Protein AF-A0A7S2FFU1-F1 (afdb_monomer_lite)

Sequence (765 aa):
MDPRVETVAADGDPASKIAALEKMHSMKVRALQKSLKTLQDQVQYFKSSSKEHRRSALIQQLRVAVKEQEEVVDVLKQRLVDMGEPNMAVNELIIKKTCAGPKRFRPRTREELQVDCEKHTKENARLLKQVKALKSKLDSAPAAPVPGAGPADDYAAPNSTLRPGPIGLSSAPSPQMPLLSPVGKEDEMLQEIVELKNMVQTFRNKIKASDIQSIEQMREIQELRMSNRQLQASAEERDSFRSQREHDEKRVKSLTEQLDIAIEERTRFETQRDVARDELKVQQRQAEMEHDIMREEFRARVHDLREAMSREDQLQTDLDAAKSIAAAEAQQQHQRNRALKEELRRVNAALGDATAKAHHVEEALAAEKKELEFVKNQGGTLEVKDSQLRSANNQLVDLKSRLNGLESELKREQGLREEAREMVAKLKAKNEHLVESGNKRMEDLRDEKADHVSFQKGQEERMLTLVTEHNAVVNKSREQLDEWKEKCDDLQSELEESQTKVTDLSGKVTDLHEELEDADKEAEEARAEWEERLSVLEESQSAEKIEKLAVEAKEEKEKAETSAAELAKAQNEAELLRVELENLQKGGQKMTVEQMQEAADRLHIERTNADEIKSTMSKTVKALEAKLEANEKALEKSEDERQTLEVEVKRLRSLVEKFSEQAARGWDSAHPKAQAEEQGEPEELEPTTTKASGKPSSKASATTAKKAAEKGKGKEEEKDGGEEKDGGEEDEGDELEPTTTKASTAASGKPSAKAGATTAKKAAE

pLDDT: mean 74.19, std 20.38, range [28.91, 96.75]

Secondary structure (DSSP, 8-state):
-------------HHHHHHHHHHHHHHHHHHHHHHHHHHHHHHHHHHHHHHHHHHHHHHHHHHHHHHHHHHHHHHHHHHHHHTT--HHHHHHHHHHHHT-SS----PPPHHHHHHHHHHHHHHHHHHHHHHHHHHHHHHTS--PPP--------------------------------------TTHHHHHHHHHHHHHHHHHHHHHHHHHHHHHHHHHHHHHHHHHHHHHHHHHHHHHHHHHHHHHHHHHHHHHHHHHHHHHHHHHHHHHHHHHHHHHHHHHHHHHHHHHHHHHHHHHHHHHHHHHHHHHHHHHHHHHHHHHHHHHHHHHHHHHHHHHHHHHHHHHHHHHHHHHHHHHHHHHHHHHHHHHTTS--S------SHHHHHHHHHHHHHHHHHHHHHHHHHHHHHHHHHHHHHHHHHHHHHHHHHHHHHHHHHHHHHHHHHHHHHHHHHHHHHHHHHHHHHHHHHHHHHHHHHHHHHHHHHHHHHHHHHHHHHHHHHHHHHHHHHHHHHHHHHHHHHHHHHHHHHHHHHHHHHHHHHHHHHHHHHHHHHHHHHHHHHHHHHHHHHHHHHHHHHHHHHHS-----HHHHHHHHHHHHHHHHHHHHHHHHHHHHHHHHHHHHHHHHHHHHHHHHHHHHHHHHHHHHHHHHHHHHHHHHHHHHTS-----------------------------------------------------------------------------------------------

Structure (mmCIF, N/CA/C/O backbone):
data_AF-A0A7S2FFU1-F1
#
_entry.id   AF-A0A7S2FFU1-F1
#
loop_
_atom_site.group_PDB
_atom_site.id
_atom_site.type_symbol
_atom_site.label_atom_id
_atom_site.label_alt_id
_atom_site.label_comp_id
_atom_site.label_asym_id
_atom_site.label_entity_id
_atom_site.label_seq_id
_atom_site.pdbx_PDB_ins_code
_atom_site.Cartn_x
_atom_site.Cartn_y
_atom_site.Cartn_z
_atom_site.occupancy
_atom_site.B_iso_or_equiv
_atom_site.auth_seq_id
_atom_site.auth_comp_id
_atom_site.auth_asym_id
_atom_site.auth_atom_id
_atom_site.pdbx_PDB_model_num
ATOM 1 N N . MET A 1 1 ? 16.353 -18.230 -39.162 1.00 40.06 1 MET A N 1
ATOM 2 C CA . MET A 1 1 ? 15.866 -19.570 -39.554 1.00 40.06 1 MET A CA 1
ATOM 3 C C . MET A 1 1 ? 15.581 -19.522 -41.048 1.00 40.06 1 MET A C 1
ATOM 5 O O . MET A 1 1 ? 14.515 -19.068 -41.442 1.00 40.06 1 MET A O 1
ATOM 9 N N . ASP A 1 2 ? 16.586 -19.865 -41.855 1.00 41.25 2 ASP A N 1
ATOM 10 C CA . ASP A 1 2 ? 16.546 -19.859 -43.325 1.00 41.25 2 ASP A CA 1
ATOM 11 C C . ASP A 1 2 ? 15.855 -21.119 -43.872 1.00 41.25 2 ASP A C 1
ATOM 13 O O . ASP A 1 2 ? 16.239 -22.219 -43.468 1.00 41.25 2 ASP A O 1
ATOM 17 N N . PRO A 1 3 ? 14.917 -21.022 -44.835 1.00 61.44 3 PRO A N 1
ATOM 18 C CA . PRO A 1 3 ? 14.436 -22.176 -45.572 1.00 61.44 3 PRO A CA 1
ATOM 19 C C . PRO A 1 3 ? 15.173 -22.267 -46.915 1.00 61.44 3 PRO A C 1
ATOM 21 O O . PRO A 1 3 ? 14.761 -21.680 -47.917 1.00 61.44 3 PRO A O 1
ATOM 24 N N . ARG A 1 4 ? 16.267 -23.036 -46.959 1.00 48.75 4 ARG A N 1
ATOM 25 C CA . ARG A 1 4 ? 16.806 -23.535 -48.232 1.00 48.75 4 ARG A CA 1
ATOM 26 C C . ARG A 1 4 ? 15.890 -24.646 -48.738 1.00 48.75 4 ARG A C 1
ATOM 28 O O . ARG A 1 4 ? 15.826 -25.727 -48.165 1.00 48.75 4 ARG A O 1
ATOM 35 N N . VAL A 1 5 ? 15.154 -24.329 -49.797 1.00 49.16 5 VAL A N 1
ATOM 36 C CA . VAL A 1 5 ? 14.273 -25.240 -50.529 1.00 49.16 5 VAL A CA 1
ATOM 37 C C . VAL A 1 5 ? 15.136 -26.161 -51.389 1.00 49.16 5 VAL A C 1
ATOM 39 O O . VAL A 1 5 ? 15.667 -25.745 -52.416 1.00 49.16 5 VAL A O 1
ATOM 42 N N . GLU A 1 6 ? 15.281 -27.413 -50.960 1.00 46.06 6 GLU A N 1
ATOM 43 C CA . GLU A 1 6 ? 15.749 -28.509 -51.807 1.00 46.06 6 GLU A CA 1
ATOM 44 C C . GLU A 1 6 ? 14.639 -28.888 -52.795 1.00 46.06 6 GLU A C 1
ATOM 46 O O . GLU A 1 6 ? 13.559 -29.350 -52.423 1.00 46.06 6 GLU A O 1
ATOM 51 N N . THR A 1 7 ? 14.893 -28.664 -54.080 1.00 55.59 7 THR A N 1
ATOM 52 C CA . THR A 1 7 ? 14.033 -29.100 -55.179 1.00 55.59 7 THR A CA 1
ATOM 53 C C . THR A 1 7 ? 14.350 -30.554 -55.532 1.00 55.59 7 THR A C 1
ATOM 55 O O . THR A 1 7 ? 15.320 -30.818 -56.242 1.00 55.59 7 THR A O 1
ATOM 58 N N . VAL A 1 8 ? 13.527 -31.494 -55.059 1.00 49.12 8 VAL A N 1
ATOM 59 C CA . VAL A 1 8 ? 13.545 -32.905 -55.485 1.00 49.12 8 VAL A CA 1
ATOM 60 C C . VAL A 1 8 ? 12.441 -33.141 -56.526 1.00 49.12 8 VAL A C 1
ATOM 62 O O . VAL A 1 8 ? 11.273 -32.827 -56.291 1.00 49.12 8 VAL A O 1
ATOM 65 N N . ALA A 1 9 ? 12.836 -33.675 -57.687 1.00 46.91 9 ALA A N 1
ATOM 66 C CA . ALA A 1 9 ? 11.989 -34.141 -58.793 1.00 46.91 9 ALA A CA 1
ATOM 67 C C . ALA A 1 9 ? 10.937 -35.164 -58.296 1.00 46.91 9 ALA A C 1
ATOM 69 O O . ALA A 1 9 ? 11.266 -36.060 -57.530 1.00 46.91 9 ALA A O 1
ATOM 70 N N . ALA A 1 10 ? 9.629 -34.992 -58.511 1.00 56.88 10 ALA A N 1
ATOM 71 C CA . ALA A 1 10 ? 8.863 -35.098 -59.762 1.00 56.88 10 ALA A CA 1
ATOM 72 C C . ALA A 1 10 ? 8.741 -36.535 -60.323 1.00 56.88 10 ALA A C 1
ATOM 74 O O . ALA A 1 10 ? 9.305 -36.821 -61.364 1.00 56.88 10 ALA A O 1
ATOM 75 N N . ASP A 1 11 ? 7.983 -37.392 -59.617 1.00 56.72 11 ASP A N 1
ATOM 76 C CA . ASP A 1 11 ? 7.009 -38.366 -60.175 1.00 56.72 11 ASP A CA 1
ATOM 77 C C . ASP A 1 11 ? 6.085 -38.927 -59.067 1.00 56.72 11 ASP A C 1
ATOM 79 O O . ASP A 1 11 ? 5.870 -40.124 -58.900 1.00 56.72 11 ASP A O 1
ATOM 83 N N . GLY A 1 12 ? 5.540 -38.026 -58.243 1.00 62.78 12 GLY A N 1
ATOM 84 C CA . GLY A 1 12 ? 4.493 -38.364 -57.276 1.00 62.78 12 GLY A CA 1
ATOM 85 C C . GLY A 1 12 ? 3.108 -38.297 -57.920 1.00 62.78 12 GLY A C 1
ATOM 86 O O . GLY A 1 12 ? 2.786 -37.284 -58.553 1.00 62.78 12 GLY A O 1
ATOM 87 N N . ASP A 1 13 ? 2.322 -39.359 -57.723 1.00 75.62 13 ASP A N 1
ATOM 88 C CA . ASP A 1 13 ? 0.889 -39.493 -58.021 1.00 75.62 13 ASP A CA 1
ATOM 89 C C . ASP A 1 13 ? 0.146 -38.143 -57.851 1.00 75.62 13 ASP A C 1
ATOM 91 O O . ASP A 1 13 ? 0.315 -37.491 -56.809 1.00 75.62 13 ASP A O 1
ATOM 95 N N . PRO A 1 14 ? -0.637 -37.658 -58.843 1.00 83.12 14 PRO A N 1
ATOM 96 C CA . PRO A 1 14 ? -1.373 -36.393 -58.746 1.00 83.12 14 PRO A CA 1
ATOM 97 C C . PRO A 1 14 ? -2.198 -36.264 -57.457 1.00 83.12 14 PRO A C 1
ATOM 99 O O . PRO A 1 14 ? -2.303 -35.158 -56.922 1.00 83.12 14 PRO A O 1
ATOM 102 N N . ALA A 1 15 ? -2.695 -37.375 -56.902 1.00 79.75 15 ALA A N 1
ATOM 103 C CA . ALA A 1 15 ? -3.388 -37.383 -55.615 1.00 79.75 15 ALA A CA 1
ATOM 104 C C . ALA A 1 15 ? -2.488 -36.913 -54.453 1.00 79.75 15 ALA A C 1
ATOM 106 O O . ALA A 1 15 ? -2.907 -36.109 -53.618 1.00 79.75 15 ALA A O 1
ATOM 107 N N . SER A 1 16 ? -1.217 -37.326 -54.432 1.00 81.69 16 SER A N 1
ATOM 108 C CA . SER A 1 16 ? -0.256 -36.910 -53.405 1.00 81.69 16 SER A CA 1
ATOM 109 C C . SER A 1 16 ? 0.118 -35.430 -53.522 1.00 81.69 16 SER A C 1
ATOM 111 O O . SER A 1 16 ? 0.385 -34.785 -52.505 1.00 81.69 16 SER A O 1
ATOM 113 N N . LYS A 1 17 ? 0.131 -34.870 -54.739 1.00 85.75 17 LYS A N 1
ATOM 114 C CA . LYS A 1 17 ? 0.377 -33.433 -54.956 1.00 85.75 17 LYS A CA 1
ATOM 115 C C . LYS A 1 17 ? -0.795 -32.586 -54.463 1.00 85.75 17 LYS A C 1
ATOM 117 O O . LYS A 1 17 ? -0.566 -31.564 -53.820 1.00 85.75 17 LYS A O 1
ATOM 122 N N . ILE A 1 18 ? -2.030 -33.025 -54.712 1.00 87.94 18 ILE A N 1
ATOM 123 C CA . ILE A 1 18 ? -3.239 -32.350 -54.215 1.00 87.94 18 ILE A CA 1
ATOM 124 C C . ILE A 1 18 ? -3.272 -32.388 -52.682 1.00 87.94 18 ILE A C 1
ATOM 126 O O . ILE A 1 18 ? -3.398 -31.337 -52.059 1.00 87.94 18 ILE A O 1
ATOM 130 N N . ALA A 1 19 ? -3.016 -33.547 -52.065 1.00 87.38 19 ALA A N 1
ATOM 131 C CA . ALA A 1 19 ? -2.954 -33.669 -50.606 1.00 87.38 19 ALA A CA 1
ATOM 132 C C . ALA A 1 19 ? -1.852 -32.788 -49.977 1.00 87.38 19 ALA A C 1
ATOM 134 O O . ALA A 1 19 ? -2.053 -32.171 -48.928 1.00 87.38 19 ALA A O 1
ATOM 135 N N . ALA A 1 20 ? -0.685 -32.672 -50.625 1.00 87.12 20 ALA A N 1
ATOM 136 C CA . ALA A 1 20 ? 0.383 -31.779 -50.176 1.00 87.12 20 ALA A CA 1
ATOM 137 C C . ALA A 1 20 ? -0.011 -30.293 -50.286 1.00 87.12 20 ALA A C 1
ATOM 139 O O . ALA A 1 20 ? 0.291 -29.509 -49.381 1.00 87.12 20 ALA A O 1
ATOM 140 N N . LEU A 1 21 ? -0.716 -29.905 -51.355 1.00 90.19 21 LEU A N 1
ATOM 141 C CA . LEU A 1 21 ? -1.236 -28.548 -51.534 1.00 90.19 21 LEU A CA 1
ATOM 142 C C . LEU A 1 21 ? -2.330 -28.212 -50.515 1.00 90.19 21 LEU A C 1
ATOM 144 O O . LEU A 1 21 ? -2.286 -27.131 -49.932 1.00 90.19 21 LEU A O 1
ATOM 148 N N . GLU A 1 22 ? -3.252 -29.131 -50.230 1.00 93.56 22 GLU A N 1
ATOM 149 C CA . GLU A 1 22 ? -4.277 -28.959 -49.192 1.00 93.56 22 GLU A CA 1
ATOM 150 C C . GLU A 1 22 ? -3.656 -28.845 -47.797 1.00 93.56 22 GLU A C 1
ATOM 152 O O . GLU A 1 22 ? -4.031 -27.969 -47.011 1.00 93.56 22 GLU A O 1
ATOM 157 N N . LYS A 1 23 ? -2.636 -29.659 -47.496 1.00 92.00 23 LYS A N 1
ATOM 158 C CA . LYS A 1 23 ? -1.883 -29.554 -46.242 1.00 92.00 23 LYS A CA 1
ATOM 159 C C . LYS A 1 23 ? -1.179 -28.201 -46.136 1.00 92.00 23 LYS A C 1
ATOM 161 O O . LYS A 1 23 ? -1.318 -27.531 -45.115 1.00 92.00 23 LYS A O 1
ATOM 166 N N . MET A 1 24 ? -0.498 -27.751 -47.192 1.00 92.62 24 MET A N 1
ATOM 167 C CA . MET A 1 24 ? 0.150 -26.436 -47.216 1.00 92.62 24 MET A CA 1
ATOM 168 C C . MET A 1 24 ? -0.872 -25.299 -47.076 1.00 92.62 24 MET A C 1
ATOM 170 O O . MET A 1 24 ? -0.638 -24.344 -46.335 1.00 92.62 24 MET A O 1
ATOM 174 N N . HIS A 1 25 ? -2.018 -25.404 -47.749 1.00 92.88 25 HIS A N 1
ATOM 175 C CA . HIS A 1 25 ? -3.096 -24.427 -47.660 1.00 92.88 25 HIS A CA 1
ATOM 176 C C . HIS A 1 25 ? -3.681 -24.377 -46.245 1.00 92.88 25 HIS A C 1
ATOM 178 O O . HIS A 1 25 ? -3.767 -23.300 -45.666 1.00 92.88 25 HIS A O 1
ATOM 184 N N . SER A 1 26 ? -3.982 -25.524 -45.630 1.00 92.50 26 SER A N 1
ATOM 185 C CA . SER A 1 26 ? -4.476 -25.576 -44.248 1.00 92.50 26 SER A CA 1
ATOM 186 C C . SER A 1 26 ? -3.465 -25.009 -43.244 1.00 92.50 26 SER A C 1
ATOM 188 O O . SER A 1 26 ? -3.857 -24.299 -42.319 1.00 92.50 26 SER A O 1
ATOM 190 N N . MET A 1 27 ? -2.161 -25.236 -43.449 1.00 90.31 27 MET A N 1
ATOM 191 C CA . MET A 1 27 ? -1.106 -24.621 -42.639 1.00 90.31 27 MET A CA 1
ATOM 192 C C . MET A 1 27 ? -1.073 -23.099 -42.809 1.00 90.31 27 MET A C 1
ATOM 194 O O . MET A 1 27 ? -0.986 -22.386 -41.811 1.00 90.31 27 MET A O 1
ATOM 198 N N . LYS A 1 28 ? -1.197 -22.592 -44.043 1.00 95.19 28 LYS A N 1
ATOM 199 C CA . LYS A 1 28 ? -1.282 -21.148 -44.317 1.00 95.19 28 LYS A CA 1
ATOM 200 C C . LYS A 1 28 ? -2.533 -20.529 -43.699 1.00 95.19 28 LYS A C 1
ATOM 202 O O . LYS A 1 28 ? -2.427 -19.483 -43.072 1.00 95.19 28 LYS A O 1
ATOM 207 N N . VAL A 1 29 ? -3.688 -21.186 -43.804 1.00 96.69 29 VAL A N 1
ATOM 208 C CA . VAL A 1 29 ? -4.944 -20.728 -43.189 1.00 96.69 29 VAL A CA 1
ATOM 209 C C . VAL A 1 29 ? -4.814 -20.677 -41.669 1.00 96.69 29 VAL A C 1
ATOM 211 O O . VAL A 1 29 ? -5.139 -19.651 -41.082 1.00 96.69 29 VAL A O 1
ATOM 214 N N . ARG A 1 30 ? -4.258 -21.712 -41.022 1.00 91.88 30 ARG A N 1
ATOM 215 C CA . ARG A 1 30 ? -4.016 -21.692 -39.567 1.00 91.88 30 ARG A CA 1
ATOM 216 C C . ARG A 1 30 ? -3.020 -20.609 -39.158 1.00 91.88 30 ARG A C 1
ATOM 218 O O . ARG A 1 30 ? -3.234 -19.941 -38.151 1.00 91.88 30 ARG A O 1
ATOM 225 N N . ALA A 1 31 ? -1.947 -20.414 -39.926 1.00 90.00 31 ALA A N 1
ATOM 226 C CA . ALA A 1 31 ? -0.968 -19.361 -39.666 1.00 90.00 31 ALA A CA 1
ATOM 227 C C . ALA A 1 31 ? -1.595 -17.961 -39.792 1.00 90.00 31 ALA A C 1
ATOM 229 O O . ALA A 1 31 ? -1.382 -17.116 -38.924 1.00 90.00 31 ALA A O 1
ATOM 230 N N . LEU A 1 32 ? -2.425 -17.738 -40.817 1.00 94.56 32 LEU A N 1
ATOM 231 C CA . LEU A 1 32 ? -3.173 -16.494 -41.006 1.00 94.56 32 LEU A CA 1
ATOM 232 C C . LEU A 1 32 ? -4.209 -16.276 -39.902 1.00 94.56 32 LEU A C 1
ATOM 234 O O . LEU A 1 32 ? -4.277 -15.181 -39.359 1.00 94.56 32 LEU A O 1
ATOM 238 N N . GLN A 1 33 ? -4.965 -17.304 -39.513 1.00 94.56 33 GLN A N 1
ATOM 239 C CA . GLN A 1 33 ? -5.913 -17.222 -38.397 1.00 94.56 33 GLN A CA 1
ATOM 240 C C . GLN A 1 33 ? -5.207 -16.889 -37.079 1.00 94.56 33 GLN A C 1
ATOM 242 O O . GLN A 1 33 ? -5.686 -16.045 -36.326 1.00 94.56 33 GLN A O 1
ATOM 247 N N . LYS A 1 34 ? -4.038 -17.491 -36.820 1.00 93.19 34 LYS A N 1
ATOM 248 C CA . LYS A 1 34 ? -3.223 -17.172 -35.642 1.00 93.19 34 LYS A CA 1
ATOM 249 C C . LYS A 1 34 ? -2.733 -15.723 -35.681 1.00 93.19 34 LYS A C 1
ATOM 251 O O . LYS A 1 34 ? -2.874 -15.022 -34.688 1.00 93.19 34 LYS A O 1
ATOM 256 N N . SER A 1 35 ? -2.235 -15.256 -36.829 1.00 94.06 35 SER A N 1
ATOM 257 C CA . SER A 1 35 ? -1.805 -13.863 -37.015 1.00 94.06 35 SER A CA 1
ATOM 258 C C . SER A 1 35 ? -2.957 -12.867 -36.853 1.00 94.06 35 SER A C 1
ATOM 260 O O . SER A 1 35 ? -2.780 -11.836 -36.208 1.00 94.06 35 SER A O 1
ATOM 262 N N . LEU A 1 36 ? -4.140 -13.185 -37.383 1.00 93.06 36 LEU A N 1
ATOM 263 C CA . LEU A 1 36 ? -5.334 -12.352 -37.271 1.00 93.06 36 LEU A CA 1
ATOM 264 C C . LEU A 1 36 ? -5.810 -12.258 -35.818 1.00 93.06 36 LEU A C 1
ATOM 266 O O . LEU A 1 36 ? -6.130 -11.164 -35.364 1.00 93.06 36 LEU A O 1
ATOM 270 N N . LYS A 1 37 ? -5.766 -13.368 -35.070 1.00 92.75 37 LYS A N 1
ATOM 271 C CA . LYS A 1 37 ? -6.064 -13.376 -33.634 1.00 92.75 37 LYS A CA 1
ATOM 272 C C . LYS A 1 37 ? -5.059 -12.533 -32.843 1.00 92.75 37 LYS A C 1
ATOM 274 O O . LYS A 1 37 ? -5.469 -11.661 -32.092 1.00 92.75 37 LYS A O 1
ATOM 279 N N . THR A 1 38 ? -3.757 -12.687 -33.099 1.00 89.25 38 THR A N 1
ATOM 280 C CA . THR A 1 38 ? -2.724 -11.853 -32.458 1.00 89.25 38 THR A CA 1
ATOM 281 C C . THR A 1 38 ? -2.917 -10.359 -32.745 1.00 89.25 38 THR A C 1
ATOM 283 O O . THR A 1 38 ? -2.768 -9.537 -31.845 1.00 89.25 38 THR A O 1
ATOM 286 N N . LEU A 1 39 ? -3.286 -9.987 -33.975 1.00 92.81 39 LEU A N 1
ATOM 287 C CA . LEU A 1 39 ? -3.598 -8.598 -34.330 1.00 92.81 39 LEU A CA 1
ATOM 288 C C . LEU A 1 39 ? -4.865 -8.085 -33.627 1.00 92.81 39 LEU A C 1
ATOM 290 O O . LEU A 1 39 ? -4.895 -6.936 -33.190 1.00 92.81 39 LEU A O 1
ATOM 294 N N . GLN A 1 40 ? -5.902 -8.915 -33.492 1.00 93.38 40 GLN A N 1
ATOM 295 C CA . GLN A 1 40 ? -7.111 -8.565 -32.739 1.00 93.38 40 GLN A CA 1
ATOM 296 C C . GLN A 1 40 ? -6.806 -8.336 -31.255 1.00 93.38 40 GLN A C 1
ATOM 298 O O . GLN A 1 40 ? -7.229 -7.314 -30.712 1.00 93.38 40 GLN A O 1
ATOM 303 N N . ASP A 1 41 ? -6.011 -9.214 -30.640 1.00 90.56 41 ASP A N 1
ATOM 304 C CA . ASP A 1 41 ? -5.581 -9.092 -29.244 1.00 90.56 41 ASP A CA 1
ATOM 305 C C . ASP A 1 41 ? -4.774 -7.798 -29.029 1.00 90.56 41 ASP A C 1
ATOM 307 O O . ASP A 1 41 ? -5.026 -7.051 -28.082 1.00 90.56 41 ASP A O 1
ATOM 311 N N . GLN A 1 42 ? -3.867 -7.456 -29.955 1.00 90.50 42 GLN A N 1
ATOM 312 C CA . GLN A 1 42 ? -3.118 -6.192 -29.921 1.00 90.50 42 GLN A CA 1
ATOM 313 C C . GLN A 1 42 ? -4.032 -4.966 -30.045 1.00 90.50 42 GLN A C 1
ATOM 315 O O . GLN A 1 42 ? -3.887 -4.003 -29.293 1.00 90.50 42 GLN A O 1
ATOM 320 N N . VAL A 1 43 ? -5.007 -4.983 -30.960 1.00 89.88 43 VAL A N 1
ATOM 321 C CA . VAL A 1 43 ? -5.978 -3.884 -31.103 1.00 89.88 43 VAL A CA 1
ATOM 322 C C . VAL A 1 43 ? -6.839 -3.739 -29.845 1.00 89.88 43 VAL A C 1
ATOM 324 O O . VAL A 1 43 ? -7.131 -2.616 -29.427 1.00 89.88 43 VAL A O 1
ATOM 327 N N . GLN A 1 44 ? -7.244 -4.846 -29.223 1.00 88.50 44 GLN A N 1
ATOM 328 C CA . GLN A 1 44 ? -8.003 -4.828 -27.974 1.00 88.50 44 GLN A CA 1
ATOM 329 C C . GLN A 1 44 ? -7.164 -4.274 -26.816 1.00 88.50 44 GLN A C 1
ATOM 331 O O . GLN A 1 44 ? -7.654 -3.413 -26.083 1.00 88.50 44 GLN A O 1
ATOM 336 N N . TYR A 1 45 ? -5.895 -4.675 -26.722 1.00 89.62 45 TYR A N 1
ATOM 337 C CA . TYR A 1 45 ? -4.931 -4.144 -25.760 1.00 89.62 45 TYR A CA 1
ATOM 338 C C . TYR A 1 45 ? -4.716 -2.630 -25.919 1.00 89.62 45 TYR A C 1
ATOM 340 O O . TYR A 1 45 ? -4.794 -1.877 -24.949 1.00 89.62 45 TYR A O 1
ATOM 348 N N . PHE A 1 46 ? -4.538 -2.127 -27.146 1.00 82.88 46 PHE A N 1
ATOM 349 C CA . PHE A 1 46 ? -4.410 -0.681 -27.367 1.00 82.88 46 PHE A CA 1
ATOM 350 C C . PHE A 1 46 ? -5.693 0.087 -27.017 1.00 82.88 46 PHE A C 1
ATOM 352 O O . PHE A 1 46 ? -5.624 1.218 -26.527 1.00 82.88 46 PHE A O 1
ATOM 359 N N . LYS A 1 47 ? -6.873 -0.516 -27.218 1.00 85.62 47 LYS A N 1
ATOM 360 C CA . LYS A 1 47 ? -8.156 0.079 -26.810 1.00 85.62 47 LYS A CA 1
ATOM 361 C C . LYS A 1 47 ? -8.315 0.135 -25.290 1.00 85.62 47 LYS A C 1
ATOM 363 O O . LYS A 1 47 ? -8.817 1.146 -24.799 1.00 85.62 47 LYS A O 1
ATOM 368 N N . SER A 1 48 ? -7.923 -0.902 -24.545 1.00 77.56 48 SER A N 1
ATOM 369 C CA . SER A 1 48 ? -7.964 -0.875 -23.075 1.00 77.56 48 SER A CA 1
ATOM 370 C C . SER A 1 48 ? -6.929 0.100 -22.509 1.00 77.56 48 SER A C 1
ATOM 372 O O . SER A 1 48 ? -7.299 0.968 -21.721 1.00 77.56 48 SER A O 1
ATOM 374 N N . SER A 1 49 ? -5.692 0.074 -23.009 1.00 78.88 49 SER A N 1
ATOM 375 C CA . SER A 1 49 ? -4.631 1.010 -22.612 1.00 78.88 49 SER A CA 1
ATOM 376 C C . SER A 1 49 ? -5.010 2.478 -22.882 1.00 78.88 49 SER A C 1
ATOM 378 O O . SER A 1 49 ? -4.867 3.340 -22.013 1.00 78.88 49 SER A O 1
ATOM 380 N N . SER A 1 50 ? -5.633 2.777 -24.030 1.00 78.00 50 SER A N 1
ATOM 381 C CA . SER A 1 50 ? -6.133 4.132 -24.333 1.00 78.00 50 SER A CA 1
ATOM 382 C C . SER A 1 50 ? -7.258 4.582 -23.390 1.00 78.00 50 SER A C 1
ATOM 384 O O . SER A 1 50 ? -7.352 5.766 -23.051 1.00 78.00 50 SER A O 1
ATOM 386 N N . LYS A 1 51 ? -8.123 3.658 -22.943 1.00 85.94 51 LYS A N 1
ATOM 387 C CA . LYS A 1 51 ? -9.159 3.954 -21.937 1.00 85.94 51 LYS A CA 1
ATOM 388 C C . LYS A 1 51 ? -8.534 4.251 -20.575 1.00 85.94 51 LYS A C 1
ATOM 390 O O . LYS A 1 51 ? -8.978 5.187 -19.912 1.00 85.94 51 LYS A O 1
ATOM 395 N N . GLU A 1 52 ? -7.495 3.518 -20.185 1.00 74.50 52 GLU A N 1
ATOM 396 C CA . GLU A 1 52 ? -6.745 3.781 -18.954 1.00 74.50 52 GLU A CA 1
ATOM 397 C C . GLU A 1 52 ? -6.032 5.130 -19.000 1.00 74.50 52 GLU A C 1
ATOM 399 O O . GLU A 1 52 ? -6.147 5.905 -18.057 1.00 74.50 52 GLU A O 1
ATOM 404 N N . HIS A 1 53 ? -5.392 5.478 -20.119 1.00 80.62 53 HIS A N 1
ATOM 405 C CA . HIS A 1 53 ? -4.770 6.794 -20.292 1.00 80.62 53 HIS A CA 1
ATOM 406 C C . HIS A 1 53 ? -5.797 7.927 -20.190 1.00 80.62 53 HIS A C 1
ATOM 408 O O . HIS A 1 53 ? -5.558 8.926 -19.510 1.00 80.62 53 HIS A O 1
ATOM 414 N N . ARG A 1 54 ? -6.986 7.757 -20.785 1.00 82.12 54 ARG A N 1
ATOM 415 C CA . ARG A 1 54 ? -8.082 8.732 -20.670 1.00 82.12 54 ARG A CA 1
ATOM 416 C C . ARG A 1 54 ? -8.619 8.839 -19.240 1.00 82.12 54 ARG A C 1
ATOM 418 O O . ARG A 1 54 ? -8.902 9.946 -18.786 1.00 82.12 54 ARG A O 1
ATOM 425 N N . ARG A 1 55 ? -8.738 7.717 -18.520 1.00 80.81 55 ARG A N 1
ATOM 426 C CA . ARG A 1 55 ? -9.138 7.690 -17.104 1.00 80.81 55 ARG A CA 1
ATOM 427 C C . ARG A 1 55 ? -8.100 8.392 -16.228 1.00 80.81 55 ARG A C 1
ATOM 429 O O . ARG A 1 55 ? -8.477 9.218 -15.404 1.00 80.81 55 ARG A O 1
ATOM 436 N N . SER A 1 56 ? -6.816 8.125 -16.439 1.00 81.50 56 SER A N 1
ATOM 437 C CA . SER A 1 56 ? -5.714 8.767 -15.717 1.00 81.50 56 SER A CA 1
ATOM 438 C C . SER A 1 56 ? -5.656 10.273 -15.977 1.00 81.50 56 SER A C 1
ATOM 440 O O . SER A 1 56 ? -5.531 11.044 -15.027 1.00 81.50 56 SER A O 1
ATOM 442 N N . ALA A 1 57 ? -5.845 10.709 -17.227 1.00 82.19 57 ALA A N 1
ATOM 443 C CA . ALA A 1 57 ? -5.938 12.128 -17.571 1.00 82.19 57 ALA A CA 1
ATOM 444 C C . ALA A 1 57 ? -7.138 12.811 -16.890 1.00 82.19 57 ALA A C 1
ATOM 446 O O . ALA A 1 57 ? -6.993 13.900 -16.338 1.00 82.19 57 ALA A O 1
ATOM 447 N N . LEU A 1 58 ? -8.306 12.157 -16.856 1.00 85.62 58 LEU A N 1
ATOM 448 C CA . LEU A 1 58 ? -9.483 12.674 -16.150 1.00 85.62 58 LEU A CA 1
ATOM 449 C C . LEU A 1 58 ? -9.245 12.766 -14.635 1.00 85.62 58 LEU A C 1
ATOM 451 O O . LEU A 1 58 ? -9.600 13.766 -14.022 1.00 85.62 58 LEU A O 1
ATOM 455 N N . ILE A 1 59 ? -8.610 11.760 -14.027 1.00 83.25 59 ILE A N 1
ATOM 456 C CA . ILE A 1 59 ? -8.255 11.786 -12.599 1.00 83.25 59 ILE A CA 1
ATOM 457 C C . ILE A 1 59 ? -7.292 12.942 -12.306 1.00 83.25 59 ILE A C 1
ATOM 459 O O . ILE A 1 59 ? -7.467 13.637 -11.308 1.00 83.25 59 ILE A O 1
ATOM 463 N N . GLN A 1 60 ? -6.295 13.178 -13.162 1.00 86.00 60 GLN A N 1
ATOM 464 C CA . GLN A 1 60 ? -5.388 14.317 -13.013 1.00 86.00 60 GLN A CA 1
ATOM 465 C C . GLN A 1 60 ? -6.132 15.654 -13.131 1.00 86.00 60 GLN A C 1
ATOM 467 O O . GLN A 1 60 ? -5.941 16.513 -12.275 1.00 86.00 60 GLN A O 1
ATOM 472 N N . GLN A 1 61 ? -7.030 15.807 -14.110 1.00 83.81 61 GLN A N 1
ATOM 473 C CA . GLN A 1 61 ? -7.871 17.003 -14.245 1.00 83.81 61 GLN A CA 1
ATOM 474 C C . GLN A 1 61 ? -8.762 17.230 -13.016 1.00 83.81 61 GLN A C 1
ATOM 476 O O . GLN A 1 61 ? -8.834 18.347 -12.514 1.00 83.81 61 GLN A O 1
ATOM 481 N N . LEU A 1 62 ? -9.389 16.175 -12.484 1.00 88.06 62 LEU A N 1
ATOM 482 C CA . LEU A 1 62 ? -10.204 16.264 -11.269 1.00 88.06 62 LEU A CA 1
ATOM 483 C C . LEU A 1 62 ? -9.366 16.640 -10.041 1.00 88.06 62 LEU A C 1
ATOM 485 O O . LEU A 1 62 ? -9.813 17.441 -9.229 1.00 88.06 62 LEU A O 1
ATOM 489 N N . ARG A 1 63 ? -8.138 16.122 -9.914 1.00 88.00 63 ARG A N 1
ATOM 490 C CA . ARG A 1 63 ? -7.218 16.509 -8.830 1.00 88.00 63 ARG A CA 1
ATOM 491 C C . ARG A 1 63 ? -6.809 17.978 -8.912 1.00 88.00 63 ARG A C 1
ATOM 493 O O . ARG A 1 63 ? -6.703 18.619 -7.874 1.00 88.00 63 ARG A O 1
ATOM 500 N N . VAL A 1 64 ? -6.584 18.502 -10.118 1.00 88.88 64 VAL A N 1
ATOM 501 C CA . VAL A 1 64 ? -6.304 19.933 -10.322 1.00 88.88 64 VAL A CA 1
ATOM 502 C C . VAL A 1 64 ? -7.524 20.770 -9.940 1.00 88.88 64 VAL A C 1
ATOM 504 O O . VAL A 1 64 ? -7.387 21.688 -9.144 1.00 88.88 64 VAL A O 1
ATOM 507 N N . ALA A 1 65 ? -8.723 20.393 -10.394 1.00 84.81 65 ALA A N 1
ATOM 508 C CA . ALA A 1 65 ? -9.954 21.107 -10.055 1.00 84.81 65 ALA A CA 1
ATOM 509 C C . ALA A 1 65 ? -10.256 21.108 -8.543 1.00 84.81 65 ALA A C 1
ATOM 511 O O . ALA A 1 65 ? -10.728 22.111 -8.016 1.00 84.81 65 ALA A O 1
ATOM 512 N N . VAL A 1 66 ? -9.975 20.009 -7.829 1.00 86.38 66 VAL A N 1
ATOM 513 C CA . VAL A 1 66 ? -10.115 19.954 -6.362 1.00 86.38 66 VAL A CA 1
ATOM 514 C C . VAL A 1 66 ? -9.125 20.899 -5.682 1.00 86.38 66 VAL A C 1
ATOM 516 O O . VAL A 1 66 ? -9.538 21.658 -4.815 1.00 86.38 66 VAL A O 1
ATOM 519 N N . LYS A 1 67 ? -7.857 20.926 -6.114 1.00 89.56 67 LYS A N 1
ATOM 520 C CA . LYS A 1 67 ? -6.863 21.873 -5.578 1.00 89.56 67 LYS A CA 1
ATOM 521 C C . LYS A 1 67 ? -7.255 23.329 -5.820 1.00 89.56 67 LYS A C 1
ATOM 523 O O . LYS A 1 67 ? -7.174 24.136 -4.905 1.00 89.56 67 LYS A O 1
ATOM 528 N N . GLU A 1 68 ? -7.730 23.659 -7.019 1.00 86.19 68 GLU A N 1
ATOM 529 C CA . GLU A 1 68 ? -8.232 25.005 -7.328 1.00 86.19 68 GLU A CA 1
ATOM 530 C C . GLU A 1 68 ? -9.431 25.375 -6.435 1.00 86.19 68 GLU A C 1
ATOM 532 O O . GLU A 1 68 ? -9.543 26.509 -5.974 1.00 86.19 68 GLU A O 1
ATOM 537 N N . GLN A 1 69 ? -10.326 24.423 -6.142 1.00 81.38 69 GLN A N 1
ATOM 538 C CA . GLN A 1 69 ? -11.437 24.637 -5.208 1.00 81.38 69 GLN A CA 1
ATOM 539 C C . GLN A 1 69 ? -10.959 24.838 -3.765 1.00 81.38 69 GLN A C 1
ATOM 541 O O . GLN A 1 69 ? -11.496 25.706 -3.078 1.00 81.38 69 GLN A O 1
ATOM 546 N N . GLU A 1 70 ? -9.967 24.072 -3.310 1.00 86.38 70 GLU A N 1
ATOM 547 C CA . GLU A 1 70 ? -9.341 24.232 -1.991 1.00 86.38 70 GLU A CA 1
ATOM 548 C C . GLU A 1 70 ? -8.685 25.613 -1.859 1.00 86.38 70 GLU A C 1
ATOM 550 O O . GLU A 1 70 ? -8.959 26.324 -0.894 1.00 86.38 70 GLU A O 1
ATOM 555 N N . GLU A 1 71 ? -7.936 26.056 -2.872 1.00 89.56 71 GLU A N 1
ATOM 556 C CA . GLU A 1 71 ? -7.342 27.398 -2.911 1.00 89.56 71 GLU A CA 1
ATOM 557 C C . GLU A 1 71 ? -8.407 28.501 -2.858 1.00 89.56 71 GLU A C 1
ATOM 559 O O . GLU A 1 71 ? -8.274 29.466 -2.103 1.00 89.56 71 GLU A O 1
ATOM 564 N N . VAL A 1 72 ? -9.506 28.365 -3.610 1.00 82.75 72 VAL A N 1
ATOM 565 C CA . VAL A 1 72 ? -10.626 29.319 -3.549 1.00 82.75 72 VAL A CA 1
ATOM 566 C C . VAL A 1 72 ? -11.259 29.338 -2.157 1.00 82.75 72 VAL A C 1
ATOM 568 O O . VAL A 1 72 ? -11.582 30.413 -1.646 1.00 82.75 72 VAL A O 1
ATOM 571 N N . VAL A 1 73 ? -11.434 28.175 -1.526 1.00 83.06 73 VAL A N 1
ATOM 572 C CA . VAL A 1 73 ? -11.954 28.070 -0.156 1.00 83.06 73 VAL A CA 1
ATOM 573 C C . VAL A 1 73 ? -11.018 28.759 0.833 1.00 83.06 73 VAL A C 1
ATOM 575 O O . VAL A 1 73 ? -11.502 29.491 1.694 1.00 83.06 73 VAL A O 1
ATOM 578 N N . ASP A 1 74 ? -9.706 28.594 0.700 1.00 86.75 74 ASP A N 1
ATOM 579 C CA . ASP A 1 74 ? -8.728 29.226 1.585 1.00 86.75 74 ASP A CA 1
ATOM 580 C C . ASP A 1 74 ? -8.679 30.747 1.400 1.00 86.75 74 ASP A C 1
ATOM 582 O O . ASP A 1 74 ? -8.688 31.486 2.386 1.00 86.75 74 ASP A O 1
ATOM 586 N N . VAL A 1 75 ? -8.757 31.241 0.160 1.00 89.88 75 VAL A N 1
ATOM 587 C CA . VAL A 1 75 ? -8.892 32.682 -0.118 1.00 89.88 75 VAL A CA 1
ATOM 588 C C . VAL A 1 75 ? -10.189 33.239 0.478 1.00 89.88 75 VAL A C 1
ATOM 590 O O . VAL A 1 75 ? -10.187 34.334 1.044 1.00 89.88 7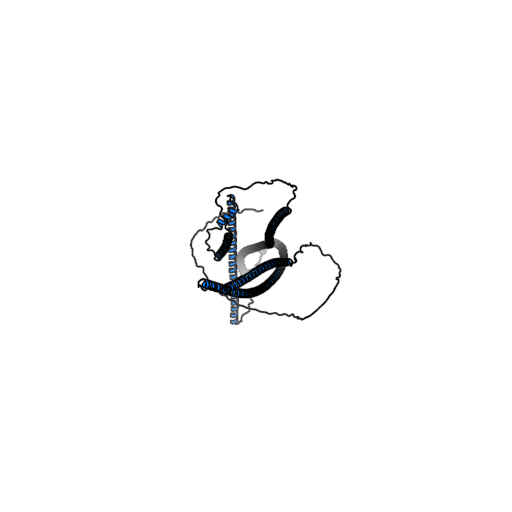5 VAL A O 1
ATOM 593 N N . LEU A 1 76 ? -11.301 32.501 0.393 1.00 80.69 76 LEU A N 1
ATOM 594 C CA . LEU A 1 76 ? -12.575 32.900 1.001 1.00 80.69 76 LEU A CA 1
ATOM 595 C C . LEU A 1 76 ? -12.508 32.904 2.530 1.00 80.69 76 LEU A C 1
ATOM 597 O O . LEU A 1 76 ? -13.019 33.839 3.148 1.00 80.69 76 LEU A O 1
ATOM 601 N N . LYS A 1 77 ? -11.862 31.902 3.138 1.00 82.69 77 LYS A N 1
ATOM 602 C CA . LYS A 1 77 ? -11.624 31.864 4.586 1.00 82.69 77 LYS A CA 1
ATOM 603 C C . LYS A 1 77 ? -10.804 33.067 5.023 1.00 82.69 77 LYS A C 1
ATOM 605 O O . LYS A 1 77 ? -11.236 33.785 5.918 1.00 82.69 77 LYS A O 1
ATOM 610 N N . GLN A 1 78 ? -9.690 33.331 4.342 1.00 85.75 78 GLN A N 1
ATOM 611 C CA . GLN A 1 78 ? -8.831 34.475 4.628 1.00 85.75 78 GLN A CA 1
ATOM 612 C C . GLN A 1 78 ? -9.606 35.793 4.521 1.00 85.75 78 GLN A C 1
ATOM 614 O O . GLN A 1 78 ? -9.571 36.606 5.437 1.00 85.75 78 GLN A O 1
ATOM 619 N N . ARG A 1 79 ? -10.399 35.969 3.456 1.00 82.69 79 ARG A N 1
ATOM 620 C CA . ARG A 1 79 ? -11.235 37.163 3.264 1.00 82.69 79 ARG A CA 1
ATOM 621 C C . ARG A 1 79 ? -12.271 37.342 4.379 1.00 82.69 79 ARG A C 1
ATOM 623 O O . ARG A 1 79 ? -12.548 38.469 4.768 1.00 82.69 79 ARG A O 1
ATOM 630 N N . LEU A 1 80 ? -12.878 36.257 4.861 1.00 79.69 80 LEU A N 1
ATOM 631 C CA . LEU A 1 80 ? -13.872 36.304 5.939 1.00 79.69 80 LEU A CA 1
ATOM 632 C C . LEU A 1 80 ? -13.228 36.627 7.292 1.00 79.69 80 LEU A C 1
ATOM 634 O O . LEU A 1 80 ? -13.781 37.423 8.050 1.00 79.69 80 LEU A O 1
ATOM 638 N N . VAL A 1 81 ? -12.034 36.093 7.549 1.00 84.06 81 VAL A N 1
ATOM 639 C CA . VAL A 1 81 ? -11.215 36.459 8.713 1.00 84.06 81 VAL A CA 1
ATOM 640 C C . VAL A 1 81 ? -10.831 37.938 8.667 1.00 84.06 81 VAL A C 1
ATOM 642 O O . VAL A 1 81 ? -10.998 38.637 9.665 1.00 84.06 81 VAL A O 1
ATOM 645 N N . ASP A 1 82 ? -10.411 38.448 7.505 1.00 86.31 82 ASP A N 1
ATOM 646 C CA . ASP A 1 82 ? -10.084 39.868 7.309 1.00 86.31 82 ASP A CA 1
ATOM 647 C C . ASP A 1 82 ? -11.305 40.788 7.534 1.00 86.31 82 ASP A C 1
ATOM 649 O O . ASP A 1 82 ? -11.151 41.955 7.893 1.00 86.31 82 ASP A O 1
ATOM 653 N N . MET A 1 83 ? -12.529 40.272 7.356 1.00 83.00 83 MET A N 1
ATOM 654 C CA . MET A 1 83 ? -13.786 40.974 7.659 1.00 83.00 83 MET A CA 1
ATOM 655 C C . MET A 1 83 ? -14.231 40.852 9.130 1.00 83.00 83 MET A C 1
ATOM 657 O O . MET A 1 83 ? -15.275 41.396 9.489 1.00 83.00 83 MET A O 1
ATOM 661 N N . GLY A 1 84 ? -13.447 40.192 9.989 1.00 83.69 84 GLY A N 1
ATOM 662 C CA . GLY A 1 84 ? -13.682 40.114 11.434 1.00 83.69 84 GLY A CA 1
ATOM 663 C C . GLY A 1 84 ? -14.520 38.921 11.904 1.00 83.69 84 GLY A C 1
ATOM 664 O O . GLY A 1 84 ? -14.921 38.891 13.067 1.00 83.69 84 GLY A O 1
ATOM 665 N N . GLU A 1 85 ? -14.783 37.934 11.042 1.00 79.56 85 GLU A N 1
ATOM 666 C CA . GLU A 1 85 ? -15.447 36.687 11.441 1.00 79.56 85 GLU A CA 1
ATOM 667 C C . GLU A 1 85 ? -14.432 35.736 12.112 1.00 79.56 85 GLU A C 1
ATOM 669 O O . GLU A 1 85 ? -13.354 35.488 11.562 1.00 79.56 85 GLU A O 1
ATOM 674 N N . PRO A 1 86 ? -14.733 35.160 13.290 1.00 78.12 86 PRO A N 1
ATOM 675 C CA . PRO A 1 86 ? -13.841 34.198 13.927 1.00 78.12 86 PRO A CA 1
ATOM 676 C C . PRO A 1 86 ? -13.742 32.913 13.086 1.00 78.12 86 PRO A C 1
ATOM 678 O O . PRO A 1 86 ? -14.751 32.396 12.611 1.00 78.12 86 PRO A O 1
ATOM 681 N N . ASN A 1 87 ? -12.535 32.349 12.956 1.00 71.88 87 ASN A N 1
ATOM 682 C CA . ASN A 1 87 ? -12.219 31.177 12.113 1.00 71.88 87 ASN A CA 1
ATOM 683 C C . ASN A 1 87 ? -13.210 29.996 12.229 1.00 71.88 87 ASN A C 1
ATOM 685 O O . ASN A 1 87 ? -13.475 29.300 11.248 1.00 71.88 87 ASN A O 1
ATOM 689 N N . MET A 1 88 ? -13.781 29.768 13.416 1.00 69.56 88 MET A N 1
ATOM 690 C CA . MET A 1 88 ? -14.786 28.719 13.629 1.00 69.56 88 MET A CA 1
ATOM 691 C C . MET A 1 88 ? -16.143 29.033 12.978 1.00 69.56 88 MET A C 1
ATOM 693 O O . MET A 1 88 ? -16.746 28.139 12.387 1.00 69.56 88 MET A O 1
ATOM 697 N N . ALA A 1 89 ? -16.593 30.291 13.011 1.00 71.50 89 ALA A N 1
ATOM 698 C CA . ALA A 1 89 ? -17.833 30.721 12.361 1.00 71.50 89 ALA A CA 1
ATOM 699 C C . ALA A 1 89 ? -17.712 30.680 10.830 1.00 71.50 89 ALA A C 1
ATOM 701 O O . ALA A 1 89 ? -18.667 30.333 10.138 1.00 71.50 89 ALA A O 1
ATOM 702 N N . VAL A 1 90 ? -16.514 30.942 10.302 1.00 67.12 90 VAL A N 1
ATOM 703 C CA . VAL A 1 90 ? -16.203 30.877 8.868 1.00 67.12 90 VAL A CA 1
ATOM 704 C C . VAL A 1 90 ? -16.343 29.453 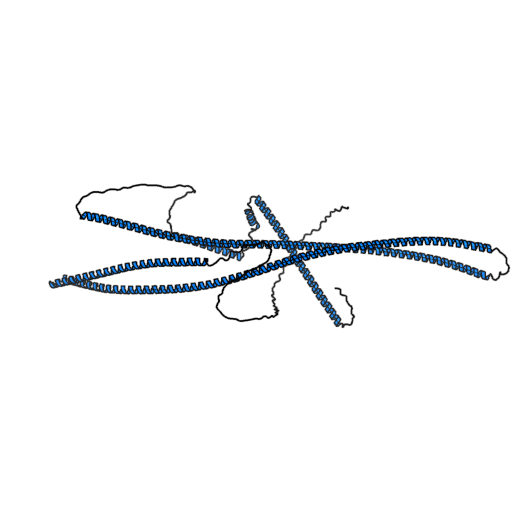8.322 1.00 67.12 90 VAL A C 1
ATOM 706 O O . VAL A 1 90 ? -16.981 29.254 7.288 1.00 67.12 90 VAL A O 1
ATOM 709 N N . ASN A 1 91 ? -15.813 28.449 9.028 1.00 71.88 91 ASN A N 1
ATOM 710 C CA . ASN A 1 91 ? -15.958 27.047 8.628 1.00 71.88 91 ASN A CA 1
ATOM 711 C C . ASN A 1 91 ? -17.425 26.594 8.662 1.00 71.88 91 ASN A C 1
ATOM 713 O O . ASN A 1 91 ? -17.886 25.967 7.708 1.00 71.88 91 ASN A O 1
ATOM 717 N N . GLU A 1 92 ? -18.185 26.958 9.700 1.00 78.25 92 GLU A N 1
ATOM 718 C CA . GLU A 1 92 ? -19.620 26.656 9.755 1.00 78.25 92 GLU A CA 1
ATOM 719 C C . GLU A 1 92 ? -20.414 27.366 8.652 1.00 78.25 92 GLU A C 1
ATOM 721 O O . GLU A 1 92 ? -21.307 26.767 8.050 1.00 78.25 92 GLU A O 1
ATOM 726 N N . LEU A 1 93 ? -20.078 28.620 8.339 1.00 73.31 93 LEU A N 1
ATOM 727 C CA . LEU A 1 93 ? -20.720 29.396 7.280 1.00 73.31 93 LEU A CA 1
ATOM 728 C C . LEU A 1 93 ? -20.442 28.798 5.896 1.00 73.31 93 LEU A C 1
ATOM 730 O O . LEU A 1 93 ? -21.369 28.675 5.092 1.00 73.31 93 LEU A O 1
ATOM 734 N N . ILE A 1 94 ? -19.195 28.393 5.630 1.00 72.81 94 ILE A N 1
ATOM 735 C CA . ILE A 1 94 ? -18.803 27.717 4.389 1.00 72.81 94 ILE A CA 1
ATOM 736 C C . ILE A 1 94 ? -19.551 26.391 4.279 1.00 72.81 94 ILE A C 1
ATOM 738 O O . ILE A 1 94 ? -20.268 26.212 3.302 1.00 72.81 94 ILE A O 1
ATOM 742 N N . ILE A 1 95 ? -19.512 25.525 5.299 1.00 75.25 95 ILE A N 1
ATOM 743 C CA . ILE A 1 95 ? -20.254 24.250 5.314 1.00 75.25 95 ILE A CA 1
ATOM 744 C C . ILE A 1 95 ? -21.754 24.485 5.073 1.00 75.25 95 ILE A C 1
ATOM 746 O O . ILE A 1 95 ? -22.379 23.817 4.247 1.00 75.25 95 ILE A O 1
ATOM 750 N N . LYS A 1 96 ? -22.346 25.486 5.729 1.00 74.69 96 LYS A N 1
ATOM 751 C CA . LYS A 1 96 ? -23.764 25.839 5.581 1.00 74.69 96 LYS A CA 1
ATOM 752 C C . LYS A 1 96 ? -24.111 26.421 4.207 1.00 74.69 96 LYS A C 1
ATOM 754 O O . LYS A 1 96 ? -25.281 26.419 3.846 1.00 74.69 96 LYS A O 1
ATOM 759 N N . LYS A 1 97 ? -23.152 26.934 3.433 1.00 71.12 97 LYS A N 1
ATOM 760 C CA . LYS A 1 97 ? -23.394 27.512 2.097 1.00 71.12 97 LYS A CA 1
ATOM 761 C C . LYS A 1 97 ? -22.982 26.590 0.951 1.00 71.12 97 LYS A C 1
ATOM 763 O O . LYS A 1 97 ? -23.633 26.625 -0.088 1.00 71.12 97 LYS A O 1
ATOM 768 N N . THR A 1 98 ? -21.950 25.769 1.131 1.00 68.38 98 THR A N 1
ATOM 769 C CA . THR A 1 98 ? -21.420 24.860 0.103 1.00 68.38 98 THR A CA 1
ATOM 770 C C . THR A 1 98 ? -22.016 23.458 0.209 1.00 68.38 98 THR A C 1
ATOM 772 O O . THR A 1 98 ? -22.380 22.882 -0.813 1.00 68.38 98 THR A O 1
ATOM 775 N N . CYS A 1 99 ? -22.209 22.927 1.422 1.00 61.72 99 CYS A N 1
ATOM 776 C CA . CYS A 1 99 ? -22.823 21.610 1.629 1.00 61.72 99 CYS A CA 1
ATOM 777 C C . CYS A 1 99 ? -24.354 21.682 1.732 1.00 61.72 99 CYS A C 1
ATOM 779 O O . CYS A 1 99 ? -25.035 20.697 1.447 1.00 61.72 99 CYS A O 1
ATOM 781 N N . ALA A 1 100 ? -24.921 22.842 2.081 1.00 51.69 100 ALA A N 1
ATOM 782 C CA . ALA A 1 100 ? -26.369 23.056 2.084 1.00 51.69 100 ALA A CA 1
ATOM 783 C C . ALA A 1 100 ? -26.844 23.770 0.807 1.00 51.69 100 ALA A C 1
ATOM 785 O O . ALA A 1 100 ? -27.436 24.851 0.847 1.00 51.69 100 ALA A O 1
ATOM 786 N N . GLY A 1 101 ? -26.634 23.136 -0.352 1.00 53.00 101 GLY A N 1
ATOM 787 C CA . GLY A 1 101 ? -27.464 23.436 -1.524 1.00 53.00 101 GLY A CA 1
ATOM 788 C C . GLY A 1 101 ? -28.962 23.299 -1.178 1.00 53.00 101 GLY A C 1
ATOM 789 O O . GLY A 1 101 ? -29.282 22.705 -0.142 1.00 53.00 101 GLY A O 1
ATOM 790 N N . PRO A 1 102 ? -29.897 23.818 -2.007 1.00 52.50 102 PRO A N 1
ATOM 791 C CA . PRO A 1 102 ? -31.336 23.674 -1.769 1.00 52.50 102 PRO A CA 1
ATOM 792 C C . PRO A 1 102 ? -31.606 22.222 -1.417 1.00 52.50 102 PRO A C 1
ATOM 794 O O . PRO A 1 102 ? -31.272 21.366 -2.237 1.00 52.50 102 PRO A O 1
ATOM 797 N N . LYS A 1 103 ? -32.069 21.978 -0.177 1.00 50.34 103 LYS A N 1
ATOM 798 C CA . LYS A 1 103 ? -32.149 20.663 0.472 1.00 50.34 103 LYS A CA 1
ATOM 799 C C . LYS A 1 103 ? -32.669 19.680 -0.562 1.00 50.34 103 LYS A C 1
ATOM 801 O O . LYS A 1 103 ? -33.868 19.675 -0.837 1.00 50.34 103 LYS A O 1
ATOM 806 N N . ARG A 1 1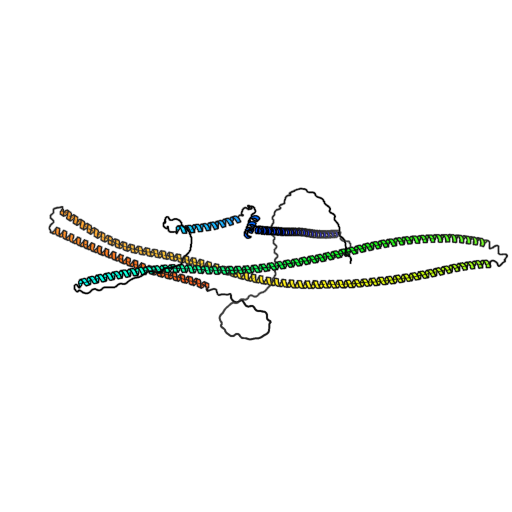04 ? -31.751 18.957 -1.223 1.00 55.38 104 ARG A N 1
ATOM 807 C CA . ARG A 1 104 ? -32.115 18.076 -2.329 1.00 55.38 104 ARG A CA 1
ATOM 808 C C . ARG A 1 104 ? -33.074 17.109 -1.683 1.00 55.38 104 ARG A C 1
ATOM 810 O O . ARG A 1 104 ? -32.692 16.428 -0.734 1.00 55.38 104 ARG A O 1
ATOM 817 N N . PHE A 1 105 ? -34.334 17.172 -2.098 1.00 46.91 105 PHE A N 1
ATOM 818 C CA . PHE A 1 105 ? -35.396 16.349 -1.556 1.00 46.91 105 PHE A CA 1
ATOM 819 C C . PHE A 1 105 ? -35.100 14.933 -2.034 1.00 46.91 105 PHE A C 1
ATOM 821 O O . PHE A 1 105 ? -35.622 14.474 -3.041 1.00 46.91 105 PHE A O 1
ATOM 828 N N . ARG A 1 106 ? -34.139 14.284 -1.381 1.00 60.56 106 ARG A N 1
ATOM 829 C CA . ARG A 1 106 ? -33.926 12.860 -1.486 1.00 60.56 106 ARG A CA 1
ATOM 830 C C . ARG A 1 106 ? -34.962 12.287 -0.529 1.00 60.56 106 ARG A C 1
ATOM 832 O O . ARG A 1 106 ? -34.870 12.577 0.668 1.00 60.56 106 ARG A O 1
ATOM 839 N N . PRO A 1 107 ? -35.991 11.583 -1.027 1.00 68.62 107 PRO A N 1
ATOM 840 C CA . PRO A 1 107 ? -36.848 10.805 -0.153 1.00 68.62 107 PRO A CA 1
ATOM 841 C C . PRO A 1 107 ? -35.924 9.963 0.721 1.00 68.62 107 PRO A C 1
ATOM 843 O O . PRO A 1 107 ? -35.029 9.298 0.192 1.00 68.62 107 PRO A O 1
ATOM 846 N N . ARG A 1 108 ? -36.067 10.093 2.042 1.00 72.38 108 ARG A N 1
ATOM 847 C CA . ARG A 1 108 ? -35.265 9.323 2.993 1.00 72.38 108 ARG A CA 1
ATOM 848 C C . ARG A 1 108 ? -35.375 7.855 2.629 1.00 72.38 108 ARG A C 1
ATOM 850 O O . ARG A 1 108 ? -36.471 7.381 2.313 1.00 72.38 108 ARG A O 1
ATOM 857 N N . THR A 1 109 ? -34.248 7.157 2.629 1.00 77.00 109 THR A N 1
ATOM 858 C CA . THR A 1 109 ? -34.271 5.721 2.362 1.00 77.00 109 THR A CA 1
ATOM 859 C C . THR A 1 109 ? -35.034 5.018 3.482 1.00 77.00 109 THR A C 1
ATOM 861 O O . THR A 1 109 ? -35.207 5.549 4.583 1.00 77.00 109 THR A O 1
ATOM 864 N N . ARG A 1 110 ? -35.529 3.811 3.203 1.00 81.06 110 ARG A N 1
ATOM 865 C CA . ARG A 1 110 ? -36.230 2.994 4.201 1.00 81.06 110 ARG A CA 1
ATOM 866 C C . ARG A 1 110 ? -35.378 2.785 5.460 1.00 81.06 110 ARG A C 1
ATOM 868 O O . ARG A 1 110 ? -35.915 2.825 6.558 1.00 81.06 110 ARG A O 1
ATOM 875 N N . GLU A 1 111 ? -34.069 2.637 5.286 1.00 77.19 111 GLU A N 1
ATOM 876 C CA . GLU A 1 111 ? -33.081 2.498 6.361 1.00 77.19 111 GLU A CA 1
ATOM 877 C C . GLU A 1 111 ? -32.954 3.785 7.187 1.00 77.19 111 GLU A C 1
ATOM 879 O O . GLU A 1 111 ? -33.044 3.740 8.409 1.00 77.19 111 GLU A O 1
ATOM 884 N N . GLU A 1 112 ? -32.833 4.949 6.538 1.00 74.38 112 GLU A N 1
ATOM 885 C CA . GLU A 1 112 ? -32.779 6.246 7.229 1.00 74.38 112 GLU A CA 1
ATOM 886 C C . GLU A 1 112 ? -34.076 6.533 8.009 1.00 74.38 112 GLU A C 1
ATOM 888 O O . GLU A 1 112 ? -34.034 7.059 9.121 1.00 74.38 112 GLU A O 1
ATOM 893 N N . LEU A 1 113 ? -35.236 6.157 7.457 1.00 88.50 113 LEU A N 1
ATOM 894 C CA . LEU A 1 113 ? -36.526 6.245 8.150 1.00 88.50 113 LEU A CA 1
ATOM 895 C C . LEU A 1 113 ? -36.617 5.276 9.330 1.00 88.50 113 LEU A C 1
ATOM 897 O O . LEU A 1 113 ? -37.148 5.647 10.373 1.00 88.50 113 LEU A O 1
ATOM 901 N N . GLN A 1 114 ? -36.094 4.060 9.187 1.00 84.19 114 GLN A N 1
ATOM 902 C CA . GLN A 1 114 ? -36.075 3.072 10.260 1.00 84.19 114 GLN A CA 1
ATOM 903 C C . GLN A 1 114 ? -35.188 3.529 11.425 1.00 84.19 114 GLN A C 1
ATOM 905 O O . GLN A 1 114 ? -35.630 3.485 12.571 1.00 84.19 114 GLN A O 1
ATOM 910 N N . VAL A 1 115 ? -33.998 4.062 11.138 1.00 87.75 115 VAL A N 1
ATOM 911 C CA . VAL A 1 115 ? -33.097 4.632 12.154 1.00 87.75 115 VAL A CA 1
ATOM 912 C C . VAL A 1 115 ? -33.761 5.800 12.888 1.00 87.75 115 VAL A C 1
ATOM 914 O O . VAL A 1 115 ? -33.685 5.886 14.116 1.00 87.75 115 VAL A O 1
ATOM 917 N N . ASP A 1 116 ? -34.466 6.677 12.171 1.00 85.88 116 ASP A N 1
ATOM 918 C CA . ASP A 1 116 ? -35.201 7.783 12.791 1.00 85.88 116 ASP A CA 1
ATOM 919 C C . ASP A 1 116 ? -36.394 7.294 13.630 1.00 85.88 116 ASP A C 1
ATOM 921 O O . ASP A 1 116 ? -36.626 7.807 14.729 1.00 85.88 116 ASP A O 1
ATOM 925 N N . CYS A 1 117 ? -37.121 6.270 13.174 1.00 91.62 117 CYS A N 1
ATOM 926 C CA . CYS A 1 117 ? -38.167 5.623 13.964 1.00 91.62 117 CYS A CA 1
ATOM 927 C C . CYS A 1 117 ? -37.594 5.016 15.250 1.00 91.62 117 CYS A C 1
ATOM 929 O O . CYS A 1 117 ? -38.143 5.247 16.327 1.00 91.62 117 CYS A O 1
ATOM 931 N N . GLU A 1 118 ? -36.474 4.299 15.183 1.00 88.88 118 GLU A N 1
ATOM 932 C CA . GLU A 1 118 ? -35.809 3.724 16.356 1.00 88.88 118 GLU A CA 1
ATOM 933 C C . GLU A 1 118 ? -35.323 4.805 17.325 1.00 88.88 118 GLU A C 1
ATOM 935 O O . GLU A 1 118 ? -35.514 4.686 18.540 1.00 88.88 118 GLU A O 1
ATOM 940 N N . LYS A 1 119 ? -34.750 5.894 16.802 1.00 93.31 119 LYS A N 1
ATOM 941 C CA . LYS A 1 119 ? -34.319 7.047 17.596 1.00 93.31 119 LYS A CA 1
ATOM 942 C C . LYS A 1 119 ? -35.494 7.671 18.347 1.00 93.31 119 LYS A C 1
ATOM 944 O O . LYS A 1 119 ? -35.411 7.837 19.565 1.00 93.31 119 LYS A O 1
ATOM 949 N N . HIS A 1 120 ? -36.602 7.944 17.661 1.00 91.50 120 HIS A N 1
ATOM 950 C CA . HIS A 1 120 ? -37.804 8.487 18.293 1.00 91.50 120 HIS A CA 1
ATOM 951 C C . HIS A 1 120 ? -38.467 7.496 19.252 1.00 91.50 120 HIS A C 1
ATOM 953 O O . HIS A 1 120 ? -39.015 7.904 20.273 1.00 91.50 120 HIS A O 1
ATOM 959 N N . THR A 1 121 ? -38.370 6.192 18.994 1.00 91.75 121 THR A N 1
ATOM 960 C CA . THR A 1 121 ? -38.881 5.159 19.907 1.00 91.75 121 THR A CA 1
ATOM 961 C C . THR A 1 121 ? -38.075 5.131 21.208 1.00 91.75 121 THR A C 1
ATOM 963 O O . THR A 1 121 ? -38.656 5.124 22.295 1.00 91.75 121 THR A O 1
ATOM 966 N N . LYS A 1 122 ? -36.738 5.207 21.125 1.00 90.75 122 LYS A N 1
ATOM 967 C CA . LYS A 1 122 ? -35.843 5.314 22.292 1.00 90.75 122 LYS A CA 1
ATOM 968 C C . LYS A 1 122 ? -36.081 6.609 23.073 1.00 90.75 122 LYS A C 1
ATOM 970 O O . LYS A 1 122 ? -36.116 6.590 24.304 1.00 90.75 122 LYS A O 1
ATOM 975 N N . GLU A 1 123 ? -36.277 7.723 22.374 1.00 91.44 123 GLU A N 1
ATOM 976 C CA . GLU A 1 123 ? -36.552 9.025 22.984 1.00 91.44 123 GLU A CA 1
ATOM 977 C C . GLU A 1 123 ? -37.916 9.049 23.689 1.00 91.44 123 GLU A C 1
ATOM 979 O O . GLU A 1 123 ? -37.994 9.427 24.858 1.00 91.44 123 GLU A O 1
ATOM 984 N N . ASN A 1 124 ? -38.964 8.521 23.053 1.00 90.75 124 ASN A N 1
ATOM 985 C CA . ASN A 1 124 ? -40.280 8.356 23.671 1.00 90.75 124 ASN A CA 1
ATOM 986 C C . ASN A 1 124 ? -40.232 7.419 24.883 1.00 90.75 124 ASN A C 1
ATOM 988 O O . ASN A 1 124 ? -40.845 7.715 25.905 1.00 90.75 124 ASN A O 1
ATOM 992 N N . ALA A 1 125 ? -39.467 6.324 24.825 1.00 91.38 125 ALA A N 1
ATOM 993 C CA . ALA A 1 125 ? -39.273 5.441 25.974 1.00 91.38 125 ALA A CA 1
ATOM 994 C C . ALA A 1 125 ? -38.567 6.159 27.138 1.00 91.38 125 ALA A C 1
ATOM 996 O O . ALA A 1 125 ? -38.940 5.979 28.301 1.00 91.38 125 ALA A O 1
ATOM 997 N N . ARG A 1 126 ? -37.577 7.013 26.844 1.00 91.62 126 ARG A N 1
ATOM 998 C CA . ARG A 1 126 ? -36.887 7.836 27.847 1.00 91.62 126 ARG A CA 1
ATOM 999 C C . ARG A 1 126 ? -37.824 8.874 28.465 1.00 91.62 126 ARG A C 1
ATOM 1001 O O . ARG A 1 126 ? -37.854 8.995 29.689 1.00 91.62 126 ARG A O 1
ATOM 1008 N N . LEU A 1 127 ? -38.613 9.572 27.651 1.00 91.50 127 LEU A N 1
ATOM 1009 C CA . LEU A 1 127 ? -39.606 10.542 28.119 1.00 91.50 127 LEU A CA 1
ATOM 1010 C C . LEU A 1 127 ? -40.703 9.864 28.946 1.00 91.50 127 LEU A C 1
ATOM 1012 O O . LEU A 1 127 ? -41.050 10.358 30.012 1.00 91.50 127 LEU A O 1
ATOM 1016 N N . LEU A 1 128 ? -41.182 8.685 28.543 1.00 92.00 128 LEU A N 1
ATOM 1017 C CA . LEU A 1 128 ? -42.136 7.899 29.330 1.00 92.00 128 LEU A CA 1
ATOM 1018 C C . LEU A 1 128 ? -41.560 7.477 30.686 1.00 92.00 128 LEU A C 1
ATOM 1020 O O . LEU A 1 128 ? -42.269 7.544 31.690 1.00 92.00 128 LEU A O 1
ATOM 1024 N N . LYS A 1 129 ? -40.281 7.083 30.750 1.00 90.19 129 LYS A N 1
ATOM 1025 C CA . LYS A 1 129 ? -39.596 6.810 32.025 1.00 90.19 129 LYS A CA 1
ATOM 1026 C C . LYS A 1 129 ? -39.512 8.064 32.899 1.00 90.19 129 LYS A C 1
ATOM 1028 O O . LYS A 1 129 ? -39.778 7.977 34.094 1.00 90.19 129 LYS A O 1
ATOM 1033 N N . GLN A 1 130 ? -39.208 9.226 32.318 1.00 90.12 130 GLN A N 1
ATOM 1034 C CA . GLN A 1 130 ? -39.180 10.501 33.046 1.00 90.12 130 GLN A CA 1
ATOM 1035 C C . GLN A 1 130 ? -40.566 10.903 33.560 1.00 90.12 130 GLN A C 1
ATOM 1037 O O . GLN A 1 130 ? -40.694 11.275 34.722 1.00 90.12 130 GLN A O 1
ATOM 1042 N N . VAL A 1 131 ? -41.611 10.764 32.743 1.00 90.50 131 VAL A N 1
ATOM 1043 C CA . VAL A 1 131 ? -42.997 11.035 33.148 1.00 90.50 131 VAL A CA 1
ATOM 1044 C C . VAL A 1 131 ? -43.432 10.081 34.257 1.00 90.50 131 VAL A C 1
ATOM 1046 O O . VAL A 1 131 ? -44.023 10.530 35.233 1.00 90.50 131 VAL A O 1
ATOM 1049 N N . LYS A 1 132 ? -43.096 8.787 34.172 1.00 89.81 132 LYS A N 1
ATOM 1050 C CA . LYS A 1 132 ? -43.369 7.825 35.251 1.00 89.81 132 LYS A CA 1
ATOM 1051 C C . LYS A 1 132 ? -42.627 8.177 36.539 1.00 89.81 132 LYS A C 1
ATOM 1053 O O . LYS A 1 132 ? -43.241 8.128 37.594 1.00 89.81 132 LYS A O 1
ATOM 1058 N N . ALA A 1 133 ? -41.358 8.578 36.456 1.00 84.50 133 ALA A N 1
ATOM 1059 C CA . ALA A 1 133 ? -40.571 8.992 37.618 1.00 84.50 133 ALA A CA 1
ATOM 1060 C C . ALA A 1 133 ? -41.085 10.297 38.251 1.00 84.50 133 ALA A C 1
ATOM 1062 O O . ALA A 1 133 ? -41.041 10.463 39.467 1.00 84.50 133 ALA A O 1
ATOM 1063 N N . LEU A 1 134 ? -41.579 11.238 37.442 1.00 86.94 134 LEU A N 1
ATOM 1064 C CA . LEU A 1 134 ? -42.225 12.454 37.937 1.00 86.94 134 LEU A CA 1
ATOM 1065 C C . LEU A 1 134 ? -43.593 12.151 38.549 1.00 86.94 134 LEU A C 1
ATOM 1067 O O . LEU A 1 134 ? -43.921 12.700 39.593 1.00 86.94 134 LEU A O 1
ATOM 1071 N N . LYS A 1 135 ? -44.360 11.240 37.944 1.00 88.25 135 LYS A N 1
ATOM 1072 C CA . LYS A 1 135 ? -45.649 10.797 38.470 1.00 88.25 135 LYS A CA 1
ATOM 1073 C C . LYS A 1 135 ? -45.490 10.045 39.791 1.00 88.25 135 LYS A C 1
ATOM 1075 O O . LYS A 1 135 ? -46.185 10.372 40.738 1.00 88.25 135 LYS A O 1
ATOM 1080 N N . SER A 1 136 ? -44.520 9.137 39.904 1.00 80.69 136 SER A N 1
ATOM 1081 C CA . SER A 1 136 ? -44.237 8.451 41.169 1.00 80.69 136 SER A CA 1
ATOM 1082 C C . SER A 1 136 ? -43.778 9.422 42.257 1.00 80.69 136 SER A C 1
ATOM 1084 O O . SER A 1 136 ? -44.157 9.243 43.404 1.00 80.69 136 SER A O 1
ATOM 1086 N N . LYS A 1 137 ? -43.019 10.472 41.905 1.00 82.31 137 LYS A N 1
ATOM 1087 C CA . LYS A 1 137 ? -42.653 11.556 42.834 1.00 82.31 137 LYS A CA 1
ATOM 1088 C C . LYS A 1 137 ? -43.848 12.414 43.256 1.00 82.31 137 LYS A C 1
ATOM 1090 O O . LYS A 1 137 ? -43.859 12.904 44.379 1.00 82.31 137 LYS A O 1
ATOM 1095 N N . LEU A 1 138 ? -44.817 12.618 42.364 1.00 81.62 138 LEU A N 1
ATOM 1096 C CA . LEU A 1 138 ? -46.042 13.364 42.648 1.00 81.62 138 LEU A CA 1
ATOM 1097 C C . LEU A 1 138 ? -46.994 12.552 43.537 1.00 81.62 138 LEU A C 1
ATOM 1099 O O . LEU A 1 138 ? -47.540 13.096 44.489 1.00 81.62 138 LEU A O 1
ATOM 1103 N N . ASP A 1 139 ? -47.129 11.252 43.269 1.00 76.94 139 ASP A N 1
ATOM 1104 C CA . ASP A 1 139 ? -47.980 10.335 44.034 1.00 76.94 139 ASP A CA 1
ATOM 1105 C C . ASP A 1 139 ? -47.363 9.982 45.408 1.00 76.94 139 ASP A C 1
ATOM 1107 O O . ASP A 1 139 ? -48.089 9.665 46.347 1.00 76.94 139 ASP A O 1
ATOM 1111 N N . SER A 1 140 ? -46.032 10.074 45.563 1.00 68.12 140 SER A N 1
ATOM 1112 C CA . SER A 1 140 ? -45.323 9.854 46.836 1.00 68.12 140 SER A CA 1
ATOM 1113 C C . SER A 1 140 ? -45.117 11.122 47.672 1.00 68.12 140 SER A C 1
ATOM 1115 O O . SER A 1 140 ? -44.501 11.049 48.736 1.00 68.12 140 SER A O 1
ATOM 1117 N N . ALA A 1 141 ? -45.556 12.290 47.197 1.00 50.97 141 ALA A N 1
ATOM 1118 C CA . ALA A 1 141 ? -45.476 13.529 47.960 1.00 50.97 141 ALA A CA 1
ATOM 1119 C C . ALA A 1 141 ? -46.685 13.615 48.914 1.00 50.97 141 ALA A C 1
ATOM 1121 O O . ALA A 1 141 ? -47.815 13.764 48.445 1.00 50.97 141 ALA A O 1
ATOM 1122 N N . PRO A 1 142 ? -46.502 13.530 50.247 1.00 47.84 142 PRO A N 1
ATOM 1123 C CA . PRO A 1 142 ? -47.598 13.741 51.182 1.00 47.84 142 PRO A CA 1
ATOM 1124 C C . PRO A 1 142 ? -48.103 15.181 51.044 1.00 47.84 142 PRO A C 1
ATOM 1126 O O . PRO A 1 142 ? -47.311 16.124 51.013 1.00 47.84 142 PRO A O 1
ATOM 1129 N N . ALA A 1 143 ? -49.424 15.336 50.940 1.00 50.25 143 ALA A N 1
ATOM 1130 C CA . ALA A 1 143 ? -50.102 16.620 50.821 1.00 50.25 143 ALA A CA 1
ATOM 1131 C C . ALA A 1 143 ? -49.711 17.551 51.983 1.00 50.25 143 ALA A C 1
ATOM 1133 O O . ALA A 1 143 ? -50.232 17.442 53.093 1.00 50.25 143 ALA A O 1
ATOM 1134 N N . ALA A 1 144 ? -48.770 18.459 51.725 1.00 43.12 144 ALA A N 1
ATOM 1135 C CA . ALA A 1 144 ? -48.409 19.513 52.657 1.00 43.12 144 ALA A CA 1
ATOM 1136 C C . ALA A 1 144 ? -49.487 20.616 52.635 1.00 43.12 144 ALA A C 1
ATOM 1138 O O . ALA A 1 144 ? -50.001 20.957 51.564 1.00 43.12 144 ALA A O 1
ATOM 1139 N N . PRO A 1 145 ? -49.848 21.174 53.803 1.00 49.47 145 PRO A N 1
ATOM 1140 C CA . PRO A 1 145 ? -50.908 22.160 53.929 1.00 49.47 145 PRO A CA 1
ATOM 1141 C C . PRO A 1 145 ? -50.475 23.503 53.339 1.00 49.47 145 PRO A C 1
ATOM 1143 O O . PRO A 1 145 ? -49.350 23.958 53.525 1.00 49.47 145 PRO A O 1
ATOM 1146 N N . VAL A 1 146 ? -51.416 24.134 52.643 1.00 54.22 146 VAL A N 1
ATOM 1147 C CA . VAL A 1 146 ? -51.326 25.470 52.048 1.00 54.22 146 VAL A CA 1
ATOM 1148 C C . VAL A 1 146 ? -50.915 26.518 53.098 1.00 54.22 146 VAL A C 1
ATOM 1150 O O . VAL A 1 146 ? -51.665 26.712 54.056 1.00 54.22 146 VAL A O 1
ATOM 1153 N N . PRO A 1 147 ? -49.819 27.276 52.902 1.00 44.31 147 PRO A N 1
ATOM 1154 C CA . PRO A 1 147 ? -49.620 28.561 53.551 1.00 44.31 147 PRO A CA 1
ATOM 1155 C C . PRO A 1 147 ? -49.867 29.684 52.539 1.00 44.31 147 PRO A C 1
ATOM 1157 O O . PRO A 1 147 ? -49.314 29.716 51.439 1.00 44.31 147 PRO A O 1
ATOM 1160 N N . GLY A 1 148 ? -50.760 30.591 52.915 1.00 42.22 148 GLY A N 1
ATOM 1161 C CA . GLY A 1 148 ? -51.130 31.742 52.113 1.00 42.22 148 GLY A CA 1
ATOM 1162 C C . GLY A 1 148 ? -50.025 32.790 51.966 1.00 42.22 148 GLY A C 1
ATOM 1163 O O . GLY A 1 148 ? -49.103 32.882 52.767 1.00 42.22 148 GLY A O 1
ATOM 1164 N N . ALA A 1 149 ? -50.218 33.596 50.923 1.00 44.50 149 ALA A N 1
ATOM 1165 C CA . ALA A 1 149 ? -50.009 35.041 50.861 1.00 44.50 149 ALA A CA 1
ATOM 1166 C C . ALA A 1 149 ? -48.766 35.641 51.553 1.00 44.50 149 ALA A C 1
ATOM 1168 O O . ALA A 1 149 ? -48.751 35.871 52.759 1.00 44.50 149 ALA A O 1
ATOM 1169 N N . GLY A 1 150 ? -47.809 36.081 50.734 1.00 37.28 150 GLY A N 1
ATOM 1170 C CA . GLY A 1 150 ? -46.800 37.074 51.110 1.00 37.28 150 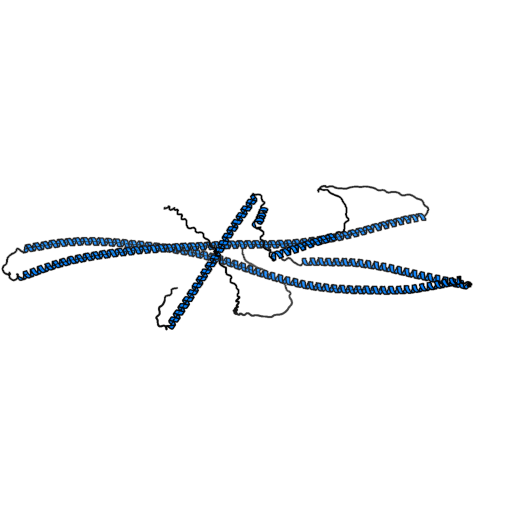GLY A CA 1
ATOM 1171 C C . GLY A 1 150 ? -45.859 37.375 49.937 1.00 37.28 150 GLY A C 1
ATOM 1172 O O . GLY A 1 150 ? -45.250 36.430 49.441 1.00 37.28 150 GLY A O 1
ATOM 1173 N N . PRO A 1 151 ? -45.781 38.622 49.432 1.00 54.09 151 PRO A N 1
ATOM 1174 C CA . PRO A 1 151 ? -45.101 38.954 48.180 1.00 54.09 151 PRO A CA 1
ATOM 1175 C C . PRO A 1 151 ? -43.624 39.336 48.372 1.00 54.09 151 PRO A C 1
ATOM 1177 O O . PRO A 1 151 ? -43.230 39.717 49.466 1.00 54.09 151 PRO A O 1
ATOM 1180 N N . ALA A 1 152 ? -42.891 39.258 47.255 1.00 47.03 152 ALA A N 1
ATOM 1181 C CA . ALA A 1 152 ? -41.783 40.115 46.807 1.00 47.03 152 ALA A CA 1
ATOM 1182 C C . ALA A 1 152 ? -40.707 40.564 47.819 1.00 47.03 152 ALA A C 1
ATOM 1184 O O . ALA A 1 152 ? -40.989 41.295 48.758 1.00 47.03 152 ALA A O 1
ATOM 1185 N N . ASP A 1 153 ? -39.460 40.165 47.554 1.00 36.97 153 ASP A N 1
ATOM 1186 C CA . ASP A 1 153 ? -38.286 41.038 47.333 1.00 36.97 153 ASP A CA 1
ATOM 1187 C C . ASP A 1 153 ? -37.023 40.154 47.464 1.00 36.97 153 ASP A C 1
ATOM 1189 O O . ASP A 1 153 ? -36.882 39.382 48.405 1.00 36.97 153 ASP A O 1
ATOM 1193 N N . ASP A 1 154 ? -36.253 39.931 46.403 1.00 37.56 154 ASP A N 1
ATOM 1194 C CA . ASP A 1 154 ? -35.182 40.778 45.861 1.00 37.56 154 ASP A CA 1
ATOM 1195 C C . ASP A 1 154 ? -33.858 40.710 46.664 1.00 37.56 154 ASP A C 1
ATOM 1197 O O . ASP A 1 154 ? -33.812 40.892 47.875 1.00 37.56 154 ASP A O 1
ATOM 1201 N N . TYR A 1 155 ? -32.776 40.475 45.915 1.00 40.50 155 TYR A N 1
ATOM 1202 C CA . TYR A 1 155 ? -31.349 40.646 46.238 1.00 40.50 155 TYR A CA 1
ATOM 1203 C C . TYR A 1 155 ? -30.582 39.718 47.218 1.00 40.50 155 TYR A C 1
ATOM 1205 O O . TYR A 1 155 ? -30.739 39.715 48.430 1.00 40.50 155 TYR A O 1
ATOM 1213 N N . ALA A 1 156 ? -29.556 39.096 46.616 1.00 37.06 156 ALA A N 1
ATOM 1214 C CA . ALA A 1 156 ? -28.142 39.138 47.016 1.00 37.06 156 ALA A CA 1
ATOM 1215 C C . ALA A 1 156 ? -27.663 38.429 48.304 1.00 37.06 156 ALA A C 1
ATOM 1217 O O . ALA A 1 156 ? -27.822 38.884 49.431 1.00 37.06 156 ALA A O 1
ATOM 1218 N N . ALA A 1 157 ? -26.860 37.385 48.086 1.00 38.69 157 ALA A N 1
ATOM 1219 C CA . ALA A 1 157 ? -25.722 37.040 48.943 1.00 38.69 157 ALA A CA 1
ATOM 1220 C C . ALA A 1 157 ? -24.638 38.152 48.895 1.00 38.69 157 ALA A C 1
ATOM 1222 O O . ALA A 1 157 ? -24.695 38.991 47.993 1.00 38.69 157 ALA A O 1
ATOM 1223 N N . PRO A 1 158 ? -23.533 38.098 49.670 1.00 56.25 158 PRO A N 1
ATOM 1224 C CA . PRO A 1 158 ? -23.267 37.454 50.967 1.00 56.25 158 PRO A CA 1
ATOM 1225 C C . PRO A 1 158 ? -22.596 38.425 51.975 1.00 56.25 158 PRO A C 1
ATOM 1227 O O . PRO A 1 158 ? -21.895 39.346 51.568 1.00 56.25 158 PRO A O 1
ATOM 1230 N N . ASN A 1 159 ? -22.690 38.180 53.290 1.00 37.06 159 ASN A N 1
ATOM 1231 C CA . ASN A 1 159 ? -21.550 38.342 54.214 1.00 37.06 159 ASN A CA 1
ATOM 1232 C C . ASN A 1 159 ? -21.884 37.997 55.672 1.00 37.06 159 ASN A C 1
ATOM 1234 O O . ASN A 1 159 ? -23.015 38.146 56.117 1.00 37.06 159 ASN A O 1
ATOM 1238 N N . SER A 1 160 ? -20.809 37.709 56.411 1.00 33.78 160 SER A N 1
ATOM 1239 C CA . SER A 1 160 ? -20.638 37.906 57.859 1.00 33.78 160 SER A CA 1
ATOM 1240 C C . SER A 1 160 ? -20.645 36.653 58.740 1.00 33.78 160 SER A C 1
ATOM 1242 O O . SER A 1 160 ? -21.659 36.199 59.251 1.00 33.78 160 SER A O 1
ATOM 1244 N N . THR A 1 161 ? -19.435 36.140 58.964 1.00 41.69 161 THR A N 1
ATOM 1245 C CA . THR A 1 161 ? -18.683 36.279 60.226 1.00 41.69 161 THR A CA 1
ATOM 1246 C C . THR A 1 161 ? -19.463 36.609 61.515 1.00 41.69 161 THR A C 1
ATOM 1248 O O . THR A 1 161 ? -20.205 37.587 61.561 1.00 41.69 161 THR A O 1
ATOM 1251 N N . LEU A 1 162 ? -19.052 35.908 62.588 1.00 39.84 162 LEU A N 1
ATOM 1252 C CA . LEU A 1 162 ? -19.149 36.197 64.038 1.00 39.84 162 LEU A CA 1
ATOM 1253 C C . LEU A 1 162 ? -20.276 35.517 64.840 1.00 39.84 162 LEU A C 1
ATOM 1255 O O . LEU A 1 162 ? -21.427 35.888 64.689 1.00 39.84 162 LEU A O 1
ATOM 1259 N N . ARG A 1 163 ? -19.831 34.677 65.808 1.00 44.78 163 ARG A N 1
ATOM 1260 C CA . ARG A 1 163 ? -20.258 34.534 67.234 1.00 44.78 163 ARG A CA 1
ATOM 1261 C C . ARG A 1 163 ? -21.753 34.252 67.527 1.00 44.78 163 ARG A C 1
ATOM 1263 O O . ARG A 1 163 ? -22.601 34.761 66.815 1.00 44.78 163 ARG A O 1
ATOM 1270 N N . PRO A 1 164 ? -22.122 33.539 68.624 1.00 45.19 164 PRO A N 1
ATOM 1271 C CA . PRO A 1 164 ? -21.924 34.046 69.999 1.00 45.19 164 PRO A CA 1
ATOM 1272 C C . PRO A 1 164 ? -21.779 32.981 71.129 1.00 45.19 164 PRO A C 1
ATOM 1274 O O . PRO A 1 164 ? -22.198 31.839 71.014 1.00 45.19 164 PRO A O 1
ATOM 1277 N N . GLY A 1 165 ? -21.238 33.394 72.280 1.00 39.41 165 GLY A N 1
ATOM 1278 C CA . GLY A 1 165 ? -21.848 33.082 73.595 1.00 39.41 165 GLY A CA 1
ATOM 1279 C C . GLY A 1 165 ? -22.470 34.386 74.137 1.00 39.41 165 GLY A C 1
ATOM 1280 O O . GLY A 1 165 ? -22.392 35.375 73.398 1.00 39.41 165 GLY A O 1
ATOM 1281 N N . PRO A 1 166 ? -22.946 34.531 75.397 1.00 59.69 166 PRO A N 1
ATOM 1282 C CA . PRO A 1 166 ? -23.000 33.623 76.561 1.00 59.69 166 PRO A CA 1
ATOM 1283 C C . PRO A 1 166 ? -24.356 33.767 77.341 1.00 59.69 166 PRO A C 1
ATOM 1285 O O . PRO A 1 166 ? -25.363 34.030 76.699 1.00 59.69 166 PRO A O 1
ATOM 1288 N N . ILE A 1 167 ? -24.345 33.694 78.694 1.00 40.12 167 ILE A N 1
ATOM 1289 C CA . ILE A 1 167 ? -25.408 33.907 79.736 1.00 40.12 167 ILE A CA 1
ATOM 1290 C C . ILE A 1 167 ? -25.825 32.562 80.374 1.00 40.12 167 ILE A C 1
ATOM 1292 O O . ILE A 1 167 ? -26.083 31.615 79.650 1.00 40.12 167 ILE A O 1
ATOM 1296 N N . GLY A 1 168 ? -25.928 32.335 81.688 1.00 34.09 168 GLY A N 1
ATOM 1297 C CA . GLY A 1 168 ? -25.828 33.120 82.929 1.00 34.09 168 GLY A CA 1
ATOM 1298 C C . GLY A 1 168 ? -26.279 32.184 84.079 1.00 34.09 168 GLY A C 1
ATOM 1299 O O . GLY A 1 168 ? -27.148 31.352 83.870 1.00 34.09 168 GLY A O 1
ATOM 1300 N N . LEU A 1 169 ? -25.554 32.120 85.202 1.00 34.38 169 LEU A N 1
ATOM 1301 C CA . LEU A 1 169 ? -25.896 32.730 86.505 1.00 34.38 169 LEU A CA 1
ATOM 1302 C C . LEU A 1 169 ? -26.827 31.924 87.442 1.00 34.38 169 LEU A C 1
ATOM 1304 O O . LEU A 1 169 ? -27.932 31.549 87.073 1.00 34.38 169 LEU A O 1
ATOM 1308 N N . SER A 1 170 ? -26.409 31.908 88.723 1.00 33.12 170 SER A N 1
ATOM 1309 C CA . SER A 1 170 ? -27.222 31.804 89.960 1.00 33.12 170 SER A CA 1
ATOM 1310 C C . SER A 1 170 ? -27.693 30.386 90.350 1.00 33.12 170 SER A C 1
ATOM 1312 O O . SER A 1 170 ? -27.926 29.564 89.483 1.00 33.12 170 SER A O 1
ATOM 1314 N N . SER A 1 171 ? -27.888 29.972 91.606 1.00 34.38 171 SER A N 1
ATOM 1315 C CA . SER A 1 171 ? -27.731 30.532 92.958 1.00 34.38 171 SER A CA 1
ATOM 1316 C C . SER A 1 171 ? -28.158 29.421 93.942 1.00 34.38 171 SER A C 1
ATOM 1318 O O . SER A 1 171 ? -29.124 28.715 93.669 1.00 34.38 171 SER A O 1
ATOM 1320 N N . ALA A 1 172 ? -27.487 29.282 95.092 1.00 40.75 172 ALA A N 1
ATOM 1321 C CA . ALA A 1 172 ? -27.962 28.510 96.258 1.00 40.75 172 ALA A CA 1
ATOM 1322 C C . ALA A 1 172 ? -29.299 29.085 96.808 1.00 40.75 172 ALA A C 1
ATOM 1324 O O . ALA A 1 172 ? -29.627 30.217 96.428 1.00 40.75 172 ALA A O 1
ATOM 1325 N N . PRO A 1 173 ? -30.082 28.386 97.674 1.00 41.81 173 PRO A N 1
ATOM 1326 C CA . PRO A 1 173 ? -29.759 28.319 99.118 1.00 41.81 173 PRO A CA 1
ATOM 1327 C C . PRO A 1 173 ? -30.280 27.078 99.920 1.00 41.81 173 PRO A C 1
ATOM 1329 O O . PRO A 1 173 ? -31.366 26.560 99.683 1.00 41.81 173 PRO A O 1
ATOM 1332 N N . SER A 1 174 ? -29.535 26.666 100.957 1.00 44.25 174 SER A N 1
ATOM 1333 C CA . SER A 1 174 ? -30.071 26.142 102.250 1.00 44.25 174 SER A CA 1
ATOM 1334 C C . SER A 1 174 ? -30.559 27.342 103.100 1.00 44.25 174 SER A C 1
ATOM 1336 O O . SER A 1 174 ? -30.076 28.431 102.779 1.00 44.25 174 SER A O 1
ATOM 1338 N N . PRO A 1 175 ? -31.364 27.268 104.200 1.00 54.78 175 PRO A N 1
ATOM 1339 C CA . PRO A 1 175 ? -31.485 26.188 105.210 1.00 54.78 175 PRO A CA 1
ATOM 1340 C C . PRO A 1 175 ? -32.892 26.053 105.882 1.00 54.78 175 PRO A C 1
ATOM 1342 O O . PRO A 1 175 ? -33.806 26.794 105.545 1.00 54.78 175 PRO A O 1
ATOM 1345 N N . GLN A 1 176 ? -33.059 25.155 106.872 1.00 36.19 176 GLN A N 1
ATOM 1346 C CA . GLN A 1 176 ? -33.592 25.435 108.237 1.00 36.19 176 GLN A CA 1
ATOM 1347 C C . GLN A 1 176 ? -34.106 24.169 108.961 1.00 36.19 176 GLN A C 1
ATOM 1349 O O . GLN A 1 176 ? -34.892 23.395 108.430 1.00 36.19 176 GLN A O 1
ATOM 1354 N N . MET A 1 177 ? -33.653 24.011 110.209 1.00 45.56 177 MET A N 1
ATOM 1355 C CA . MET A 1 177 ? -34.142 23.092 111.250 1.00 45.56 177 MET A CA 1
ATOM 1356 C C . MET A 1 177 ? -35.169 23.810 112.143 1.00 45.56 177 MET A C 1
ATOM 1358 O O . MET A 1 177 ? -34.990 25.008 112.383 1.00 45.56 177 MET A O 1
ATOM 1362 N N . PRO A 1 178 ? -36.118 23.086 112.767 1.00 43.81 178 PRO A N 1
ATOM 1363 C CA . PRO A 1 178 ? -36.643 23.481 114.075 1.00 43.81 178 PRO A CA 1
ATOM 1364 C C . PRO A 1 178 ? -36.635 22.362 115.139 1.00 43.81 178 PRO A C 1
ATOM 1366 O O . PRO A 1 178 ? -36.618 21.169 114.854 1.00 43.81 178 PRO A O 1
ATOM 1369 N N . LEU A 1 179 ? -36.620 22.821 116.393 1.00 37.97 179 LEU A N 1
ATOM 1370 C CA . LEU A 1 179 ? -36.566 22.102 117.670 1.00 37.97 179 LEU A CA 1
ATOM 1371 C C . LEU A 1 179 ? -37.950 21.599 118.163 1.00 37.97 179 LEU A C 1
ATOM 1373 O O . LEU A 1 179 ? -38.918 22.345 118.095 1.00 37.97 179 LEU A O 1
ATOM 1377 N N . LEU A 1 180 ? -37.947 20.411 118.795 1.00 37.81 180 LEU A N 1
ATOM 1378 C CA . LEU A 1 180 ? -38.632 19.960 120.038 1.00 37.81 180 LEU A CA 1
ATOM 1379 C C . LEU A 1 180 ? -40.120 20.295 120.332 1.00 37.81 180 LEU A C 1
ATOM 1381 O O . LEU A 1 180 ? -40.437 21.418 120.710 1.00 37.81 180 LEU A O 1
ATOM 1385 N N . SER A 1 181 ? -40.961 19.247 120.456 1.00 39.34 181 SER A N 1
ATOM 1386 C CA . SER A 1 181 ? -41.877 19.029 121.608 1.00 39.34 181 SER A CA 1
ATOM 1387 C C . SER A 1 181 ? -42.405 17.569 121.658 1.00 39.34 181 SER A C 1
ATOM 1389 O O . SER A 1 181 ? -42.516 16.976 120.591 1.00 39.34 181 SER A O 1
ATOM 1391 N N . PRO A 1 182 ? -42.722 16.965 122.831 1.00 56.38 182 PRO A N 1
ATOM 1392 C CA . PRO A 1 182 ? -43.046 15.538 122.941 1.00 56.38 182 PRO A CA 1
ATOM 1393 C C . PRO A 1 182 ? -44.482 15.278 123.430 1.00 56.38 182 PRO A C 1
ATOM 1395 O O . PRO A 1 182 ? -44.701 15.293 124.634 1.00 56.38 182 PRO A O 1
ATOM 1398 N N . VAL A 1 183 ? -45.444 14.977 122.550 1.00 42.22 183 VAL A N 1
ATOM 1399 C CA . VAL A 1 183 ? -46.721 14.304 122.891 1.00 42.22 183 VAL A CA 1
ATOM 1400 C C . VAL A 1 183 ? -47.309 13.699 121.607 1.00 42.22 183 VAL A C 1
ATOM 1402 O O . VAL A 1 183 ? -47.592 14.437 120.675 1.00 42.22 183 VAL A O 1
ATOM 1405 N N . GLY A 1 184 ? -47.553 12.381 121.590 1.00 45.81 184 GLY A N 1
ATOM 1406 C CA . GLY A 1 184 ? -48.399 11.722 120.581 1.00 45.81 184 GLY A CA 1
ATOM 1407 C C . GLY A 1 184 ? -47.668 10.763 119.638 1.00 45.81 184 GLY A C 1
ATOM 1408 O O . GLY A 1 184 ? -47.565 11.024 118.447 1.00 45.81 184 GLY A O 1
ATOM 1409 N N . LYS A 1 185 ? -47.223 9.603 120.147 1.00 52.22 185 LYS A N 1
ATOM 1410 C CA . LYS A 1 185 ? -46.554 8.538 119.363 1.00 52.22 185 LYS A CA 1
ATOM 1411 C C . LYS A 1 185 ? -47.378 7.988 118.182 1.00 52.22 185 LYS A C 1
ATOM 1413 O O . LYS A 1 185 ? -46.855 7.200 117.406 1.00 52.22 185 LYS A O 1
ATOM 1418 N N . GLU A 1 186 ? -48.645 8.369 118.047 1.00 54.75 186 GLU A N 1
ATOM 1419 C CA . GLU A 1 186 ? -49.521 7.956 116.944 1.00 54.75 186 GLU A CA 1
ATOM 1420 C C . GLU A 1 186 ? -49.525 8.968 115.782 1.00 54.75 186 GLU A C 1
ATOM 1422 O O . GLU A 1 186 ? -49.540 8.546 114.628 1.00 54.75 186 GLU A O 1
ATOM 1427 N N . ASP A 1 187 ? -49.390 10.273 116.049 1.00 55.34 187 ASP A N 1
ATOM 1428 C CA . ASP A 1 187 ? -49.352 11.312 115.005 1.00 55.34 187 ASP A CA 1
ATOM 1429 C C . ASP A 1 187 ? -47.963 11.440 114.352 1.00 55.34 187 ASP A C 1
ATOM 1431 O O . ASP A 1 187 ? -47.874 11.653 113.144 1.00 55.34 187 ASP A O 1
ATOM 1435 N N . GLU A 1 188 ? -46.873 11.214 115.099 1.00 61.91 188 GLU A N 1
ATOM 1436 C CA . GLU A 1 188 ? -45.515 11.121 114.526 1.00 61.91 188 GLU A CA 1
ATOM 1437 C C . GLU A 1 188 ? -45.381 9.922 113.581 1.00 61.91 188 GLU A C 1
ATOM 1439 O O . GLU A 1 188 ? -44.810 10.057 112.501 1.00 61.91 188 GLU A O 1
ATOM 1444 N N . MET A 1 189 ? -45.979 8.776 113.930 1.00 67.69 189 MET A N 1
ATOM 1445 C CA . MET A 1 189 ? -46.035 7.627 113.023 1.00 67.69 189 MET A CA 1
ATOM 1446 C C . MET A 1 189 ? -46.848 7.947 111.766 1.00 67.69 189 MET A C 1
ATOM 1448 O O . MET A 1 189 ? -46.450 7.556 110.673 1.00 67.69 189 MET A O 1
ATOM 1452 N N . LEU A 1 190 ? -47.970 8.668 111.877 1.00 75.94 190 LEU A N 1
ATOM 1453 C CA . LEU A 1 190 ? -48.755 9.070 110.706 1.00 75.94 190 LEU A CA 1
ATOM 1454 C C . LEU A 1 190 ? -47.997 10.061 109.816 1.00 75.94 190 LEU A C 1
ATOM 1456 O O . LEU A 1 190 ? -48.052 9.939 108.590 1.00 75.94 190 LEU A O 1
ATOM 1460 N N . GLN A 1 191 ? -47.259 11.002 110.402 1.00 81.00 191 GLN A N 1
ATOM 1461 C CA . GLN A 1 191 ? -46.445 11.954 109.653 1.00 81.00 191 GLN A CA 1
ATOM 1462 C C . GLN A 1 191 ? -45.245 11.273 108.979 1.00 81.00 191 GLN A C 1
ATOM 1464 O O . GLN A 1 191 ? -45.010 11.502 107.792 1.00 81.00 191 GLN A O 1
ATOM 1469 N N . GLU A 1 192 ? -44.577 10.342 109.663 1.00 83.44 192 GLU A N 1
ATOM 1470 C CA . GLU A 1 192 ? -43.520 9.501 109.091 1.00 83.44 192 GLU A CA 1
ATOM 1471 C C . GLU A 1 192 ? -44.060 8.605 107.960 1.00 83.44 192 GLU A C 1
ATOM 1473 O O . GLU A 1 192 ? -43.435 8.484 106.907 1.00 83.44 192 GLU A O 1
ATOM 1478 N N . ILE A 1 193 ? -45.270 8.048 108.102 1.00 80.69 193 ILE A N 1
ATOM 1479 C CA . ILE A 1 193 ? -45.946 7.292 107.034 1.00 80.69 193 ILE A CA 1
ATOM 1480 C C . ILE A 1 193 ? -46.241 8.187 105.821 1.00 80.69 193 ILE A C 1
ATOM 1482 O O . ILE A 1 193 ? -46.069 7.749 104.680 1.00 80.69 193 ILE A O 1
ATOM 1486 N N . VAL A 1 194 ? -46.677 9.434 106.026 1.00 86.62 194 VAL A N 1
ATOM 1487 C CA . VAL A 1 194 ? -46.920 10.392 104.932 1.00 86.62 194 VAL A CA 1
ATOM 1488 C C . VAL A 1 194 ? -45.611 10.777 104.237 1.00 86.62 194 VAL A C 1
ATOM 1490 O O . VAL A 1 194 ? -45.564 10.806 103.005 1.00 86.62 194 VAL A O 1
ATOM 1493 N N . GLU A 1 195 ? -44.538 11.014 104.988 1.00 87.94 195 GLU A N 1
ATOM 1494 C CA . GLU A 1 195 ? -43.209 11.311 104.446 1.00 87.94 195 GLU A CA 1
ATOM 1495 C C . GLU A 1 195 ? -42.630 10.124 103.668 1.00 87.94 195 GLU A C 1
ATOM 1497 O O . GLU A 1 195 ? -42.195 10.297 102.527 1.00 87.94 195 GLU A O 1
ATOM 1502 N N . LEU A 1 196 ? -42.717 8.906 104.209 1.00 89.94 196 LEU A N 1
ATOM 1503 C CA . LEU A 1 196 ? -42.327 7.673 103.520 1.00 89.94 196 LEU A CA 1
ATOM 1504 C C . LEU A 1 196 ? -43.156 7.453 102.255 1.00 89.94 196 LEU A C 1
ATOM 1506 O O . LEU A 1 196 ? -42.604 7.111 101.210 1.00 89.94 196 LEU A O 1
ATOM 1510 N N . LYS A 1 197 ? -44.469 7.701 102.294 1.00 90.00 197 LYS A N 1
ATOM 1511 C CA . LYS A 1 197 ? -45.333 7.610 101.111 1.00 90.00 197 LYS A CA 1
ATOM 1512 C C . LYS A 1 197 ? -44.927 8.625 100.044 1.00 90.00 197 LYS A C 1
ATOM 1514 O O . LYS A 1 197 ? -44.832 8.261 98.874 1.00 90.00 197 LYS A O 1
ATOM 1519 N N . ASN A 1 198 ? -44.635 9.866 100.431 1.00 91.19 198 ASN A N 1
ATOM 1520 C CA . ASN A 1 198 ? -44.137 10.900 99.522 1.00 91.19 198 ASN A CA 1
ATOM 1521 C C . ASN A 1 198 ? -42.756 10.542 98.952 1.00 91.19 198 ASN A C 1
ATOM 1523 O O . ASN A 1 198 ? -42.491 10.792 97.772 1.00 91.19 198 ASN A O 1
ATOM 1527 N N . MET A 1 199 ? -41.901 9.904 99.751 1.00 92.00 199 MET A N 1
ATOM 1528 C CA . MET A 1 199 ? -40.587 9.418 99.335 1.00 92.00 199 MET A CA 1
ATOM 1529 C C . MET A 1 199 ? -40.704 8.262 98.331 1.00 92.00 199 MET A C 1
ATOM 1531 O O . MET A 1 199 ? -40.077 8.280 97.275 1.00 92.00 199 MET A O 1
ATOM 1535 N N . VAL A 1 200 ? -41.590 7.298 98.586 1.00 91.88 200 VAL A N 1
ATOM 1536 C CA . VAL A 1 200 ? -41.918 6.219 97.641 1.00 91.88 200 VAL A CA 1
ATOM 1537 C C . VAL A 1 200 ? -42.524 6.789 96.358 1.00 91.88 200 VAL A C 1
ATOM 1539 O O . VAL A 1 200 ? -42.176 6.343 95.266 1.00 91.88 200 VAL A O 1
ATOM 1542 N N . GLN A 1 201 ? -43.384 7.806 96.452 1.00 92.88 201 GLN A N 1
ATOM 1543 C CA . GLN A 1 201 ? -43.963 8.484 95.290 1.00 92.88 201 GLN A CA 1
ATOM 1544 C C . GLN A 1 201 ? -42.879 9.178 94.449 1.00 92.88 201 GLN A C 1
ATOM 1546 O O . GLN A 1 201 ? -42.872 9.053 93.224 1.00 92.88 201 GLN A O 1
ATOM 1551 N N . THR A 1 202 ? -41.933 9.872 95.087 1.00 92.56 202 THR A N 1
ATOM 1552 C CA . THR A 1 202 ? -40.810 10.519 94.391 1.00 92.56 202 THR A CA 1
ATOM 1553 C C . THR A 1 202 ? -39.857 9.502 93.781 1.00 92.56 202 THR A C 1
ATOM 1555 O O . THR A 1 202 ? -39.442 9.699 92.640 1.00 92.56 202 THR A O 1
ATOM 1558 N N . PHE A 1 203 ? -39.553 8.393 94.460 1.00 93.69 203 PHE A N 1
ATOM 1559 C CA . PHE A 1 203 ? -38.777 7.303 93.865 1.00 93.69 203 PHE A CA 1
ATOM 1560 C C . PHE A 1 203 ? -39.503 6.661 92.686 1.00 93.69 203 PHE A C 1
ATOM 1562 O O . PHE A 1 203 ? -38.891 6.463 91.644 1.00 93.69 203 PHE A O 1
ATOM 1569 N N . ARG A 1 204 ? -40.815 6.429 92.785 1.00 92.81 204 ARG A N 1
ATOM 1570 C CA . ARG A 1 204 ? -41.622 5.908 91.675 1.00 92.81 204 ARG A CA 1
ATOM 1571 C C . ARG A 1 204 ? -41.612 6.860 90.475 1.00 92.81 204 ARG A C 1
ATOM 1573 O O . ARG A 1 204 ? -41.493 6.403 89.345 1.00 92.81 204 ARG A O 1
ATOM 1580 N N . ASN A 1 205 ? -41.684 8.170 90.704 1.00 92.38 205 ASN A N 1
ATOM 1581 C CA . ASN A 1 205 ? -41.576 9.168 89.637 1.00 92.38 205 ASN A CA 1
ATOM 1582 C C . ASN A 1 205 ? -40.164 9.223 89.033 1.00 92.38 205 ASN A C 1
ATOM 1584 O O . ASN A 1 205 ? -40.039 9.346 87.819 1.00 92.38 205 ASN A O 1
ATOM 1588 N N . LYS A 1 206 ? -39.109 9.092 89.849 1.00 93.50 206 LYS A N 1
ATOM 1589 C CA . LYS A 1 206 ? -37.720 9.009 89.369 1.00 93.50 206 LYS A CA 1
ATOM 1590 C C . LYS A 1 206 ? -37.471 7.748 88.543 1.00 93.50 206 LYS A C 1
ATOM 1592 O O . LYS A 1 206 ? -36.827 7.849 87.510 1.00 93.50 206 LYS A O 1
ATOM 1597 N N . ILE A 1 207 ? -38.011 6.602 88.962 1.00 92.81 207 ILE A N 1
ATOM 1598 C CA . ILE A 1 207 ? -37.950 5.348 88.197 1.00 92.81 207 ILE A CA 1
ATOM 1599 C C . ILE A 1 207 ? -38.655 5.540 86.854 1.00 92.81 207 ILE A C 1
ATOM 1601 O O . ILE A 1 207 ? -38.028 5.348 85.826 1.00 92.81 207 ILE A O 1
ATOM 1605 N N . LYS A 1 208 ? -39.887 6.068 86.839 1.00 93.75 208 LYS A N 1
ATOM 1606 C CA . LYS A 1 208 ? -40.601 6.360 85.584 1.00 93.75 208 LYS A CA 1
ATOM 1607 C C . LYS A 1 208 ? -39.839 7.316 84.661 1.00 93.75 208 LYS A C 1
ATOM 1609 O O . LYS A 1 208 ? -39.804 7.096 83.459 1.00 93.75 208 LYS A O 1
ATOM 1614 N N . ALA A 1 209 ? -39.241 8.378 85.204 1.00 92.50 209 ALA A N 1
ATOM 1615 C CA . ALA A 1 209 ? -38.428 9.306 84.418 1.00 92.50 209 ALA A CA 1
ATOM 1616 C C . ALA A 1 209 ? -37.165 8.625 83.859 1.00 92.50 209 ALA A C 1
ATOM 1618 O O . ALA A 1 209 ? -36.815 8.848 82.704 1.00 92.50 209 ALA A O 1
ATOM 1619 N N . SER A 1 210 ? -36.524 7.763 84.654 1.00 95.00 210 SER A N 1
ATOM 1620 C CA . SER A 1 210 ? -35.385 6.946 84.226 1.00 95.00 210 SER A CA 1
ATOM 1621 C C . SER A 1 210 ? -35.775 5.940 83.140 1.00 95.00 210 SER A C 1
ATOM 1623 O O . SER A 1 210 ? -35.021 5.763 82.188 1.00 95.00 210 SER A O 1
ATOM 1625 N N . ASP A 1 211 ? -36.944 5.307 83.245 1.00 94.25 211 ASP A N 1
ATOM 1626 C CA . ASP A 1 211 ? -37.449 4.356 82.249 1.00 94.25 211 ASP A CA 1
ATOM 1627 C C . ASP A 1 211 ? -37.741 5.063 80.920 1.00 94.25 211 ASP A C 1
ATOM 1629 O O . ASP A 1 211 ? -37.333 4.584 79.864 1.00 94.25 211 ASP A O 1
ATOM 1633 N N . ILE A 1 212 ? -38.369 6.246 80.961 1.00 94.19 212 ILE A N 1
ATOM 1634 C CA . ILE A 1 212 ? -38.588 7.083 79.770 1.00 94.19 212 ILE A CA 1
ATOM 1635 C C . ILE A 1 212 ? -37.249 7.450 79.123 1.00 94.19 212 ILE A C 1
ATOM 1637 O O . ILE A 1 212 ? -37.090 7.279 77.916 1.00 94.19 212 ILE A O 1
ATOM 1641 N N . GLN A 1 213 ? -36.266 7.882 79.920 1.00 95.50 213 GLN A N 1
ATOM 1642 C CA . GLN A 1 213 ? -34.934 8.214 79.416 1.00 95.50 213 GLN A CA 1
ATOM 1643 C C . GLN A 1 213 ? -34.232 6.991 78.801 1.00 95.50 213 GLN A C 1
ATOM 1645 O O . GLN A 1 213 ? -33.580 7.113 77.767 1.00 95.50 213 GLN A O 1
ATOM 1650 N N . SER A 1 214 ? -34.387 5.805 79.395 1.00 92.00 214 SER A N 1
ATOM 1651 C CA . SER A 1 214 ? -33.829 4.561 78.856 1.00 92.00 214 SER A CA 1
ATOM 1652 C C . SER A 1 214 ? -34.482 4.166 77.526 1.00 92.00 214 SER A C 1
ATOM 1654 O O . SER A 1 214 ? -33.780 3.783 76.589 1.00 92.00 214 SER A O 1
ATOM 1656 N N . ILE A 1 215 ? -35.804 4.321 77.399 1.00 94.19 215 ILE A N 1
ATOM 1657 C CA . ILE A 1 215 ? -36.534 4.097 76.141 1.00 94.19 215 ILE A CA 1
ATOM 1658 C C . ILE A 1 215 ? -36.055 5.068 75.055 1.00 94.19 215 ILE A C 1
ATOM 1660 O O . ILE A 1 215 ? -35.838 4.660 73.914 1.00 94.19 215 ILE A O 1
ATOM 1664 N N . GLU A 1 216 ? -35.855 6.338 75.400 1.00 94.75 216 GLU A N 1
ATOM 1665 C CA . GLU A 1 216 ? -35.397 7.367 74.463 1.00 94.75 216 GLU A CA 1
ATOM 1666 C C . GLU A 1 216 ? -33.957 7.100 73.991 1.00 94.75 216 GLU A C 1
ATOM 1668 O O . GLU A 1 216 ? -33.690 7.128 72.791 1.00 94.75 216 GLU A O 1
ATOM 1673 N N . GLN A 1 217 ? -33.067 6.681 74.898 1.00 94.56 217 GLN A N 1
ATOM 1674 C CA . GLN A 1 217 ? -31.721 6.208 74.550 1.00 94.56 217 GLN A CA 1
ATOM 1675 C C . GLN A 1 217 ? -31.750 4.959 73.661 1.00 94.56 217 GLN A C 1
ATOM 1677 O O . GLN A 1 217 ? -30.978 4.858 72.708 1.00 94.56 217 GLN A O 1
ATOM 1682 N N . MET A 1 218 ? -32.641 3.997 73.927 1.00 93.12 218 MET A N 1
ATOM 1683 C CA . MET A 1 218 ? -32.799 2.830 73.053 1.00 93.12 218 MET A CA 1
ATOM 1684 C C . MET A 1 218 ? -33.265 3.229 71.651 1.00 93.12 218 MET A C 1
ATOM 1686 O O . MET A 1 218 ? -32.772 2.668 70.670 1.00 93.12 218 MET A O 1
ATOM 1690 N N . ARG A 1 219 ? -34.174 4.204 71.545 1.00 95.88 219 ARG A N 1
ATOM 1691 C CA . ARG A 1 219 ? -34.649 4.736 70.263 1.00 95.88 219 ARG A CA 1
ATOM 1692 C C . ARG A 1 219 ? -33.528 5.435 69.496 1.00 95.88 219 ARG A C 1
ATOM 1694 O O . ARG A 1 219 ? -33.324 5.131 68.325 1.00 95.88 219 ARG A O 1
ATOM 1701 N N . GLU A 1 220 ? -32.746 6.277 70.167 1.00 96.44 220 GLU A N 1
ATOM 1702 C CA . GLU A 1 220 ? -31.578 6.941 69.579 1.00 96.44 220 GLU A CA 1
ATOM 1703 C C . GLU A 1 220 ? -30.534 5.920 69.092 1.00 96.44 220 GLU A C 1
ATOM 1705 O O . GLU A 1 220 ? -30.040 6.009 67.969 1.00 96.44 220 GLU A O 1
ATOM 1710 N N . ILE A 1 221 ? -30.254 4.873 69.879 1.00 94.00 221 ILE A N 1
ATOM 1711 C CA . ILE A 1 221 ? -29.362 3.778 69.465 1.00 94.00 221 ILE A CA 1
ATOM 1712 C C . ILE A 1 221 ? -29.908 3.054 68.225 1.00 94.00 221 ILE A C 1
ATOM 1714 O O . ILE A 1 221 ? -29.130 2.665 67.350 1.00 94.00 221 ILE A O 1
ATOM 1718 N N . GLN A 1 222 ? -31.223 2.845 68.125 1.00 95.44 222 GLN A N 1
ATOM 1719 C CA . GLN A 1 222 ? -31.839 2.235 66.943 1.00 95.44 222 GLN A CA 1
ATOM 1720 C C . GLN A 1 222 ? -31.720 3.135 65.706 1.00 95.44 222 GLN A C 1
ATOM 1722 O O . GLN A 1 222 ? -31.345 2.640 64.641 1.00 95.44 222 GLN A O 1
ATOM 1727 N N . GLU A 1 223 ? -31.960 4.439 65.840 1.00 95.62 223 GLU A N 1
ATOM 1728 C CA . GLU A 1 223 ? -31.798 5.413 64.753 1.00 95.62 223 GLU A CA 1
ATOM 1729 C C . GLU A 1 223 ? -30.342 5.502 64.281 1.00 95.62 223 GLU A C 1
ATOM 1731 O O . GLU A 1 223 ? -30.075 5.407 63.081 1.00 95.62 223 GLU A O 1
ATOM 1736 N N . LEU A 1 224 ? -29.382 5.565 65.208 1.00 94.75 224 LEU A N 1
ATOM 1737 C CA . LEU A 1 224 ? -27.955 5.547 64.884 1.00 94.75 224 LEU A CA 1
ATOM 1738 C C . LEU A 1 224 ? -27.540 4.245 64.191 1.00 94.75 224 LEU A C 1
ATOM 1740 O O . LEU A 1 224 ? -26.760 4.285 63.242 1.00 94.75 224 LEU A O 1
ATOM 1744 N N . ARG A 1 225 ? -28.081 3.089 64.597 1.00 94.81 225 ARG A N 1
ATOM 1745 C CA . ARG A 1 225 ? -27.832 1.808 63.911 1.00 94.81 225 ARG A CA 1
ATOM 1746 C C . ARG A 1 225 ? -28.382 1.801 62.485 1.00 94.81 225 ARG A C 1
ATOM 1748 O O . ARG A 1 225 ? -27.705 1.299 61.591 1.00 94.81 225 ARG A O 1
ATOM 1755 N N . MET A 1 226 ? -29.574 2.353 62.259 1.00 93.94 226 MET A N 1
ATOM 1756 C CA . MET A 1 226 ? -30.154 2.464 60.914 1.00 93.94 226 MET A CA 1
ATOM 1757 C C . MET A 1 226 ? -29.360 3.432 60.031 1.00 93.94 226 MET A C 1
ATOM 1759 O O . MET A 1 226 ? -29.062 3.100 58.886 1.00 93.94 226 MET A O 1
ATOM 1763 N N . SER A 1 227 ? -28.949 4.577 60.577 1.00 95.94 227 SER A N 1
ATOM 1764 C CA . SER A 1 227 ? -28.083 5.542 59.891 1.00 95.94 227 SER A CA 1
ATOM 1765 C C . SER A 1 227 ? -26.723 4.931 59.529 1.00 95.94 227 SER A C 1
ATOM 1767 O O . SER A 1 227 ? -26.262 5.052 58.397 1.00 95.94 227 SER A O 1
ATOM 1769 N N . ASN A 1 228 ? -26.109 4.173 60.443 1.00 92.44 228 ASN A N 1
ATOM 1770 C CA . ASN A 1 228 ? -24.823 3.524 60.188 1.00 92.44 228 ASN A CA 1
ATOM 1771 C C . ASN A 1 228 ? -24.926 2.447 59.090 1.00 92.44 228 ASN A C 1
ATOM 1773 O O . ASN A 1 228 ? -24.054 2.373 58.231 1.00 92.44 228 ASN A O 1
ATOM 1777 N N . ARG A 1 229 ? -26.032 1.688 59.035 1.00 93.94 229 ARG A N 1
ATOM 1778 C CA . ARG A 1 229 ? -26.305 0.763 57.916 1.00 93.94 229 ARG A CA 1
ATOM 1779 C C . ARG A 1 229 ? -26.427 1.488 56.577 1.00 93.94 229 ARG A C 1
ATOM 1781 O O . ARG A 1 229 ? -25.886 1.022 55.583 1.00 93.94 229 ARG A O 1
ATOM 1788 N N . GLN A 1 230 ? -27.107 2.635 56.538 1.00 94.25 230 GLN A N 1
ATOM 1789 C CA . GLN A 1 230 ? -27.205 3.439 55.313 1.00 94.25 230 GLN A CA 1
ATOM 1790 C C . GLN A 1 230 ? -25.837 3.980 54.876 1.00 94.25 230 GLN A C 1
ATOM 1792 O O . GLN A 1 230 ? -25.523 3.980 53.687 1.00 94.25 230 GLN A O 1
ATOM 1797 N N . LEU A 1 231 ? -25.004 4.408 55.828 1.00 93.25 231 LEU A N 1
ATOM 1798 C CA . LEU A 1 231 ? -23.639 4.851 55.546 1.00 93.25 231 LEU A CA 1
ATOM 1799 C C . LEU A 1 231 ? -22.746 3.709 55.049 1.00 93.25 231 LEU A C 1
ATOM 1801 O O . LEU A 1 231 ? -21.942 3.946 54.150 1.00 93.25 231 LEU A O 1
ATOM 1805 N N . GLN A 1 232 ? -22.905 2.497 55.588 1.00 94.75 232 GLN A N 1
ATOM 1806 C CA . GLN A 1 232 ? -22.214 1.294 55.113 1.00 94.75 232 GLN A CA 1
ATOM 1807 C C . GLN A 1 232 ? -22.620 0.946 53.678 1.00 94.75 232 GLN A C 1
ATOM 1809 O O . GLN A 1 232 ? -21.746 0.878 52.820 1.00 94.75 232 GLN A O 1
ATOM 1814 N N . ALA A 1 233 ? -23.921 0.886 53.377 1.00 93.69 233 ALA A N 1
ATOM 1815 C CA . ALA A 1 233 ? -24.405 0.643 52.015 1.00 93.69 233 ALA A CA 1
ATOM 1816 C C . ALA A 1 233 ? -23.894 1.703 51.015 1.00 93.69 233 ALA A C 1
ATOM 1818 O O . ALA A 1 233 ? -23.457 1.384 49.914 1.00 93.69 233 ALA A O 1
ATOM 1819 N N . SER A 1 234 ? -23.870 2.980 51.414 1.00 91.88 234 SER A N 1
ATOM 1820 C CA . SER A 1 234 ? -23.299 4.057 50.591 1.00 91.88 234 SER A CA 1
ATOM 1821 C C . SER A 1 234 ? -21.773 3.963 50.432 1.00 91.88 234 SER A C 1
ATOM 1823 O O . SER A 1 234 ? -21.222 4.485 49.458 1.00 91.88 234 SER A O 1
ATOM 1825 N N . ALA A 1 235 ? -21.059 3.379 51.398 1.00 93.19 235 ALA A N 1
ATOM 1826 C CA . ALA A 1 235 ? -19.622 3.140 51.292 1.00 93.19 235 ALA A CA 1
ATOM 1827 C C . ALA A 1 235 ? -19.332 1.992 50.314 1.00 93.19 235 ALA A C 1
ATOM 1829 O O . ALA A 1 235 ? -18.513 2.170 49.418 1.00 93.19 235 ALA A O 1
ATOM 1830 N N . GLU A 1 236 ? -20.076 0.891 50.409 1.00 94.81 236 GLU A N 1
ATOM 1831 C CA . GLU A 1 236 ? -19.996 -0.245 49.481 1.00 94.81 236 GLU A CA 1
ATOM 1832 C C . GLU A 1 236 ? -20.323 0.171 48.041 1.00 94.81 236 GLU A C 1
ATOM 1834 O O . GLU A 1 236 ? -19.597 -0.174 47.109 1.00 94.81 236 GLU A O 1
ATOM 1839 N N . GLU A 1 237 ? -21.355 0.999 47.846 1.00 94.69 237 GLU A N 1
ATOM 1840 C CA . GLU A 1 237 ? -21.691 1.537 46.526 1.00 94.69 237 GLU A CA 1
ATOM 1841 C C . GLU A 1 237 ? -20.534 2.381 45.957 1.00 94.69 237 GLU A C 1
ATOM 1843 O O . GLU A 1 237 ? -20.166 2.244 44.788 1.00 94.69 237 GLU A O 1
ATOM 1848 N N . ARG A 1 238 ? -19.885 3.208 46.788 1.00 91.69 238 ARG A N 1
ATOM 1849 C CA . ARG A 1 238 ? -18.707 3.992 46.379 1.00 91.69 238 ARG A CA 1
ATOM 1850 C C . ARG A 1 238 ? -17.508 3.121 46.016 1.00 91.69 238 ARG A C 1
ATOM 1852 O O . ARG A 1 238 ? -16.809 3.459 45.058 1.00 91.69 238 ARG A O 1
ATOM 1859 N N . ASP A 1 239 ? -17.280 2.033 46.740 1.00 93.44 239 ASP A N 1
ATOM 1860 C CA . ASP A 1 239 ? -16.205 1.089 46.436 1.00 93.44 239 ASP A CA 1
ATOM 1861 C C . ASP A 1 239 ? -16.491 0.345 45.125 1.00 93.44 239 ASP A C 1
ATOM 1863 O O . ASP A 1 239 ? -15.606 0.264 44.273 1.00 93.44 239 ASP A O 1
ATOM 1867 N N . SER A 1 240 ? -17.745 -0.052 44.873 1.00 93.56 240 SER A N 1
ATOM 1868 C CA . SER A 1 240 ? -18.148 -0.651 43.592 1.00 93.56 240 SER A CA 1
ATOM 1869 C C . SER A 1 240 ? -17.902 0.289 42.401 1.00 93.56 240 SER A C 1
ATOM 1871 O O . SER A 1 240 ? -17.325 -0.115 41.389 1.00 93.56 240 SER A O 1
ATOM 1873 N N . PHE A 1 241 ? -18.226 1.583 42.541 1.00 94.44 241 PHE A N 1
ATOM 1874 C CA . PHE A 1 241 ? -17.941 2.589 41.515 1.00 94.44 241 PHE A CA 1
ATOM 1875 C C . PHE A 1 241 ? -16.442 2.840 41.334 1.00 94.44 241 PHE A C 1
ATOM 1877 O O . PHE A 1 241 ? -16.007 3.158 40.224 1.00 94.44 241 PHE A O 1
ATOM 1884 N N . ARG A 1 242 ? -15.638 2.721 42.398 1.00 94.06 242 ARG A N 1
ATOM 1885 C CA . ARG A 1 242 ? -14.178 2.827 42.300 1.00 94.06 242 ARG A CA 1
ATOM 1886 C C . ARG A 1 242 ? -13.608 1.645 41.517 1.00 94.06 242 ARG A C 1
ATOM 1888 O O . ARG A 1 242 ? -12.868 1.884 40.568 1.00 94.06 242 ARG A O 1
ATOM 1895 N N . SER A 1 243 ? -14.017 0.416 41.830 1.00 92.75 243 SER A N 1
ATOM 1896 C CA . SER A 1 243 ? -13.615 -0.783 41.084 1.00 92.75 243 SER A CA 1
ATOM 1897 C C . SER A 1 243 ? -14.039 -0.717 39.615 1.00 92.75 243 SER A C 1
ATOM 1899 O O . SER A 1 243 ? -13.248 -1.041 38.729 1.00 92.75 243 SER A O 1
ATOM 1901 N N . GLN A 1 244 ? -15.248 -0.220 39.328 1.00 93.88 244 GLN A N 1
ATOM 1902 C CA . GLN A 1 244 ? -15.706 -0.022 37.953 1.00 93.88 244 GLN A CA 1
ATOM 1903 C C . GLN A 1 244 ? -14.859 1.020 37.206 1.00 93.88 244 GLN A C 1
ATOM 1905 O O . GLN A 1 244 ? -14.451 0.776 36.073 1.00 93.88 244 GLN A O 1
ATOM 1910 N N . ARG A 1 245 ? -14.528 2.153 37.843 1.00 93.25 245 ARG A N 1
ATOM 1911 C CA . ARG A 1 245 ? -13.626 3.154 37.249 1.00 93.25 245 ARG A CA 1
ATOM 1912 C C . ARG A 1 245 ? -12.235 2.598 36.981 1.00 93.25 245 ARG A C 1
ATOM 1914 O O . ARG A 1 245 ? -11.674 2.907 35.939 1.00 93.25 245 ARG A O 1
ATOM 1921 N N . GLU A 1 246 ? -11.686 1.793 37.885 1.00 95.44 246 GLU A N 1
ATOM 1922 C CA . GLU A 1 246 ? -10.383 1.154 37.680 1.00 95.44 246 GLU A CA 1
ATOM 1923 C C . GLU A 1 246 ? -10.410 0.170 36.503 1.00 95.44 246 GLU A C 1
ATOM 1925 O O . GLU A 1 246 ? -9.463 0.123 35.716 1.00 95.44 246 GLU A O 1
ATOM 1930 N N . HIS A 1 247 ? -11.495 -0.592 36.344 1.00 93.81 247 HIS A N 1
ATOM 1931 C CA . HIS A 1 247 ? -11.688 -1.465 35.187 1.00 93.81 247 HIS A CA 1
ATOM 1932 C C . HIS A 1 247 ? -11.792 -0.663 33.880 1.00 93.81 247 HIS A C 1
ATOM 1934 O O . HIS A 1 247 ? -11.105 -0.972 32.903 1.00 93.81 247 HIS A O 1
ATOM 1940 N N . ASP A 1 248 ? -12.597 0.400 33.865 1.00 91.06 248 ASP A N 1
ATOM 1941 C CA . ASP A 1 248 ? -12.737 1.273 32.698 1.00 91.06 248 ASP A CA 1
ATOM 1942 C C . ASP A 1 248 ? -11.418 1.985 32.361 1.00 91.06 248 ASP A C 1
ATOM 1944 O O . ASP A 1 248 ? -11.060 2.093 31.190 1.00 91.06 248 ASP A O 1
ATOM 1948 N N . GLU A 1 249 ? -10.640 2.403 33.363 1.00 95.38 249 GLU A N 1
ATOM 1949 C CA . GLU A 1 249 ? -9.313 2.992 33.170 1.00 95.38 249 GLU A CA 1
ATOM 1950 C C . GLU A 1 249 ? -8.330 1.985 32.555 1.00 95.38 249 GLU A C 1
ATOM 1952 O O . GLU A 1 249 ? -7.606 2.330 31.619 1.00 95.38 249 GLU A O 1
ATOM 1957 N N . LYS A 1 250 ? -8.328 0.727 33.017 1.00 95.94 250 LYS A N 1
ATOM 1958 C CA . LYS A 1 250 ? -7.527 -0.352 32.408 1.00 95.94 250 LYS A CA 1
ATOM 1959 C C . LYS A 1 250 ? -7.934 -0.605 30.957 1.00 95.94 250 LYS A C 1
ATOM 1961 O O . LYS A 1 250 ? -7.068 -0.728 30.094 1.00 95.94 250 LYS A O 1
ATOM 1966 N N . ARG A 1 251 ? -9.238 -0.617 30.666 1.00 95.19 251 ARG A N 1
ATOM 1967 C CA . ARG A 1 251 ? -9.759 -0.766 29.301 1.00 95.19 251 ARG A CA 1
ATOM 1968 C C . ARG A 1 251 ? -9.352 0.406 28.406 1.00 95.19 251 ARG A C 1
ATOM 1970 O O . ARG A 1 251 ? -8.957 0.181 27.268 1.00 95.19 251 ARG A O 1
ATOM 1977 N N . VAL A 1 252 ? -9.425 1.643 28.899 1.00 94.38 252 VAL A N 1
ATOM 1978 C CA . VAL A 1 252 ? -8.980 2.828 28.148 1.00 94.38 252 VAL A CA 1
ATOM 1979 C C . VAL A 1 252 ? -7.477 2.766 27.876 1.00 94.38 252 VAL A C 1
ATOM 1981 O O . VAL A 1 252 ? -7.070 3.035 26.749 1.00 94.38 252 VAL A O 1
ATOM 1984 N N . LYS A 1 253 ? -6.657 2.355 28.855 1.00 95.56 253 LYS A N 1
ATOM 1985 C CA . LYS A 1 253 ? -5.209 2.153 28.665 1.00 95.56 253 LYS A CA 1
ATOM 1986 C C . LYS A 1 253 ? -4.911 1.110 27.586 1.00 95.56 253 LYS A C 1
ATOM 1988 O O . LYS A 1 253 ? -4.178 1.420 26.657 1.00 95.56 253 LYS A O 1
ATOM 1993 N N . SER A 1 254 ? -5.558 -0.055 27.643 1.00 94.19 254 SER A N 1
ATOM 1994 C CA . SER A 1 254 ? -5.415 -1.101 26.619 1.00 94.19 254 SER A CA 1
ATOM 1995 C C . SER A 1 254 ? -5.842 -0.624 25.223 1.00 94.19 254 SER A C 1
ATOM 1997 O O . SER A 1 254 ? -5.138 -0.873 24.250 1.00 94.19 254 SER A O 1
ATOM 1999 N N . LEU A 1 255 ? -6.949 0.119 25.108 1.00 93.88 255 LEU A N 1
ATOM 2000 C CA . LEU A 1 255 ? -7.379 0.695 23.827 1.00 93.88 255 LEU A CA 1
ATOM 2001 C C . LEU A 1 255 ? -6.425 1.777 23.308 1.00 93.88 255 LEU A C 1
ATOM 2003 O O . LEU A 1 255 ? -6.301 1.944 22.098 1.00 93.88 255 LEU A O 1
ATOM 2007 N N . THR A 1 256 ? -5.773 2.519 24.204 1.00 93.50 256 THR A N 1
ATOM 2008 C CA . THR A 1 256 ? -4.782 3.539 23.831 1.00 93.50 256 THR A CA 1
ATOM 2009 C C . THR A 1 256 ? -3.523 2.869 23.289 1.00 93.50 256 THR A C 1
ATOM 2011 O O . THR A 1 256 ? -3.063 3.237 22.219 1.00 93.50 256 THR A O 1
ATOM 2014 N N . GLU A 1 257 ? -3.045 1.815 23.950 1.00 94.19 257 GLU A N 1
ATOM 2015 C CA . GLU A 1 257 ? -1.901 1.019 23.495 1.00 94.19 257 GLU A CA 1
ATOM 2016 C C . GLU A 1 257 ? -2.171 0.344 22.139 1.00 94.19 257 GLU A C 1
ATOM 2018 O O . GLU A 1 257 ? -1.344 0.410 21.234 1.00 94.19 257 GLU A O 1
ATOM 2023 N N . GLN A 1 258 ? -3.375 -0.205 21.933 1.00 90.88 258 GLN A N 1
ATOM 2024 C CA . GLN A 1 258 ? -3.791 -0.723 20.621 1.00 90.88 258 GLN A CA 1
ATOM 2025 C C . GLN A 1 258 ? -3.834 0.367 19.539 1.00 90.88 258 GLN A C 1
ATOM 2027 O O . GLN A 1 258 ? -3.493 0.106 18.385 1.00 90.88 258 GLN A O 1
ATOM 2032 N N . LEU A 1 259 ? -4.262 1.586 19.888 1.00 92.25 259 LEU A N 1
ATOM 2033 C CA . LEU A 1 259 ? -4.278 2.711 18.955 1.00 92.25 259 LEU A CA 1
ATOM 2034 C C . LEU A 1 259 ? -2.857 3.157 18.588 1.00 92.25 259 LEU A C 1
ATOM 2036 O O . LEU A 1 259 ? -2.614 3.446 17.418 1.00 92.25 259 LEU A O 1
ATOM 2040 N N . ASP A 1 260 ? -1.935 3.180 19.550 1.00 92.50 260 ASP A N 1
ATOM 2041 C CA . ASP A 1 260 ? -0.531 3.527 19.318 1.00 92.50 260 ASP A CA 1
ATOM 2042 C C . ASP A 1 260 ? 0.143 2.499 18.394 1.00 92.50 260 ASP A C 1
ATOM 2044 O O . ASP A 1 260 ? 0.739 2.891 17.389 1.00 92.50 260 ASP A O 1
ATOM 2048 N N . ILE A 1 261 ? -0.072 1.196 18.624 1.00 92.56 261 ILE A N 1
ATOM 2049 C CA . ILE A 1 261 ? 0.395 0.121 17.725 1.00 92.56 261 ILE A CA 1
ATOM 2050 C C . ILE A 1 261 ? -0.163 0.315 16.307 1.00 92.56 261 ILE A C 1
ATOM 2052 O O . ILE A 1 261 ? 0.581 0.282 15.326 1.00 92.56 261 ILE A O 1
ATOM 2056 N N . ALA A 1 262 ? -1.464 0.593 16.172 1.00 90.25 262 ALA A N 1
ATOM 2057 C CA . ALA A 1 262 ? -2.083 0.819 14.865 1.00 90.25 262 ALA A CA 1
ATOM 2058 C C . ALA A 1 262 ? -1.542 2.079 14.155 1.00 90.25 262 ALA A C 1
ATOM 2060 O O . ALA A 1 262 ? -1.451 2.114 12.922 1.00 90.25 262 ALA A O 1
ATOM 2061 N N . ILE A 1 263 ? -1.177 3.126 14.905 1.00 92.38 263 ILE A N 1
ATOM 2062 C CA . ILE A 1 263 ? -0.520 4.322 14.363 1.00 92.38 263 ILE A CA 1
ATOM 2063 C C . ILE A 1 263 ? 0.883 3.966 13.861 1.00 92.38 263 ILE A C 1
ATOM 2065 O O . ILE A 1 263 ? 1.226 4.335 12.735 1.00 92.38 263 ILE A O 1
ATOM 2069 N N . GLU A 1 264 ? 1.671 3.226 14.638 1.00 94.75 264 GLU A N 1
ATOM 2070 C CA . GLU A 1 264 ? 3.011 2.783 14.243 1.00 94.75 264 GLU A CA 1
ATOM 2071 C C . GLU A 1 264 ? 2.969 1.910 12.981 1.00 94.75 264 GLU A C 1
ATOM 2073 O O . GLU A 1 264 ? 3.665 2.204 12.004 1.00 94.75 264 GLU A O 1
ATOM 2078 N N . GLU A 1 265 ? 2.084 0.913 12.925 1.00 93.56 265 GLU A N 1
ATOM 2079 C CA . GLU A 1 265 ? 1.882 0.081 11.733 1.00 93.56 265 GLU A CA 1
ATOM 2080 C C . GLU A 1 265 ? 1.494 0.917 10.513 1.00 93.56 265 GLU A C 1
ATOM 2082 O O . GLU A 1 265 ? 2.063 0.759 9.428 1.00 93.56 265 GLU A O 1
ATOM 2087 N N . ARG A 1 266 ? 0.574 1.874 10.681 1.00 92.31 266 ARG A N 1
ATOM 2088 C CA . ARG A 1 266 ? 0.195 2.786 9.601 1.00 92.31 266 ARG A CA 1
ATOM 2089 C C . ARG A 1 266 ? 1.388 3.607 9.108 1.00 92.31 266 ARG A C 1
ATOM 2091 O O . ARG A 1 266 ? 1.556 3.737 7.894 1.00 92.31 266 ARG A O 1
ATOM 2098 N N . THR A 1 267 ? 2.227 4.141 9.999 1.00 91.06 267 THR A N 1
ATOM 2099 C CA . THR A 1 267 ? 3.438 4.881 9.592 1.00 91.06 267 THR A CA 1
ATOM 2100 C C . THR A 1 267 ? 4.448 3.981 8.874 1.00 91.06 267 THR A C 1
ATOM 2102 O O . THR A 1 267 ? 5.059 4.392 7.882 1.00 91.06 267 THR A O 1
ATOM 2105 N N . ARG A 1 268 ? 4.565 2.713 9.284 1.00 93.00 268 ARG A N 1
ATOM 2106 C CA . ARG A 1 268 ? 5.391 1.707 8.608 1.00 93.00 268 ARG A CA 1
ATOM 2107 C C . ARG A 1 268 ? 4.879 1.399 7.197 1.00 93.00 268 ARG A C 1
ATOM 2109 O O . ARG A 1 268 ? 5.667 1.363 6.256 1.00 93.00 268 ARG A O 1
ATOM 2116 N N . PHE A 1 269 ? 3.569 1.254 7.006 1.00 90.31 269 PHE A N 1
ATOM 2117 C CA . PHE A 1 269 ? 2.996 1.070 5.668 1.00 90.31 269 PHE A CA 1
ATOM 2118 C C . PHE A 1 269 ? 3.108 2.325 4.794 1.00 90.31 269 PHE A C 1
ATOM 2120 O O . PHE A 1 269 ? 3.349 2.220 3.590 1.00 90.31 269 PHE A O 1
ATOM 2127 N N . GLU A 1 270 ? 2.962 3.521 5.369 1.00 90.31 270 GLU A N 1
ATOM 2128 C CA . GLU A 1 270 ? 3.142 4.777 4.634 1.00 90.31 270 GLU A CA 1
ATOM 2129 C C . GLU A 1 270 ? 4.589 4.932 4.135 1.00 90.31 270 GLU A C 1
ATOM 2131 O O . GLU A 1 270 ? 4.783 5.223 2.952 1.00 90.31 270 GLU A O 1
ATOM 2136 N N . THR A 1 271 ? 5.588 4.633 4.973 1.00 91.69 271 THR A N 1
ATOM 2137 C CA . THR A 1 271 ? 7.008 4.644 4.574 1.00 91.69 271 THR A CA 1
ATOM 2138 C C . THR A 1 271 ? 7.328 3.581 3.520 1.00 91.69 271 THR A C 1
ATOM 2140 O O . THR A 1 271 ? 7.961 3.906 2.517 1.00 91.69 271 THR A O 1
ATOM 2143 N N . GLN A 1 272 ? 6.827 2.347 3.658 1.00 90.06 272 GLN A N 1
ATOM 2144 C CA . GLN A 1 272 ? 6.979 1.305 2.630 1.00 90.06 272 GLN A CA 1
ATOM 2145 C C . GLN A 1 272 ? 6.369 1.717 1.285 1.00 90.06 272 GLN A C 1
ATOM 2147 O O . GLN A 1 272 ? 6.973 1.520 0.230 1.00 90.06 272 GLN A O 1
ATOM 2152 N N . ARG A 1 273 ? 5.180 2.329 1.303 1.00 89.81 273 ARG A N 1
ATOM 2153 C CA . ARG A 1 273 ? 4.519 2.824 0.090 1.00 89.81 273 ARG A CA 1
ATOM 2154 C C . ARG A 1 273 ? 5.320 3.939 -0.581 1.00 89.81 273 ARG A C 1
ATOM 2156 O O . ARG A 1 273 ? 5.325 4.026 -1.809 1.00 89.81 273 ARG A O 1
ATOM 2163 N N . ASP A 1 274 ? 5.955 4.806 0.199 1.00 88.38 274 ASP A N 1
ATOM 2164 C CA . ASP A 1 274 ? 6.772 5.894 -0.332 1.00 88.38 274 ASP A CA 1
ATOM 2165 C C . ASP A 1 274 ? 8.087 5.369 -0.929 1.00 88.38 274 ASP A C 1
ATOM 2167 O O . ASP A 1 274 ? 8.421 5.763 -2.048 1.00 88.38 274 ASP A O 1
ATOM 2171 N N . VAL A 1 275 ? 8.736 4.390 -0.285 1.00 93.12 275 VAL A N 1
ATOM 2172 C CA . VAL A 1 275 ? 9.891 3.662 -0.848 1.00 93.12 275 VAL A CA 1
ATOM 2173 C C . VAL A 1 275 ? 9.519 2.993 -2.174 1.00 93.12 275 VAL A C 1
ATOM 2175 O O . VAL A 1 275 ? 10.158 3.262 -3.188 1.00 93.12 275 VAL A O 1
ATOM 2178 N N . ALA A 1 276 ? 8.423 2.228 -2.223 1.00 89.31 276 ALA A N 1
ATOM 2179 C CA . ALA A 1 276 ? 7.963 1.579 -3.455 1.00 89.31 276 ALA A CA 1
ATOM 2180 C C . ALA A 1 276 ? 7.620 2.590 -4.569 1.00 89.31 276 ALA A C 1
ATOM 2182 O O . ALA A 1 276 ? 7.843 2.341 -5.757 1.00 89.31 276 ALA A O 1
ATOM 2183 N N . ARG A 1 277 ? 7.085 3.767 -4.209 1.00 91.50 277 ARG A N 1
ATOM 2184 C CA . ARG A 1 277 ? 6.817 4.843 -5.175 1.00 91.50 277 ARG A CA 1
ATOM 2185 C C . ARG A 1 277 ? 8.113 5.423 -5.737 1.00 91.50 277 ARG A C 1
ATOM 2187 O O . ARG A 1 277 ? 8.157 5.734 -6.928 1.00 91.50 277 ARG A O 1
ATOM 2194 N N . ASP A 1 278 ? 9.130 5.615 -4.908 1.00 91.62 278 ASP A N 1
ATOM 2195 C CA . ASP A 1 278 ? 10.413 6.157 -5.348 1.00 91.62 278 ASP A CA 1
ATOM 2196 C C . ASP A 1 278 ? 11.216 5.136 -6.164 1.00 91.62 278 ASP A C 1
ATOM 2198 O O . ASP A 1 278 ? 11.772 5.509 -7.198 1.00 91.62 278 ASP A O 1
ATOM 2202 N N . GLU A 1 279 ? 11.159 3.849 -5.817 1.00 92.62 279 GLU A N 1
ATOM 2203 C CA . GLU A 1 279 ? 11.681 2.753 -6.645 1.00 92.62 279 GLU A CA 1
ATOM 2204 C C . GLU A 1 279 ? 11.029 2.731 -8.034 1.00 92.62 279 GLU A C 1
ATOM 2206 O O . GLU A 1 279 ? 11.729 2.693 -9.048 1.00 92.62 279 GLU A O 1
ATOM 2211 N N . LEU A 1 280 ? 9.698 2.862 -8.112 1.00 90.81 280 LEU A N 1
ATOM 2212 C CA . LEU A 1 280 ? 8.991 2.929 -9.394 1.00 90.81 280 LEU A CA 1
ATOM 2213 C C . LEU A 1 280 ? 9.417 4.152 -10.226 1.00 90.81 280 LEU A C 1
ATOM 2215 O O . LEU A 1 280 ? 9.561 4.047 -11.443 1.00 90.81 280 LEU A O 1
ATOM 2219 N N . LYS A 1 281 ? 9.652 5.313 -9.596 1.00 93.38 281 LYS A N 1
ATOM 2220 C CA . LYS A 1 281 ? 10.176 6.501 -10.299 1.00 93.38 281 LYS A CA 1
ATOM 2221 C C . LYS A 1 281 ? 11.596 6.276 -10.817 1.00 93.38 281 LYS A C 1
ATOM 2223 O O . LYS A 1 281 ? 11.920 6.764 -11.898 1.00 93.38 281 LYS A O 1
ATOM 2228 N N . VAL A 1 282 ? 12.449 5.583 -10.061 1.00 93.19 282 VAL A N 1
ATOM 2229 C CA . VAL A 1 282 ? 13.809 5.237 -10.503 1.00 93.19 282 VAL A CA 1
ATOM 2230 C C . VAL A 1 282 ? 13.746 4.297 -11.705 1.00 93.19 282 VAL A C 1
ATOM 2232 O O . VAL A 1 282 ? 14.391 4.583 -12.710 1.00 93.19 282 VAL A O 1
ATOM 2235 N N . GLN A 1 283 ? 12.904 3.262 -11.657 1.00 89.75 283 GLN A N 1
ATOM 2236 C CA . GLN A 1 283 ? 12.685 2.355 -12.790 1.00 89.75 283 GLN A CA 1
ATOM 2237 C C . GLN A 1 283 ? 12.139 3.089 -14.024 1.00 89.75 283 GLN A C 1
ATOM 2239 O O . GLN A 1 283 ? 12.603 2.854 -15.136 1.00 89.75 283 GLN A O 1
ATOM 2244 N N . GLN A 1 284 ? 11.203 4.029 -13.847 1.00 91.19 284 GLN A N 1
ATOM 2245 C CA . GLN A 1 284 ? 10.698 4.860 -14.947 1.00 91.19 284 GLN A CA 1
ATOM 2246 C C . GLN A 1 284 ? 11.802 5.714 -15.578 1.00 91.19 284 GLN A C 1
ATOM 2248 O O . GLN A 1 284 ? 11.926 5.730 -16.799 1.00 91.19 284 GLN A O 1
ATOM 2253 N N . ARG A 1 285 ? 12.647 6.368 -14.770 1.00 92.00 285 ARG A N 1
ATOM 2254 C CA . ARG A 1 285 ? 13.793 7.143 -15.278 1.00 92.00 285 ARG A CA 1
ATOM 2255 C C . ARG A 1 285 ? 14.822 6.266 -15.988 1.00 92.00 285 ARG A C 1
ATOM 2257 O O . ARG A 1 285 ? 15.387 6.697 -16.986 1.00 92.00 285 ARG A O 1
ATOM 2264 N N . GLN A 1 286 ? 15.068 5.055 -15.489 1.00 89.50 286 GLN A N 1
ATOM 2265 C CA . GLN A 1 286 ? 15.951 4.088 -16.147 1.00 89.50 286 GLN A CA 1
ATOM 2266 C C . GLN A 1 286 ? 15.393 3.680 -17.515 1.00 89.50 286 GLN A C 1
ATOM 2268 O O . GLN A 1 286 ? 16.111 3.771 -18.505 1.00 89.50 286 GLN A O 1
ATOM 2273 N N . ALA A 1 287 ? 14.104 3.342 -17.600 1.00 88.38 287 ALA A N 1
ATOM 2274 C CA . ALA A 1 287 ? 13.452 3.011 -18.866 1.00 88.38 287 ALA A CA 1
ATOM 2275 C C . ALA A 1 287 ? 13.432 4.197 -19.852 1.00 88.38 287 ALA A C 1
ATOM 2277 O O . ALA A 1 287 ? 13.623 4.012 -21.054 1.00 88.38 287 ALA A O 1
ATOM 2278 N N . GLU A 1 288 ? 13.229 5.426 -19.364 1.00 91.31 288 GLU A N 1
ATOM 2279 C CA . GLU A 1 288 ? 13.329 6.646 -20.178 1.00 91.31 288 GLU A CA 1
ATOM 2280 C C . GLU A 1 288 ? 14.748 6.850 -20.722 1.00 91.31 288 GLU A C 1
ATOM 2282 O O . GLU A 1 288 ? 14.908 7.109 -21.914 1.00 91.31 288 GLU A O 1
ATOM 2287 N N . MET A 1 289 ? 15.770 6.664 -19.881 1.00 93.31 289 MET A N 1
ATOM 2288 C CA . MET A 1 289 ? 17.177 6.753 -20.274 1.00 93.31 289 MET A CA 1
ATOM 2289 C C . MET A 1 289 ? 17.553 5.676 -21.301 1.00 93.31 289 MET A C 1
ATOM 2291 O O . MET A 1 289 ? 18.191 5.988 -22.301 1.00 93.31 289 MET A O 1
ATOM 2295 N N . GLU A 1 290 ? 17.121 4.426 -21.116 1.00 92.25 290 GLU A N 1
ATOM 2296 C CA . GLU A 1 290 ? 17.318 3.350 -22.098 1.00 92.25 290 GLU A CA 1
ATOM 2297 C C . GLU A 1 290 ? 16.634 3.669 -23.432 1.00 92.25 290 GLU A C 1
ATOM 2299 O O . GLU A 1 290 ? 17.202 3.451 -24.503 1.00 92.25 290 GLU A O 1
ATOM 2304 N N . HIS A 1 291 ? 15.424 4.229 -23.386 1.00 90.44 291 HIS A N 1
ATOM 2305 C CA . HIS A 1 291 ? 14.718 4.661 -24.584 1.00 90.44 291 HIS A CA 1
ATOM 2306 C C . HIS A 1 291 ? 15.413 5.845 -25.273 1.00 90.44 291 HIS A C 1
ATOM 2308 O O . HIS A 1 291 ? 15.432 5.908 -26.502 1.00 90.44 291 HIS A O 1
ATOM 2314 N N . ASP A 1 292 ? 16.014 6.770 -24.524 1.00 91.38 292 ASP A N 1
ATOM 2315 C CA . ASP A 1 292 ? 16.844 7.843 -25.079 1.00 91.38 292 ASP A CA 1
ATOM 2316 C C . ASP A 1 292 ? 18.112 7.313 -25.741 1.00 91.38 292 ASP A C 1
ATOM 2318 O O . ASP A 1 292 ? 18.377 7.679 -26.888 1.00 91.38 292 ASP A O 1
ATOM 2322 N N . ILE A 1 293 ? 18.814 6.376 -25.100 1.00 92.75 293 ILE A N 1
ATOM 2323 C CA . ILE A 1 293 ? 19.974 5.693 -25.684 1.00 92.75 293 ILE A CA 1
ATOM 2324 C C . ILE A 1 293 ? 19.566 4.984 -26.982 1.00 92.75 293 ILE A C 1
ATOM 2326 O O . ILE A 1 293 ? 20.172 5.212 -28.027 1.00 92.75 293 ILE A O 1
ATOM 2330 N N . MET A 1 294 ? 18.476 4.208 -26.975 1.00 92.50 294 MET A N 1
ATOM 2331 C CA . MET A 1 294 ? 17.966 3.550 -28.186 1.00 92.50 294 MET A CA 1
ATOM 2332 C C . MET A 1 294 ? 17.572 4.551 -29.283 1.00 92.50 294 MET A C 1
ATOM 2334 O O . MET A 1 294 ? 17.797 4.298 -30.470 1.00 92.50 294 MET A O 1
ATOM 2338 N N . ARG A 1 295 ? 16.993 5.705 -28.919 1.00 92.56 295 ARG A N 1
ATOM 2339 C CA . ARG A 1 295 ? 16.672 6.780 -29.872 1.00 92.56 295 ARG A CA 1
ATOM 2340 C C . ARG A 1 295 ? 17.931 7.396 -30.474 1.00 92.56 295 ARG A C 1
ATOM 2342 O O . ARG A 1 295 ? 17.934 7.681 -31.673 1.00 92.56 295 ARG A O 1
ATOM 2349 N N . GLU A 1 296 ? 18.969 7.621 -29.680 1.00 93.62 296 GLU A N 1
ATOM 2350 C CA . GLU A 1 296 ? 20.252 8.146 -30.150 1.00 93.62 296 GLU A CA 1
ATOM 2351 C C . GLU A 1 296 ? 20.981 7.146 -31.046 1.00 93.62 296 GLU A C 1
ATOM 2353 O O . GLU A 1 296 ? 21.398 7.519 -32.142 1.00 93.62 296 GLU A O 1
ATOM 2358 N N . GLU A 1 297 ? 21.025 5.866 -30.672 1.00 92.06 297 GLU A N 1
ATOM 2359 C CA . GLU A 1 297 ? 21.567 4.803 -31.523 1.00 92.06 297 GLU A CA 1
ATOM 2360 C C . GLU A 1 297 ? 20.818 4.699 -32.854 1.00 92.06 297 GLU A C 1
ATOM 2362 O O . GLU A 1 297 ? 21.430 4.572 -33.916 1.00 92.06 297 GLU A O 1
ATOM 2367 N N . PHE A 1 298 ? 19.485 4.783 -32.831 1.00 93.75 298 PHE A N 1
ATOM 2368 C CA . PHE A 1 298 ? 18.689 4.785 -34.054 1.00 93.75 298 PHE A CA 1
ATOM 2369 C C . PHE A 1 298 ? 18.999 6.008 -34.925 1.00 93.75 298 PHE A C 1
ATOM 2371 O O . PHE A 1 298 ? 19.157 5.874 -36.140 1.00 93.75 298 PHE A O 1
ATOM 2378 N N . ARG A 1 299 ? 19.137 7.199 -34.325 1.00 93.94 299 ARG A N 1
ATOM 2379 C CA . ARG A 1 299 ? 19.547 8.416 -35.047 1.00 93.94 299 ARG A CA 1
ATOM 2380 C C . ARG A 1 299 ? 20.939 8.268 -35.658 1.00 93.94 299 ARG A C 1
ATOM 2382 O O . ARG A 1 299 ? 21.102 8.646 -36.816 1.00 93.94 299 ARG A O 1
ATOM 2389 N N . ALA A 1 300 ? 21.896 7.697 -34.928 1.00 93.25 300 ALA A N 1
ATOM 2390 C CA . ALA A 1 300 ? 23.240 7.420 -35.429 1.00 93.25 300 ALA A CA 1
ATOM 2391 C C . ALA A 1 300 ? 23.195 6.458 -36.628 1.00 93.25 300 ALA A C 1
ATOM 2393 O O . ALA A 1 300 ? 23.712 6.783 -37.691 1.00 93.25 300 ALA A O 1
ATOM 2394 N N . ARG A 1 301 ? 22.445 5.351 -36.536 1.00 93.50 301 ARG A N 1
ATOM 2395 C CA . ARG A 1 301 ? 22.268 4.412 -37.663 1.00 93.50 301 ARG A CA 1
ATOM 2396 C C . ARG A 1 301 ? 21.621 5.065 -38.886 1.00 93.50 301 ARG A C 1
ATOM 2398 O O . ARG A 1 301 ? 22.013 4.782 -40.014 1.00 93.50 301 ARG A O 1
ATOM 2405 N N . VAL A 1 302 ? 20.629 5.937 -38.690 1.00 93.19 302 VAL A N 1
ATOM 2406 C CA . VAL A 1 302 ? 20.008 6.697 -39.791 1.00 93.19 302 VAL A CA 1
ATOM 2407 C C . VAL A 1 302 ? 21.002 7.680 -40.416 1.00 93.19 302 VAL A C 1
ATOM 2409 O O . VAL A 1 302 ? 20.983 7.868 -41.633 1.00 93.19 302 VAL A O 1
ATOM 2412 N N . HIS A 1 303 ? 21.867 8.298 -39.611 1.00 94.75 303 HIS A N 1
ATOM 2413 C CA . HIS A 1 303 ? 22.934 9.165 -40.099 1.00 94.75 303 HIS A CA 1
ATOM 2414 C C . HIS A 1 303 ? 23.948 8.383 -40.943 1.00 94.75 303 HIS A C 1
ATOM 2416 O O . HIS A 1 303 ? 24.191 8.762 -42.087 1.00 94.75 303 HIS A O 1
ATOM 2422 N N . ASP A 1 304 ? 24.435 7.245 -40.446 1.00 93.31 304 ASP A N 1
ATOM 2423 C CA . ASP A 1 304 ? 25.368 6.371 -41.166 1.00 93.31 304 ASP A CA 1
ATOM 2424 C C . ASP A 1 304 ? 24.771 5.858 -42.483 1.00 93.31 304 ASP A C 1
ATOM 2426 O O . ASP A 1 304 ? 25.438 5.856 -43.518 1.00 93.31 304 ASP A O 1
ATOM 2430 N N . LEU A 1 305 ? 23.486 5.481 -42.481 1.00 93.38 305 LEU A N 1
ATOM 2431 C CA . LEU A 1 305 ? 22.765 5.100 -43.699 1.00 93.38 305 LEU A CA 1
ATOM 2432 C C . LEU A 1 305 ? 22.666 6.260 -44.694 1.00 93.38 305 LEU A C 1
ATOM 2434 O O . LEU A 1 305 ? 22.835 6.054 -45.894 1.00 93.38 305 LEU A O 1
ATOM 2438 N N . ARG A 1 306 ? 22.412 7.486 -44.221 1.00 95.19 306 ARG A N 1
ATOM 2439 C CA . ARG A 1 306 ? 22.377 8.675 -45.082 1.00 95.19 306 ARG A CA 1
ATOM 2440 C C . ARG A 1 306 ? 23.753 8.978 -45.674 1.00 95.19 306 ARG A C 1
ATOM 2442 O O . ARG A 1 306 ? 23.827 9.304 -46.857 1.00 95.19 306 ARG A O 1
ATOM 2449 N N . GLU A 1 307 ? 24.825 8.848 -44.898 1.00 94.88 307 GLU A N 1
ATOM 2450 C CA . GLU A 1 307 ? 26.187 8.977 -45.420 1.00 94.88 307 GLU A CA 1
ATOM 2451 C C . GLU A 1 307 ? 26.511 7.893 -46.450 1.00 94.88 307 GLU A C 1
ATOM 2453 O O . GLU A 1 307 ? 27.084 8.200 -47.494 1.00 94.88 307 GLU A O 1
ATOM 2458 N N . ALA A 1 308 ? 26.131 6.640 -46.188 1.00 92.06 308 ALA A N 1
ATOM 2459 C CA . ALA A 1 308 ? 26.335 5.536 -47.118 1.00 92.06 308 ALA A CA 1
ATOM 2460 C C . ALA A 1 308 ? 25.605 5.777 -48.448 1.00 92.06 308 ALA A C 1
ATOM 2462 O O . ALA A 1 308 ? 26.228 5.650 -49.499 1.00 92.06 308 ALA A O 1
ATOM 2463 N N . MET A 1 309 ? 24.342 6.220 -48.405 1.00 92.12 309 MET A N 1
ATOM 2464 C CA . MET A 1 309 ? 23.592 6.611 -49.607 1.00 92.12 309 MET A CA 1
ATOM 2465 C C . MET A 1 309 ? 24.259 7.780 -50.341 1.00 92.12 309 MET A C 1
ATOM 2467 O O . MET A 1 309 ? 24.414 7.730 -51.554 1.00 92.12 309 MET A O 1
ATOM 2471 N N . SER A 1 310 ? 24.735 8.806 -49.625 1.00 95.62 310 SER A N 1
ATOM 2472 C CA . SER A 1 310 ? 25.451 9.922 -50.258 1.00 95.62 310 SER A CA 1
ATOM 2473 C C . SER A 1 310 ? 26.759 9.482 -50.927 1.00 95.62 310 SER A C 1
ATOM 2475 O O . SER A 1 310 ? 27.138 10.050 -51.951 1.00 95.62 310 SER A O 1
ATOM 2477 N N . ARG A 1 311 ? 27.468 8.497 -50.360 1.00 94.94 311 ARG A N 1
ATOM 2478 C CA . ARG A 1 311 ? 28.668 7.910 -50.978 1.00 94.94 311 ARG A CA 1
ATOM 2479 C C . ARG A 1 311 ? 28.309 7.075 -52.204 1.00 94.94 311 ARG A C 1
ATOM 2481 O O . ARG A 1 311 ? 29.041 7.128 -53.185 1.00 94.94 311 ARG A O 1
ATOM 2488 N N . GLU A 1 312 ? 27.206 6.332 -52.163 1.00 92.75 312 GLU A N 1
ATOM 2489 C CA . GLU A 1 312 ? 26.694 5.581 -53.313 1.00 92.75 312 GLU A CA 1
ATOM 2490 C C . GLU A 1 312 ? 26.313 6.519 -54.466 1.00 92.75 312 GLU A C 1
ATOM 2492 O O . GLU A 1 312 ? 26.763 6.302 -55.590 1.00 92.75 312 GLU A O 1
ATOM 2497 N N . ASP A 1 313 ? 25.602 7.614 -54.181 1.00 94.00 313 ASP A N 1
ATOM 2498 C CA . ASP A 1 313 ? 25.287 8.655 -55.167 1.00 94.00 313 ASP A CA 1
ATOM 2499 C C . ASP A 1 313 ? 26.566 9.257 -55.771 1.00 94.00 313 ASP A C 1
ATOM 2501 O O . ASP A 1 313 ? 26.672 9.399 -56.991 1.00 94.00 313 ASP A O 1
ATOM 2505 N N . GLN A 1 314 ? 27.576 9.555 -54.944 1.00 94.69 314 GLN A N 1
ATOM 2506 C CA . GLN A 1 314 ? 28.860 10.064 -55.433 1.00 94.69 314 GLN A CA 1
ATOM 2507 C C . GLN A 1 314 ? 29.559 9.047 -56.347 1.00 94.69 314 GLN A C 1
ATOM 2509 O O . GLN A 1 314 ? 29.969 9.399 -57.453 1.00 94.69 314 GLN A O 1
ATOM 2514 N N . LEU A 1 315 ? 29.639 7.778 -55.940 1.00 94.00 315 LEU A N 1
ATOM 2515 C CA . LEU A 1 315 ? 30.219 6.713 -56.763 1.00 94.00 315 LEU A CA 1
ATOM 2516 C C . LEU A 1 315 ? 29.453 6.514 -58.075 1.00 94.00 315 LEU A C 1
ATOM 2518 O O . LEU A 1 315 ? 30.069 6.245 -59.106 1.00 94.00 315 LEU A O 1
ATOM 2522 N N . GLN A 1 316 ? 28.130 6.681 -58.065 1.00 93.19 316 GLN A N 1
ATOM 2523 C CA . GLN A 1 316 ? 27.310 6.626 -59.269 1.00 93.19 316 GLN A CA 1
ATOM 2524 C C . GLN A 1 316 ? 27.631 7.795 -60.213 1.00 93.19 316 GLN A C 1
ATOM 2526 O O . GLN A 1 316 ? 27.807 7.578 -61.414 1.00 93.19 316 GLN A O 1
ATOM 2531 N N . THR A 1 317 ? 27.791 9.015 -59.683 1.00 94.19 317 THR A N 1
ATOM 2532 C CA . THR A 1 317 ? 28.225 10.169 -60.491 1.00 94.19 317 THR A CA 1
ATOM 2533 C C . THR A 1 317 ? 29.631 9.986 -61.061 1.00 94.19 317 THR A C 1
ATOM 2535 O O . THR A 1 317 ? 29.850 10.281 -62.238 1.00 94.19 317 THR A O 1
ATOM 2538 N N . ASP A 1 318 ? 30.563 9.433 -60.281 1.00 92.62 318 ASP A N 1
ATOM 2539 C CA . ASP A 1 318 ? 31.930 9.148 -60.722 1.00 92.62 318 ASP A CA 1
ATOM 2540 C C . ASP A 1 318 ? 31.946 8.059 -61.807 1.00 92.62 318 ASP A C 1
ATOM 2542 O O . ASP A 1 318 ? 32.671 8.170 -62.798 1.00 92.62 318 ASP A O 1
ATOM 2546 N N . LEU A 1 319 ? 31.107 7.025 -61.668 1.00 92.75 319 LEU A N 1
ATOM 2547 C CA . LEU A 1 319 ? 30.942 5.969 -62.666 1.00 92.75 319 LEU A CA 1
ATOM 2548 C C . LEU A 1 319 ? 30.384 6.521 -63.983 1.00 92.75 319 LEU A C 1
ATOM 2550 O O . LEU A 1 319 ? 30.865 6.158 -65.059 1.00 92.75 319 LEU A O 1
ATOM 2554 N N . ASP A 1 320 ? 29.380 7.392 -63.924 1.00 93.00 320 ASP A N 1
ATOM 2555 C CA . ASP A 1 320 ? 28.795 7.996 -65.119 1.00 93.00 320 ASP A CA 1
ATOM 2556 C C . ASP A 1 320 ? 29.754 9.006 -65.776 1.00 93.00 320 ASP A C 1
ATOM 2558 O O . ASP A 1 320 ? 29.865 9.039 -67.007 1.00 93.00 320 ASP A O 1
ATOM 2562 N N . ALA A 1 321 ? 30.548 9.736 -64.985 1.00 93.69 321 ALA A N 1
ATOM 2563 C CA . ALA A 1 321 ? 31.656 10.546 -65.488 1.00 93.69 321 ALA A CA 1
ATOM 2564 C C . ALA A 1 321 ? 32.723 9.679 -66.181 1.00 93.69 321 ALA A C 1
ATOM 2566 O O . ALA A 1 321 ? 33.136 9.991 -67.300 1.00 93.69 321 ALA A O 1
ATOM 2567 N N . ALA A 1 322 ? 33.117 8.552 -65.580 1.00 92.69 322 ALA A N 1
ATOM 2568 C CA . ALA A 1 322 ? 34.075 7.617 -66.166 1.00 92.69 322 ALA A CA 1
ATOM 2569 C C . ALA A 1 322 ? 33.559 7.002 -67.479 1.00 92.69 322 ALA A C 1
ATOM 2571 O O . ALA A 1 322 ? 34.307 6.922 -68.454 1.00 92.69 322 ALA A O 1
ATOM 2572 N N . LYS A 1 323 ? 32.271 6.631 -67.555 1.00 92.94 323 LYS A N 1
ATOM 2573 C CA . LYS A 1 323 ? 31.637 6.173 -68.806 1.00 92.94 323 LYS A CA 1
ATOM 2574 C C . LYS A 1 323 ? 31.644 7.259 -69.881 1.00 92.94 323 LYS A C 1
ATOM 2576 O O . LYS A 1 323 ? 31.902 6.950 -71.042 1.00 92.94 323 LYS A O 1
ATOM 2581 N N . SER A 1 324 ? 31.375 8.512 -69.511 1.00 94.44 324 SER A N 1
ATOM 2582 C CA . SER A 1 324 ? 31.418 9.654 -70.432 1.00 94.44 324 SER A CA 1
ATOM 2583 C C . SER A 1 324 ? 32.830 9.883 -70.985 1.00 94.44 324 SER A C 1
ATOM 2585 O O . SER A 1 324 ? 33.003 10.018 -72.197 1.00 94.44 324 SER A O 1
ATOM 2587 N N . ILE A 1 325 ? 33.853 9.825 -70.121 1.00 92.56 325 ILE A N 1
ATOM 2588 C CA . ILE A 1 325 ? 35.266 9.911 -70.521 1.00 92.56 325 ILE A CA 1
ATOM 2589 C C . ILE A 1 325 ? 35.623 8.759 -71.466 1.00 92.56 325 ILE A C 1
ATOM 2591 O O . ILE A 1 325 ? 36.129 9.007 -72.558 1.00 92.56 325 ILE A O 1
ATOM 2595 N N . ALA A 1 326 ? 35.290 7.515 -71.110 1.00 91.00 326 ALA A N 1
ATOM 2596 C CA . ALA A 1 326 ? 35.559 6.350 -71.952 1.00 91.00 326 ALA A CA 1
ATOM 2597 C C . ALA A 1 326 ? 34.848 6.436 -73.317 1.00 91.00 326 ALA A C 1
ATOM 2599 O O . ALA A 1 326 ? 35.422 6.080 -74.346 1.00 91.00 326 ALA A O 1
ATOM 2600 N N . ALA A 1 327 ? 33.613 6.950 -73.358 1.00 92.12 327 ALA A N 1
ATOM 2601 C CA . ALA A 1 327 ? 32.890 7.187 -74.606 1.00 92.12 327 ALA A CA 1
ATOM 2602 C C . ALA A 1 327 ? 33.567 8.268 -75.468 1.00 92.12 327 ALA A C 1
ATOM 2604 O O . ALA A 1 327 ? 33.688 8.093 -76.684 1.00 92.12 327 ALA A O 1
ATOM 2605 N N . ALA A 1 328 ? 34.046 9.355 -74.856 1.00 91.81 328 ALA A N 1
ATOM 2606 C CA . ALA A 1 328 ? 34.790 10.408 -75.545 1.00 91.81 328 ALA A CA 1
ATOM 2607 C C . ALA A 1 328 ? 36.138 9.899 -76.087 1.00 91.81 328 ALA A C 1
ATOM 2609 O O . ALA A 1 328 ? 36.484 10.178 -77.236 1.00 91.81 328 ALA A O 1
ATOM 2610 N N . GLU A 1 329 ? 36.870 9.097 -75.311 1.00 92.56 329 GLU A N 1
ATOM 2611 C CA . GLU A 1 329 ? 38.116 8.453 -75.743 1.00 92.56 329 GLU A CA 1
ATOM 2612 C C . GLU A 1 329 ? 37.876 7.473 -76.895 1.00 92.56 329 GLU A C 1
ATOM 2614 O O . GLU A 1 329 ? 38.600 7.509 -77.892 1.00 92.56 329 GLU A O 1
ATOM 2619 N N . ALA A 1 330 ? 36.820 6.656 -76.827 1.00 90.31 330 ALA A N 1
ATOM 2620 C CA . ALA A 1 330 ? 36.435 5.760 -77.915 1.00 90.31 330 ALA A CA 1
ATOM 2621 C C . ALA A 1 330 ? 36.083 6.539 -79.195 1.00 90.31 330 ALA A C 1
ATOM 2623 O O . ALA A 1 330 ? 36.518 6.170 -80.289 1.00 90.31 330 ALA A O 1
ATOM 2624 N N . GLN A 1 331 ? 35.354 7.656 -79.083 1.00 92.25 331 GLN A N 1
ATOM 2625 C CA . GLN A 1 331 ? 35.087 8.549 -80.216 1.00 92.25 331 GLN A CA 1
ATOM 2626 C C . GLN A 1 331 ? 36.375 9.161 -80.779 1.00 92.25 331 GLN A C 1
ATOM 2628 O O . GLN A 1 331 ? 36.569 9.160 -81.998 1.00 92.25 331 GLN A O 1
ATOM 2633 N N . GLN A 1 332 ? 37.281 9.633 -79.920 1.00 92.38 332 GLN A N 1
ATOM 2634 C CA . GLN A 1 332 ? 38.576 10.170 -80.334 1.00 92.38 332 GLN A CA 1
ATOM 2635 C C . GLN A 1 332 ? 39.417 9.099 -81.043 1.00 92.38 332 GLN A C 1
ATOM 2637 O O . GLN A 1 332 ? 40.022 9.365 -82.083 1.00 92.38 332 GLN A O 1
ATOM 2642 N N . GLN A 1 333 ? 39.424 7.867 -80.534 1.00 90.56 333 GLN A N 1
ATOM 2643 C CA . GLN A 1 333 ? 40.115 6.741 -81.150 1.00 90.56 333 GLN A CA 1
ATOM 2644 C C . GLN A 1 333 ? 39.486 6.367 -82.497 1.00 90.56 333 GLN A C 1
ATOM 2646 O O . GLN A 1 333 ? 40.211 6.121 -83.461 1.00 90.56 333 GLN A O 1
ATOM 2651 N N . HIS A 1 334 ? 38.156 6.387 -82.619 1.00 89.00 334 HIS A N 1
ATOM 2652 C CA . HIS A 1 334 ? 37.472 6.211 -83.900 1.00 89.00 334 HIS A CA 1
ATOM 2653 C C . HIS A 1 334 ? 37.845 7.302 -84.912 1.00 89.00 334 HIS A C 1
ATOM 2655 O O . HIS A 1 334 ? 38.091 6.979 -86.076 1.00 89.00 334 HIS A O 1
ATOM 2661 N N . GLN A 1 335 ? 37.943 8.565 -84.488 1.00 90.62 335 GLN A N 1
ATOM 2662 C CA . GLN A 1 335 ? 38.406 9.665 -85.340 1.00 90.62 335 GLN A CA 1
ATOM 2663 C C . GLN A 1 335 ? 39.866 9.473 -85.771 1.00 90.62 335 GLN A C 1
ATOM 2665 O O . GLN A 1 335 ? 40.158 9.585 -86.961 1.00 90.62 335 GLN A O 1
ATOM 2670 N N . ARG A 1 336 ? 40.766 9.097 -84.850 1.00 89.31 336 ARG A N 1
ATOM 2671 C CA . ARG A 1 336 ? 42.168 8.762 -85.169 1.00 89.31 336 ARG A CA 1
ATOM 2672 C C . ARG A 1 336 ? 42.261 7.602 -86.156 1.00 89.31 336 ARG A C 1
ATOM 2674 O O . ARG A 1 336 ? 42.956 7.708 -87.157 1.00 89.31 336 ARG A O 1
ATOM 2681 N N . ASN A 1 337 ? 41.509 6.526 -85.935 1.00 88.62 337 ASN A N 1
ATOM 2682 C CA . ASN A 1 337 ? 41.463 5.377 -86.840 1.00 88.62 337 ASN A CA 1
ATOM 2683 C C . ASN A 1 337 ? 40.903 5.748 -88.220 1.00 88.62 337 ASN A C 1
ATOM 2685 O O . ASN A 1 337 ? 41.345 5.204 -89.230 1.00 88.62 337 ASN A O 1
ATOM 2689 N N . ARG A 1 338 ? 39.933 6.666 -88.288 1.00 89.44 338 ARG A N 1
ATOM 2690 C CA . ARG A 1 338 ? 39.413 7.189 -89.556 1.00 89.44 338 ARG A CA 1
ATOM 2691 C C . ARG A 1 338 ? 40.465 8.022 -90.288 1.00 89.44 338 ARG A C 1
ATOM 2693 O O . ARG A 1 338 ? 40.674 7.774 -91.471 1.00 89.44 338 ARG A O 1
ATOM 2700 N N . ALA A 1 339 ? 41.152 8.924 -89.587 1.00 87.44 339 ALA A N 1
ATOM 2701 C CA . ALA A 1 339 ? 42.250 9.715 -90.140 1.00 87.44 339 ALA A CA 1
ATOM 2702 C C . ALA A 1 339 ? 43.383 8.814 -90.656 1.00 87.44 339 ALA A C 1
ATOM 2704 O O . ALA A 1 339 ? 43.787 8.945 -91.806 1.00 87.44 339 ALA A O 1
ATOM 2705 N N . LEU A 1 340 ? 43.801 7.818 -89.866 1.00 87.06 340 LEU A N 1
ATOM 2706 C CA . LEU A 1 340 ? 44.794 6.826 -90.282 1.00 87.06 340 LEU A CA 1
ATOM 2707 C C . LEU A 1 340 ? 44.332 6.034 -91.509 1.00 87.06 340 LEU A C 1
ATOM 2709 O O . LEU A 1 340 ? 45.116 5.835 -92.424 1.00 87.06 340 LEU A O 1
ATOM 2713 N N . LYS A 1 341 ? 43.062 5.611 -91.590 1.00 87.56 341 LYS A N 1
ATOM 2714 C CA . LYS A 1 341 ? 42.522 4.945 -92.793 1.00 87.56 341 LYS A CA 1
ATOM 2715 C C . LYS A 1 341 ? 42.530 5.855 -94.021 1.00 87.56 341 LYS A C 1
ATOM 2717 O O . LYS A 1 341 ? 42.750 5.368 -95.128 1.00 87.56 341 LYS A O 1
ATOM 2722 N N . GLU A 1 342 ? 42.254 7.144 -93.855 1.00 87.81 342 GLU A N 1
ATOM 2723 C CA . GLU A 1 342 ? 42.323 8.129 -94.938 1.00 87.81 342 GLU A CA 1
ATOM 2724 C C . GLU A 1 342 ? 43.768 8.374 -95.384 1.00 87.81 342 GLU A C 1
ATOM 2726 O O . GLU A 1 342 ? 44.027 8.398 -96.586 1.00 87.81 342 GLU A O 1
ATOM 2731 N N . GLU A 1 343 ? 44.721 8.460 -94.455 1.00 85.88 343 GLU A N 1
ATOM 2732 C CA . GLU A 1 343 ? 46.152 8.489 -94.774 1.00 85.88 343 GLU A CA 1
ATOM 2733 C C . GLU A 1 343 ? 46.594 7.217 -95.493 1.00 85.88 343 GLU A C 1
ATOM 2735 O O . GLU A 1 343 ? 47.243 7.303 -96.528 1.00 85.88 343 GLU A O 1
ATOM 2740 N N . LEU A 1 344 ? 46.166 6.042 -95.030 1.00 84.31 344 LEU A N 1
ATOM 2741 C CA . LEU A 1 344 ? 46.469 4.761 -95.669 1.00 84.31 344 LEU A CA 1
ATOM 2742 C C . LEU A 1 344 ? 45.870 4.690 -97.081 1.00 84.31 344 LEU A C 1
ATOM 2744 O O . LEU A 1 344 ? 46.515 4.191 -97.997 1.00 84.31 344 LEU A O 1
ATOM 2748 N N . ARG A 1 345 ? 44.674 5.258 -97.302 1.00 84.75 345 ARG A N 1
ATOM 2749 C CA . ARG A 1 345 ? 44.107 5.438 -98.650 1.00 84.75 345 ARG A CA 1
ATOM 2750 C C . ARG A 1 345 ? 44.933 6.392 -99.506 1.00 84.75 345 ARG A C 1
ATOM 2752 O O . ARG A 1 345 ? 45.138 6.083 -100.673 1.00 84.75 345 ARG A O 1
ATOM 2759 N N . ARG A 1 346 ? 45.410 7.518 -98.964 1.00 84.75 346 ARG A N 1
ATOM 2760 C CA . ARG A 1 346 ? 46.285 8.457 -99.692 1.00 84.75 346 ARG A CA 1
ATOM 2761 C C . ARG A 1 346 ? 47.618 7.812 -100.055 1.00 84.75 346 ARG A C 1
ATOM 2763 O O . ARG A 1 346 ? 48.052 7.945 -101.191 1.00 84.75 346 ARG A O 1
ATOM 2770 N N . VAL A 1 347 ? 48.232 7.088 -99.121 1.00 83.62 347 VAL A N 1
ATOM 2771 C CA . VAL A 1 347 ? 49.478 6.350 -99.347 1.00 83.62 347 VAL A CA 1
ATOM 2772 C C . VAL A 1 347 ? 49.259 5.242 -100.371 1.00 83.62 347 VAL A C 1
ATOM 2774 O O . VAL A 1 347 ? 50.049 5.134 -101.296 1.00 83.62 347 VAL A O 1
ATOM 2777 N N . ASN A 1 348 ? 48.170 4.473 -100.285 1.00 80.56 348 ASN A N 1
ATOM 2778 C CA . ASN A 1 348 ? 47.852 3.446 -101.281 1.00 80.56 348 ASN A CA 1
ATOM 2779 C C . ASN A 1 348 ? 47.521 4.034 -102.657 1.00 80.56 348 ASN A C 1
ATOM 2781 O O . ASN A 1 348 ? 47.882 3.431 -103.659 1.00 80.56 348 ASN A O 1
ATOM 2785 N N . ALA A 1 349 ? 46.868 5.197 -102.731 1.00 79.50 349 ALA A N 1
ATOM 2786 C CA . ALA A 1 349 ? 46.647 5.906 -103.990 1.00 79.50 349 ALA A CA 1
ATOM 2787 C C . ALA A 1 349 ? 47.975 6.399 -104.581 1.00 79.50 349 ALA A C 1
ATOM 2789 O O . ALA A 1 349 ? 48.247 6.143 -105.744 1.00 79.50 349 ALA A O 1
ATOM 2790 N N . ALA A 1 350 ? 48.847 7.000 -103.766 1.00 78.00 350 ALA A N 1
ATOM 2791 C CA . ALA A 1 350 ? 50.186 7.405 -104.187 1.00 78.00 350 ALA A CA 1
ATOM 2792 C C . ALA A 1 350 ? 51.059 6.204 -104.591 1.00 78.00 350 ALA A C 1
ATOM 2794 O O . ALA A 1 350 ? 51.843 6.307 -105.530 1.00 78.00 350 ALA A O 1
ATOM 2795 N N . LEU A 1 351 ? 50.910 5.059 -103.918 1.00 75.25 351 LEU A N 1
ATOM 2796 C CA . LEU A 1 351 ? 51.549 3.797 -104.286 1.00 75.25 351 LEU A CA 1
ATOM 2797 C C . LEU A 1 351 ? 50.968 3.256 -105.598 1.00 75.25 351 LEU A C 1
ATOM 2799 O O . LEU A 1 351 ? 51.723 2.771 -106.430 1.00 75.25 351 LEU A O 1
ATOM 2803 N N . GLY A 1 352 ? 49.657 3.374 -105.815 1.00 75.06 352 GLY A N 1
ATOM 2804 C CA . GLY A 1 352 ? 48.980 3.080 -107.080 1.00 75.06 352 GLY A CA 1
ATOM 2805 C C . GLY A 1 352 ? 49.499 3.949 -108.227 1.00 75.06 352 GLY A C 1
ATOM 2806 O O . GLY A 1 352 ? 49.876 3.437 -109.273 1.00 75.06 352 GLY A O 1
ATOM 2807 N N . ASP A 1 353 ? 49.633 5.253 -108.003 1.00 75.12 353 ASP A N 1
ATOM 2808 C CA . ASP A 1 353 ? 50.203 6.187 -108.975 1.00 75.12 353 ASP A CA 1
ATOM 2809 C C . ASP A 1 353 ? 51.692 5.907 -109.220 1.00 75.12 353 ASP A C 1
ATOM 2811 O O . ASP A 1 353 ? 52.170 6.001 -110.350 1.00 75.12 353 ASP A O 1
ATOM 2815 N N . ALA A 1 354 ? 52.447 5.547 -108.178 1.00 72.06 354 ALA A N 1
ATOM 2816 C CA . ALA A 1 354 ? 53.854 5.176 -108.291 1.00 72.06 354 ALA A CA 1
ATOM 2817 C C . ALA A 1 354 ? 54.039 3.837 -109.014 1.00 72.06 354 ALA A C 1
ATOM 2819 O O . ALA A 1 354 ? 54.962 3.711 -109.811 1.00 72.06 354 ALA A O 1
ATOM 2820 N N . THR A 1 355 ? 53.157 2.861 -108.789 1.00 71.44 355 THR A N 1
ATOM 2821 C CA . THR A 1 355 ? 53.162 1.570 -109.492 1.00 71.44 355 THR A CA 1
ATOM 2822 C C . THR A 1 355 ? 52.680 1.710 -110.931 1.00 71.44 355 THR A C 1
ATOM 2824 O O . THR A 1 355 ? 53.272 1.094 -111.804 1.00 71.44 355 THR A O 1
ATOM 2827 N N . ALA A 1 356 ? 51.714 2.584 -111.224 1.00 71.06 356 ALA A N 1
ATOM 2828 C CA . ALA A 1 356 ? 51.337 2.941 -112.593 1.00 71.06 356 ALA A CA 1
ATOM 2829 C C . ALA A 1 356 ? 52.482 3.657 -113.330 1.00 71.06 356 ALA A C 1
ATOM 2831 O O . ALA A 1 356 ? 52.783 3.338 -114.479 1.00 71.06 356 ALA A O 1
ATOM 2832 N N . LYS A 1 357 ? 53.191 4.574 -112.655 1.00 71.00 357 LYS A N 1
ATOM 2833 C CA . LYS A 1 357 ? 54.419 5.189 -113.186 1.00 71.00 357 LYS A CA 1
ATOM 2834 C C . LYS A 1 357 ? 55.538 4.164 -113.374 1.00 71.00 357 LYS A C 1
ATOM 2836 O O . LYS A 1 357 ? 56.233 4.231 -114.379 1.00 71.00 357 LYS A O 1
ATOM 2841 N N . ALA A 1 358 ? 55.696 3.210 -112.458 1.00 63.62 358 ALA A N 1
ATOM 2842 C CA . ALA A 1 358 ? 56.655 2.118 -112.595 1.00 63.62 358 ALA A CA 1
ATOM 2843 C C . ALA A 1 358 ? 56.293 1.198 -113.770 1.00 63.62 358 ALA A C 1
ATOM 2845 O O . ALA A 1 358 ? 57.179 0.851 -114.536 1.00 63.62 358 ALA A O 1
ATOM 2846 N N . HIS A 1 359 ? 55.008 0.902 -113.986 1.00 62.12 359 HIS A N 1
ATOM 2847 C CA . HIS A 1 359 ? 54.534 0.146 -115.146 1.00 62.12 359 HIS A CA 1
ATOM 2848 C C . HIS A 1 359 ? 54.763 0.895 -116.462 1.00 62.12 359 HIS A C 1
ATOM 2850 O O . HIS A 1 359 ? 55.180 0.277 -117.433 1.00 62.12 359 HIS A O 1
ATOM 2856 N N . HIS A 1 360 ? 54.584 2.219 -116.496 1.00 62.69 360 HIS A N 1
ATOM 2857 C CA . HIS A 1 360 ? 54.960 3.031 -117.659 1.00 62.69 360 HIS A CA 1
ATOM 2858 C C . HIS A 1 360 ? 56.474 3.069 -117.895 1.00 62.69 360 HIS A C 1
ATOM 2860 O O . HIS A 1 360 ? 56.910 3.093 -119.042 1.00 62.69 360 HIS A O 1
ATOM 2866 N N . VAL A 1 361 ? 57.287 3.044 -116.835 1.00 64.62 361 VAL A N 1
ATOM 2867 C CA . VAL A 1 361 ? 58.748 2.928 -116.947 1.00 64.62 361 VAL A CA 1
ATOM 2868 C C . VAL A 1 361 ? 59.157 1.520 -117.396 1.00 64.62 361 VAL A C 1
ATOM 2870 O O . VAL A 1 361 ? 60.071 1.394 -118.202 1.00 64.62 361 VAL A O 1
ATOM 2873 N N . GLU A 1 362 ? 58.472 0.467 -116.951 1.00 58.53 362 GLU A N 1
ATOM 2874 C CA . GLU A 1 362 ? 58.696 -0.912 -117.397 1.00 58.53 362 GLU A CA 1
ATOM 2875 C C . GLU A 1 362 ? 58.218 -1.149 -118.838 1.00 58.53 362 GLU A C 1
ATOM 2877 O O . GLU A 1 362 ? 58.905 -1.839 -119.586 1.00 58.53 362 GLU A O 1
ATOM 2882 N N . GLU A 1 363 ? 57.116 -0.532 -119.275 1.00 58.38 363 GLU A N 1
ATOM 2883 C CA . GLU A 1 363 ? 56.686 -0.512 -120.681 1.00 58.38 363 GLU A CA 1
ATOM 2884 C C . GLU A 1 363 ? 57.645 0.302 -121.558 1.00 58.38 363 GLU A C 1
ATOM 2886 O O . GLU A 1 363 ? 57.978 -0.137 -122.658 1.00 58.38 363 GLU A O 1
ATOM 2891 N N . ALA A 1 364 ? 58.161 1.435 -121.066 1.00 57.84 364 ALA A N 1
ATOM 2892 C CA . ALA A 1 364 ? 59.200 2.204 -121.753 1.00 57.84 364 ALA A CA 1
ATOM 2893 C C . ALA A 1 364 ? 60.524 1.419 -121.852 1.00 57.84 364 ALA A C 1
ATOM 2895 O O . ALA A 1 364 ? 61.158 1.417 -122.904 1.00 57.84 364 ALA A O 1
ATOM 2896 N N . LEU A 1 365 ? 60.900 0.665 -120.812 1.00 55.16 365 LEU A N 1
ATOM 2897 C CA . LEU A 1 365 ? 62.061 -0.238 -120.815 1.00 55.16 365 LEU A CA 1
ATOM 2898 C C . LEU A 1 365 ? 61.842 -1.498 -121.670 1.00 55.16 365 LEU A C 1
ATOM 2900 O O . LEU A 1 365 ? 62.807 -2.054 -122.197 1.00 55.16 365 LEU A O 1
ATOM 2904 N N . ALA A 1 366 ? 60.600 -1.960 -121.831 1.00 55.81 366 ALA A N 1
ATOM 2905 C CA . ALA A 1 366 ? 60.238 -3.052 -122.735 1.00 55.81 366 ALA A CA 1
ATOM 2906 C C . ALA A 1 366 ? 60.179 -2.601 -124.208 1.00 55.81 366 ALA A C 1
ATOM 2908 O O . ALA A 1 366 ? 60.465 -3.407 -125.097 1.00 55.81 366 ALA A O 1
ATOM 2909 N N . ALA A 1 367 ? 59.878 -1.323 -124.465 1.00 55.00 367 ALA A N 1
ATOM 2910 C CA . ALA A 1 367 ? 60.008 -0.689 -125.776 1.00 55.00 367 ALA A CA 1
ATOM 2911 C C . ALA A 1 367 ? 61.486 -0.438 -126.139 1.00 55.00 367 ALA A C 1
ATOM 2913 O O . ALA A 1 367 ? 61.913 -0.842 -127.219 1.00 55.00 367 ALA A O 1
ATOM 2914 N N . GLU A 1 368 ? 62.306 0.075 -125.210 1.00 52.47 368 GLU A N 1
ATOM 2915 C CA . GLU A 1 368 ? 63.754 0.251 -125.427 1.00 52.47 368 GLU A CA 1
ATOM 2916 C C . GLU A 1 368 ? 64.499 -1.085 -125.594 1.00 52.47 368 GLU A C 1
ATOM 2918 O O . GLU A 1 368 ? 65.391 -1.189 -126.433 1.00 52.47 368 GLU A O 1
ATOM 2923 N N . LYS A 1 369 ? 64.112 -2.158 -124.885 1.00 52.22 369 LYS A N 1
ATOM 2924 C CA . LYS A 1 369 ? 64.706 -3.501 -125.067 1.00 52.22 369 LYS A CA 1
ATOM 2925 C C . LYS A 1 369 ? 64.400 -4.149 -126.425 1.00 52.22 369 LYS A C 1
ATOM 2927 O O . LYS A 1 369 ? 65.091 -5.100 -126.783 1.00 52.22 369 LYS A O 1
ATOM 2932 N N . LYS A 1 370 ? 63.416 -3.650 -127.186 1.00 51.56 370 LYS A N 1
ATOM 2933 C CA . LYS A 1 370 ? 63.109 -4.099 -128.560 1.00 51.56 370 LYS A CA 1
ATOM 2934 C C . LYS A 1 370 ? 63.799 -3.270 -129.654 1.00 51.56 370 LYS A C 1
ATOM 2936 O O . LYS A 1 370 ? 63.884 -3.747 -130.780 1.00 51.56 370 LYS A O 1
ATOM 2941 N N . GLU A 1 371 ? 64.355 -2.102 -129.330 1.00 47.22 371 GLU A N 1
ATOM 2942 C CA . GLU A 1 371 ? 65.220 -1.307 -130.225 1.00 47.22 371 GLU A CA 1
ATOM 2943 C C . GLU A 1 371 ? 66.729 -1.555 -129.995 1.00 47.22 371 GLU A C 1
ATOM 2945 O O . GLU A 1 371 ? 67.553 -1.262 -130.863 1.00 47.22 371 GLU A O 1
ATOM 2950 N N . LEU A 1 372 ? 67.112 -2.185 -128.876 1.00 44.44 372 LEU A N 1
ATOM 2951 C CA . LEU A 1 372 ? 68.511 -2.418 -128.473 1.00 44.44 372 LEU A CA 1
ATOM 2952 C C . LEU A 1 372 ? 69.157 -3.725 -128.990 1.00 44.44 372 LEU A C 1
ATOM 2954 O O . LEU A 1 372 ? 70.276 -4.047 -128.588 1.00 44.44 372 LEU A O 1
ATOM 2958 N N . GLU A 1 373 ? 68.505 -4.463 -129.900 1.00 44.84 373 GLU A N 1
ATOM 2959 C CA . GLU A 1 373 ? 69.104 -5.615 -130.611 1.00 44.84 373 GLU A CA 1
ATOM 2960 C C . GLU A 1 373 ? 69.643 -5.275 -132.019 1.00 44.84 373 GLU A C 1
ATOM 2962 O O . GLU A 1 373 ? 70.295 -6.112 -132.640 1.00 44.84 373 GLU A O 1
ATOM 2967 N N . PHE A 1 374 ? 69.464 -4.038 -132.508 1.00 41.84 374 PHE A N 1
ATOM 2968 C CA . PHE A 1 374 ? 69.885 -3.630 -133.862 1.00 41.84 374 PHE A CA 1
ATOM 2969 C C . PHE A 1 374 ? 71.020 -2.584 -133.912 1.00 41.84 374 PHE A C 1
ATOM 2971 O O . PHE A 1 374 ? 71.639 -2.404 -134.957 1.00 41.84 374 PHE A O 1
ATOM 2978 N N . VAL A 1 375 ? 71.396 -1.948 -132.796 1.00 46.06 375 VAL A N 1
ATOM 2979 C CA . VAL A 1 375 ? 72.474 -0.926 -132.765 1.00 46.06 375 VAL A CA 1
ATOM 2980 C C . VAL A 1 375 ? 73.665 -1.401 -131.928 1.00 46.06 375 VAL A C 1
ATOM 2982 O O . VAL A 1 375 ? 74.211 -0.706 -131.078 1.00 46.06 375 VAL A O 1
ATOM 2985 N N . LYS A 1 376 ? 74.086 -2.644 -132.181 1.00 41.69 376 LYS A N 1
ATOM 2986 C CA . LYS A 1 376 ? 75.330 -3.227 -131.663 1.00 41.69 376 LYS A CA 1
ATOM 2987 C C . LYS A 1 376 ? 76.390 -3.239 -132.764 1.00 41.69 376 LYS A C 1
ATOM 2989 O O . LYS A 1 376 ? 76.918 -4.285 -133.110 1.00 41.69 376 LYS A O 1
ATOM 2994 N N . ASN A 1 377 ? 76.654 -2.073 -133.352 1.00 35.66 377 ASN A N 1
ATOM 2995 C CA . ASN A 1 377 ? 77.817 -1.826 -134.198 1.00 35.66 377 ASN A CA 1
ATOM 2996 C C . ASN A 1 377 ? 78.152 -0.330 -134.180 1.00 35.66 377 ASN A C 1
ATOM 2998 O O . ASN A 1 377 ? 77.349 0.488 -134.611 1.00 35.66 377 ASN A O 1
ATOM 3002 N N . GLN A 1 378 ? 79.385 -0.046 -133.755 1.00 35.00 378 GLN A N 1
ATOM 3003 C CA . GLN A 1 378 ? 80.075 1.246 -133.623 1.00 35.00 378 GLN A CA 1
ATOM 3004 C C . GLN A 1 378 ? 80.064 1.858 -132.218 1.00 35.00 378 GLN A C 1
ATOM 3006 O O . GLN A 1 378 ? 79.042 1.994 -131.558 1.00 35.00 378 GLN A O 1
ATOM 3011 N N . GLY A 1 379 ? 81.283 2.131 -131.750 1.00 28.91 379 GLY A N 1
ATOM 3012 C CA . GLY A 1 379 ? 81.613 2.513 -130.388 1.00 28.91 379 GLY A CA 1
ATOM 3013 C C . GLY A 1 379 ? 82.177 3.924 -130.258 1.00 28.91 379 GLY A C 1
ATOM 3014 O O . GLY A 1 379 ? 82.277 4.673 -131.225 1.00 28.91 379 GLY A O 1
ATOM 3015 N N . GLY A 1 380 ? 82.597 4.209 -129.025 1.00 31.97 380 GLY A N 1
ATOM 3016 C CA . GLY A 1 380 ? 83.120 5.491 -128.549 1.00 31.97 380 GLY A CA 1
ATOM 3017 C C . GLY A 1 380 ? 82.022 6.288 -127.836 1.00 31.97 380 GLY A C 1
ATOM 3018 O O . GLY A 1 380 ? 80.898 6.328 -128.302 1.00 31.97 380 GLY A O 1
ATOM 3019 N N . THR A 1 381 ? 82.214 6.916 -126.682 1.00 34.94 381 THR A N 1
ATOM 3020 C CA . THR A 1 381 ? 83.430 7.209 -125.926 1.00 34.94 381 THR A CA 1
ATOM 3021 C C . THR A 1 381 ? 83.021 7.705 -124.533 1.00 34.94 381 THR A C 1
ATOM 3023 O O . THR A 1 381 ? 81.909 8.171 -124.303 1.00 34.94 381 THR A O 1
ATOM 3026 N N . LEU A 1 382 ? 83.960 7.552 -123.607 1.00 47.28 382 LEU A N 1
ATOM 3027 C CA . LEU A 1 382 ? 84.052 8.072 -122.243 1.00 47.28 382 LEU A CA 1
ATOM 3028 C C . LEU A 1 382 ? 83.518 9.509 -122.017 1.00 47.28 382 LEU A C 1
ATOM 3030 O O . LEU A 1 382 ? 84.305 10.442 -121.945 1.00 47.28 382 LEU A O 1
ATOM 3034 N N . GLU A 1 383 ? 82.207 9.670 -121.800 1.00 48.59 383 GLU A N 1
ATOM 3035 C CA . GLU A 1 383 ? 81.634 10.908 -121.214 1.00 48.59 383 GLU A CA 1
ATOM 3036 C C . GLU A 1 383 ? 80.326 10.689 -120.409 1.00 48.59 383 GLU A C 1
ATOM 3038 O O . GLU A 1 383 ? 79.704 11.629 -119.924 1.00 48.59 383 GLU A O 1
ATOM 3043 N N . VAL A 1 384 ? 79.917 9.428 -120.191 1.00 52.34 384 VAL A N 1
ATOM 3044 C CA . VAL A 1 384 ? 78.686 9.056 -119.445 1.00 52.34 384 VAL A CA 1
ATOM 3045 C C . VAL A 1 384 ? 78.963 8.668 -117.979 1.00 52.34 384 VAL A C 1
ATOM 3047 O O . VAL A 1 384 ? 78.058 8.668 -117.143 1.00 52.34 384 VAL A O 1
ATOM 3050 N N . LYS A 1 385 ? 80.226 8.401 -117.615 1.00 51.12 385 LYS A N 1
ATOM 3051 C CA . LYS A 1 385 ? 80.590 7.979 -116.248 1.00 51.12 385 LYS A CA 1
ATOM 3052 C C . LYS A 1 385 ? 80.665 9.128 -115.229 1.00 51.12 385 LYS A C 1
ATOM 3054 O O . LYS A 1 385 ? 80.420 8.881 -114.052 1.00 51.12 385 LYS A O 1
ATOM 3059 N N . ASP A 1 386 ? 80.864 10.376 -115.662 1.00 51.69 386 ASP A N 1
ATOM 3060 C CA . ASP A 1 386 ? 80.850 11.544 -114.761 1.00 51.69 386 ASP A CA 1
ATOM 3061 C C . ASP A 1 386 ? 79.431 12.016 -114.401 1.00 51.69 386 ASP A C 1
ATOM 3063 O O . ASP A 1 386 ? 79.192 12.497 -113.292 1.00 51.69 386 ASP A O 1
ATOM 3067 N N . SER A 1 387 ? 78.450 11.802 -115.279 1.00 54.22 387 SER A N 1
ATOM 3068 C CA . SER A 1 387 ? 77.031 12.074 -114.996 1.00 54.22 387 SER A CA 1
ATOM 3069 C C . SER A 1 387 ? 76.417 11.015 -114.069 1.00 54.22 387 SER A C 1
ATOM 3071 O O . SER A 1 387 ? 75.623 11.345 -113.187 1.00 54.22 387 SER A O 1
ATOM 3073 N N . GLN A 1 388 ? 76.851 9.755 -114.191 1.00 55.69 388 GLN A N 1
ATOM 3074 C CA . GLN A 1 388 ? 76.480 8.682 -113.259 1.00 55.69 388 GLN A CA 1
ATOM 3075 C C . GLN A 1 388 ? 77.138 8.853 -111.879 1.00 55.69 388 GLN A C 1
ATOM 3077 O O . GLN A 1 388 ? 76.481 8.609 -110.868 1.00 55.69 388 GLN A O 1
ATOM 3082 N N . LEU A 1 389 ? 78.374 9.365 -111.807 1.00 56.75 389 LEU A N 1
ATOM 3083 C CA . LEU A 1 389 ? 79.013 9.720 -110.533 1.00 56.75 389 LEU A CA 1
ATOM 3084 C C . LEU A 1 389 ? 78.330 10.909 -109.839 1.00 56.75 389 LEU A C 1
ATOM 3086 O O . LEU A 1 389 ? 78.151 10.861 -108.626 1.00 56.75 389 LEU A O 1
ATOM 3090 N N . ARG A 1 390 ? 77.867 11.939 -110.565 1.00 61.62 390 ARG A N 1
ATOM 3091 C CA . ARG A 1 390 ? 77.100 13.053 -109.959 1.00 61.62 390 ARG A CA 1
ATOM 3092 C C . ARG A 1 390 ? 75.716 12.624 -109.463 1.00 61.62 390 ARG A C 1
ATOM 3094 O O . ARG A 1 390 ? 75.296 13.064 -108.397 1.00 61.62 390 ARG A O 1
ATOM 3101 N N . SER A 1 391 ? 75.028 11.738 -110.184 1.00 66.62 391 SER A N 1
ATOM 3102 C CA . SER A 1 391 ? 73.740 11.175 -109.751 1.00 66.62 391 SER A CA 1
ATOM 3103 C C . SER A 1 391 ? 73.887 10.291 -108.506 1.00 66.62 391 SER A C 1
ATOM 3105 O O . SER A 1 391 ? 73.155 10.482 -107.534 1.00 66.62 391 SER A O 1
ATOM 3107 N N . ALA A 1 392 ? 74.889 9.406 -108.487 1.00 67.25 392 ALA A N 1
ATOM 3108 C CA . ALA A 1 392 ? 75.196 8.584 -107.321 1.00 67.25 392 ALA A CA 1
ATOM 3109 C C . ALA A 1 392 ? 75.611 9.440 -106.114 1.00 67.25 392 ALA A C 1
ATOM 3111 O O . ALA A 1 392 ? 75.198 9.156 -104.993 1.00 67.25 392 ALA A O 1
ATOM 3112 N N . ASN A 1 393 ? 76.365 10.525 -106.329 1.00 65.25 393 ASN A N 1
ATOM 3113 C CA . ASN A 1 393 ? 76.768 11.427 -105.251 1.00 65.25 393 ASN A CA 1
ATOM 3114 C C . ASN A 1 393 ? 75.577 12.228 -104.685 1.00 65.25 393 ASN A C 1
ATOM 3116 O O . ASN A 1 393 ? 75.489 12.399 -103.473 1.00 65.25 393 ASN A O 1
ATOM 3120 N N . ASN A 1 394 ? 74.614 12.638 -105.519 1.00 72.00 394 ASN A N 1
ATOM 3121 C CA . ASN A 1 394 ? 73.378 13.284 -105.054 1.00 72.00 394 ASN A CA 1
ATOM 3122 C C . ASN A 1 394 ? 72.476 12.320 -104.265 1.00 72.00 394 ASN A C 1
ATOM 3124 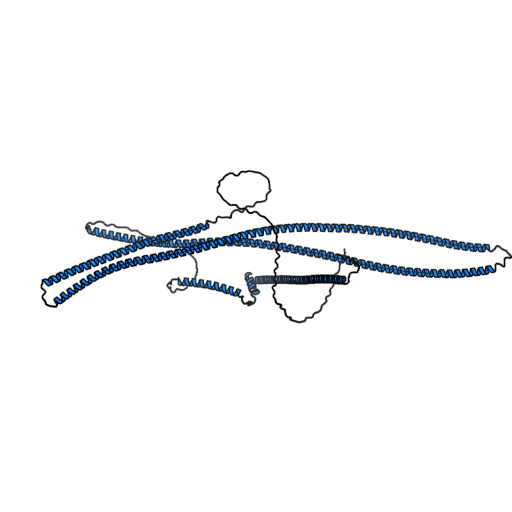O O . ASN A 1 394 ? 71.940 12.697 -103.227 1.00 72.00 394 ASN A O 1
ATOM 3128 N N . GLN A 1 395 ? 72.373 11.055 -104.684 1.00 75.81 395 GLN A N 1
ATOM 3129 C CA . GLN A 1 395 ? 71.676 10.023 -103.904 1.00 75.81 395 GLN A CA 1
ATOM 3130 C C . GLN A 1 395 ? 72.371 9.749 -102.562 1.00 75.81 395 GLN A C 1
ATOM 3132 O O . GLN A 1 395 ? 71.710 9.516 -101.555 1.00 75.81 395 GLN A O 1
ATOM 3137 N N . LEU A 1 396 ? 73.704 9.825 -102.517 1.00 72.81 396 LEU A N 1
ATOM 3138 C CA . LEU A 1 396 ? 74.481 9.677 -101.285 1.00 72.81 396 LEU A CA 1
ATOM 3139 C C . LEU A 1 396 ? 74.266 10.862 -100.328 1.00 72.81 396 LEU A C 1
ATOM 3141 O O . LEU A 1 396 ? 74.224 10.671 -99.113 1.00 72.81 396 LEU A O 1
ATOM 3145 N N . VAL A 1 397 ? 74.085 12.074 -100.858 1.00 78.06 397 VAL A N 1
ATOM 3146 C CA . VAL A 1 397 ? 73.722 13.266 -100.074 1.00 78.06 397 VAL A CA 1
ATOM 3147 C C . VAL A 1 397 ? 72.303 13.150 -99.507 1.00 78.06 397 VAL A C 1
ATOM 3149 O O . VAL A 1 397 ? 72.117 13.416 -98.320 1.00 78.06 397 VAL A O 1
ATOM 3152 N N . ASP A 1 398 ? 71.332 12.668 -100.285 1.00 75.81 398 ASP A N 1
ATOM 3153 C CA . ASP A 1 398 ? 69.960 12.428 -99.806 1.00 75.81 398 ASP A CA 1
ATOM 3154 C C . ASP A 1 398 ? 69.872 11.287 -98.785 1.00 75.81 398 ASP A C 1
ATOM 3156 O O . ASP A 1 398 ? 69.115 11.349 -97.816 1.00 75.81 398 ASP A O 1
ATOM 3160 N N . LEU A 1 399 ? 70.676 10.236 -98.948 1.00 77.56 399 LEU A N 1
ATOM 3161 C CA . LEU A 1 399 ? 70.754 9.172 -97.950 1.00 77.56 399 LEU A CA 1
ATOM 3162 C C . LEU A 1 399 ? 71.423 9.661 -96.663 1.00 77.56 399 LEU A C 1
ATOM 3164 O O . LEU A 1 399 ? 70.973 9.291 -95.583 1.00 77.56 399 LEU A O 1
ATOM 3168 N N . LYS A 1 400 ? 72.431 10.537 -96.749 1.00 78.94 400 LYS A N 1
ATOM 3169 C CA . LYS A 1 400 ? 73.028 11.183 -95.570 1.00 78.94 400 LYS A CA 1
ATOM 3170 C C . LYS A 1 400 ? 72.060 12.141 -94.878 1.00 78.94 400 LYS A C 1
ATOM 3172 O O . LYS A 1 400 ? 72.025 12.164 -93.653 1.00 78.94 400 LYS A O 1
ATOM 3177 N N . SER A 1 401 ? 71.257 12.903 -95.621 1.00 76.12 401 SER A N 1
ATOM 3178 C CA . SER A 1 401 ? 70.250 13.788 -95.025 1.00 76.12 401 SER A CA 1
ATOM 3179 C C . SER A 1 401 ? 69.139 12.988 -94.336 1.00 76.12 401 SER A C 1
ATOM 3181 O O . SER A 1 401 ? 68.769 13.317 -93.209 1.00 76.12 401 SER A O 1
ATOM 3183 N N . ARG A 1 402 ? 68.683 11.875 -94.933 1.00 81.88 402 ARG A N 1
ATOM 3184 C CA . ARG A 1 402 ? 67.745 10.934 -94.292 1.00 81.88 402 ARG A CA 1
ATOM 3185 C C . ARG A 1 402 ? 68.355 10.231 -93.084 1.00 81.88 402 ARG A C 1
ATOM 3187 O O . ARG A 1 402 ? 67.660 10.081 -92.088 1.00 81.88 402 ARG A O 1
ATOM 3194 N N . LEU A 1 403 ? 69.629 9.839 -93.141 1.00 79.25 403 LEU A N 1
ATOM 3195 C CA . LEU A 1 403 ? 70.333 9.248 -92.000 1.00 79.25 403 LEU A CA 1
ATOM 3196 C C . LEU A 1 403 ? 70.398 10.240 -90.833 1.00 79.25 403 LEU A C 1
ATOM 3198 O O . LEU A 1 403 ? 70.014 9.892 -89.725 1.00 79.25 403 LEU A O 1
ATOM 3202 N N . ASN A 1 404 ? 70.775 11.493 -91.096 1.00 80.00 404 ASN A N 1
ATOM 3203 C CA . ASN A 1 404 ? 70.802 12.547 -90.079 1.00 80.00 404 ASN A CA 1
ATOM 3204 C C . ASN A 1 404 ? 69.395 12.851 -89.526 1.00 80.00 404 ASN A C 1
ATOM 3206 O O . ASN A 1 404 ? 69.241 13.096 -88.330 1.00 80.00 404 ASN A O 1
ATOM 3210 N N . GLY A 1 405 ? 68.362 12.802 -90.377 1.00 83.81 405 GLY A N 1
ATOM 3211 C CA . GLY A 1 405 ? 66.956 12.897 -89.974 1.00 83.81 405 GLY A CA 1
ATOM 3212 C C . GLY A 1 405 ? 66.554 11.773 -89.017 1.00 83.81 405 GLY A C 1
ATOM 3213 O O . GLY A 1 405 ? 66.098 12.050 -87.909 1.00 83.81 405 GLY A O 1
ATOM 3214 N N . LEU A 1 406 ? 66.824 10.520 -89.388 1.00 81.88 406 LEU A N 1
ATOM 3215 C CA . LEU A 1 406 ? 66.559 9.343 -88.556 1.00 81.88 406 LEU A CA 1
ATOM 3216 C C . LEU A 1 406 ? 67.379 9.345 -87.260 1.00 81.88 406 LEU A C 1
ATOM 3218 O O . LEU A 1 406 ? 66.869 8.951 -86.219 1.00 81.88 406 LEU A O 1
ATOM 3222 N N . GLU A 1 407 ? 68.623 9.828 -87.279 1.00 82.44 407 GLU A N 1
ATOM 3223 C CA . GLU A 1 407 ? 69.427 10.008 -86.065 1.00 82.44 407 GLU A CA 1
ATOM 3224 C C . GLU A 1 407 ? 68.825 11.069 -85.135 1.00 82.44 407 GLU A C 1
ATOM 3226 O O . GLU A 1 407 ? 68.818 10.891 -83.914 1.00 82.44 407 GLU A O 1
ATOM 3231 N N . SER A 1 408 ? 68.292 12.166 -85.682 1.00 81.62 408 SER A N 1
ATOM 3232 C CA . SER A 1 408 ? 67.597 13.180 -84.882 1.00 81.62 408 SER A CA 1
ATOM 3233 C C . SER A 1 408 ? 66.264 12.675 -84.317 1.00 81.62 408 SER A C 1
ATOM 3235 O O . SER A 1 408 ? 65.956 12.939 -83.153 1.00 81.62 408 SER A O 1
ATOM 3237 N N . GLU A 1 409 ? 65.514 11.881 -85.087 1.00 85.25 409 GLU A N 1
ATOM 3238 C CA . GLU A 1 409 ? 64.284 11.223 -84.636 1.00 85.25 409 GLU A CA 1
ATOM 3239 C C . GLU A 1 409 ? 64.577 10.179 -83.559 1.00 85.25 409 GLU A C 1
ATOM 3241 O O . GLU A 1 409 ? 63.899 10.154 -82.535 1.00 85.25 409 GLU A O 1
ATOM 3246 N N . LEU A 1 410 ? 65.640 9.388 -83.721 1.00 85.81 410 LEU A N 1
ATOM 3247 C CA . LEU A 1 410 ? 66.081 8.415 -82.727 1.00 85.81 410 LEU A CA 1
ATOM 3248 C C . LEU A 1 410 ? 66.490 9.098 -81.417 1.00 85.81 410 LEU A C 1
ATOM 3250 O O . LEU A 1 410 ? 66.107 8.632 -80.345 1.00 85.81 410 LEU A O 1
ATOM 3254 N N . LYS A 1 411 ? 67.215 10.224 -81.480 1.00 87.69 411 LYS A N 1
ATOM 3255 C CA . LYS A 1 411 ? 67.540 11.033 -80.290 1.00 87.69 411 LYS A CA 1
ATOM 3256 C C . LYS A 1 411 ? 66.285 11.584 -79.617 1.00 87.69 411 LYS A C 1
ATOM 3258 O O . LYS A 1 411 ? 66.187 11.555 -78.392 1.00 87.69 411 LYS A O 1
ATOM 3263 N N . ARG A 1 412 ? 65.305 12.052 -80.395 1.00 86.81 412 ARG A N 1
ATOM 3264 C CA . ARG A 1 412 ? 64.022 12.527 -79.862 1.00 86.81 412 ARG A CA 1
ATOM 3265 C C . ARG A 1 412 ? 63.223 11.390 -79.215 1.00 86.81 412 ARG A C 1
ATOM 3267 O O . ARG A 1 412 ? 62.681 11.582 -78.132 1.00 86.81 412 ARG A O 1
ATOM 3274 N N . GLU A 1 413 ? 63.182 10.206 -79.827 1.00 85.62 413 GLU A N 1
ATOM 3275 C CA . GLU A 1 413 ? 62.554 9.020 -79.235 1.00 85.62 413 GLU A CA 1
ATOM 3276 C C . GLU A 1 413 ? 63.256 8.569 -77.953 1.00 85.62 413 GLU A C 1
ATOM 3278 O O . GLU A 1 413 ? 62.589 8.168 -77.002 1.00 85.62 413 GLU A O 1
ATOM 3283 N N . GLN A 1 414 ? 64.588 8.622 -77.907 1.00 86.12 414 GLN A N 1
ATOM 3284 C CA . GLN A 1 414 ? 65.345 8.321 -76.693 1.00 86.12 414 GLN A CA 1
ATOM 3285 C C . GLN A 1 414 ? 64.989 9.300 -75.566 1.00 86.12 414 GLN A C 1
ATOM 3287 O O . GLN A 1 414 ? 64.692 8.839 -74.466 1.00 86.12 414 GLN A O 1
ATOM 3292 N N . GLY A 1 415 ? 64.889 10.602 -75.860 1.00 87.19 415 GLY A N 1
ATOM 3293 C CA . GLY A 1 415 ? 64.421 11.607 -74.899 1.00 87.19 415 GLY A CA 1
ATOM 3294 C C . GLY A 1 415 ? 63.000 11.335 -74.391 1.00 87.19 415 GLY A C 1
ATOM 3295 O O . GLY A 1 415 ? 62.776 11.286 -73.186 1.00 87.19 415 GLY A O 1
ATOM 3296 N N . LEU A 1 416 ? 62.052 11.034 -75.285 1.00 87.81 416 LEU A N 1
ATOM 3297 C CA . LEU A 1 416 ? 60.679 10.679 -74.891 1.00 87.81 416 LEU A CA 1
ATOM 3298 C C . LEU A 1 416 ? 60.617 9.384 -74.064 1.00 87.81 416 LEU A C 1
ATOM 3300 O O . LEU A 1 416 ? 59.796 9.266 -73.154 1.00 87.81 416 LEU A O 1
ATOM 3304 N N . ARG A 1 417 ? 61.480 8.398 -74.349 1.00 86.69 417 ARG A N 1
ATOM 3305 C CA . ARG A 1 417 ? 61.590 7.173 -73.539 1.00 86.69 417 ARG A CA 1
ATOM 3306 C C . ARG A 1 417 ? 62.150 7.464 -72.149 1.00 86.69 417 ARG A C 1
ATOM 3308 O O . ARG A 1 417 ? 61.716 6.823 -71.194 1.00 86.69 417 ARG A O 1
ATOM 3315 N N . GLU A 1 418 ? 63.096 8.387 -72.019 1.00 88.88 418 GLU A N 1
ATOM 3316 C CA . GLU A 1 418 ? 63.628 8.818 -70.723 1.00 88.88 418 GLU A CA 1
ATOM 3317 C C . GLU A 1 418 ? 62.582 9.590 -69.913 1.00 88.88 418 GLU A C 1
ATOM 3319 O O . GLU A 1 418 ? 62.344 9.236 -68.759 1.00 88.88 418 GLU A O 1
ATOM 3324 N N . GLU A 1 419 ? 61.857 10.523 -70.532 1.00 88.06 419 GLU A N 1
ATOM 3325 C CA . GLU A 1 419 ? 60.726 11.225 -69.907 1.00 88.06 419 GLU A CA 1
ATOM 3326 C C . GLU A 1 419 ? 59.619 10.251 -69.467 1.00 88.06 419 GLU A C 1
ATOM 3328 O O . GLU A 1 419 ? 59.082 10.358 -68.362 1.00 88.06 419 GLU A O 1
ATOM 3333 N N . ALA A 1 420 ? 59.302 9.246 -70.292 1.00 87.94 420 ALA A N 1
ATOM 3334 C CA . ALA A 1 420 ? 58.342 8.204 -69.936 1.00 87.94 420 ALA A CA 1
ATOM 3335 C C . ALA A 1 420 ? 58.829 7.355 -68.750 1.00 87.94 420 ALA A C 1
ATOM 3337 O O . ALA A 1 420 ? 58.041 7.052 -67.854 1.00 87.94 420 ALA A O 1
ATOM 3338 N N . ARG A 1 421 ? 60.121 6.998 -68.698 1.00 90.12 421 ARG A N 1
ATOM 3339 C CA . ARG A 1 421 ? 60.709 6.297 -67.542 1.00 90.12 421 ARG A CA 1
ATOM 3340 C C . ARG A 1 421 ? 60.646 7.151 -66.279 1.00 90.12 421 ARG A C 1
ATOM 3342 O O . ARG A 1 421 ? 60.308 6.623 -65.223 1.00 90.12 421 ARG A O 1
ATOM 3349 N N . GLU A 1 422 ? 60.924 8.448 -66.381 1.00 91.69 422 GLU A N 1
ATOM 3350 C CA . GLU A 1 422 ? 60.836 9.373 -65.251 1.00 91.69 422 GLU A CA 1
ATOM 3351 C C . GLU A 1 422 ? 59.390 9.511 -64.750 1.00 91.69 422 GLU A C 1
ATOM 3353 O O . GLU A 1 422 ? 59.141 9.441 -63.545 1.00 91.69 422 GLU A O 1
ATOM 3358 N N . MET A 1 423 ? 58.412 9.631 -65.654 1.00 90.31 423 MET A N 1
ATOM 3359 C CA . MET A 1 423 ? 56.993 9.646 -65.285 1.00 90.31 423 MET A CA 1
ATOM 3360 C C . MET A 1 423 ? 56.552 8.339 -64.625 1.00 90.31 423 MET A C 1
ATOM 3362 O O . MET A 1 423 ? 55.870 8.379 -63.602 1.00 90.31 423 MET A O 1
ATOM 3366 N N . VAL A 1 424 ? 56.970 7.185 -65.151 1.00 90.62 424 VAL A N 1
ATOM 3367 C CA . VAL A 1 424 ? 56.684 5.879 -64.535 1.00 90.62 424 VAL A CA 1
ATOM 3368 C C . VAL A 1 424 ? 57.308 5.786 -63.141 1.00 90.62 424 VAL A C 1
ATOM 3370 O O . VAL A 1 424 ? 56.643 5.323 -62.216 1.00 90.62 424 VAL A O 1
ATOM 3373 N N . ALA A 1 425 ? 58.536 6.275 -62.948 1.00 90.56 425 ALA A N 1
ATOM 3374 C CA . ALA A 1 425 ? 59.177 6.314 -61.635 1.00 90.56 425 ALA A CA 1
ATOM 3375 C C . ALA A 1 425 ? 58.417 7.219 -60.645 1.00 90.56 425 ALA A C 1
ATOM 3377 O O . ALA A 1 425 ? 58.156 6.804 -59.516 1.00 90.56 425 ALA A O 1
ATOM 3378 N N . LYS A 1 426 ? 57.983 8.414 -61.075 1.00 92.69 426 LYS A N 1
ATOM 3379 C CA . LYS A 1 426 ? 57.159 9.327 -60.257 1.00 92.69 426 LYS A CA 1
ATOM 3380 C C . LYS A 1 426 ? 55.806 8.716 -59.893 1.00 92.69 426 LYS A C 1
ATOM 3382 O O . LYS A 1 426 ? 55.373 8.831 -58.748 1.00 92.69 426 LYS A O 1
ATOM 3387 N N . LEU A 1 427 ? 55.142 8.052 -60.841 1.00 90.50 427 LEU A N 1
ATOM 3388 C CA . LEU A 1 427 ? 53.876 7.359 -60.590 1.00 90.50 427 LEU A CA 1
ATOM 3389 C C . LEU A 1 427 ? 54.056 6.191 -59.622 1.00 90.50 427 LEU A C 1
ATOM 3391 O O . LEU A 1 427 ? 53.226 6.016 -58.733 1.00 90.50 427 LEU A O 1
ATOM 3395 N N . LYS A 1 428 ? 55.149 5.432 -59.749 1.00 91.19 428 LYS A N 1
ATOM 3396 C CA . LYS A 1 428 ? 55.468 4.335 -58.834 1.00 91.19 428 LYS A CA 1
ATOM 3397 C C . LYS A 1 428 ? 55.686 4.842 -57.406 1.00 91.19 428 LYS A C 1
ATOM 3399 O O . LYS A 1 428 ? 55.023 4.347 -56.503 1.00 91.19 428 LYS A O 1
ATOM 3404 N N . ALA A 1 429 ? 56.497 5.885 -57.226 1.00 90.88 429 ALA A N 1
ATOM 3405 C CA . ALA A 1 429 ? 56.723 6.504 -55.918 1.00 90.88 429 ALA A CA 1
ATOM 3406 C C . ALA A 1 429 ? 55.429 7.081 -55.311 1.00 90.88 429 ALA A C 1
ATOM 3408 O O . ALA A 1 429 ? 55.162 6.919 -54.123 1.00 90.88 429 ALA A O 1
ATOM 3409 N N . LYS A 1 430 ? 54.578 7.715 -56.131 1.00 92.38 430 LYS A N 1
ATOM 3410 C CA . LYS A 1 430 ? 53.270 8.212 -55.677 1.00 92.38 430 LYS A CA 1
ATOM 3411 C C . LYS A 1 430 ? 52.346 7.070 -55.242 1.00 92.38 430 LYS A C 1
ATOM 3413 O O . LYS A 1 430 ? 51.626 7.224 -54.261 1.00 92.38 430 LYS A O 1
ATOM 3418 N N . ASN A 1 431 ? 52.355 5.948 -55.960 1.00 89.56 431 ASN A N 1
ATOM 3419 C CA . ASN A 1 431 ? 51.549 4.782 -55.610 1.00 89.56 431 ASN A CA 1
ATOM 3420 C C . ASN A 1 431 ? 52.046 4.126 -54.312 1.00 89.56 431 ASN A C 1
ATOM 3422 O O . ASN A 1 431 ? 51.237 3.817 -53.447 1.00 89.56 431 ASN A O 1
ATOM 3426 N N . GLU A 1 432 ? 53.363 3.995 -54.135 1.00 93.25 432 GLU A N 1
ATOM 3427 C CA . GLU A 1 432 ? 53.975 3.504 -52.891 1.00 93.25 432 GLU A CA 1
ATOM 3428 C C . GLU A 1 432 ? 53.579 4.381 -51.691 1.00 93.25 432 GLU A C 1
ATOM 3430 O O . GLU A 1 432 ? 53.069 3.860 -50.703 1.00 93.25 432 GLU A O 1
ATOM 3435 N N . HIS A 1 433 ? 53.663 5.709 -51.818 1.00 92.06 433 HIS A N 1
ATOM 3436 C CA . HIS A 1 433 ? 53.219 6.634 -50.768 1.00 92.06 433 HIS A CA 1
ATOM 3437 C C . HIS A 1 433 ? 51.714 6.524 -50.461 1.00 92.06 433 HIS A C 1
ATOM 3439 O O . HIS A 1 433 ? 51.304 6.600 -49.304 1.00 92.06 433 HIS A O 1
ATOM 3445 N N . LEU A 1 434 ? 50.857 6.366 -51.479 1.00 91.56 434 LEU A N 1
ATOM 3446 C CA . LEU A 1 434 ? 49.415 6.181 -51.267 1.00 91.56 434 LEU A CA 1
ATOM 3447 C C . LEU A 1 434 ? 49.110 4.860 -50.552 1.00 91.56 434 LEU A C 1
ATOM 3449 O O . LEU A 1 434 ? 48.240 4.833 -49.684 1.00 91.56 434 LEU A O 1
ATOM 3453 N N . VAL A 1 435 ? 49.836 3.789 -50.880 1.00 92.44 435 VAL A N 1
ATOM 3454 C CA . VAL A 1 435 ? 49.717 2.492 -50.203 1.00 92.44 435 VAL A CA 1
ATOM 3455 C C . VAL A 1 435 ? 50.198 2.589 -48.755 1.00 92.44 435 VAL A C 1
ATOM 3457 O O . VAL A 1 435 ? 49.491 2.133 -47.862 1.00 92.44 435 VAL A O 1
ATOM 3460 N N . GLU A 1 436 ? 51.341 3.225 -48.493 1.00 92.00 436 GLU A N 1
ATOM 3461 C CA . GLU A 1 436 ? 51.840 3.449 -47.129 1.00 92.00 436 GLU A CA 1
ATOM 3462 C C . GLU A 1 436 ? 50.872 4.301 -46.299 1.00 92.00 436 GLU A C 1
ATOM 3464 O O . GLU A 1 436 ? 50.518 3.926 -45.182 1.00 92.00 436 GLU A O 1
ATOM 3469 N N . SER A 1 437 ? 50.373 5.406 -46.859 1.00 91.44 437 SER A N 1
ATOM 3470 C CA . SER A 1 437 ? 49.388 6.258 -46.188 1.00 91.44 437 SER A CA 1
ATOM 3471 C C . SER A 1 437 ? 48.062 5.529 -45.943 1.00 91.44 437 SER A C 1
ATOM 3473 O O . SER A 1 437 ? 47.450 5.723 -44.892 1.00 91.44 437 SER A O 1
ATOM 3475 N N . GLY A 1 438 ? 47.621 4.688 -46.883 1.00 92.00 438 GLY A N 1
ATOM 3476 C CA . GLY A 1 438 ? 46.427 3.858 -46.734 1.00 92.00 438 GLY A CA 1
ATOM 3477 C C . GLY A 1 438 ? 46.590 2.794 -45.650 1.00 92.00 438 GLY A C 1
ATOM 3478 O O . GLY A 1 438 ? 45.707 2.643 -44.809 1.00 92.00 438 GLY A O 1
ATOM 3479 N N . ASN A 1 439 ? 47.734 2.107 -45.621 1.00 91.88 439 ASN A N 1
ATOM 3480 C CA . ASN A 1 439 ? 48.050 1.111 -44.599 1.00 91.88 439 ASN A CA 1
ATOM 3481 C C . ASN A 1 439 ? 48.118 1.736 -43.205 1.00 91.88 439 ASN A C 1
ATOM 3483 O O . ASN A 1 439 ? 47.507 1.199 -42.287 1.00 91.88 439 ASN A O 1
ATOM 3487 N N . LYS A 1 440 ? 48.766 2.899 -43.068 1.00 93.19 440 LYS A N 1
ATOM 3488 C CA . LYS A 1 440 ? 48.825 3.625 -41.796 1.00 93.19 440 LYS A CA 1
ATOM 3489 C C . LYS A 1 440 ? 47.432 4.004 -41.290 1.00 93.19 440 LYS A C 1
ATOM 3491 O O . LYS A 1 440 ? 47.100 3.723 -40.151 1.00 93.19 440 LYS A O 1
ATOM 3496 N N . ARG A 1 441 ? 46.566 4.535 -42.161 1.00 93.50 441 ARG A N 1
ATOM 3497 C CA . ARG A 1 441 ? 45.177 4.848 -41.788 1.00 93.50 441 ARG A CA 1
ATOM 3498 C C . ARG A 1 441 ? 44.384 3.604 -41.372 1.00 93.50 441 ARG A C 1
ATOM 3500 O O . ARG A 1 441 ? 43.538 3.683 -40.490 1.00 93.50 441 ARG A O 1
ATOM 3507 N N . MET A 1 442 ? 44.619 2.465 -42.021 1.00 91.44 442 MET A N 1
ATOM 3508 C CA . MET A 1 442 ? 43.983 1.197 -41.648 1.00 91.44 442 MET A CA 1
ATOM 3509 C C . MET A 1 442 ? 44.490 0.657 -40.307 1.00 91.44 442 MET A C 1
ATOM 3511 O O . MET A 1 442 ? 43.734 -0.022 -39.617 1.00 91.44 442 MET A O 1
ATOM 3515 N N . GLU A 1 443 ? 45.746 0.929 -39.955 1.00 93.81 443 GLU A N 1
ATOM 3516 C CA . GLU A 1 443 ? 46.331 0.615 -38.650 1.00 93.81 443 GLU A CA 1
ATOM 3517 C C . GLU A 1 443 ? 45.734 1.514 -37.560 1.00 93.81 443 GLU A C 1
ATOM 3519 O O . GLU A 1 443 ? 45.148 0.987 -36.619 1.00 93.81 443 GLU A O 1
ATOM 3524 N N . ASP A 1 444 ? 45.699 2.833 -37.777 1.00 91.81 444 ASP A N 1
ATOM 3525 C CA . ASP A 1 444 ? 45.065 3.794 -36.862 1.00 91.81 444 ASP A CA 1
ATOM 3526 C C . ASP A 1 444 ? 43.585 3.429 -36.591 1.00 91.81 444 ASP A C 1
ATOM 3528 O O . ASP A 1 444 ? 43.134 3.414 -35.448 1.00 91.81 444 ASP A O 1
ATOM 3532 N N . LEU A 1 445 ? 42.825 3.048 -37.630 1.00 91.50 445 LEU A N 1
ATOM 3533 C CA . LEU A 1 445 ? 41.429 2.601 -37.489 1.00 91.50 445 LEU A CA 1
ATOM 3534 C C . LEU A 1 445 ? 41.286 1.261 -36.748 1.00 91.50 445 LEU A C 1
ATOM 3536 O O . LEU A 1 445 ? 40.238 0.991 -36.157 1.00 91.50 445 LEU A O 1
ATOM 3540 N N . ARG A 1 446 ? 42.290 0.377 -36.813 1.00 92.50 446 ARG A N 1
ATOM 3541 C CA . ARG A 1 446 ? 42.285 -0.872 -36.036 1.00 92.50 446 ARG A CA 1
ATOM 3542 C C . ARG A 1 446 ? 42.529 -0.594 -34.564 1.00 92.50 446 ARG A C 1
ATOM 3544 O O . ARG A 1 446 ? 41.842 -1.209 -33.750 1.00 92.50 446 ARG A O 1
ATOM 3551 N N . ASP A 1 447 ? 43.443 0.315 -34.255 1.00 92.44 447 ASP A N 1
ATOM 3552 C CA . ASP A 1 447 ? 43.745 0.718 -32.885 1.00 92.44 447 ASP A CA 1
ATOM 3553 C C . ASP A 1 447 ? 42.545 1.446 -32.263 1.00 92.44 447 ASP A C 1
ATOM 3555 O O . ASP A 1 447 ? 42.065 1.038 -31.209 1.00 92.44 447 ASP A O 1
ATOM 3559 N N . GLU A 1 448 ? 41.935 2.397 -32.980 1.00 91.56 448 GLU A N 1
ATOM 3560 C CA . GLU A 1 448 ? 40.707 3.080 -32.539 1.00 91.56 448 GLU A CA 1
ATOM 3561 C C . GLU A 1 448 ? 39.555 2.086 -32.297 1.00 91.56 448 GLU A C 1
ATOM 3563 O O . GLU A 1 448 ? 38.833 2.157 -31.298 1.00 91.56 448 GLU A O 1
ATOM 3568 N N . LYS A 1 449 ? 39.403 1.085 -33.175 1.00 90.94 449 LYS A N 1
ATOM 3569 C CA . LYS A 1 449 ? 38.420 0.012 -32.977 1.00 90.94 449 LYS A CA 1
ATOM 3570 C C . LYS A 1 449 ? 38.750 -0.857 -31.760 1.00 90.94 449 LYS A C 1
ATOM 3572 O O . LYS A 1 449 ? 37.826 -1.280 -31.063 1.00 90.94 449 LYS A O 1
ATOM 3577 N N . ALA A 1 450 ? 40.022 -1.164 -31.514 1.00 91.31 450 ALA A N 1
ATOM 3578 C CA . ALA A 1 450 ? 40.443 -1.938 -30.350 1.00 91.31 450 ALA A CA 1
ATOM 3579 C C . ALA A 1 450 ? 40.139 -1.182 -29.047 1.00 91.31 450 ALA A C 1
ATOM 3581 O O . ALA A 1 450 ? 39.584 -1.777 -28.118 1.00 91.31 450 ALA A O 1
ATOM 3582 N N . ASP A 1 451 ? 40.386 0.127 -29.022 1.00 91.62 451 ASP A N 1
ATOM 3583 C CA . ASP A 1 451 ? 40.072 0.998 -27.892 1.00 91.62 451 ASP A CA 1
ATOM 3584 C C . ASP A 1 451 ? 38.562 1.056 -27.633 1.00 91.62 451 ASP A C 1
ATOM 3586 O O . ASP A 1 451 ? 38.127 0.819 -26.503 1.00 91.62 451 ASP A O 1
ATOM 3590 N N . HIS A 1 452 ? 37.739 1.244 -28.672 1.00 89.56 452 HIS A N 1
ATOM 3591 C CA . HIS A 1 452 ? 36.278 1.205 -28.540 1.00 89.56 452 HIS A CA 1
ATOM 3592 C C . HIS A 1 452 ? 35.761 -0.133 -27.997 1.00 89.56 452 HIS A C 1
ATOM 3594 O O . HIS A 1 452 ? 34.893 -0.146 -27.122 1.00 89.56 452 HIS A O 1
ATOM 3600 N N . VAL A 1 453 ? 36.303 -1.258 -28.472 1.00 91.81 453 VAL A N 1
ATOM 3601 C CA . VAL A 1 453 ? 35.935 -2.591 -27.968 1.00 91.81 453 VAL A CA 1
ATOM 3602 C C . VAL A 1 453 ? 36.360 -2.765 -26.508 1.00 91.81 453 VAL A C 1
ATOM 3604 O O . VAL A 1 453 ? 35.605 -3.333 -25.720 1.00 91.81 453 VAL A O 1
ATOM 3607 N N . SER A 1 454 ? 37.540 -2.273 -26.121 1.00 90.94 454 SER A N 1
ATOM 3608 C CA . SER A 1 454 ? 38.000 -2.331 -24.727 1.00 90.94 454 SER A CA 1
ATOM 3609 C C . SER A 1 454 ? 37.118 -1.489 -23.797 1.00 90.94 454 SER A C 1
ATOM 3611 O O . SER A 1 454 ? 36.758 -1.936 -22.708 1.00 90.94 454 SER A O 1
ATOM 3613 N N . PHE A 1 455 ? 36.683 -0.315 -24.261 1.00 91.38 455 PHE A N 1
ATOM 3614 C CA . PHE A 1 455 ? 35.775 0.564 -23.536 1.00 91.38 455 PHE A CA 1
ATOM 3615 C C . PHE A 1 455 ? 34.386 -0.062 -23.366 1.00 91.38 455 PHE A C 1
ATOM 3617 O O . PHE A 1 455 ? 33.857 -0.065 -22.255 1.00 91.38 455 PHE A O 1
ATOM 3624 N N . GLN A 1 456 ? 33.821 -0.640 -24.433 1.00 88.31 456 GLN A N 1
ATOM 3625 C CA . GLN A 1 456 ? 32.537 -1.347 -24.372 1.00 88.31 456 GLN A CA 1
ATOM 3626 C C . GLN A 1 456 ? 32.591 -2.531 -23.407 1.00 88.31 456 GLN A C 1
ATOM 3628 O O . GLN A 1 456 ? 31.728 -2.635 -22.540 1.00 88.31 456 GLN A O 1
ATOM 3633 N N . LYS A 1 457 ? 33.643 -3.358 -23.464 1.00 89.81 457 LYS A N 1
ATOM 3634 C CA . LYS A 1 457 ? 33.843 -4.442 -22.489 1.00 89.81 457 LYS A CA 1
ATOM 3635 C C . LYS A 1 457 ? 33.919 -3.925 -21.054 1.00 89.81 457 LYS A C 1
ATOM 3637 O O . LYS A 1 457 ? 33.306 -4.501 -20.164 1.00 89.81 457 LYS A O 1
ATOM 3642 N N . GLY A 1 458 ? 34.609 -2.807 -20.829 1.00 91.00 458 GLY A N 1
ATOM 3643 C CA . GLY A 1 458 ? 34.656 -2.169 -19.514 1.00 91.00 458 GLY A CA 1
ATOM 3644 C C . GLY A 1 458 ? 33.289 -1.666 -19.033 1.00 91.00 458 GLY A C 1
ATOM 3645 O O . GLY A 1 458 ? 33.007 -1.711 -17.837 1.00 91.00 458 GLY A O 1
ATOM 3646 N N . GLN A 1 459 ? 32.419 -1.201 -19.935 1.00 89.56 459 GLN A N 1
ATOM 3647 C CA . GLN A 1 459 ? 31.034 -0.859 -19.592 1.00 89.56 459 GLN A CA 1
ATOM 3648 C C . GLN A 1 459 ? 30.196 -2.106 -19.289 1.00 89.56 459 GLN A C 1
ATOM 3650 O O . GLN A 1 459 ? 29.476 -2.111 -18.293 1.00 89.56 459 GLN A O 1
ATOM 3655 N N . GLU A 1 460 ? 30.323 -3.162 -20.094 1.00 87.62 460 GLU A N 1
ATOM 3656 C CA . GLU A 1 460 ? 29.650 -4.446 -19.871 1.00 87.62 460 GLU A CA 1
ATOM 3657 C C . GLU A 1 460 ? 30.031 -5.052 -18.512 1.00 87.62 460 GLU A C 1
ATOM 3659 O O . GLU A 1 460 ? 29.150 -5.456 -17.759 1.00 87.62 460 GLU A O 1
ATOM 3664 N N . GLU A 1 461 ? 31.314 -5.040 -18.140 1.00 94.25 461 GLU A N 1
ATOM 3665 C CA . GLU A 1 461 ? 31.792 -5.525 -16.835 1.00 94.25 461 GLU A CA 1
ATOM 3666 C C . GLU A 1 461 ? 31.248 -4.700 -15.657 1.00 94.25 461 GLU A C 1
ATOM 3668 O O . GLU A 1 461 ? 30.880 -5.261 -14.618 1.00 94.25 461 GLU A O 1
ATOM 3673 N N . ARG A 1 462 ? 31.134 -3.372 -15.806 1.00 92.62 462 ARG A N 1
ATOM 3674 C CA . ARG A 1 462 ? 30.512 -2.511 -14.781 1.00 92.62 462 ARG A CA 1
ATOM 3675 C C . ARG A 1 462 ? 29.019 -2.781 -14.649 1.00 92.62 462 ARG A C 1
ATOM 3677 O O . ARG A 1 462 ? 28.526 -2.896 -13.531 1.00 92.62 462 ARG A O 1
ATOM 3684 N N . MET A 1 463 ? 28.310 -2.905 -15.770 1.00 91.62 463 MET A N 1
ATOM 3685 C CA . MET A 1 463 ? 26.885 -3.243 -15.777 1.00 91.62 463 MET A CA 1
ATOM 3686 C C . MET A 1 463 ? 26.648 -4.628 -15.174 1.00 91.62 463 MET A C 1
ATOM 3688 O O . MET A 1 463 ? 25.727 -4.794 -14.381 1.00 91.62 463 MET A O 1
ATOM 3692 N N . LEU A 1 464 ? 27.507 -5.604 -15.477 1.00 93.44 464 LEU A N 1
ATOM 3693 C CA . LEU A 1 464 ? 27.430 -6.940 -14.897 1.00 93.44 464 LEU A CA 1
ATOM 3694 C C . LEU A 1 464 ? 27.647 -6.904 -13.380 1.00 93.44 464 LEU A C 1
ATOM 3696 O O . LEU A 1 464 ? 26.855 -7.492 -12.649 1.00 93.44 464 LEU A O 1
ATOM 3700 N N . THR A 1 465 ? 28.651 -6.160 -12.902 1.00 92.50 465 THR A N 1
ATOM 3701 C CA . THR A 1 465 ? 28.883 -5.950 -11.461 1.00 92.50 465 THR A CA 1
ATOM 3702 C C . THR A 1 465 ? 27.655 -5.320 -10.789 1.00 92.50 465 THR A C 1
ATOM 3704 O O . THR A 1 465 ? 27.152 -5.856 -9.802 1.00 92.50 465 THR A O 1
ATOM 3707 N N . LEU A 1 466 ? 27.082 -4.263 -11.376 1.00 89.81 466 LEU A N 1
ATOM 3708 C CA . LEU A 1 466 ? 25.860 -3.624 -10.867 1.00 89.81 466 LEU A CA 1
ATOM 3709 C C . LEU A 1 466 ? 24.660 -4.579 -10.833 1.00 89.81 466 LEU A C 1
ATOM 3711 O O . LEU A 1 466 ? 23.872 -4.542 -9.890 1.00 89.81 466 LEU A O 1
ATOM 3715 N N . VAL A 1 467 ? 24.501 -5.442 -11.840 1.00 90.69 467 VAL A N 1
ATOM 3716 C CA . VAL A 1 467 ? 23.444 -6.466 -11.855 1.00 90.69 467 VAL A CA 1
ATOM 3717 C C . VAL A 1 467 ? 23.677 -7.499 -10.752 1.00 90.69 467 VAL A C 1
ATOM 3719 O O . VAL A 1 467 ? 22.724 -7.897 -10.082 1.00 90.69 467 VAL A O 1
ATOM 3722 N N . THR A 1 468 ? 24.922 -7.920 -10.511 1.00 91.69 468 THR A N 1
ATOM 3723 C CA . THR A 1 468 ? 25.230 -8.851 -9.414 1.00 91.69 468 THR A CA 1
ATOM 3724 C C . THR A 1 468 ? 24.966 -8.243 -8.037 1.00 91.69 468 THR A C 1
ATOM 3726 O O . THR A 1 468 ? 24.391 -8.918 -7.185 1.00 91.69 468 THR A O 1
ATOM 3729 N N . GLU A 1 469 ? 25.294 -6.965 -7.835 1.00 91.00 469 GLU A N 1
ATOM 3730 C CA . GLU A 1 469 ? 25.004 -6.235 -6.597 1.00 91.00 469 GLU A CA 1
ATOM 3731 C C . GLU A 1 469 ? 23.495 -6.073 -6.377 1.00 91.00 469 GLU A C 1
ATOM 3733 O O . GLU A 1 469 ? 22.995 -6.392 -5.298 1.00 91.00 469 GLU A O 1
ATOM 3738 N N . HIS A 1 470 ? 22.740 -5.671 -7.407 1.00 89.56 470 HIS A N 1
ATOM 3739 C CA . HIS A 1 470 ? 21.278 -5.596 -7.319 1.00 89.56 470 HIS A CA 1
ATOM 3740 C C . HIS A 1 470 ? 20.652 -6.958 -7.009 1.00 89.56 470 HIS A C 1
ATOM 3742 O O . HIS A 1 470 ? 19.768 -7.039 -6.159 1.00 89.56 470 HIS A O 1
ATOM 3748 N N . ASN A 1 471 ? 21.125 -8.039 -7.635 1.00 89.31 471 ASN A N 1
ATOM 3749 C CA . ASN A 1 471 ? 20.642 -9.387 -7.332 1.00 89.31 471 ASN A CA 1
ATOM 3750 C C . ASN A 1 471 ? 20.935 -9.794 -5.880 1.00 89.31 471 ASN A C 1
ATOM 3752 O O . ASN A 1 471 ? 20.092 -10.428 -5.249 1.00 89.31 471 ASN A O 1
ATOM 3756 N N . ALA A 1 472 ? 22.087 -9.408 -5.323 1.00 90.69 472 ALA A N 1
ATOM 3757 C CA . ALA A 1 472 ? 22.394 -9.651 -3.915 1.00 90.69 472 ALA A CA 1
ATOM 3758 C C . ALA A 1 472 ? 21.428 -8.901 -2.979 1.00 90.69 472 ALA A C 1
ATOM 3760 O O . ALA A 1 472 ? 20.941 -9.482 -2.009 1.00 90.69 472 ALA A O 1
ATOM 3761 N N . VAL A 1 473 ? 21.091 -7.645 -3.297 1.00 90.31 473 VAL A N 1
ATOM 3762 C CA . VAL A 1 473 ? 20.092 -6.865 -2.545 1.00 90.31 473 VAL A CA 1
ATOM 3763 C C . VAL A 1 473 ? 18.704 -7.501 -2.644 1.00 90.31 473 VAL A C 1
ATOM 3765 O O . VAL A 1 473 ? 18.050 -7.684 -1.623 1.00 90.31 473 VAL A O 1
ATOM 3768 N N . VAL A 1 474 ? 18.271 -7.903 -3.844 1.00 87.81 474 VAL A N 1
ATOM 3769 C CA . VAL A 1 474 ? 16.976 -8.575 -4.056 1.00 87.81 474 VAL A CA 1
ATOM 3770 C C . VAL A 1 474 ? 16.888 -9.880 -3.264 1.00 87.81 474 VAL A C 1
ATOM 3772 O O . VAL A 1 474 ? 15.862 -10.141 -2.638 1.00 87.81 474 VAL A O 1
ATOM 3775 N N . ASN A 1 475 ? 17.956 -10.680 -3.246 1.00 89.81 475 ASN A N 1
ATOM 3776 C CA . ASN A 1 475 ? 17.996 -11.915 -2.463 1.00 89.81 475 ASN A CA 1
ATOM 3777 C C . ASN A 1 475 ? 17.889 -11.635 -0.961 1.00 89.81 475 ASN A C 1
ATOM 3779 O O . ASN A 1 475 ? 17.086 -12.276 -0.290 1.00 89.81 475 ASN A O 1
ATOM 3783 N N . LYS A 1 476 ? 18.598 -10.622 -0.450 1.00 92.44 476 LYS A N 1
ATOM 3784 C CA . LYS A 1 476 ? 18.491 -10.210 0.956 1.00 92.44 476 LYS A CA 1
ATOM 3785 C C . LYS A 1 476 ? 17.078 -9.738 1.319 1.00 92.44 476 LYS A C 1
ATOM 3787 O O . LYS A 1 476 ? 16.553 -10.113 2.362 1.00 92.44 476 LYS A O 1
ATOM 3792 N N . SER A 1 477 ? 16.433 -8.955 0.455 1.00 87.56 477 SER A N 1
ATOM 3793 C CA . SER A 1 477 ? 15.037 -8.541 0.660 1.00 87.56 477 SER A CA 1
ATOM 3794 C C . SER A 1 477 ? 14.070 -9.729 0.631 1.00 87.56 477 SER A C 1
ATOM 3796 O O . SER A 1 477 ? 13.071 -9.730 1.346 1.00 87.56 477 SER A O 1
ATOM 3798 N N . ARG A 1 478 ? 14.358 -10.759 -0.176 1.00 88.62 478 ARG A N 1
ATOM 3799 C CA . ARG A 1 478 ? 13.568 -11.996 -0.225 1.00 88.62 478 ARG A CA 1
ATOM 3800 C C . ARG A 1 478 ? 13.712 -12.819 1.055 1.00 88.62 478 ARG A C 1
ATOM 3802 O O . ARG A 1 478 ? 12.699 -13.264 1.575 1.00 88.62 478 ARG A O 1
ATOM 3809 N N . GLU A 1 479 ? 14.927 -12.948 1.585 1.00 92.81 479 GLU A N 1
ATOM 3810 C CA . GLU A 1 479 ? 15.184 -13.587 2.884 1.00 92.81 479 GLU A CA 1
ATOM 3811 C C . GLU A 1 479 ? 14.430 -12.874 4.014 1.00 92.81 479 GLU A C 1
ATOM 3813 O O . GLU A 1 479 ? 13.755 -13.521 4.807 1.00 92.81 479 GLU A O 1
ATOM 3818 N N . GLN A 1 480 ? 14.453 -11.536 4.034 1.00 89.94 480 GLN A N 1
ATOM 3819 C CA . GLN A 1 480 ? 13.671 -10.756 4.998 1.00 89.94 480 GLN A CA 1
ATOM 3820 C C . GLN A 1 480 ? 12.165 -11.000 4.850 1.00 89.94 480 GLN A C 1
ATOM 3822 O O . GLN A 1 480 ? 11.469 -11.138 5.850 1.00 89.94 480 GLN A O 1
ATOM 3827 N N . LEU A 1 481 ? 11.641 -11.049 3.621 1.00 87.00 481 LEU A N 1
ATOM 3828 C CA . LEU A 1 481 ? 10.227 -11.356 3.388 1.00 87.00 481 LEU A CA 1
ATOM 3829 C C . LEU A 1 481 ? 9.845 -12.749 3.890 1.00 87.00 481 LEU A C 1
ATOM 3831 O O . LEU A 1 481 ? 8.739 -12.907 4.398 1.00 87.00 481 LEU A O 1
ATOM 3835 N N . ASP A 1 482 ? 10.721 -13.738 3.741 1.00 91.12 482 ASP A N 1
ATOM 3836 C CA . ASP A 1 482 ? 10.457 -15.090 4.225 1.00 91.12 482 ASP A CA 1
ATOM 3837 C C . ASP A 1 482 ? 10.519 -15.157 5.767 1.00 91.12 482 ASP A C 1
ATOM 3839 O O . ASP A 1 482 ? 9.637 -15.764 6.365 1.00 91.12 482 ASP A O 1
ATOM 3843 N N . GLU A 1 483 ? 11.425 -14.416 6.420 1.00 94.62 483 GLU A N 1
ATOM 3844 C CA . GLU A 1 483 ? 11.436 -14.255 7.889 1.00 94.62 483 GLU A CA 1
ATOM 3845 C C . GLU A 1 483 ? 10.153 -13.578 8.413 1.00 94.62 483 GLU A C 1
ATOM 3847 O O . GLU A 1 483 ? 9.589 -13.977 9.432 1.00 94.62 483 GLU A O 1
ATOM 3852 N N . TRP A 1 484 ? 9.655 -12.546 7.721 1.00 91.25 484 TRP A N 1
ATOM 3853 C CA . TRP A 1 484 ? 8.393 -11.895 8.096 1.00 91.25 484 TRP A CA 1
ATOM 3854 C C . TRP A 1 484 ? 7.182 -12.808 7.901 1.00 91.25 484 TRP A C 1
ATOM 3856 O O . TRP A 1 484 ? 6.250 -12.724 8.696 1.00 91.25 484 TRP A O 1
ATOM 3866 N N . LYS A 1 485 ? 7.185 -13.673 6.880 1.00 91.06 485 LYS A N 1
ATOM 3867 C CA . LYS A 1 485 ? 6.126 -14.678 6.704 1.00 91.06 485 LYS A CA 1
ATOM 3868 C C . LYS A 1 485 ? 6.136 -15.702 7.830 1.00 91.06 485 LYS A C 1
ATOM 3870 O O . LYS A 1 485 ? 5.077 -15.956 8.378 1.00 91.06 485 LYS A O 1
ATOM 3875 N N . GLU A 1 486 ? 7.308 -16.212 8.209 1.00 94.19 486 GLU A N 1
ATOM 3876 C CA . GLU A 1 486 ? 7.440 -17.154 9.329 1.00 94.19 486 GLU A CA 1
ATOM 3877 C C . GLU A 1 486 ? 6.885 -16.545 10.628 1.00 94.19 486 GLU A C 1
ATOM 3879 O O . GLU A 1 486 ? 6.046 -17.152 11.283 1.00 94.19 486 GLU A O 1
ATOM 3884 N N . LYS A 1 487 ? 7.206 -15.274 10.920 1.00 92.69 487 LYS A N 1
ATOM 3885 C CA . LYS A 1 487 ? 6.612 -14.547 12.060 1.00 92.69 487 LYS A CA 1
ATOM 3886 C C . LYS A 1 487 ? 5.093 -14.383 11.956 1.00 92.69 487 LYS A C 1
ATOM 3888 O O . LYS A 1 487 ? 4.409 -14.412 12.975 1.00 92.69 487 LYS A O 1
ATOM 3893 N N . CYS A 1 488 ? 4.551 -14.156 10.758 1.00 86.81 488 CYS A N 1
ATOM 3894 C CA . CYS A 1 488 ? 3.101 -14.095 10.564 1.00 86.81 488 CYS A CA 1
ATOM 3895 C C . CYS A 1 488 ? 2.436 -15.457 10.803 1.00 86.81 488 CYS A C 1
ATOM 3897 O O . CYS A 1 488 ? 1.371 -15.489 11.416 1.00 86.81 488 CYS A O 1
ATOM 3899 N N . ASP A 1 489 ? 3.061 -16.549 10.363 1.00 92.19 489 ASP A N 1
ATOM 3900 C CA . ASP A 1 489 ? 2.563 -17.913 10.562 1.00 92.19 489 ASP A CA 1
ATOM 3901 C C . ASP A 1 489 ? 2.602 -18.313 12.053 1.00 92.19 489 ASP A C 1
ATOM 3903 O O . ASP A 1 489 ? 1.646 -18.906 12.562 1.00 92.19 489 ASP A O 1
ATOM 3907 N N . ASP A 1 490 ? 3.651 -17.915 12.782 1.00 93.44 490 ASP A N 1
ATOM 3908 C CA . ASP A 1 490 ? 3.756 -18.096 14.237 1.00 93.44 490 ASP A CA 1
ATOM 3909 C C . ASP A 1 490 ? 2.649 -17.329 14.979 1.00 93.44 490 ASP A C 1
ATOM 3911 O O . ASP A 1 490 ? 1.907 -17.909 15.772 1.00 93.44 490 ASP A O 1
ATOM 3915 N N . LEU A 1 491 ? 2.468 -16.038 14.671 1.00 92.06 491 LEU A N 1
ATOM 3916 C CA . LEU A 1 491 ? 1.408 -15.216 15.270 1.00 92.06 491 LEU A CA 1
ATOM 3917 C C . LEU A 1 491 ? 0.005 -15.735 14.929 1.00 92.06 491 LEU A C 1
ATOM 3919 O O . LEU A 1 491 ? -0.906 -15.656 15.755 1.00 92.06 491 LEU A O 1
ATOM 3923 N N . GLN A 1 492 ? -0.190 -16.271 13.723 1.00 92.44 492 GLN A N 1
ATOM 3924 C CA . GLN A 1 492 ? -1.450 -16.902 13.345 1.00 92.44 492 GLN A CA 1
ATOM 3925 C C . GLN A 1 492 ? -1.693 -18.179 14.161 1.00 92.44 492 GLN A C 1
ATOM 3927 O O . GLN A 1 492 ? -2.806 -18.386 14.644 1.00 92.44 492 GLN A O 1
ATOM 3932 N N . SER A 1 493 ? -0.656 -18.986 14.388 1.00 94.75 493 SER A N 1
ATOM 3933 C CA . SER A 1 493 ? -0.735 -20.178 15.239 1.00 94.75 493 SER A CA 1
ATOM 3934 C C . SER A 1 493 ? -1.061 -19.819 16.697 1.00 94.75 493 SER A C 1
ATOM 3936 O O . SER A 1 493 ? -1.925 -20.448 17.309 1.00 94.75 493 SER A O 1
ATOM 3938 N N . GLU A 1 494 ? -0.451 -18.763 17.249 1.00 95.25 494 GLU A N 1
ATOM 3939 C CA . GLU A 1 494 ? -0.769 -18.246 18.592 1.00 95.25 494 GLU A CA 1
ATOM 3940 C C . GLU A 1 494 ? -2.208 -17.711 18.696 1.00 95.25 494 GLU A C 1
ATOM 3942 O O . GLU A 1 494 ? -2.882 -17.879 19.723 1.00 95.25 494 GLU A O 1
ATOM 3947 N N . LEU A 1 495 ? -2.706 -17.074 17.631 1.00 92.50 495 LEU A N 1
ATOM 3948 C CA . LEU A 1 495 ? -4.087 -16.608 17.549 1.00 92.50 495 LEU A CA 1
ATOM 3949 C C . LEU A 1 495 ? -5.068 -17.787 17.534 1.00 92.50 495 LEU A C 1
ATOM 3951 O O . LEU A 1 495 ? -6.063 -17.748 18.258 1.00 92.50 495 LEU A O 1
ATOM 3955 N N . GLU A 1 496 ? -4.790 -18.833 16.757 1.00 94.50 496 GLU A N 1
ATOM 3956 C CA . GLU A 1 496 ? -5.594 -20.061 16.715 1.00 94.50 496 GLU A CA 1
ATOM 3957 C C . GLU A 1 496 ? -5.585 -20.785 18.077 1.00 94.50 496 GLU A C 1
ATOM 3959 O O . GLU A 1 496 ? -6.639 -21.190 18.580 1.00 94.50 496 GLU A O 1
ATOM 3964 N N . GLU A 1 497 ? -4.436 -20.861 18.757 1.00 96.75 497 GLU A N 1
ATOM 3965 C CA . GLU A 1 497 ? -4.351 -21.398 20.123 1.00 96.75 497 GLU A CA 1
ATOM 3966 C C . GLU A 1 497 ? -5.162 -20.551 21.122 1.00 96.75 497 GLU A C 1
ATOM 3968 O O . GLU A 1 497 ? -5.864 -21.067 21.994 1.00 96.75 497 GLU A O 1
ATOM 3973 N N . SER A 1 498 ? -5.121 -19.227 20.994 1.00 92.88 498 SER A N 1
ATOM 3974 C CA . SER A 1 498 ? -5.912 -18.333 21.844 1.00 92.88 498 SER A CA 1
ATOM 3975 C C . SER A 1 498 ? -7.415 -18.462 21.570 1.00 92.88 498 SER A C 1
ATOM 3977 O O . SER A 1 498 ? -8.213 -18.458 22.509 1.00 92.88 498 SER A O 1
ATOM 3979 N N . GLN A 1 499 ? -7.818 -18.633 20.308 1.00 92.81 499 GLN A N 1
ATOM 3980 C CA . GLN A 1 499 ? -9.211 -18.873 19.926 1.00 92.81 499 GLN A CA 1
ATOM 3981 C C . GLN A 1 499 ? -9.732 -20.195 20.491 1.00 92.81 499 GLN A C 1
ATOM 3983 O O . GLN A 1 499 ? -10.816 -20.209 21.072 1.00 92.81 499 GLN A O 1
ATOM 3988 N N . THR A 1 500 ? -8.952 -21.276 20.400 1.00 94.00 500 THR A N 1
ATOM 3989 C CA . THR A 1 500 ? -9.321 -22.573 20.996 1.00 94.00 500 THR A CA 1
ATOM 3990 C C . THR A 1 500 ? -9.451 -22.496 22.522 1.00 94.00 500 THR A C 1
ATOM 3992 O O . THR A 1 500 ? -10.417 -23.004 23.091 1.00 94.00 500 THR A O 1
ATOM 3995 N N . LYS A 1 501 ? -8.568 -21.757 23.209 1.00 95.25 501 LYS A N 1
ATOM 3996 C CA . LYS A 1 501 ? -8.720 -21.483 24.652 1.00 95.25 501 LYS A CA 1
ATOM 3997 C C . LYS A 1 501 ? -10.010 -20.724 24.969 1.00 95.25 501 LYS A C 1
ATOM 3999 O O . LYS A 1 501 ? -10.674 -21.037 25.955 1.00 95.25 501 LYS A O 1
ATOM 4004 N N . VAL A 1 502 ? -10.379 -19.731 24.156 1.00 92.38 502 VAL A N 1
ATOM 4005 C CA . VAL A 1 502 ? -11.635 -18.982 24.332 1.00 92.38 502 VAL A CA 1
ATOM 4006 C C . VAL A 1 502 ? -12.848 -19.881 24.106 1.00 92.38 502 VAL A C 1
ATOM 4008 O O . VAL A 1 502 ? -13.795 -19.802 24.887 1.00 92.38 502 VAL A O 1
ATOM 4011 N N . THR A 1 503 ? -12.832 -20.759 23.099 1.00 93.31 503 THR A N 1
ATOM 4012 C CA . THR A 1 503 ? -13.933 -21.709 22.875 1.00 93.31 503 THR A CA 1
ATOM 4013 C C . THR A 1 503 ? -14.067 -22.703 24.023 1.00 93.31 503 THR A C 1
ATOM 4015 O O . THR A 1 503 ? -15.182 -22.937 24.481 1.00 93.31 503 THR A O 1
ATOM 4018 N N . ASP A 1 504 ? -12.954 -23.209 24.558 1.00 93.94 504 ASP A N 1
ATOM 4019 C CA . ASP A 1 504 ? -12.958 -24.120 25.707 1.00 93.94 504 ASP A CA 1
ATOM 4020 C C . ASP A 1 504 ? -13.490 -23.439 26.975 1.00 93.94 504 ASP A C 1
ATOM 4022 O O . ASP A 1 504 ? -14.281 -24.018 27.720 1.00 93.94 504 ASP A O 1
ATOM 4026 N N . LEU A 1 505 ? -13.075 -22.194 27.236 1.00 93.69 505 LEU A N 1
ATOM 4027 C CA . LEU A 1 505 ? -13.594 -21.409 28.358 1.00 93.69 505 LEU A CA 1
ATOM 4028 C C . LEU A 1 505 ? -15.075 -21.078 28.176 1.00 93.69 505 LEU A C 1
ATOM 4030 O O . LEU A 1 505 ? -15.828 -21.153 29.142 1.00 93.69 505 LEU A O 1
ATOM 4034 N N . SER A 1 506 ? -15.505 -20.756 26.955 1.00 90.56 506 SER A N 1
ATOM 4035 C CA . SER A 1 506 ? -16.918 -20.545 26.645 1.00 90.56 506 SER A CA 1
ATOM 4036 C C . SER A 1 506 ? -17.740 -21.811 26.891 1.00 90.56 506 SER A C 1
ATOM 4038 O O . SER A 1 506 ? -18.827 -21.700 27.446 1.00 90.56 506 SER A O 1
ATOM 4040 N N . GLY A 1 507 ? -17.216 -22.991 26.536 1.00 93.94 507 GLY A N 1
ATOM 4041 C CA . GLY A 1 507 ? -17.837 -24.283 26.844 1.00 93.94 507 GLY A CA 1
ATOM 4042 C C . GLY A 1 507 ? -17.961 -24.525 28.351 1.00 93.94 507 GLY A C 1
ATOM 4043 O O . GLY A 1 507 ? -19.028 -24.852 28.851 1.00 93.94 507 GLY A O 1
ATOM 4044 N N . LYS A 1 508 ? -16.907 -24.240 29.124 1.00 94.75 508 LYS A N 1
ATOM 4045 C CA . LYS A 1 508 ? -16.980 -24.335 30.594 1.00 94.75 508 LYS A CA 1
ATOM 4046 C C . LYS A 1 508 ? -18.000 -23.375 31.204 1.00 94.75 508 LYS A C 1
ATOM 4048 O O . LYS A 1 508 ? -18.627 -23.707 32.201 1.00 94.75 508 LYS A O 1
ATOM 4053 N N . VAL A 1 509 ? -18.148 -22.173 30.643 1.00 91.06 509 VAL A N 1
ATOM 4054 C CA . VAL A 1 509 ? -19.162 -21.212 31.100 1.00 91.06 509 VAL A CA 1
ATOM 4055 C C . VAL A 1 509 ? -20.570 -21.717 30.793 1.00 91.06 509 VAL A C 1
ATOM 4057 O O . VAL A 1 509 ? -21.446 -21.535 31.632 1.00 91.06 509 VAL A O 1
ATOM 4060 N N . THR A 1 510 ? -20.797 -22.358 29.640 1.00 93.88 510 THR A N 1
ATOM 4061 C CA . THR A 1 510 ? -22.098 -22.971 29.339 1.00 93.88 510 THR A CA 1
ATOM 4062 C C . THR A 1 510 ? -22.398 -24.139 30.272 1.00 93.88 510 THR A C 1
ATOM 4064 O O . THR A 1 510 ? -23.483 -24.158 30.840 1.00 93.88 510 THR A O 1
ATOM 4067 N N . ASP A 1 511 ? -21.426 -25.019 30.529 1.00 94.25 511 ASP A N 1
ATOM 4068 C CA . ASP A 1 511 ? -21.595 -26.153 31.449 1.00 94.25 511 ASP A CA 1
ATOM 4069 C C . ASP A 1 511 ? -21.935 -25.668 32.872 1.00 94.25 511 ASP A C 1
ATOM 4071 O O . ASP A 1 511 ? -22.886 -26.137 33.490 1.00 94.25 511 ASP A O 1
ATOM 4075 N N . LEU A 1 512 ? -21.218 -24.655 33.378 1.00 93.94 512 LEU A N 1
ATOM 4076 C CA . LEU A 1 512 ? -21.510 -24.045 34.683 1.00 93.94 512 LEU A CA 1
ATOM 4077 C C . LEU A 1 512 ? -22.874 -23.344 34.723 1.00 93.94 512 LEU A C 1
ATOM 4079 O O . LEU A 1 512 ? -23.473 -23.231 35.791 1.00 93.94 512 LEU A O 1
ATOM 4083 N N . HIS A 1 513 ? -23.352 -22.824 33.591 1.00 92.12 513 HIS A N 1
ATOM 4084 C CA . HIS A 1 513 ? -24.675 -22.212 33.514 1.00 92.12 513 HIS A CA 1
ATOM 4085 C C . HIS A 1 513 ? -25.780 -23.269 33.582 1.00 92.12 513 HIS A C 1
ATOM 4087 O O . HIS A 1 513 ? -26.762 -23.052 34.285 1.00 92.12 513 HIS A O 1
ATOM 4093 N N . GLU A 1 514 ? -25.594 -24.412 32.917 1.00 93.88 514 GLU A N 1
ATOM 4094 C CA . GLU A 1 514 ? -26.494 -25.565 33.024 1.00 93.88 514 GLU A CA 1
ATOM 4095 C C . GLU A 1 514 ? -26.514 -26.117 34.459 1.00 93.88 514 GLU A C 1
ATOM 4097 O O . GLU A 1 514 ? -27.591 -26.297 35.023 1.00 93.88 514 GLU A O 1
ATOM 4102 N N . GLU A 1 515 ? -25.349 -26.268 35.106 1.00 94.62 515 GLU A N 1
ATOM 4103 C CA . GLU A 1 515 ? -25.267 -26.672 36.520 1.00 94.62 515 GLU A CA 1
ATOM 4104 C C . GLU A 1 515 ? -25.991 -25.687 37.458 1.00 94.62 515 GLU A C 1
ATOM 4106 O O . GLU A 1 515 ? -26.642 -26.104 38.417 1.00 94.62 515 GLU A O 1
ATOM 4111 N N . LEU A 1 516 ? -25.895 -24.377 37.194 1.00 91.06 516 LEU A N 1
ATOM 4112 C CA . LEU A 1 516 ? -26.605 -23.356 37.967 1.00 91.06 516 LEU A CA 1
ATOM 4113 C C . LEU A 1 516 ? -28.124 -23.449 37.758 1.00 91.06 516 LEU A C 1
ATOM 4115 O O . LEU A 1 516 ? -28.875 -23.332 38.723 1.00 91.06 516 LEU A O 1
ATOM 4119 N N . GLU A 1 517 ? -28.575 -23.661 36.520 1.00 94.62 517 GLU A N 1
ATOM 4120 C CA . GLU A 1 517 ? -29.998 -23.795 36.197 1.00 94.62 517 GLU A CA 1
ATOM 4121 C C . GLU A 1 517 ? -30.610 -25.040 36.856 1.00 94.62 517 GLU A C 1
ATOM 4123 O O . GLU A 1 517 ? -31.728 -24.984 37.372 1.00 94.62 517 GLU A O 1
ATOM 4128 N N . ASP A 1 518 ? -29.874 -26.150 36.888 1.00 92.56 518 ASP A N 1
ATOM 4129 C CA . ASP A 1 518 ? -30.297 -27.368 37.578 1.00 92.56 518 ASP A CA 1
ATOM 4130 C C . ASP A 1 518 ? -30.323 -27.177 39.103 1.00 92.56 518 ASP A C 1
ATOM 4132 O O . ASP A 1 518 ? -31.291 -27.574 39.754 1.00 92.56 518 ASP A O 1
ATOM 4136 N N . ALA A 1 519 ? -29.334 -26.485 39.678 1.00 91.31 519 ALA A N 1
ATOM 4137 C CA . ALA A 1 519 ? -29.340 -26.138 41.100 1.00 91.31 519 ALA A CA 1
ATOM 4138 C C . ALA A 1 519 ? -30.499 -25.192 41.476 1.00 91.31 519 ALA A C 1
ATOM 4140 O O . ALA A 1 519 ? -31.090 -25.335 42.550 1.00 91.31 519 ALA A O 1
ATOM 4141 N N . ASP A 1 520 ? -30.851 -24.241 40.605 1.00 89.12 520 ASP A N 1
ATOM 4142 C CA . ASP A 1 520 ? -32.010 -23.365 40.797 1.00 89.12 520 ASP A CA 1
ATOM 4143 C C . ASP A 1 520 ? -33.324 -24.161 40.736 1.00 89.12 520 ASP A C 1
ATOM 4145 O O . ASP A 1 520 ? -34.198 -23.944 41.580 1.00 89.12 520 ASP A O 1
ATOM 4149 N N . LYS A 1 521 ? -33.450 -25.136 39.821 1.00 92.12 521 LYS A N 1
ATOM 4150 C CA . LYS A 1 521 ? -34.601 -26.060 39.782 1.00 92.12 521 LYS A CA 1
ATOM 4151 C C . LYS A 1 521 ? -34.707 -26.887 41.062 1.00 92.12 521 LYS A C 1
ATOM 4153 O O . LYS A 1 521 ? -35.782 -26.931 41.655 1.00 92.12 521 LYS A O 1
ATOM 4158 N N . GLU A 1 522 ? -33.609 -27.477 41.538 1.00 92.38 522 GLU A N 1
ATOM 4159 C CA . GLU A 1 522 ? -33.591 -28.212 42.813 1.00 92.38 522 GLU A CA 1
ATOM 4160 C C . GLU A 1 522 ? -33.982 -27.307 43.996 1.00 92.38 522 GLU A C 1
ATOM 4162 O O . GLU A 1 522 ? -34.709 -27.722 44.904 1.00 92.38 522 GLU A O 1
ATOM 4167 N N . ALA A 1 523 ? -33.540 -26.046 43.995 1.00 87.88 523 ALA A N 1
ATOM 4168 C CA . ALA A 1 523 ? -33.910 -25.079 45.021 1.00 87.88 523 ALA A CA 1
ATOM 4169 C C . ALA A 1 523 ? -35.397 -24.687 44.954 1.00 87.88 523 ALA A C 1
ATOM 4171 O O . ALA A 1 523 ? -36.019 -24.494 46.004 1.00 87.88 523 ALA A O 1
ATOM 4172 N N . GLU A 1 524 ? -35.977 -24.560 43.758 1.00 90.94 524 GLU A N 1
ATOM 4173 C CA . GLU A 1 524 ? -37.413 -24.332 43.569 1.00 90.94 524 GLU A CA 1
ATOM 4174 C C . GLU A 1 524 ? -38.247 -25.535 44.026 1.00 90.94 524 GLU A C 1
ATOM 4176 O O . GLU A 1 524 ? -39.216 -25.344 44.764 1.00 90.94 524 GLU A O 1
ATOM 4181 N N . GLU A 1 525 ? -37.841 -26.760 43.686 1.00 92.12 525 GLU A N 1
ATOM 4182 C CA . GLU A 1 525 ? -38.482 -27.993 44.162 1.00 92.12 525 GLU A CA 1
ATOM 4183 C C . GLU A 1 525 ? -38.432 -28.090 45.691 1.00 92.12 525 GLU A C 1
ATOM 4185 O O . GLU A 1 525 ? -39.458 -28.300 46.339 1.00 92.12 525 GLU A O 1
ATOM 4190 N N . ALA A 1 526 ? -37.269 -27.830 46.296 1.00 89.88 526 ALA A N 1
ATOM 4191 C CA . ALA A 1 526 ? -37.134 -27.809 47.747 1.00 89.88 526 ALA A CA 1
ATOM 4192 C C . ALA A 1 526 ? -38.035 -26.741 48.388 1.00 89.88 526 ALA A C 1
ATOM 4194 O O . ALA A 1 526 ? -38.668 -27.002 49.411 1.00 89.88 526 ALA A O 1
ATOM 4195 N N . ARG A 1 527 ? -38.125 -25.535 47.809 1.00 89.56 527 ARG A N 1
ATOM 4196 C CA . ARG A 1 527 ? -39.040 -24.487 48.298 1.00 89.56 527 ARG A CA 1
ATOM 4197 C C . ARG A 1 527 ? -40.496 -24.929 48.212 1.00 89.56 527 ARG A C 1
ATOM 4199 O O . ARG A 1 527 ? -41.220 -24.718 49.182 1.00 89.56 527 ARG A O 1
ATOM 4206 N N . ALA A 1 528 ? -40.899 -25.567 47.116 1.00 90.00 528 ALA A N 1
ATOM 4207 C CA . ALA A 1 528 ? -42.244 -26.106 46.958 1.00 90.00 528 ALA A CA 1
ATOM 4208 C C . ALA A 1 528 ? -42.553 -27.182 48.016 1.00 90.00 528 ALA A C 1
ATOM 4210 O O . ALA A 1 528 ? -43.599 -27.118 48.659 1.00 90.00 528 ALA A O 1
ATOM 4211 N N . GLU A 1 529 ? -41.621 -28.106 48.285 1.00 91.25 529 GLU A N 1
ATOM 4212 C CA . GLU A 1 529 ? -41.772 -29.096 49.363 1.00 91.25 529 GLU A CA 1
ATOM 4213 C C . GLU A 1 529 ? -41.888 -28.441 50.749 1.00 91.25 529 GLU A C 1
ATOM 4215 O O . GLU A 1 529 ? -42.663 -28.885 51.601 1.00 91.25 529 GLU A O 1
ATOM 4220 N N . TRP A 1 530 ? -41.104 -27.391 51.012 1.00 89.06 530 TRP A N 1
ATOM 4221 C CA . TRP A 1 530 ? -41.178 -26.647 52.270 1.00 89.06 530 TRP A CA 1
ATOM 4222 C C . TRP A 1 530 ? -42.509 -25.914 52.423 1.00 89.06 530 TRP A C 1
ATOM 4224 O O . TRP A 1 530 ? -43.076 -25.958 53.514 1.00 89.06 530 TRP A O 1
ATOM 4234 N N . GLU A 1 531 ? -43.017 -25.276 51.367 1.00 88.06 531 GLU A N 1
ATOM 4235 C CA . GLU A 1 531 ? -44.335 -24.632 51.360 1.00 88.06 531 GLU A CA 1
ATOM 4236 C C . GLU A 1 531 ? -45.461 -25.650 51.579 1.00 88.06 531 GLU A C 1
ATOM 4238 O O . GLU A 1 531 ? -46.340 -25.412 52.408 1.00 88.06 531 GLU A O 1
ATOM 4243 N N . GLU A 1 532 ? -45.399 -26.817 50.930 1.00 90.25 532 GLU A N 1
ATOM 4244 C CA . GLU A 1 532 ? -46.356 -27.906 51.149 1.00 90.25 532 GLU A CA 1
ATOM 4245 C C . GLU A 1 532 ? -46.325 -28.387 52.608 1.00 90.25 532 GLU A C 1
ATOM 4247 O O . GLU A 1 532 ? -47.366 -28.481 53.263 1.00 90.25 532 GLU A O 1
ATOM 4252 N N . ARG A 1 533 ? -45.131 -28.619 53.173 1.00 88.44 533 ARG A N 1
ATOM 4253 C CA . ARG A 1 533 ? -44.983 -28.991 54.591 1.00 88.44 533 ARG A CA 1
ATOM 4254 C C . ARG A 1 533 ? -45.507 -27.915 55.533 1.00 88.44 533 ARG A C 1
ATOM 4256 O O . ARG A 1 533 ? -46.097 -28.262 56.557 1.00 88.44 533 ARG A O 1
ATOM 4263 N N . LEU A 1 534 ? -45.292 -26.637 55.216 1.00 83.69 534 LEU A N 1
ATOM 4264 C CA . LEU A 1 534 ? -45.813 -25.521 56.004 1.00 83.69 534 LEU A CA 1
ATOM 4265 C C . LEU A 1 534 ? -47.344 -25.511 55.977 1.00 83.69 534 LEU A C 1
ATOM 4267 O O . LEU A 1 534 ? -47.955 -25.418 57.037 1.00 83.69 534 LEU A O 1
ATOM 4271 N N . SER A 1 535 ? -47.946 -25.700 54.799 1.00 84.12 535 SER A N 1
ATOM 4272 C CA . SER A 1 535 ? -49.399 -25.803 54.629 1.00 84.12 535 SER A CA 1
ATOM 4273 C C . SER A 1 535 ? -49.980 -26.953 55.454 1.00 84.12 535 SER A C 1
ATOM 4275 O O . SER A 1 535 ? -50.950 -26.762 56.181 1.00 84.12 535 SER A O 1
ATOM 4277 N N . VAL A 1 536 ? -49.356 -28.137 55.421 1.00 84.19 536 VAL A N 1
ATOM 4278 C CA . VAL A 1 536 ? -49.784 -29.296 56.229 1.00 84.19 536 VAL A CA 1
ATOM 4279 C C . VAL A 1 536 ? -49.656 -29.015 57.732 1.00 84.19 536 VAL A C 1
ATOM 4281 O O . VAL A 1 536 ? -50.521 -29.399 58.525 1.00 84.19 536 VAL A O 1
ATOM 4284 N N . LEU A 1 537 ? -48.592 -28.330 58.158 1.00 78.12 537 LEU A N 1
ATOM 4285 C CA . LEU A 1 537 ? -48.411 -27.919 59.552 1.00 78.12 537 LEU A CA 1
ATOM 4286 C C . LEU A 1 537 ? -49.474 -26.906 59.991 1.00 78.12 537 LEU A C 1
ATOM 4288 O O . LEU A 1 537 ? -50.056 -27.080 61.059 1.00 78.12 537 LEU A O 1
ATOM 4292 N N . GLU A 1 538 ? -49.771 -25.897 59.176 1.00 78.19 538 GLU A N 1
ATOM 4293 C CA . GLU A 1 538 ? -50.826 -24.917 59.452 1.00 78.19 538 GLU A CA 1
ATOM 4294 C C . GLU A 1 538 ? -52.214 -25.568 59.490 1.00 78.19 538 GLU A C 1
ATOM 4296 O O . GLU A 1 538 ? -53.000 -25.291 60.402 1.00 78.19 538 GLU A O 1
ATOM 4301 N N . GLU A 1 539 ? -52.513 -26.490 58.573 1.00 77.62 539 GLU A N 1
ATOM 4302 C CA . GLU A 1 539 ? -53.759 -27.263 58.584 1.00 77.62 539 GLU A CA 1
ATOM 4303 C C . GLU A 1 539 ? -53.866 -28.162 59.822 1.00 77.62 539 GLU A C 1
ATOM 4305 O O . GLU A 1 539 ? -54.900 -28.168 60.486 1.00 77.62 539 GLU A O 1
ATOM 4310 N N . SER A 1 540 ? -52.800 -28.873 60.201 1.00 74.94 540 SER A N 1
ATOM 4311 C CA . SER A 1 540 ? -52.816 -29.734 61.395 1.00 74.94 540 SER A CA 1
ATOM 4312 C C . SER A 1 540 ? -52.935 -28.932 62.696 1.00 74.94 540 SER A C 1
ATOM 4314 O O . SER A 1 540 ? -53.723 -29.295 63.570 1.00 74.94 540 SER A O 1
ATOM 4316 N N . GLN A 1 541 ? -52.229 -27.802 62.820 1.00 75.44 541 GLN A N 1
ATOM 4317 C CA . GLN A 1 541 ? -52.316 -26.937 63.996 1.00 75.44 541 GLN A CA 1
ATOM 4318 C C . GLN A 1 541 ? -53.664 -26.224 64.083 1.00 75.44 541 GLN A C 1
ATOM 4320 O O . GLN A 1 541 ? -54.215 -26.096 65.177 1.00 75.44 541 GLN A O 1
ATOM 4325 N N . SER A 1 542 ? -54.215 -25.761 62.959 1.00 72.19 542 SER A N 1
ATOM 4326 C CA . SER A 1 542 ? -55.547 -25.155 62.945 1.00 72.19 542 SER A CA 1
ATOM 4327 C C . SER A 1 542 ? -56.625 -26.192 63.254 1.00 72.19 542 SER A C 1
ATOM 4329 O O . SER A 1 542 ? -57.481 -25.917 64.093 1.00 72.19 542 SER A O 1
ATOM 4331 N N . ALA A 1 543 ? -56.542 -27.401 62.693 1.00 68.19 543 ALA A N 1
ATOM 4332 C CA . ALA A 1 543 ? -57.464 -28.492 62.991 1.00 68.19 543 ALA A CA 1
ATOM 4333 C C . ALA A 1 543 ? -57.419 -28.902 64.471 1.00 68.19 543 ALA A C 1
ATOM 4335 O O . ALA A 1 543 ? -58.462 -28.933 65.121 1.00 68.19 543 ALA A O 1
ATOM 4336 N N . GLU A 1 544 ? -56.232 -29.131 65.043 1.00 72.94 544 GLU A N 1
ATOM 4337 C CA . GLU A 1 544 ? -56.093 -29.552 66.444 1.00 72.94 544 GLU A CA 1
ATOM 4338 C C . GLU A 1 544 ? -56.568 -28.461 67.421 1.00 72.94 544 GLU A C 1
ATOM 4340 O O . GLU A 1 544 ? -57.202 -28.741 68.444 1.00 72.94 544 GLU A O 1
ATOM 4345 N N . LYS A 1 545 ? -56.300 -27.188 67.102 1.00 74.00 545 LYS A N 1
ATOM 4346 C CA . LYS A 1 545 ? -56.715 -26.049 67.931 1.00 74.00 545 LYS A CA 1
ATOM 4347 C C . LYS A 1 545 ? -58.221 -25.801 67.832 1.00 74.00 545 LYS A C 1
ATOM 4349 O O . LYS A 1 545 ? -58.846 -25.512 68.850 1.00 74.00 545 LYS A O 1
ATOM 4354 N N . ILE A 1 546 ? -58.815 -25.966 66.648 1.00 66.50 546 ILE A N 1
ATOM 4355 C CA . ILE A 1 546 ? -60.270 -25.902 66.454 1.00 66.50 546 ILE A CA 1
ATOM 4356 C C . ILE A 1 546 ? -60.958 -27.066 67.175 1.00 66.50 546 ILE A C 1
ATOM 4358 O O . ILE A 1 546 ? -61.965 -26.839 67.839 1.00 66.50 546 ILE A O 1
ATOM 4362 N N . GLU A 1 547 ? -60.415 -28.284 67.112 1.00 71.75 547 GLU A N 1
ATOM 4363 C CA . GLU A 1 547 ? -60.989 -29.452 67.788 1.00 71.75 547 GLU A CA 1
ATOM 4364 C C . GLU A 1 547 ? -60.949 -29.304 69.316 1.00 71.75 547 GLU A C 1
ATOM 4366 O O . GLU A 1 547 ? -61.975 -29.484 69.975 1.00 71.75 547 GLU A O 1
ATOM 4371 N N . LYS A 1 548 ? -59.816 -28.870 69.890 1.00 73.62 548 LYS A N 1
ATOM 4372 C CA . LYS A 1 548 ? -59.713 -28.585 71.334 1.00 73.62 548 LYS A CA 1
ATOM 4373 C C . LYS A 1 548 ? -60.690 -27.501 71.787 1.00 73.62 548 LYS A C 1
ATOM 4375 O O . LYS A 1 548 ? -61.407 -27.705 72.765 1.00 73.62 548 LYS A O 1
ATOM 4380 N N . LEU A 1 549 ? -60.763 -26.384 71.060 1.00 69.81 549 LEU A N 1
ATOM 4381 C CA . LEU A 1 549 ? -61.685 -25.294 71.391 1.00 69.81 549 LEU A CA 1
ATOM 4382 C C . LEU A 1 549 ? -63.153 -25.709 71.224 1.00 69.81 549 LEU A C 1
ATOM 4384 O O . LEU A 1 549 ? -63.997 -25.293 72.014 1.00 69.81 549 LEU A O 1
ATOM 4388 N N . ALA A 1 550 ? -63.472 -26.549 70.237 1.00 67.50 550 ALA A N 1
ATOM 4389 C CA . ALA A 1 550 ? -64.824 -27.061 70.038 1.00 67.50 550 ALA A CA 1
ATOM 4390 C C . ALA A 1 550 ? -65.255 -28.018 71.161 1.00 67.50 550 ALA A C 1
ATOM 4392 O O . ALA A 1 550 ? -66.407 -27.958 71.595 1.00 67.50 550 ALA A O 1
ATOM 4393 N N . VAL A 1 551 ? -64.350 -28.870 71.656 1.00 74.19 551 VAL A N 1
ATOM 4394 C CA . VAL A 1 551 ? -64.623 -29.766 72.791 1.00 74.19 551 VAL A CA 1
ATOM 4395 C C . VAL A 1 551 ? -64.810 -28.967 74.082 1.00 74.19 551 VAL A C 1
ATOM 4397 O O . VAL A 1 551 ? -65.829 -29.149 74.749 1.00 74.19 551 VAL A O 1
ATOM 4400 N N . GLU A 1 552 ? -63.912 -28.027 74.398 1.00 73.38 552 GLU A N 1
ATOM 4401 C CA . GLU A 1 552 ? -64.058 -27.174 75.588 1.00 73.38 552 GLU A CA 1
ATOM 4402 C C . GLU A 1 552 ? -65.338 -26.331 75.539 1.00 73.38 552 GLU A C 1
ATOM 4404 O O . GLU A 1 552 ? -66.089 -26.294 76.514 1.00 73.38 552 GLU A O 1
ATOM 4409 N N . ALA A 1 553 ? -65.649 -25.718 74.391 1.00 67.81 553 ALA A N 1
ATOM 4410 C CA . ALA A 1 553 ? -66.872 -24.936 74.234 1.00 67.81 553 ALA A CA 1
ATOM 4411 C C . ALA A 1 553 ? -68.135 -25.796 74.385 1.00 67.81 553 ALA A C 1
ATOM 4413 O O . ALA A 1 553 ? -69.138 -25.330 74.927 1.00 67.81 553 ALA A O 1
ATOM 4414 N N . LYS A 1 554 ? -68.107 -27.055 73.930 1.00 72.19 554 LYS A N 1
ATOM 4415 C CA . LYS A 1 554 ? -69.240 -27.976 74.068 1.00 72.19 554 LYS A CA 1
ATOM 4416 C C . LYS A 1 554 ? -69.437 -28.420 75.518 1.00 72.19 554 LYS A C 1
ATOM 4418 O O . LYS A 1 554 ? -70.569 -28.407 75.991 1.00 72.19 554 LYS A O 1
ATOM 4423 N N . GLU A 1 555 ? -68.362 -28.736 76.237 1.00 75.75 555 GLU A N 1
ATOM 4424 C CA . GLU A 1 555 ? -68.435 -29.090 77.660 1.00 75.75 555 GLU A CA 1
ATOM 4425 C C . GLU A 1 555 ? -68.881 -27.914 78.538 1.00 75.75 555 GLU A C 1
ATOM 4427 O O . GLU A 1 555 ? -69.668 -28.095 79.471 1.00 75.75 555 GLU A O 1
ATOM 4432 N N . GLU A 1 556 ? -68.393 -26.701 78.265 1.00 73.06 556 GLU A N 1
ATOM 4433 C CA . GLU A 1 556 ? -68.816 -25.507 79.003 1.00 73.06 556 GLU A CA 1
ATOM 4434 C C . GLU A 1 556 ? -70.262 -25.124 78.671 1.00 73.06 556 GLU A C 1
ATOM 4436 O O . GLU A 1 556 ? -71.012 -24.748 79.574 1.00 73.06 556 GLU A O 1
ATOM 4441 N N . LYS A 1 557 ? -70.697 -25.313 77.419 1.00 73.19 557 LYS A N 1
ATOM 4442 C CA . LYS A 1 557 ? -72.096 -25.132 77.024 1.00 73.19 557 LYS A CA 1
ATOM 4443 C C . LYS A 1 557 ? -73.023 -26.145 77.696 1.00 73.19 557 LYS A C 1
ATOM 4445 O O . LYS A 1 557 ? -74.050 -25.728 78.218 1.00 73.19 557 LYS A O 1
ATOM 4450 N N . GLU A 1 558 ? -72.676 -27.432 77.744 1.00 74.25 558 GLU A N 1
ATOM 4451 C CA . GLU A 1 558 ? -73.493 -28.437 78.444 1.00 74.25 558 GLU A CA 1
ATOM 4452 C C . GLU A 1 558 ? -73.605 -28.124 79.943 1.00 74.25 558 GLU A C 1
ATOM 4454 O O . GLU A 1 558 ? -74.704 -28.152 80.490 1.00 74.25 558 GLU A O 1
ATOM 4459 N N . LYS A 1 559 ? -72.508 -27.719 80.602 1.00 72.62 559 LYS A N 1
ATOM 4460 C CA . LYS A 1 559 ? -72.534 -27.292 82.017 1.00 72.62 559 LYS A CA 1
ATOM 4461 C C . LYS A 1 559 ? -73.375 -26.029 82.237 1.00 72.62 559 LYS A C 1
ATOM 4463 O O . LYS A 1 559 ? -74.060 -25.900 83.258 1.00 72.62 559 LYS A O 1
ATOM 4468 N N . ALA A 1 560 ? -73.327 -25.083 81.301 1.00 67.38 560 ALA A N 1
ATOM 4469 C CA . ALA A 1 560 ? -74.147 -23.876 81.343 1.00 67.38 560 ALA A CA 1
ATOM 4470 C C . ALA A 1 560 ? -75.633 -24.189 81.104 1.00 67.38 560 ALA A C 1
ATOM 4472 O O . ALA A 1 560 ? -76.486 -23.648 81.798 1.00 67.38 560 ALA A O 1
ATOM 4473 N N . GLU A 1 561 ? -75.959 -25.094 80.180 1.00 71.31 561 GLU A N 1
ATOM 4474 C CA . GLU A 1 561 ? -77.335 -25.519 79.909 1.00 71.31 561 GLU A CA 1
ATOM 4475 C C . GLU A 1 561 ? -77.929 -26.309 81.080 1.00 71.31 561 GLU A C 1
ATOM 4477 O O . GLU A 1 561 ? -79.074 -26.054 81.453 1.00 71.31 561 GLU A O 1
ATOM 4482 N N . THR A 1 562 ? -77.165 -27.197 81.730 1.00 74.12 562 THR A N 1
ATOM 4483 C CA . THR A 1 562 ? -77.643 -27.912 82.926 1.00 74.12 562 THR A CA 1
ATOM 4484 C C . THR A 1 562 ? -77.881 -26.963 84.097 1.00 74.12 562 THR A C 1
ATOM 4486 O O . THR A 1 562 ? -78.927 -27.033 84.737 1.00 74.12 562 THR A O 1
ATOM 4489 N N . SER A 1 563 ? -76.961 -26.025 84.346 1.00 70.19 563 SER A N 1
ATOM 4490 C CA . SER A 1 563 ? -77.120 -25.043 85.430 1.00 70.19 563 SER A CA 1
ATOM 4491 C C . SER A 1 563 ? -78.234 -24.028 85.148 1.00 70.19 563 SER A C 1
ATOM 4493 O O . SER A 1 563 ? -78.983 -23.673 86.056 1.00 70.19 563 SER A O 1
ATOM 4495 N N . ALA A 1 564 ? -78.416 -23.607 83.893 1.00 67.56 564 ALA A N 1
ATOM 4496 C CA . ALA A 1 564 ? -79.535 -22.758 83.491 1.00 67.56 564 ALA A CA 1
ATOM 4497 C C . ALA A 1 564 ? -80.883 -23.487 83.602 1.00 67.56 564 ALA A C 1
ATOM 4499 O O . ALA A 1 564 ? -81.860 -22.889 84.052 1.00 67.56 564 ALA A O 1
ATOM 4500 N N . ALA A 1 565 ? -80.947 -24.774 83.243 1.00 71.31 565 ALA A N 1
ATOM 4501 C CA . ALA A 1 565 ? -82.153 -25.586 83.391 1.00 71.31 565 ALA A CA 1
ATOM 4502 C C . ALA A 1 565 ? -82.535 -25.790 84.867 1.00 71.31 565 ALA A C 1
ATOM 4504 O O . ALA A 1 565 ? -83.711 -25.679 85.217 1.0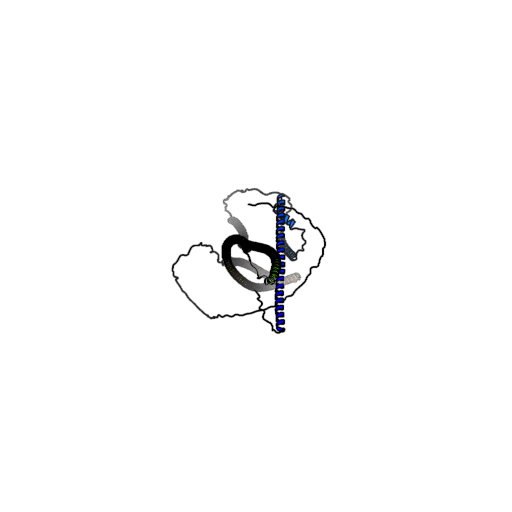0 71.31 565 ALA A O 1
ATOM 4505 N N . GLU A 1 566 ? -81.558 -26.031 85.744 1.00 70.62 566 GLU A N 1
ATOM 4506 C CA . GLU A 1 566 ? -81.779 -26.123 87.192 1.00 70.62 566 GLU A CA 1
ATOM 4507 C C . GLU A 1 566 ? -82.262 -24.793 87.783 1.00 70.62 566 GLU A C 1
ATOM 4509 O O . GLU A 1 566 ? -83.204 -24.772 88.578 1.00 70.62 566 GLU A O 1
ATOM 4514 N N . LEU A 1 567 ? -81.687 -23.672 87.341 1.00 67.44 567 LEU A N 1
ATOM 4515 C CA . LEU A 1 567 ? -82.084 -22.341 87.795 1.00 67.44 567 LEU A CA 1
ATOM 4516 C C . LEU A 1 567 ? -83.491 -21.968 87.306 1.00 67.44 567 LEU A C 1
ATOM 4518 O O . LEU A 1 567 ? -84.290 -21.453 88.087 1.00 67.44 567 LEU A O 1
ATOM 4522 N N . ALA A 1 568 ? -83.832 -22.289 86.055 1.00 69.56 568 ALA A N 1
ATOM 4523 C CA . ALA A 1 568 ? -85.178 -22.099 85.516 1.00 69.56 568 ALA A CA 1
ATOM 4524 C C . ALA A 1 568 ? -86.216 -22.965 86.248 1.00 69.56 568 ALA A C 1
ATOM 4526 O O . ALA A 1 568 ? -87.323 -22.503 86.526 1.00 69.56 568 ALA A O 1
ATOM 4527 N N . LYS A 1 569 ? -85.862 -24.204 86.615 1.00 72.81 569 LYS A N 1
ATOM 4528 C CA . LYS A 1 569 ? -86.728 -25.073 87.419 1.00 72.81 569 LYS A CA 1
ATOM 4529 C C . LYS A 1 569 ? -86.975 -24.485 88.812 1.00 72.81 569 LYS A C 1
ATOM 4531 O O . LYS A 1 569 ? -88.129 -24.385 89.217 1.00 72.81 569 LYS A O 1
ATOM 4536 N N . ALA A 1 570 ? -85.924 -24.021 89.489 1.00 65.88 570 ALA A N 1
ATOM 4537 C CA . ALA A 1 570 ? -86.035 -23.382 90.801 1.00 65.88 570 ALA A CA 1
ATOM 4538 C C . ALA A 1 570 ? -86.848 -22.073 90.754 1.00 65.88 570 ALA A C 1
ATOM 4540 O O . ALA A 1 570 ? -87.630 -21.792 91.658 1.00 65.88 570 ALA A O 1
ATOM 4541 N N . GLN A 1 571 ? -86.704 -21.276 89.689 1.00 66.50 571 GLN A N 1
ATOM 4542 C CA . GLN A 1 571 ? -87.496 -20.057 89.496 1.00 66.50 571 GLN A CA 1
ATOM 4543 C C . GLN A 1 571 ? -88.980 -20.354 89.258 1.00 66.50 571 GLN A C 1
ATOM 4545 O O . GLN A 1 571 ? -89.827 -19.696 89.860 1.00 66.50 571 GLN A O 1
ATOM 4550 N N . ASN A 1 572 ? -89.298 -21.358 88.437 1.00 73.44 572 ASN A N 1
ATOM 4551 C CA . ASN A 1 572 ? -90.681 -21.766 88.187 1.00 73.44 572 ASN A CA 1
ATOM 4552 C C . ASN A 1 572 ? -91.350 -22.345 89.445 1.00 73.44 572 ASN A C 1
ATOM 4554 O O . ASN A 1 572 ? -92.519 -22.060 89.695 1.00 73.44 572 ASN A O 1
ATOM 4558 N N . GLU A 1 573 ? -90.625 -23.125 90.255 1.00 69.62 573 GLU A N 1
ATOM 4559 C CA . GLU A 1 573 ? -91.126 -23.636 91.543 1.00 69.62 573 GLU A CA 1
ATOM 4560 C C . GLU A 1 573 ? -91.388 -22.489 92.539 1.00 69.62 573 GLU A C 1
ATOM 4562 O O . GLU A 1 573 ? -92.465 -22.427 93.137 1.00 69.62 573 GLU A O 1
ATOM 4567 N N . ALA A 1 574 ? -90.483 -21.507 92.622 1.00 63.91 574 ALA A N 1
ATOM 4568 C CA . ALA A 1 574 ? -90.672 -20.321 93.458 1.00 63.91 574 ALA A CA 1
ATOM 4569 C C . ALA A 1 574 ? -91.846 -19.433 92.991 1.00 63.91 574 ALA A C 1
ATOM 4571 O O . ALA A 1 574 ? -92.582 -18.889 93.819 1.00 63.91 574 ALA A O 1
ATOM 4572 N N . GLU A 1 575 ? -92.055 -19.271 91.677 1.00 69.62 575 GLU A N 1
ATOM 4573 C CA . GLU A 1 575 ? -93.224 -18.557 91.140 1.00 69.62 575 GLU A CA 1
ATOM 4574 C C . GLU A 1 575 ? -94.531 -19.307 91.409 1.00 69.62 575 GLU A C 1
ATOM 4576 O O . GLU A 1 575 ? -95.514 -18.675 91.800 1.00 69.62 575 GLU A O 1
ATOM 4581 N N . LEU A 1 576 ? -94.544 -20.637 91.277 1.00 70.50 576 LEU A N 1
ATOM 4582 C CA . LEU A 1 576 ? -95.714 -21.459 91.588 1.00 70.50 576 LEU A CA 1
ATOM 4583 C C . LEU A 1 576 ? -96.130 -21.295 93.056 1.00 70.50 576 LEU A C 1
ATOM 4585 O O . LEU A 1 576 ? -97.298 -21.024 93.333 1.00 70.50 576 LEU A O 1
ATOM 4589 N N . LEU A 1 577 ? -95.176 -21.358 93.988 1.00 66.25 577 LEU A N 1
ATOM 4590 C CA . LEU A 1 577 ? -95.441 -21.153 95.415 1.00 66.25 577 LEU A CA 1
ATOM 4591 C C . LEU A 1 577 ? -95.886 -19.725 95.734 1.00 66.25 577 LEU A C 1
ATOM 4593 O O . LEU A 1 577 ? -96.737 -19.511 96.599 1.00 66.25 577 LEU A O 1
ATOM 4597 N N . ARG A 1 578 ? -95.359 -18.729 95.015 1.00 66.94 578 ARG A N 1
ATOM 4598 C CA . ARG A 1 578 ? -95.799 -17.339 95.156 1.00 66.94 578 ARG A CA 1
ATOM 4599 C C . ARG A 1 578 ? -97.245 -17.156 94.685 1.00 66.94 578 ARG A C 1
ATOM 4601 O O . ARG A 1 578 ? -98.005 -16.456 95.352 1.00 66.94 578 ARG A O 1
ATOM 4608 N N . VAL A 1 579 ? -97.634 -17.806 93.587 1.00 67.50 579 VAL A N 1
ATOM 4609 C CA . VAL A 1 579 ? -99.012 -17.811 93.069 1.00 67.50 579 VAL A CA 1
ATOM 4610 C C . VAL A 1 579 ? -99.955 -18.592 93.991 1.00 67.50 579 VAL A C 1
ATOM 4612 O O . VAL A 1 579 ? -101.075 -18.141 94.226 1.00 67.50 579 VAL A O 1
ATOM 4615 N N . GLU A 1 580 ? -99.525 -19.716 94.573 1.00 64.00 580 GLU A N 1
ATOM 4616 C CA . GLU A 1 580 ? -100.302 -20.445 95.587 1.00 64.00 580 GLU A CA 1
ATOM 4617 C C . GLU A 1 580 ? -100.525 -19.600 96.848 1.00 64.00 580 GLU A C 1
ATOM 4619 O O . GLU A 1 580 ? -101.658 -19.499 97.322 1.00 64.00 580 GLU A O 1
ATOM 4624 N N . LEU A 1 581 ? -99.491 -18.911 97.341 1.00 58.88 581 LEU A N 1
ATOM 4625 C CA . LEU A 1 581 ? -99.615 -17.976 98.462 1.00 58.88 581 LEU A CA 1
ATOM 4626 C C . LEU A 1 581 ? -100.549 -16.803 98.138 1.00 58.88 581 LEU A C 1
ATOM 4628 O O . LEU A 1 581 ? -101.369 -16.432 98.977 1.00 58.88 581 LEU A O 1
ATOM 4632 N N . GLU A 1 582 ? -100.480 -16.241 96.928 1.00 62.78 582 GLU A N 1
ATOM 4633 C CA . GLU A 1 582 ? -101.350 -15.135 96.513 1.00 62.78 582 GLU A CA 1
ATOM 4634 C C . GLU A 1 582 ? -102.817 -15.574 96.334 1.00 62.78 582 GLU A C 1
ATOM 4636 O O . GLU A 1 582 ? -103.740 -14.852 96.730 1.00 62.78 582 GLU A O 1
ATOM 4641 N N . ASN A 1 583 ? -103.055 -16.779 95.808 1.00 57.81 583 ASN A N 1
ATOM 4642 C CA . ASN A 1 583 ? -104.394 -17.362 95.688 1.00 57.81 583 ASN A CA 1
ATOM 4643 C C . ASN A 1 583 ? -104.998 -17.704 97.062 1.00 57.81 583 ASN A C 1
ATOM 4645 O O . ASN A 1 583 ? -106.187 -17.462 97.286 1.00 57.81 583 ASN A O 1
ATOM 4649 N N . LEU A 1 584 ? -104.183 -18.172 98.011 1.00 53.44 584 LEU A N 1
ATOM 4650 C CA . LEU A 1 584 ? -104.593 -18.404 99.402 1.00 53.44 584 LEU A CA 1
ATOM 4651 C C . LEU A 1 584 ? -104.864 -17.097 100.165 1.00 53.44 584 LEU A C 1
ATOM 4653 O O . LEU A 1 584 ? -105.710 -17.068 101.055 1.00 53.44 584 LEU A O 1
ATOM 4657 N N . GLN A 1 585 ? -104.219 -15.988 99.792 1.00 52.47 585 GLN A N 1
ATOM 4658 C CA . GLN A 1 585 ? -104.493 -14.669 100.371 1.00 52.47 585 GLN A CA 1
ATOM 4659 C C . GLN A 1 585 ? -105.820 -14.059 99.881 1.00 52.47 585 GLN A C 1
ATOM 4661 O O . GLN A 1 585 ? -106.422 -13.244 100.582 1.00 52.47 585 GLN A O 1
ATOM 4666 N N . LYS A 1 586 ? -106.289 -14.451 98.687 1.00 51.22 586 LYS A N 1
ATOM 4667 C CA . LYS A 1 586 ? -107.529 -13.945 98.066 1.00 51.22 586 LYS A CA 1
ATOM 4668 C C . LYS A 1 586 ? -108.759 -14.829 98.329 1.00 51.22 586 LYS A C 1
ATOM 4670 O O . LYS A 1 586 ? -109.879 -14.324 98.263 1.00 51.22 586 LYS A O 1
ATOM 4675 N N . GLY A 1 587 ? -108.590 -16.105 98.684 1.00 48.38 587 GLY A N 1
ATOM 4676 C CA . GLY A 1 587 ? -109.676 -16.997 99.108 1.00 48.38 587 GLY A CA 1
ATOM 4677 C C . GLY A 1 587 ? -109.686 -17.189 100.624 1.00 48.38 587 GLY A C 1
ATOM 4678 O O . GLY A 1 587 ? -108.832 -17.886 101.146 1.00 48.38 587 GLY A O 1
ATOM 4679 N N . GLY A 1 588 ? -110.646 -16.596 101.343 1.00 47.53 588 GLY A N 1
ATOM 4680 C CA . GLY A 1 588 ? -110.745 -16.598 102.814 1.00 47.53 588 GLY A CA 1
ATOM 4681 C C . GLY A 1 588 ? -110.980 -17.960 103.496 1.00 47.53 588 GLY A C 1
ATOM 4682 O O . GLY A 1 588 ? -111.948 -18.115 104.240 1.00 47.53 588 GLY A O 1
ATOM 4683 N N . GLN A 1 589 ? -110.091 -18.932 103.294 1.00 45.22 589 GLN A N 1
ATOM 4684 C CA . GLN A 1 589 ? -109.920 -20.108 104.142 1.00 45.22 589 GLN A CA 1
ATOM 4685 C C . GLN A 1 589 ? -108.839 -19.808 105.188 1.00 45.22 589 GLN A C 1
ATOM 4687 O O . GLN A 1 589 ? -107.714 -19.439 104.866 1.00 45.22 589 GLN A O 1
ATOM 4692 N N . LYS A 1 590 ? -109.188 -19.948 106.471 1.00 50.19 590 LYS A N 1
ATOM 4693 C CA . LYS A 1 590 ? -108.241 -19.811 107.584 1.00 50.19 590 LYS A CA 1
ATOM 4694 C C . LYS A 1 590 ? -107.249 -20.978 107.537 1.00 50.19 590 LYS A C 1
ATOM 4696 O O . LYS A 1 590 ? -107.590 -22.064 107.999 1.00 50.19 590 LYS A O 1
ATOM 4701 N N . MET A 1 591 ? -106.051 -20.755 106.993 1.00 46.75 591 MET A N 1
ATOM 4702 C CA . MET A 1 591 ? -104.922 -21.667 107.193 1.00 46.75 591 MET A CA 1
ATOM 4703 C C . MET A 1 591 ? -104.632 -21.788 108.688 1.00 46.75 591 MET A C 1
ATOM 4705 O O . MET A 1 591 ? -104.629 -20.793 109.422 1.00 46.75 591 MET A O 1
ATOM 4709 N N . THR A 1 592 ? -104.409 -23.014 109.147 1.00 56.62 592 THR A N 1
ATOM 4710 C CA . THR A 1 592 ? -103.941 -23.259 110.509 1.00 56.62 592 THR A CA 1
ATOM 4711 C C . THR A 1 592 ? -102.515 -22.725 110.652 1.00 56.62 592 THR A C 1
ATOM 4713 O O . THR A 1 592 ? -101.770 -22.626 109.678 1.00 56.62 592 THR A O 1
ATOM 4716 N N . VAL A 1 593 ? -102.124 -22.347 111.871 1.00 61.28 593 VAL A N 1
ATOM 4717 C CA . VAL A 1 593 ? -100.782 -21.800 112.149 1.00 61.28 593 VAL A CA 1
ATOM 4718 C C . VAL A 1 593 ? -99.673 -22.753 111.672 1.00 61.28 593 VAL A C 1
ATOM 4720 O O . VAL A 1 593 ? -98.652 -22.283 111.185 1.00 61.28 593 VAL A O 1
ATOM 4723 N N . GLU A 1 594 ? -99.909 -24.069 111.703 1.00 63.69 594 GLU A N 1
ATOM 4724 C CA . GLU A 1 594 ? -98.995 -25.077 111.144 1.00 63.69 594 GLU A CA 1
ATOM 4725 C C . GLU A 1 594 ? -98.772 -24.928 109.636 1.00 63.69 594 GLU A C 1
ATOM 4727 O O . GLU A 1 594 ? -97.632 -24.989 109.197 1.00 63.69 594 GLU A O 1
ATOM 4732 N N . GLN A 1 595 ? -99.811 -24.663 108.839 1.00 63.75 595 GLN A N 1
ATOM 4733 C CA . GLN A 1 595 ? -99.664 -24.525 107.383 1.00 63.75 595 GLN A CA 1
ATOM 4734 C C . GLN A 1 595 ? -98.927 -23.236 106.993 1.00 63.75 595 GLN A C 1
ATOM 4736 O O . GLN A 1 595 ? -98.154 -23.230 106.037 1.00 63.75 595 GLN A O 1
ATOM 4741 N N . MET A 1 596 ? -99.111 -22.150 107.757 1.00 61.62 596 MET A N 1
ATOM 4742 C CA . MET A 1 596 ? -98.313 -20.930 107.572 1.00 61.62 596 MET A CA 1
ATOM 4743 C C . MET A 1 596 ? -96.852 -21.133 107.974 1.00 61.62 596 MET A C 1
ATOM 4745 O O . MET A 1 596 ? -95.967 -20.611 107.299 1.00 61.62 596 MET A O 1
ATOM 4749 N N . GLN A 1 597 ? -96.599 -21.893 109.042 1.00 69.44 597 GLN A N 1
ATOM 4750 C CA . GLN A 1 597 ? -95.240 -22.215 109.464 1.00 69.44 597 GLN A CA 1
ATOM 4751 C C . GLN A 1 597 ? -94.543 -23.106 108.427 1.00 69.44 597 GLN A C 1
ATOM 4753 O O . GLN A 1 597 ? -93.423 -22.808 108.032 1.00 69.44 597 GLN A O 1
ATOM 4758 N N . GLU A 1 598 ? -95.229 -24.118 107.892 1.00 70.38 598 GLU A N 1
ATOM 4759 C CA . GLU A 1 598 ? -94.672 -25.015 106.876 1.00 70.38 598 GLU A CA 1
ATOM 4760 C C . GLU A 1 598 ? -94.384 -24.285 105.549 1.00 70.38 598 GLU A C 1
ATOM 4762 O O . GLU A 1 598 ? -93.359 -24.529 104.913 1.00 70.38 598 GLU A O 1
ATOM 4767 N N . ALA A 1 599 ? -95.235 -23.333 105.145 1.00 65.94 599 ALA A N 1
ATOM 4768 C CA . ALA A 1 599 ? -94.982 -22.485 103.978 1.00 65.94 599 ALA A CA 1
ATOM 4769 C C . ALA A 1 599 ? -93.811 -21.508 104.200 1.00 65.94 599 ALA A C 1
ATOM 4771 O O . ALA A 1 599 ? -93.016 -21.278 103.287 1.00 65.94 599 ALA A O 1
ATOM 4772 N N . ALA A 1 600 ? -93.678 -20.951 105.409 1.00 68.62 600 ALA A N 1
ATOM 4773 C CA . ALA A 1 600 ? -92.550 -20.094 105.768 1.00 68.62 600 ALA A CA 1
ATOM 4774 C C . ALA A 1 600 ? -91.228 -20.877 105.802 1.00 68.62 600 ALA A C 1
ATOM 4776 O O . ALA A 1 600 ? -90.220 -20.390 105.287 1.00 68.62 600 ALA A O 1
ATOM 4777 N N . ASP A 1 601 ? -91.244 -22.100 106.333 1.00 72.88 601 ASP A N 1
ATOM 4778 C CA . ASP A 1 601 ? -90.075 -22.977 106.382 1.00 72.88 601 ASP A CA 1
ATOM 4779 C C . ASP A 1 601 ? -89.669 -23.430 104.966 1.00 72.88 601 ASP A C 1
ATOM 4781 O O . ASP A 1 601 ? -88.485 -23.395 104.629 1.00 72.88 601 ASP A O 1
ATOM 4785 N N . ARG A 1 602 ? -90.631 -23.743 104.080 1.00 71.75 602 ARG A N 1
ATOM 4786 C CA . ARG A 1 602 ? -90.355 -24.040 102.658 1.00 71.75 602 ARG A CA 1
ATOM 4787 C C . ARG A 1 602 ? -89.757 -22.848 101.915 1.00 71.75 602 ARG A C 1
ATOM 4789 O O . ARG A 1 602 ? -88.739 -23.008 101.247 1.00 71.75 602 ARG A O 1
ATOM 4796 N N . LEU A 1 603 ? -90.311 -21.646 102.095 1.00 71.75 603 LEU A N 1
ATOM 4797 C CA . LEU A 1 603 ? -89.732 -20.425 101.524 1.00 71.75 603 LEU A CA 1
ATOM 4798 C C . LEU A 1 603 ? -88.322 -20.155 102.055 1.00 71.75 603 LEU A C 1
ATOM 4800 O O . LEU A 1 603 ? -87.473 -19.660 101.315 1.00 71.75 603 LEU A O 1
ATOM 4804 N N . HIS A 1 604 ? -88.052 -20.463 103.326 1.00 73.44 604 HIS A N 1
ATOM 4805 C CA . HIS A 1 604 ? -86.716 -20.299 103.880 1.00 73.44 604 HIS A CA 1
ATOM 4806 C C . HIS A 1 604 ? -85.722 -21.285 103.251 1.00 73.44 604 HIS A C 1
ATOM 4808 O O . HIS A 1 604 ? -84.616 -20.865 102.905 1.00 73.44 604 HIS A O 1
ATOM 4814 N N . ILE A 1 605 ? -86.124 -22.546 103.052 1.00 72.81 605 ILE A N 1
ATOM 4815 C CA . ILE A 1 605 ? -85.309 -23.579 102.395 1.00 72.81 605 ILE A CA 1
ATOM 4816 C C . ILE A 1 605 ? -85.015 -23.203 100.936 1.00 72.81 605 ILE A C 1
ATOM 4818 O O . ILE A 1 605 ? -83.876 -23.300 100.480 1.00 72.81 605 ILE A O 1
ATOM 4822 N N . GLU A 1 606 ? -86.006 -22.707 100.198 1.00 73.25 606 GLU A N 1
ATOM 4823 C CA . GLU A 1 606 ? -85.799 -22.268 98.814 1.00 73.25 606 GLU A CA 1
ATOM 4824 C C . GLU A 1 606 ? -84.902 -21.039 98.719 1.00 73.25 606 GLU A C 1
ATOM 4826 O O . GLU A 1 606 ? -84.077 -20.939 97.811 1.00 73.25 606 GLU A O 1
ATOM 4831 N N . ARG A 1 607 ? -84.997 -20.121 99.686 1.00 72.19 607 ARG A N 1
ATOM 4832 C CA . ARG A 1 607 ? -84.104 -18.964 99.753 1.00 72.19 607 ARG A CA 1
ATOM 4833 C C . ARG A 1 607 ? -82.665 -19.387 100.038 1.00 72.19 607 ARG A C 1
ATOM 4835 O O . ARG A 1 607 ? -81.758 -18.873 99.390 1.00 72.19 607 ARG A O 1
ATOM 4842 N N . THR A 1 608 ? -82.457 -20.360 100.929 1.00 73.50 608 THR A N 1
ATOM 4843 C CA . THR A 1 608 ? -81.124 -20.934 101.165 1.00 73.50 608 THR A CA 1
ATOM 4844 C C . THR A 1 608 ? -80.594 -21.670 99.937 1.00 73.50 608 THR A C 1
ATOM 4846 O O . THR A 1 608 ? -79.437 -21.469 99.582 1.00 73.50 608 THR A O 1
ATOM 4849 N N . ASN A 1 609 ? -81.437 -22.412 99.211 1.00 73.19 609 ASN A N 1
ATOM 4850 C CA . ASN A 1 609 ? -81.038 -23.061 97.959 1.00 73.19 609 ASN A CA 1
ATOM 4851 C C . ASN A 1 609 ? -80.684 -22.029 96.874 1.00 73.19 609 ASN A C 1
ATOM 4853 O O . ASN A 1 609 ? -79.691 -22.187 96.169 1.00 73.19 609 ASN A O 1
ATOM 4857 N N . ALA A 1 610 ? -81.439 -20.933 96.759 1.00 68.50 610 ALA A N 1
ATOM 4858 C CA . ALA A 1 610 ? -81.139 -19.854 95.819 1.00 68.50 610 ALA A CA 1
ATOM 4859 C C . ALA A 1 610 ? -79.819 -19.135 96.154 1.00 68.50 610 ALA A C 1
ATOM 4861 O O . ALA A 1 610 ? -79.070 -18.763 95.246 1.00 68.50 610 ALA A O 1
ATOM 4862 N N . ASP A 1 611 ? -79.508 -18.958 97.439 1.00 73.69 611 ASP A N 1
ATOM 4863 C CA . ASP A 1 611 ? -78.236 -18.382 97.880 1.00 73.69 611 ASP A CA 1
ATOM 4864 C C . ASP A 1 611 ? -77.060 -19.355 97.666 1.00 73.69 611 ASP A C 1
ATOM 4866 O O . ASP A 1 611 ? -75.972 -18.924 97.271 1.00 73.69 611 ASP A O 1
ATOM 4870 N N . GLU A 1 612 ? -77.269 -20.669 97.806 1.00 75.69 612 GLU A N 1
ATOM 4871 C CA . GLU A 1 612 ? -76.288 -21.692 97.416 1.00 75.69 612 GLU A CA 1
ATOM 4872 C C . GLU A 1 612 ? -76.053 -21.728 95.897 1.00 75.69 612 GLU A C 1
ATOM 4874 O O . GLU A 1 612 ? -74.901 -21.786 95.455 1.00 75.69 612 GLU A O 1
ATOM 4879 N N . ILE A 1 613 ? -77.103 -21.596 95.081 1.00 72.81 613 ILE A N 1
ATOM 4880 C CA . ILE A 1 613 ? -76.988 -21.485 93.617 1.00 72.81 613 ILE A CA 1
ATOM 4881 C C . ILE A 1 613 ? -76.234 -20.202 93.235 1.00 72.81 613 ILE A C 1
ATOM 4883 O O . ILE A 1 613 ? -75.311 -20.234 92.425 1.00 72.81 613 ILE A O 1
ATOM 4887 N N . LYS A 1 614 ? -76.526 -19.060 93.866 1.00 73.38 614 LYS A N 1
ATOM 4888 C CA . LYS A 1 614 ? -75.747 -17.828 93.639 1.00 73.38 614 LYS A CA 1
ATOM 4889 C C . LYS A 1 614 ? -74.289 -17.974 94.065 1.00 73.38 614 LYS A C 1
ATOM 4891 O O . LYS A 1 614 ? -73.398 -17.471 93.382 1.00 73.38 614 LYS A O 1
ATOM 4896 N N . SER A 1 615 ? -74.032 -18.661 95.175 1.00 77.88 615 SER A N 1
ATOM 4897 C CA . SER A 1 615 ? -72.678 -18.946 95.657 1.00 77.88 615 SER A CA 1
ATOM 4898 C C . SER A 1 615 ? -71.911 -19.838 94.678 1.00 77.88 615 SER A C 1
ATOM 4900 O O . SER A 1 615 ? -70.752 -19.557 94.368 1.00 77.88 615 SER A O 1
ATOM 4902 N N . THR A 1 616 ? -72.550 -20.874 94.130 1.00 75.44 616 THR A N 1
ATOM 4903 C CA . THR A 1 616 ? -71.941 -21.744 93.113 1.00 75.44 616 THR A CA 1
ATOM 4904 C C . THR A 1 616 ? -71.705 -20.999 91.801 1.00 75.44 616 THR A C 1
ATOM 4906 O O . THR A 1 616 ? -70.584 -21.054 91.303 1.00 75.44 616 THR A O 1
ATOM 4909 N N . MET A 1 617 ? -72.658 -20.196 91.315 1.00 71.06 617 MET A N 1
ATOM 4910 C CA . MET A 1 617 ? -72.450 -19.333 90.142 1.00 71.06 617 MET A CA 1
ATOM 4911 C C . MET A 1 617 ? -71.327 -18.307 90.359 1.00 71.06 617 MET A C 1
ATOM 4913 O O . MET A 1 617 ? -70.517 -18.058 89.471 1.00 71.06 617 MET A O 1
ATOM 4917 N N . SER A 1 618 ? -71.215 -17.725 91.557 1.00 77.38 618 SER A N 1
ATOM 4918 C CA . SER A 1 618 ? -70.110 -16.814 91.880 1.00 77.38 618 SER A CA 1
ATOM 4919 C C . SER A 1 618 ? -68.758 -17.536 91.877 1.00 77.38 618 SER A C 1
ATOM 4921 O O . SER A 1 618 ? -67.765 -16.985 91.399 1.00 77.38 618 SER A O 1
ATOM 4923 N N . LYS A 1 619 ? -68.705 -18.786 92.356 1.00 75.56 619 LYS A N 1
ATOM 4924 C CA . LYS A 1 619 ? -67.498 -19.623 92.281 1.00 75.56 619 LYS A CA 1
ATOM 4925 C C . LYS A 1 619 ? -67.143 -19.988 90.839 1.00 75.56 619 LYS A C 1
ATOM 4927 O O . LYS A 1 619 ? -65.963 -19.948 90.506 1.00 75.56 619 LYS A O 1
ATOM 4932 N N . THR A 1 620 ? -68.118 -20.305 89.984 1.00 74.75 620 THR A N 1
ATOM 4933 C CA . THR A 1 620 ? -67.849 -20.614 88.569 1.00 74.75 620 THR A CA 1
ATOM 4934 C C . THR A 1 620 ? -67.382 -19.383 87.801 1.00 74.75 620 THR A C 1
ATOM 4936 O O . THR A 1 620 ? -66.435 -19.496 87.033 1.00 74.75 620 THR A O 1
ATOM 4939 N N . VAL A 1 621 ? -67.957 -18.201 88.054 1.00 74.88 621 VAL A N 1
ATOM 4940 C CA . VAL A 1 621 ? -67.482 -16.941 87.452 1.00 74.88 621 VAL A CA 1
ATOM 4941 C C . VAL A 1 621 ? -66.039 -16.655 87.863 1.00 74.88 621 VAL A C 1
ATOM 4943 O O . VAL A 1 621 ? -65.204 -16.433 86.995 1.00 74.88 621 VAL A O 1
ATOM 4946 N N . LYS A 1 622 ? -65.701 -16.780 89.153 1.00 77.75 622 LYS A N 1
ATOM 4947 C CA . LYS A 1 622 ? -64.310 -16.620 89.613 1.00 77.75 622 LYS A CA 1
ATOM 4948 C C . LYS A 1 622 ? -63.355 -17.647 89.002 1.00 77.75 622 LYS A C 1
ATOM 4950 O O . LYS A 1 622 ? -62.202 -17.327 88.735 1.00 77.75 622 LYS A O 1
ATOM 4955 N N . ALA A 1 623 ? -63.811 -18.881 88.786 1.00 73.94 623 ALA A N 1
ATOM 4956 C CA . ALA A 1 623 ? -63.008 -19.899 88.117 1.00 73.94 623 ALA A CA 1
ATOM 4957 C C . ALA A 1 623 ? -62.772 -19.560 86.634 1.00 73.94 623 ALA A C 1
ATOM 4959 O O . ALA A 1 623 ? -61.668 -19.772 86.138 1.00 73.94 623 ALA A O 1
ATOM 4960 N N . LEU A 1 624 ? -63.773 -19.009 85.940 1.00 73.75 624 LEU A N 1
ATOM 4961 C CA . LEU A 1 624 ? -63.638 -18.537 84.559 1.00 73.75 624 LEU A CA 1
ATOM 4962 C C . LEU A 1 624 ? -62.724 -17.310 84.460 1.00 73.75 624 LEU A C 1
ATOM 4964 O O . LEU A 1 624 ? -61.868 -17.275 83.584 1.00 73.75 624 LEU A O 1
ATOM 4968 N N . GLU A 1 625 ? -62.834 -16.353 85.383 1.00 78.56 625 GLU A N 1
ATOM 4969 C CA . GLU A 1 625 ? -61.913 -15.209 85.474 1.00 78.56 625 GLU A CA 1
ATOM 4970 C C . GLU A 1 625 ? -60.466 -15.677 85.691 1.00 78.56 625 GLU A C 1
ATOM 4972 O O . GLU A 1 625 ? -59.563 -15.227 84.993 1.00 78.56 625 GLU A O 1
ATOM 4977 N N . ALA A 1 626 ? -60.243 -16.653 86.579 1.00 76.19 626 ALA A N 1
ATOM 4978 C CA . ALA A 1 626 ? -58.916 -17.226 86.803 1.00 76.19 626 ALA A CA 1
ATOM 4979 C C . ALA A 1 626 ? -58.370 -17.978 85.574 1.00 76.19 626 ALA A C 1
ATOM 4981 O O . ALA A 1 626 ? -57.174 -17.903 85.290 1.00 76.19 626 ALA A O 1
ATOM 4982 N N . LYS A 1 627 ? -59.225 -18.694 84.827 1.00 77.56 627 LYS A N 1
ATOM 4983 C CA . LYS A 1 627 ? -58.839 -19.314 83.547 1.00 77.56 627 LYS A CA 1
ATOM 4984 C C . LYS A 1 627 ? -58.478 -18.259 82.498 1.00 77.56 627 LYS A C 1
ATOM 4986 O O . LYS A 1 627 ? -57.515 -18.450 81.761 1.00 77.56 627 LYS A O 1
ATOM 4991 N N . LEU A 1 628 ? -59.226 -17.158 82.435 1.00 76.38 628 LEU A N 1
ATOM 4992 C CA . LEU A 1 628 ? -58.965 -16.063 81.503 1.00 76.38 628 LEU A CA 1
ATOM 4993 C C . LEU A 1 628 ? -57.627 -15.384 81.820 1.00 76.38 628 LEU A C 1
ATOM 4995 O O . LEU A 1 628 ? -56.805 -15.225 80.923 1.00 76.38 628 LEU A O 1
ATOM 4999 N N . GLU A 1 629 ? -57.346 -15.121 83.097 1.00 80.81 629 GLU A N 1
ATOM 5000 C CA . GLU A 1 629 ? -56.053 -14.587 83.543 1.00 80.81 629 GLU A CA 1
ATOM 5001 C C . GLU A 1 629 ? -54.890 -15.564 83.262 1.00 80.81 629 GLU A C 1
ATOM 5003 O O . GLU A 1 629 ? -53.784 -15.154 82.905 1.00 80.81 629 GLU A O 1
ATOM 5008 N N . ALA A 1 630 ? -55.119 -16.877 83.388 1.00 77.50 630 ALA A N 1
ATOM 5009 C CA . ALA A 1 630 ? -54.127 -17.888 83.019 1.00 77.50 630 ALA A CA 1
ATOM 5010 C C . ALA A 1 630 ? -53.853 -17.911 81.503 1.00 77.50 630 ALA A C 1
ATOM 5012 O O . ALA A 1 630 ? -52.698 -18.053 81.099 1.00 77.50 630 ALA A O 1
ATOM 5013 N N . ASN A 1 631 ? -54.884 -17.728 80.673 1.00 75.06 631 ASN A N 1
ATOM 5014 C CA . ASN A 1 631 ? -54.740 -17.625 79.220 1.00 75.06 631 ASN A CA 1
ATOM 5015 C C . ASN A 1 631 ? -54.020 -16.338 78.799 1.00 75.06 631 ASN A C 1
ATOM 5017 O O . ASN A 1 631 ? -53.179 -16.395 77.906 1.00 75.06 631 ASN A O 1
ATOM 5021 N N . GLU A 1 632 ? -54.282 -15.204 79.455 1.00 80.56 632 GLU A N 1
ATOM 5022 C CA . GLU A 1 632 ? -53.537 -13.958 79.218 1.00 80.56 632 GLU A CA 1
ATOM 5023 C C . GLU A 1 632 ? -52.044 -14.131 79.534 1.00 80.56 632 GLU A C 1
ATOM 5025 O O . GLU A 1 632 ? -51.198 -13.780 78.714 1.00 80.56 632 GLU A O 1
ATOM 5030 N N . LYS A 1 633 ? -51.704 -14.786 80.652 1.00 79.94 633 LYS A N 1
ATOM 5031 C CA . LYS A 1 633 ? -50.303 -15.108 80.994 1.00 79.94 633 LYS A CA 1
ATOM 5032 C C . LYS A 1 633 ? -49.657 -16.086 80.010 1.00 79.94 633 LYS A C 1
ATOM 5034 O O . LYS A 1 633 ? -48.464 -15.987 79.731 1.00 79.94 633 LYS A O 1
ATOM 5039 N N . ALA A 1 634 ? -50.416 -17.049 79.488 1.00 77.31 634 ALA A N 1
ATOM 5040 C CA . ALA A 1 634 ? -49.921 -17.964 78.461 1.00 77.31 634 ALA A CA 1
ATOM 5041 C C . ALA A 1 634 ? -49.663 -17.238 77.128 1.00 77.31 634 ALA A C 1
ATOM 5043 O O . ALA A 1 634 ? -48.680 -17.543 76.450 1.00 77.31 634 ALA A O 1
ATOM 5044 N N . LEU A 1 635 ? -50.508 -16.263 76.778 1.00 76.75 635 LEU A N 1
ATOM 5045 C CA . LEU A 1 635 ? -50.326 -15.415 75.604 1.00 76.75 635 LEU A CA 1
ATOM 5046 C C . LEU A 1 635 ? -49.058 -14.562 75.733 1.00 76.75 635 LEU A C 1
ATOM 5048 O O . LEU A 1 635 ? -48.235 -14.589 74.821 1.00 76.75 635 LEU A O 1
ATOM 5052 N N . GLU A 1 636 ? -48.867 -13.905 76.881 1.00 80.00 636 GLU A N 1
ATOM 5053 C CA . GLU A 1 636 ? -47.678 -13.098 77.191 1.00 80.00 636 GLU A CA 1
ATOM 5054 C C . GLU A 1 636 ? -46.395 -13.940 77.078 1.00 80.00 636 GLU A C 1
ATOM 5056 O O . GLU A 1 636 ? -45.453 -13.564 76.382 1.00 80.00 636 GLU A O 1
ATOM 5061 N N . LYS A 1 637 ? -46.405 -15.165 77.623 1.00 80.94 637 LYS A N 1
ATOM 5062 C CA . LYS A 1 637 ? -45.287 -16.107 77.470 1.00 80.94 637 LYS A CA 1
ATOM 5063 C C . LYS A 1 637 ? -45.025 -16.495 76.005 1.00 80.94 637 LYS A C 1
ATOM 5065 O O . LYS A 1 637 ? -43.869 -16.621 75.604 1.00 80.94 637 LYS A O 1
ATOM 5070 N N . SER A 1 638 ? -46.070 -16.688 75.197 1.00 77.31 638 SER A N 1
ATOM 5071 C CA . SER A 1 638 ? -45.903 -16.977 73.762 1.00 77.31 638 SER A CA 1
ATOM 5072 C C . SER A 1 638 ? -45.328 -15.781 72.991 1.00 77.31 638 SER A C 1
ATOM 5074 O O . SER A 1 638 ? -44.600 -15.957 72.013 1.00 77.31 638 SER A O 1
ATOM 5076 N N . GLU A 1 639 ? -45.618 -14.560 73.445 1.00 80.75 639 GLU A N 1
ATOM 5077 C CA . GLU A 1 639 ? -45.079 -13.327 72.876 1.00 80.75 639 GLU A CA 1
ATOM 5078 C C . GLU A 1 639 ? -43.585 -13.174 73.188 1.00 80.75 639 GLU A C 1
ATOM 5080 O O . GLU A 1 639 ? -42.811 -12.837 72.290 1.00 80.75 639 GLU A O 1
ATOM 5085 N N . ASP A 1 640 ? -43.156 -13.536 74.398 1.00 82.31 640 ASP A N 1
ATOM 5086 C CA . ASP A 1 640 ? -41.736 -13.615 74.760 1.00 82.31 640 ASP A CA 1
ATOM 5087 C C . ASP A 1 640 ? -40.988 -14.673 73.925 1.00 82.31 640 ASP A C 1
ATOM 5089 O O . ASP A 1 640 ? -39.900 -14.418 73.394 1.00 82.31 640 ASP A O 1
ATOM 5093 N N . GLU A 1 641 ? -41.580 -15.857 73.731 1.00 82.19 641 GLU A N 1
ATOM 5094 C CA . GLU A 1 641 ? -41.022 -16.906 72.865 1.00 82.19 641 GLU A CA 1
ATOM 5095 C C . GLU A 1 641 ? -40.907 -16.422 71.407 1.00 82.19 641 GLU A C 1
ATOM 5097 O O . GLU A 1 641 ? -39.868 -16.596 70.765 1.00 82.19 641 GLU A O 1
ATOM 5102 N N . ARG A 1 642 ? -41.912 -15.703 70.895 1.00 83.88 642 ARG A N 1
ATOM 5103 C CA . ARG A 1 642 ? -41.849 -15.074 69.568 1.00 83.88 642 ARG A CA 1
ATOM 5104 C C . ARG A 1 642 ? -40.721 -14.041 69.472 1.00 83.88 642 ARG A C 1
ATOM 5106 O O . ARG A 1 642 ? -40.005 -14.026 68.470 1.00 83.88 642 ARG A O 1
ATOM 5113 N N . GLN A 1 643 ? -40.532 -13.203 70.492 1.00 82.31 643 GLN A N 1
ATOM 5114 C CA . GLN A 1 643 ? -39.444 -12.220 70.515 1.00 82.31 643 GLN A CA 1
ATOM 5115 C C . GLN A 1 643 ? -38.064 -12.894 70.522 1.00 82.31 643 GLN A C 1
ATOM 5117 O O . GLN A 1 643 ? -37.162 -12.451 69.808 1.00 82.31 643 GLN A O 1
ATOM 5122 N N . THR A 1 644 ? -37.893 -13.994 71.264 1.00 85.62 644 THR A N 1
ATOM 5123 C CA . THR A 1 644 ? -36.629 -14.756 71.252 1.00 85.62 644 THR A CA 1
ATOM 5124 C C . THR A 1 644 ? -36.340 -15.398 69.893 1.00 85.62 644 THR A C 1
ATOM 5126 O O . THR A 1 644 ? -35.211 -15.299 69.405 1.00 85.62 644 THR A O 1
ATOM 5129 N N . LEU A 1 645 ? -37.348 -15.965 69.221 1.00 83.69 645 LEU A N 1
ATOM 5130 C CA . LEU A 1 645 ? -37.198 -16.481 67.855 1.00 83.69 645 LEU A CA 1
ATOM 5131 C C . LEU A 1 645 ? -36.851 -15.372 66.852 1.00 83.69 645 LEU A C 1
ATOM 5133 O O . LEU A 1 645 ? -36.016 -15.577 65.972 1.00 83.69 645 LEU A O 1
ATOM 5137 N N . GLU A 1 646 ? -37.423 -14.175 66.995 1.00 84.12 646 GLU A N 1
ATOM 5138 C CA . GLU A 1 646 ? -37.099 -13.042 66.123 1.00 84.12 646 GLU A CA 1
ATOM 5139 C C . GLU A 1 646 ? -35.628 -12.603 66.259 1.00 84.12 646 GLU A C 1
ATOM 5141 O O . GLU A 1 646 ? -34.985 -12.225 65.272 1.00 84.12 646 GLU A O 1
ATOM 5146 N N . VAL A 1 647 ? -35.065 -12.684 67.469 1.00 87.75 647 VAL A N 1
ATOM 5147 C CA . VAL A 1 647 ? -33.633 -12.448 67.707 1.00 87.75 647 VAL A CA 1
ATOM 5148 C C . VAL A 1 647 ? -32.777 -13.511 67.012 1.00 87.75 647 VAL A C 1
ATOM 5150 O O . VAL A 1 647 ? -31.786 -13.160 66.367 1.00 87.75 647 VAL A O 1
ATOM 5153 N N . GLU A 1 648 ? -33.169 -14.785 67.068 1.00 85.00 648 GLU A N 1
ATOM 5154 C CA . GLU A 1 648 ? -32.417 -15.868 66.424 1.00 85.00 648 GLU A CA 1
ATOM 5155 C C . GLU A 1 648 ? -32.486 -15.790 64.890 1.00 85.00 648 GLU A C 1
ATOM 5157 O O . GLU A 1 648 ? -31.467 -15.929 64.215 1.00 85.00 648 GLU A O 1
ATOM 5162 N N . VAL A 1 649 ? -33.640 -15.433 64.317 1.00 84.50 649 VAL A N 1
ATOM 5163 C CA . VAL A 1 649 ? -33.766 -15.165 62.873 1.00 84.50 649 VAL A CA 1
ATOM 5164 C C . VAL A 1 649 ? -32.842 -14.020 62.442 1.00 84.50 649 VAL A C 1
ATOM 5166 O O . VAL A 1 649 ? -32.172 -14.116 61.411 1.00 84.50 649 VAL A O 1
ATOM 5169 N N . LYS A 1 650 ? -32.740 -12.943 63.236 1.00 85.62 650 LYS A N 1
ATOM 5170 C CA . LYS A 1 650 ? -31.795 -11.841 62.969 1.00 85.62 650 LYS A CA 1
ATOM 5171 C C . LYS A 1 650 ? -30.339 -12.309 63.036 1.00 85.62 650 LYS A C 1
ATOM 5173 O O . LYS A 1 650 ? -29.531 -11.890 62.206 1.00 85.62 650 LYS A O 1
ATOM 5178 N N . ARG A 1 651 ? -30.004 -13.195 63.978 1.00 90.88 651 ARG A N 1
ATOM 5179 C CA . ARG A 1 651 ? -28.670 -13.802 64.083 1.00 90.88 651 ARG A CA 1
ATOM 5180 C C . ARG A 1 651 ? -28.340 -14.659 62.859 1.00 90.88 651 ARG A C 1
ATOM 5182 O O . ARG A 1 651 ? -27.249 -14.510 62.312 1.00 90.88 651 ARG A O 1
ATOM 5189 N N . LEU A 1 652 ? -29.264 -15.511 62.413 1.00 86.88 652 LEU A N 1
ATOM 5190 C CA . LEU A 1 652 ? -29.073 -16.368 61.238 1.00 86.88 652 LEU A CA 1
ATOM 5191 C C . LEU A 1 652 ? -28.897 -15.549 59.956 1.00 86.88 652 LEU A C 1
ATOM 5193 O O . LEU A 1 652 ? -27.972 -15.824 59.196 1.00 86.88 652 LEU A O 1
ATOM 5197 N N . ARG A 1 653 ? -29.692 -14.487 59.757 1.00 84.31 653 ARG A N 1
ATOM 5198 C CA . ARG A 1 653 ? -29.506 -13.559 58.623 1.00 84.31 653 ARG A CA 1
ATOM 5199 C C . ARG A 1 653 ? -28.108 -12.937 58.610 1.00 84.31 653 ARG A C 1
ATOM 5201 O O . ARG A 1 653 ? -27.456 -12.953 57.574 1.00 84.31 653 ARG A O 1
ATOM 5208 N N . SER A 1 654 ? -27.612 -12.480 59.763 1.00 87.56 654 SER A N 1
ATOM 5209 C CA . SER A 1 654 ? -26.244 -11.947 59.870 1.00 87.56 654 SER A CA 1
ATOM 5210 C C . SER A 1 654 ? -25.167 -13.000 59.575 1.00 87.56 654 SER A C 1
ATOM 5212 O O . SER A 1 654 ? -24.088 -12.659 59.093 1.00 87.56 654 SER A O 1
ATOM 5214 N N . LEU A 1 655 ? -25.427 -14.276 59.873 1.00 85.25 655 LEU A N 1
ATOM 5215 C CA . LEU A 1 655 ? -24.498 -15.363 59.571 1.00 85.25 655 LEU A CA 1
ATOM 5216 C C . LEU A 1 655 ? -24.424 -15.630 58.061 1.00 85.25 655 LEU A C 1
ATOM 5218 O O . LEU A 1 655 ? -23.327 -15.751 57.526 1.00 85.25 655 LEU A O 1
ATOM 5222 N N . VAL A 1 656 ? -25.578 -15.676 57.387 1.00 85.19 656 VAL A N 1
ATOM 5223 C CA . VAL A 1 656 ? -25.673 -15.836 55.925 1.00 85.19 656 VAL A CA 1
ATOM 5224 C C . VAL A 1 656 ? -24.951 -14.696 55.209 1.00 85.19 656 VAL A C 1
ATOM 5226 O O . VAL A 1 656 ? -24.157 -14.950 54.310 1.00 85.19 656 VAL A O 1
ATOM 5229 N N . GLU A 1 657 ? -25.141 -13.460 55.670 1.00 84.31 657 GLU A N 1
ATOM 5230 C CA . GLU A 1 657 ? -24.487 -12.270 55.113 1.00 84.31 657 GLU A CA 1
ATOM 5231 C C . GLU A 1 657 ? -22.950 -12.347 55.226 1.00 84.31 657 GLU A C 1
ATOM 5233 O O . GLU A 1 657 ? -22.225 -12.119 54.256 1.00 84.31 657 GLU A O 1
ATOM 5238 N N . LYS A 1 658 ? -22.432 -12.814 56.371 1.00 85.88 658 LYS A N 1
ATOM 5239 C CA . LYS A 1 658 ? -20.991 -13.072 56.547 1.00 85.88 658 LYS A CA 1
ATOM 5240 C C . LYS A 1 658 ? -20.467 -14.179 55.635 1.00 85.88 658 LYS A C 1
ATOM 5242 O O . LYS A 1 658 ? -19.355 -14.061 55.127 1.00 85.88 658 LYS A O 1
ATOM 5247 N N . PHE A 1 659 ? -21.237 -15.247 55.427 1.00 82.69 659 PHE A N 1
ATOM 5248 C CA . PHE A 1 659 ? -20.853 -16.306 54.493 1.00 82.69 659 PHE A CA 1
ATOM 5249 C C . PHE A 1 659 ? -20.829 -15.802 53.046 1.00 82.69 659 PHE A C 1
ATOM 5251 O O . PHE A 1 659 ? -19.891 -16.132 52.322 1.00 82.69 659 PHE A O 1
ATOM 5258 N N . SER A 1 660 ? -21.777 -14.949 52.639 1.00 77.12 660 SER A N 1
ATOM 5259 C CA . SER A 1 660 ? -21.747 -14.322 51.311 1.00 77.12 660 SER A CA 1
ATOM 5260 C C . SER A 1 660 ? -20.559 -13.373 51.128 1.00 77.12 660 SER A C 1
ATOM 5262 O O . SER A 1 660 ? -19.895 -13.429 50.096 1.00 77.12 660 SER A O 1
ATOM 5264 N N . GLU A 1 661 ? -20.207 -12.571 52.141 1.00 79.12 661 GLU A N 1
ATOM 5265 C CA . GLU A 1 661 ? -19.001 -11.729 52.099 1.00 79.12 661 GLU A CA 1
ATOM 5266 C C . GLU A 1 661 ? -17.718 -12.566 52.007 1.00 79.12 661 GLU A C 1
ATOM 5268 O O . GLU A 1 661 ? -16.766 -12.204 51.311 1.00 79.12 661 GLU A O 1
ATOM 5273 N N . GLN A 1 662 ? -17.670 -13.696 52.714 1.00 76.44 662 GLN A N 1
ATOM 5274 C CA . GLN A 1 662 ? -16.515 -14.584 52.702 1.00 76.44 662 GLN A CA 1
ATOM 5275 C C . GLN A 1 662 ? -16.381 -15.330 51.366 1.00 76.44 662 GLN A C 1
ATOM 5277 O O . GLN A 1 662 ? -15.261 -15.500 50.886 1.00 76.44 662 GLN A O 1
ATOM 5282 N N . ALA A 1 663 ? -17.498 -15.709 50.737 1.00 72.56 663 ALA A N 1
ATOM 5283 C CA . ALA A 1 663 ? -17.518 -16.267 49.387 1.00 72.56 663 ALA A CA 1
ATOM 5284 C C . ALA A 1 663 ? -17.041 -15.242 48.342 1.00 72.56 663 ALA A C 1
ATOM 5286 O O . ALA A 1 663 ? -16.186 -15.568 47.520 1.00 72.56 663 ALA A O 1
ATOM 5287 N N . ALA A 1 664 ? -17.491 -13.986 48.443 1.00 68.44 664 ALA A N 1
ATOM 5288 C CA . ALA A 1 664 ? -17.037 -12.901 47.570 1.00 68.44 664 ALA A CA 1
ATOM 5289 C C . ALA A 1 664 ? -15.522 -12.650 47.694 1.00 68.44 664 ALA A C 1
ATOM 5291 O O . ALA A 1 664 ? -14.826 -12.515 46.693 1.00 68.44 664 ALA A O 1
ATOM 5292 N N . ARG A 1 665 ? -14.974 -12.678 48.918 1.00 71.00 665 ARG A N 1
ATOM 5293 C CA . ARG A 1 665 ? -13.524 -12.523 49.151 1.00 71.00 665 ARG A CA 1
ATOM 5294 C C . ARG A 1 665 ? -12.695 -13.747 48.749 1.00 71.00 665 ARG A C 1
ATOM 5296 O O . ARG A 1 665 ? -11.511 -13.607 48.455 1.00 71.00 665 ARG A O 1
ATOM 5303 N N . GLY A 1 666 ? -13.284 -14.943 48.763 1.00 55.88 666 GLY A N 1
ATOM 5304 C CA . GLY A 1 666 ? -12.618 -16.184 48.362 1.00 55.88 666 GLY A CA 1
ATOM 5305 C C . GLY A 1 666 ? -12.351 -16.266 46.857 1.00 55.88 666 GLY A C 1
ATOM 5306 O O . GLY A 1 666 ? -11.336 -16.831 46.453 1.00 55.88 666 GLY A O 1
ATOM 5307 N N . TRP A 1 667 ? -13.210 -15.656 46.037 1.00 55.22 667 TRP A N 1
ATOM 5308 C CA . TRP A 1 667 ? -13.043 -15.615 44.582 1.00 55.22 667 TRP A CA 1
ATOM 5309 C C . TRP A 1 667 ? -11.899 -14.699 44.121 1.00 55.22 667 TRP A C 1
ATOM 5311 O O . TRP A 1 667 ? -11.142 -15.082 43.232 1.00 55.22 667 TRP A O 1
ATOM 5321 N N . ASP A 1 668 ? -11.666 -13.566 44.789 1.00 49.62 668 ASP A N 1
ATOM 5322 C CA . ASP A 1 668 ? -10.559 -12.653 44.444 1.00 49.62 668 ASP A CA 1
ATOM 5323 C C . ASP A 1 668 ? -9.165 -13.194 44.824 1.00 49.62 668 ASP A C 1
ATOM 5325 O O . ASP A 1 668 ? -8.138 -12.723 44.332 1.00 49.62 668 ASP A O 1
ATOM 5329 N N . SER A 1 669 ? -9.099 -14.211 45.687 1.00 48.19 669 SER A N 1
ATOM 5330 C CA . SER A 1 669 ? -7.844 -14.803 46.169 1.00 48.19 669 SER A CA 1
ATOM 5331 C C . SER A 1 669 ? -7.293 -15.923 45.270 1.00 48.19 669 SER A C 1
ATOM 5333 O O . SER A 1 669 ? -6.176 -16.387 45.518 1.00 48.19 669 SER A O 1
ATOM 5335 N N . ALA A 1 670 ? -8.040 -16.391 44.265 1.00 45.50 670 ALA A N 1
ATOM 5336 C CA . ALA A 1 670 ? -7.698 -17.591 43.490 1.00 45.50 670 ALA A CA 1
ATOM 5337 C C . ALA A 1 670 ? -7.000 -17.325 42.138 1.00 45.50 670 ALA A C 1
ATOM 5339 O O . ALA A 1 670 ? -6.756 -18.269 41.389 1.00 45.50 670 ALA A O 1
ATOM 5340 N N . HIS A 1 671 ? -6.602 -16.084 41.839 1.00 43.34 671 HIS A N 1
ATOM 5341 C CA . HIS A 1 671 ? -5.743 -15.770 40.689 1.00 43.34 671 HIS A CA 1
ATOM 5342 C C . HIS A 1 671 ? -4.330 -15.363 41.143 1.00 43.34 671 HIS A C 1
ATOM 5344 O O . HIS A 1 671 ? -4.102 -14.201 41.493 1.00 43.34 671 HIS A O 1
ATOM 5350 N N . PRO A 1 672 ? -3.335 -16.272 41.137 1.00 44.41 672 PRO A N 1
ATOM 5351 C CA . PRO A 1 672 ? -1.957 -15.864 41.325 1.00 44.41 672 PRO A CA 1
ATOM 5352 C C . PRO A 1 672 ? -1.411 -15.256 40.027 1.00 44.41 672 PRO A C 1
ATOM 5354 O O . PRO A 1 672 ? -1.440 -15.860 38.957 1.00 44.41 672 PRO A O 1
ATOM 5357 N N . LYS A 1 673 ? -0.900 -14.033 40.182 1.00 45.12 673 LYS A N 1
ATOM 5358 C CA . LYS A 1 673 ? 0.009 -13.296 39.299 1.00 45.12 673 LYS A CA 1
ATOM 5359 C C . LYS A 1 673 ? 0.929 -14.206 38.471 1.00 45.12 673 LYS A C 1
ATOM 5361 O O . LYS A 1 673 ? 1.856 -14.800 39.013 1.00 45.12 673 LYS A O 1
ATOM 5366 N N . ALA A 1 674 ? 0.748 -14.181 37.157 1.00 42.47 674 ALA A N 1
ATOM 5367 C CA . ALA A 1 674 ? 1.777 -14.500 36.178 1.00 42.47 674 ALA A CA 1
ATOM 5368 C C . ALA A 1 674 ? 1.967 -13.255 35.307 1.00 42.47 674 ALA A C 1
ATOM 5370 O O . ALA A 1 674 ? 1.288 -13.119 34.301 1.00 42.47 674 ALA A O 1
ATOM 5371 N N . GLN A 1 675 ? 2.780 -12.302 35.773 1.00 41.72 675 GLN A N 1
ATOM 5372 C CA . GLN A 1 675 ? 3.368 -11.212 34.977 1.00 41.72 675 GLN A CA 1
ATOM 5373 C C . GLN A 1 675 ? 4.201 -10.320 35.906 1.00 41.72 675 GLN A C 1
ATOM 5375 O O . GLN A 1 675 ? 3.676 -9.407 36.541 1.00 41.72 675 GLN A O 1
ATOM 5380 N N . ALA A 1 676 ? 5.486 -10.646 36.040 1.00 45.97 676 ALA A N 1
ATOM 5381 C CA . ALA A 1 676 ? 6.552 -9.726 36.440 1.00 45.97 676 ALA A CA 1
ATOM 5382 C C . ALA A 1 676 ? 7.895 -10.470 36.381 1.00 45.97 676 ALA A C 1
ATOM 5384 O O . ALA A 1 676 ? 8.351 -10.948 37.411 1.00 45.97 676 ALA A O 1
ATOM 5385 N N . GLU A 1 677 ? 8.484 -10.598 35.190 1.00 41.00 677 GLU A N 1
ATOM 5386 C CA . GLU A 1 677 ? 9.937 -10.738 34.979 1.00 41.00 677 GLU A CA 1
ATOM 5387 C C . GLU A 1 677 ? 10.224 -10.796 33.469 1.00 41.00 677 GLU A C 1
ATOM 5389 O O . GLU A 1 677 ? 10.357 -11.871 32.903 1.00 41.00 677 GLU A O 1
ATOM 5394 N N . GLU A 1 678 ? 10.288 -9.639 32.802 1.00 39.00 678 GLU A N 1
ATOM 5395 C CA . GLU A 1 678 ? 11.063 -9.506 31.557 1.00 39.00 678 GLU A CA 1
ATOM 5396 C C . GLU A 1 678 ? 11.421 -8.031 31.303 1.00 39.00 678 GLU A C 1
ATOM 5398 O O . GLU A 1 678 ? 10.810 -7.313 30.518 1.00 39.00 678 GLU A O 1
ATOM 5403 N N . GLN A 1 679 ? 12.408 -7.544 32.056 1.00 36.56 679 GLN A N 1
ATOM 5404 C CA . GLN A 1 679 ? 13.265 -6.436 31.640 1.00 36.56 679 GLN A CA 1
ATOM 5405 C C . GLN A 1 679 ? 14.702 -6.829 31.967 1.00 36.56 679 GLN A C 1
ATOM 5407 O O . GLN A 1 679 ? 15.047 -7.036 33.130 1.00 36.56 679 GLN A O 1
ATOM 5412 N N . GLY A 1 680 ? 15.525 -6.934 30.929 1.00 35.19 680 GLY A N 1
ATOM 5413 C CA . GLY A 1 680 ? 16.954 -7.184 31.040 1.00 35.19 680 GLY A CA 1
ATOM 5414 C C . GLY A 1 680 ? 17.578 -7.395 29.667 1.00 35.19 680 GLY A C 1
ATOM 5415 O O . GLY A 1 680 ? 17.618 -8.519 29.180 1.00 35.19 680 GLY A O 1
ATOM 5416 N N . GLU A 1 681 ? 18.057 -6.304 29.065 1.00 45.09 681 GLU A N 1
ATOM 5417 C CA . GLU A 1 681 ? 19.071 -6.313 27.999 1.00 45.09 681 GLU A CA 1
ATOM 5418 C C . GLU A 1 681 ? 20.245 -7.248 28.354 1.00 45.09 681 GLU A C 1
ATOM 5420 O O . GLU A 1 681 ? 20.521 -7.487 29.537 1.00 45.09 681 GLU A O 1
ATOM 5425 N N . PRO A 1 682 ? 21.022 -7.696 27.352 1.00 47.44 682 PRO A N 1
ATOM 5426 C CA . PRO A 1 682 ? 22.393 -7.190 27.368 1.00 47.44 682 PRO A CA 1
ATOM 5427 C C . PRO A 1 682 ? 23.032 -6.910 26.003 1.00 47.44 682 PRO A C 1
ATOM 5429 O O . PRO A 1 682 ? 22.780 -7.562 24.990 1.00 47.44 682 PRO A O 1
ATOM 5432 N N . GLU A 1 683 ? 23.940 -5.939 26.088 1.00 37.84 683 GLU A N 1
ATOM 5433 C CA . GLU A 1 683 ? 25.036 -5.603 25.189 1.00 37.84 683 GLU A CA 1
ATOM 5434 C C . GLU A 1 683 ? 25.832 -6.808 24.663 1.00 37.84 683 GLU A C 1
ATOM 5436 O O . GLU A 1 683 ? 26.061 -7.814 25.340 1.00 37.84 683 GLU A O 1
ATOM 5441 N N . GLU A 1 684 ? 26.334 -6.605 23.445 1.00 41.28 684 GLU A N 1
ATOM 5442 C CA . GLU A 1 684 ? 27.460 -7.288 22.816 1.00 41.28 684 GLU A CA 1
ATOM 5443 C C . GLU A 1 684 ? 28.628 -7.513 23.793 1.00 41.28 684 GLU A C 1
ATOM 5445 O O . GLU A 1 684 ? 29.009 -6.581 24.489 1.00 41.28 684 GLU A O 1
ATOM 5450 N N . LEU A 1 685 ? 29.238 -8.710 23.797 1.00 37.66 685 LEU A N 1
ATOM 5451 C CA . LEU A 1 685 ? 30.687 -8.940 23.963 1.00 37.66 685 LEU A CA 1
ATOM 5452 C C . LEU A 1 685 ? 31.043 -10.436 23.755 1.00 37.66 685 LEU A C 1
ATOM 5454 O O . LEU A 1 685 ? 30.253 -11.343 23.996 1.00 37.66 685 LEU A O 1
ATOM 5458 N N . GLU A 1 686 ? 32.257 -10.653 23.253 1.00 38.00 686 GLU A N 1
ATOM 5459 C CA . GLU A 1 686 ? 32.835 -11.846 22.606 1.00 38.00 686 GLU A CA 1
ATOM 5460 C C . GLU A 1 686 ? 32.893 -13.191 23.383 1.00 38.00 686 GLU A C 1
ATOM 5462 O O . GLU A 1 686 ? 32.849 -13.220 24.615 1.00 38.00 686 GLU A O 1
ATOM 5467 N N . PRO A 1 687 ? 33.118 -14.338 22.689 1.00 42.47 687 PRO A N 1
ATOM 5468 C CA . PRO A 1 687 ? 33.236 -15.650 23.321 1.00 42.47 687 PRO A CA 1
ATOM 5469 C C . PRO A 1 687 ? 34.684 -16.011 23.704 1.00 42.47 687 PRO A C 1
ATOM 5471 O O . PRO A 1 687 ? 35.555 -16.156 22.847 1.00 42.47 687 PRO A O 1
ATOM 5474 N N . THR A 1 688 ? 34.930 -16.305 24.987 1.00 35.06 688 THR A N 1
ATOM 5475 C CA . THR A 1 688 ? 36.141 -17.028 25.424 1.00 35.06 688 THR A CA 1
ATOM 5476 C C . THR A 1 688 ? 35.831 -18.193 26.377 1.00 35.06 688 THR A C 1
ATOM 5478 O O . THR A 1 688 ? 35.374 -18.046 27.501 1.00 35.06 688 THR A O 1
ATOM 5481 N N . THR A 1 689 ? 36.092 -19.394 25.861 1.00 34.72 689 THR A N 1
ATOM 5482 C CA . THR A 1 689 ? 36.694 -20.579 26.500 1.00 34.72 689 THR A CA 1
ATOM 5483 C C . THR A 1 689 ? 36.369 -20.981 27.958 1.00 34.72 689 THR A C 1
ATOM 5485 O O . THR A 1 689 ? 36.894 -20.430 28.918 1.00 34.72 689 THR A O 1
ATOM 5488 N N . THR A 1 690 ? 35.821 -22.201 28.055 1.00 33.03 690 THR A N 1
ATOM 5489 C CA . THR A 1 690 ? 36.239 -23.332 28.924 1.00 33.03 690 THR A CA 1
ATOM 5490 C C . THR A 1 690 ? 35.885 -23.407 30.424 1.00 33.03 690 THR A C 1
ATOM 5492 O O . THR A 1 690 ? 36.186 -22.527 31.214 1.00 33.03 690 THR A O 1
ATOM 5495 N N . LYS A 1 691 ? 35.495 -24.649 30.785 1.00 34.41 691 LYS A N 1
ATOM 5496 C CA . LYS A 1 691 ? 35.740 -25.422 32.031 1.00 34.41 691 LYS A CA 1
ATOM 5497 C C . LYS A 1 691 ? 34.709 -25.405 33.184 1.00 34.41 691 LYS A C 1
ATOM 5499 O O . LYS A 1 691 ? 34.774 -24.603 34.097 1.00 34.41 691 LYS A O 1
ATOM 5504 N N . ALA A 1 692 ? 33.974 -26.524 33.222 1.00 35.53 692 ALA A N 1
ATOM 5505 C CA . ALA A 1 692 ? 34.042 -27.595 34.236 1.00 35.53 692 ALA A CA 1
ATOM 5506 C C . ALA A 1 692 ? 33.354 -27.471 35.620 1.00 35.53 692 ALA A C 1
ATOM 5508 O O . ALA A 1 692 ? 33.602 -26.567 36.406 1.00 35.53 692 ALA A O 1
ATOM 5509 N N . SER A 1 693 ? 32.719 -28.607 35.967 1.00 33.00 693 SER A N 1
ATOM 5510 C CA . SER A 1 693 ? 32.329 -29.127 37.298 1.00 33.00 693 SER A CA 1
ATOM 5511 C C . SER A 1 693 ? 31.050 -28.541 37.921 1.00 33.00 693 SER A C 1
ATOM 5513 O O . SER A 1 693 ? 30.833 -27.347 37.867 1.00 33.00 693 SER A O 1
ATOM 5515 N N . GLY A 1 694 ? 30.142 -29.303 38.537 1.00 33.19 694 GLY A N 1
ATOM 5516 C CA . GLY A 1 694 ? 30.064 -30.742 38.767 1.00 33.19 694 GLY A CA 1
ATOM 5517 C C . GLY A 1 694 ? 28.826 -31.121 39.605 1.00 33.19 694 GLY A C 1
ATOM 5518 O O . GLY A 1 694 ? 28.277 -30.291 40.314 1.00 33.19 694 GLY A O 1
ATOM 5519 N N . LYS A 1 695 ? 28.476 -32.416 39.541 1.00 34.59 695 LYS A N 1
ATOM 5520 C CA . LYS A 1 695 ? 27.689 -33.238 40.494 1.00 34.59 695 LYS A CA 1
ATOM 5521 C C . LYS A 1 695 ? 26.233 -32.854 40.850 1.00 34.59 695 LYS A C 1
ATOM 5523 O O . LYS A 1 695 ? 26.010 -31.893 41.575 1.00 34.59 695 LYS A O 1
ATOM 5528 N N . PRO A 1 696 ? 25.269 -33.757 40.566 1.00 40.91 696 PRO A N 1
ATOM 5529 C CA . PRO A 1 696 ? 23.991 -33.831 41.268 1.00 40.91 696 PRO A CA 1
ATOM 5530 C C . PRO A 1 696 ? 24.032 -34.874 42.404 1.00 40.91 696 PRO A C 1
ATOM 5532 O O . PRO A 1 696 ? 24.687 -35.914 42.299 1.00 40.91 696 PRO A O 1
ATOM 5535 N N . SER A 1 697 ? 23.316 -34.604 43.497 1.00 33.53 697 SER A N 1
ATOM 5536 C CA . SER A 1 697 ? 23.170 -35.497 44.651 1.00 33.53 697 SER A CA 1
ATOM 5537 C C . SER A 1 697 ? 21.696 -35.723 44.971 1.00 33.53 697 SER A C 1
ATOM 5539 O O . SER A 1 697 ? 21.008 -34.764 45.295 1.00 33.53 697 SER A O 1
ATOM 5541 N N . SER A 1 698 ? 21.319 -37.013 45.028 1.00 36.84 698 SER A N 1
ATOM 5542 C CA . SER A 1 698 ? 20.287 -37.640 45.889 1.00 36.84 698 SER A CA 1
ATOM 5543 C C . SER A 1 698 ? 18.825 -37.197 45.717 1.00 36.84 698 SER A C 1
ATOM 5545 O O . SER A 1 698 ? 18.557 -36.027 45.534 1.00 36.84 698 SER A O 1
ATOM 5547 N N . LYS A 1 699 ? 17.779 -38.010 45.874 1.00 34.53 699 LYS A N 1
ATOM 5548 C CA . LYS A 1 699 ? 17.519 -39.417 46.251 1.00 34.53 699 LYS A CA 1
ATOM 5549 C C . LYS A 1 699 ? 16.011 -39.582 45.945 1.00 34.53 699 LYS A C 1
ATOM 5551 O O . LYS A 1 699 ? 15.234 -38.710 46.299 1.00 34.53 699 LYS A O 1
ATOM 5556 N N . ALA A 1 700 ? 15.604 -40.536 45.113 1.00 32.88 700 ALA A N 1
ATOM 5557 C CA . ALA A 1 700 ? 15.012 -41.820 45.515 1.00 32.88 700 ALA A CA 1
ATOM 5558 C C . ALA A 1 700 ? 13.690 -41.742 46.314 1.00 32.88 700 ALA A C 1
ATOM 5560 O O . ALA A 1 700 ? 13.715 -41.408 47.496 1.00 32.88 700 ALA A O 1
ATOM 5561 N N . SER A 1 701 ? 12.583 -42.155 45.671 1.00 33.72 701 SER A N 1
ATOM 5562 C CA . SER A 1 701 ? 11.582 -43.186 46.077 1.00 33.72 701 SER A CA 1
ATOM 5563 C C . SER A 1 701 ? 10.362 -43.040 45.136 1.00 33.72 701 SER A C 1
ATOM 5565 O O . SER A 1 701 ? 9.720 -42.001 45.162 1.00 33.72 701 SER A O 1
ATOM 5567 N N . ALA A 1 702 ? 10.114 -43.876 44.112 1.00 33.88 702 ALA A N 1
ATOM 5568 C CA . ALA A 1 702 ? 9.652 -45.281 44.143 1.00 33.88 702 ALA A CA 1
ATOM 5569 C C . ALA A 1 702 ? 8.381 -45.407 45.018 1.00 33.88 702 ALA A C 1
ATOM 5571 O O . ALA A 1 702 ? 8.436 -45.015 46.173 1.00 33.88 702 ALA A O 1
ATOM 5572 N N . THR A 1 703 ? 7.196 -45.868 44.603 1.00 34.81 703 THR A N 1
ATOM 5573 C CA . THR A 1 703 ? 6.698 -46.862 43.622 1.00 34.81 703 THR A CA 1
ATOM 5574 C C . THR A 1 703 ? 5.168 -46.605 43.484 1.00 34.81 703 THR A C 1
ATOM 5576 O O . THR A 1 703 ? 4.575 -46.084 44.420 1.00 34.81 703 THR A O 1
ATOM 5579 N N . THR A 1 704 ? 4.400 -46.942 42.436 1.00 34.38 704 THR A N 1
ATOM 5580 C CA . THR A 1 704 ? 4.066 -48.304 41.968 1.00 34.38 704 THR A CA 1
ATOM 5581 C C . THR A 1 704 ? 3.096 -48.221 40.763 1.00 34.38 704 THR A C 1
ATOM 5583 O O . THR A 1 704 ? 2.040 -47.629 40.911 1.00 34.38 704 THR A O 1
ATOM 5586 N N . ALA A 1 705 ? 3.479 -48.840 39.630 1.00 36.00 705 ALA A N 1
ATOM 5587 C CA . ALA A 1 705 ? 2.725 -49.701 38.679 1.00 36.00 705 ALA A CA 1
ATOM 5588 C C . ALA A 1 705 ? 1.303 -49.295 38.165 1.00 36.00 705 ALA A C 1
ATOM 5590 O O . ALA A 1 705 ? 0.505 -48.750 38.900 1.00 36.00 705 ALA A O 1
ATOM 5591 N N . LYS A 1 706 ? 0.821 -49.646 36.957 1.00 35.44 706 LYS A N 1
ATOM 5592 C CA . LYS A 1 706 ? 1.178 -50.708 35.992 1.00 35.44 706 LYS A CA 1
ATOM 5593 C C . LYS A 1 706 ? 0.296 -50.587 34.720 1.00 35.44 706 LYS A C 1
ATOM 5595 O O . LYS A 1 706 ? -0.896 -50.374 34.881 1.00 35.44 706 LYS A O 1
ATOM 5600 N N . LYS A 1 707 ? 0.860 -50.981 33.557 1.00 34.94 707 LYS A N 1
ATOM 5601 C CA . LYS A 1 707 ? 0.226 -51.586 32.339 1.00 34.94 707 LYS A CA 1
ATOM 5602 C C . LYS A 1 707 ? -0.726 -50.705 31.499 1.00 34.94 707 LYS A C 1
ATOM 5604 O O . LYS A 1 707 ? -1.544 -50.014 32.067 1.00 34.94 707 LYS A O 1
ATOM 5609 N N . ALA A 1 708 ? -0.755 -50.726 30.160 1.00 37.12 708 ALA A N 1
ATOM 5610 C CA . ALA A 1 708 ? -0.204 -51.567 29.073 1.00 37.12 708 ALA A CA 1
ATOM 5611 C C . ALA A 1 708 ? -0.080 -50.659 27.809 1.00 37.12 708 ALA A C 1
ATOM 5613 O O . ALA A 1 708 ? -0.863 -49.731 27.690 1.00 37.12 708 ALA A O 1
ATOM 5614 N N . ALA A 1 709 ? 0.944 -50.669 26.946 1.00 37.75 709 ALA A N 1
ATOM 5615 C CA . ALA A 1 709 ? 1.481 -51.685 26.027 1.00 37.75 709 ALA A CA 1
ATOM 5616 C C . ALA A 1 709 ? 0.564 -52.072 24.842 1.00 37.75 709 ALA A C 1
ATOM 5618 O O . ALA A 1 709 ? -0.159 -53.048 24.962 1.00 37.75 709 ALA A O 1
ATOM 5619 N N . GLU A 1 710 ? 0.701 -51.380 23.698 1.00 37.16 710 GLU A N 1
ATOM 5620 C CA . GLU A 1 710 ? 0.712 -51.921 22.311 1.00 37.16 710 GLU A CA 1
ATOM 5621 C C . GLU A 1 710 ? 1.028 -50.762 21.332 1.00 37.16 710 GLU A C 1
ATOM 5623 O O . GLU A 1 710 ? 0.357 -49.743 21.360 1.00 37.16 710 GLU A O 1
ATOM 5628 N N . LYS A 1 711 ? 2.194 -50.663 20.676 1.00 39.00 711 LYS A N 1
ATOM 5629 C CA . LYS A 1 711 ? 2.736 -51.398 19.512 1.00 39.00 711 LYS A CA 1
ATOM 5630 C C . LYS A 1 711 ? 1.952 -51.146 18.206 1.00 39.00 711 LYS A C 1
ATOM 5632 O O . LYS A 1 711 ? 0.963 -51.806 17.941 1.00 39.00 711 LYS A O 1
ATOM 5637 N N . GLY A 1 712 ? 2.487 -50.275 17.345 1.00 35.25 712 GLY A N 1
ATOM 5638 C CA . GLY A 1 712 ? 2.057 -50.120 15.951 1.00 35.25 712 GLY A CA 1
ATOM 5639 C C . GLY A 1 712 ? 3.053 -49.280 15.149 1.00 35.25 712 GLY A C 1
ATOM 5640 O O . GLY A 1 712 ? 3.176 -48.085 15.373 1.00 35.25 712 GLY A O 1
ATOM 5641 N N . LYS A 1 713 ? 3.816 -49.935 14.273 1.00 42.12 713 LYS A N 1
ATOM 5642 C CA . LYS A 1 713 ? 4.847 -49.398 13.368 1.00 42.12 713 LYS A CA 1
ATOM 5643 C C . LYS A 1 713 ? 4.323 -49.534 11.928 1.00 42.12 713 LYS A C 1
ATOM 5645 O O . LYS A 1 713 ? 3.748 -50.575 11.633 1.00 42.12 713 LYS A O 1
ATOM 5650 N N . GLY A 1 714 ? 4.657 -48.582 11.055 1.00 34.66 714 GLY A N 1
ATOM 5651 C CA . GLY A 1 714 ? 4.495 -48.617 9.582 1.00 34.66 714 GLY A CA 1
ATOM 5652 C C . GLY A 1 714 ? 3.970 -47.257 9.112 1.00 34.66 714 GLY A C 1
ATOM 5653 O O . GLY A 1 714 ? 2.978 -46.809 9.664 1.00 34.66 714 GLY A O 1
ATOM 5654 N N . LYS A 1 715 ? 4.600 -46.427 8.270 1.00 42.75 715 LYS A N 1
ATOM 5655 C CA . LYS A 1 715 ? 5.544 -46.548 7.138 1.00 42.75 715 LYS A CA 1
ATOM 5656 C C . LYS A 1 715 ? 4.987 -47.300 5.920 1.00 42.75 715 LYS A C 1
ATOM 5658 O O . LYS A 1 715 ? 5.045 -48.519 5.938 1.00 42.75 715 LYS A O 1
ATOM 5663 N N . GLU A 1 716 ? 4.523 -46.528 4.926 1.00 35.69 716 GLU A N 1
ATOM 5664 C CA . GLU A 1 716 ? 4.518 -46.691 3.441 1.00 35.69 716 GLU A CA 1
ATOM 5665 C C . GLU A 1 716 ? 3.445 -45.717 2.880 1.00 35.69 716 GLU A C 1
ATOM 5667 O O . GLU A 1 716 ? 2.368 -45.622 3.456 1.00 35.69 716 GLU A O 1
ATOM 5672 N N . GLU A 1 717 ? 3.779 -44.691 2.083 1.00 44.09 717 GLU A N 1
ATOM 5673 C CA . GLU A 1 717 ? 3.971 -44.654 0.608 1.00 44.09 717 GLU A CA 1
ATOM 5674 C C . GLU A 1 717 ? 2.749 -45.089 -0.233 1.00 44.09 717 GLU A C 1
ATOM 5676 O O . GLU A 1 717 ? 2.454 -46.270 -0.276 1.00 44.09 717 GLU A O 1
ATOM 5681 N N . GLU A 1 718 ? 2.098 -44.128 -0.920 1.00 37.00 718 GLU A N 1
ATOM 5682 C CA . GLU A 1 718 ? 1.512 -44.149 -2.297 1.00 37.00 718 GLU A CA 1
ATOM 5683 C C . GLU A 1 718 ? 0.565 -42.930 -2.443 1.00 37.00 718 GLU A C 1
ATOM 5685 O O . GLU A 1 718 ? -0.242 -42.668 -1.560 1.00 37.00 718 GLU A O 1
ATOM 5690 N N . LYS A 1 719 ? 0.780 -41.954 -3.343 1.00 45.34 719 LYS A N 1
ATOM 5691 C CA . LYS A 1 719 ? 0.479 -41.910 -4.794 1.00 45.34 719 LYS A CA 1
ATOM 5692 C C . LYS A 1 719 ? -0.948 -42.332 -5.177 1.00 45.34 719 LYS A C 1
ATOM 5694 O O . LYS A 1 719 ? -1.221 -43.513 -5.254 1.00 45.34 719 LYS A O 1
ATOM 5699 N N . ASP A 1 720 ? -1.779 -41.337 -5.496 1.00 39.78 720 ASP A N 1
ATOM 5700 C CA . ASP A 1 720 ? -2.724 -41.243 -6.631 1.00 39.78 720 ASP A CA 1
ATOM 5701 C C . ASP A 1 720 ? -3.422 -39.865 -6.503 1.00 39.78 720 ASP A C 1
ATOM 5703 O O . ASP A 1 720 ? -3.648 -39.393 -5.396 1.00 39.78 720 ASP A O 1
ATOM 5707 N N . GLY A 1 721 ? -3.673 -39.049 -7.529 1.00 42.81 721 GLY A N 1
ATOM 5708 C CA . GLY A 1 721 ? -4.041 -39.377 -8.900 1.00 42.81 721 GLY A CA 1
ATOM 5709 C C . GLY A 1 721 ? -5.561 -39.247 -9.049 1.00 42.81 721 GLY A C 1
ATOM 5710 O O . GLY A 1 721 ? -6.250 -40.256 -9.028 1.00 42.81 721 GLY A O 1
ATOM 5711 N N . GLY A 1 722 ? -6.091 -38.023 -9.173 1.00 37.56 722 GLY A N 1
ATOM 5712 C CA . GLY A 1 722 ? -7.535 -37.787 -9.312 1.00 37.56 722 GLY A CA 1
ATOM 5713 C C . GLY A 1 722 ? -7.859 -36.463 -10.001 1.00 37.56 722 GLY A C 1
ATOM 5714 O O . GLY A 1 722 ? -7.921 -35.421 -9.357 1.00 37.56 722 GLY A O 1
ATOM 5715 N N . GLU A 1 723 ? -8.027 -36.523 -11.324 1.00 44.44 723 GLU A N 1
ATOM 5716 C CA . GLU A 1 723 ? -8.778 -35.548 -12.119 1.00 44.44 723 GLU A CA 1
ATOM 5717 C C . GLU A 1 723 ? -10.251 -35.568 -11.689 1.00 44.44 723 GLU A C 1
ATOM 5719 O O . GLU A 1 723 ? -10.875 -36.626 -11.741 1.00 44.44 723 GLU A O 1
ATOM 5724 N N . GLU A 1 724 ? -10.840 -34.408 -11.399 1.00 43.59 724 GLU A N 1
ATOM 5725 C CA . GLU A 1 724 ? -12.288 -34.222 -11.505 1.00 43.59 724 GLU A CA 1
ATOM 5726 C C . GLU A 1 724 ? -12.594 -32.973 -12.335 1.00 43.59 724 GLU A C 1
ATOM 5728 O O . GLU A 1 724 ? -12.138 -31.860 -12.066 1.00 43.59 724 GLU A O 1
ATOM 5733 N N . LYS A 1 725 ? -13.322 -33.227 -13.423 1.00 45.34 725 LYS A N 1
ATOM 5734 C CA . LYS A 1 725 ? -14.026 -32.254 -14.248 1.00 45.34 725 LYS A CA 1
ATOM 5735 C C . LYS A 1 725 ? -15.355 -31.954 -13.570 1.00 45.34 725 LYS A C 1
ATOM 5737 O O . LYS A 1 725 ? -16.058 -32.902 -13.267 1.00 45.34 725 LYS A O 1
ATOM 5742 N N . ASP A 1 726 ? -15.724 -30.683 -13.518 1.00 44.50 726 ASP A N 1
ATOM 5743 C CA . ASP A 1 726 ? -17.100 -30.188 -13.630 1.00 44.50 726 ASP A CA 1
ATOM 5744 C C . ASP A 1 726 ? -16.979 -28.731 -14.128 1.00 44.50 726 ASP A C 1
ATOM 5746 O O . ASP A 1 726 ? -16.101 -27.995 -13.689 1.00 44.50 726 ASP A O 1
ATOM 5750 N N . GLY A 1 727 ? -17.683 -28.243 -15.149 1.00 41.53 727 GLY A N 1
ATOM 5751 C CA . GLY A 1 727 ? -19.014 -28.626 -15.606 1.00 41.53 727 GLY A CA 1
ATOM 5752 C C . GLY A 1 727 ? -20.034 -27.656 -15.014 1.00 41.53 727 GLY A C 1
ATOM 5753 O O . GLY A 1 727 ? -20.736 -28.015 -14.083 1.00 41.53 727 GLY A O 1
ATOM 5754 N N . GLY A 1 728 ? -20.086 -26.419 -15.519 1.00 38.44 728 GLY A N 1
ATOM 5755 C CA . GLY A 1 728 ? -21.013 -25.393 -15.032 1.00 38.44 728 GLY A CA 1
ATOM 5756 C C . GLY A 1 728 ? -21.165 -24.242 -16.021 1.00 38.44 728 GLY A C 1
ATOM 5757 O O . GLY A 1 728 ? -20.513 -23.211 -15.885 1.00 38.44 728 GLY A O 1
ATOM 5758 N N . GLU A 1 729 ? -21.980 -24.473 -17.051 1.00 44.88 729 GLU A N 1
ATOM 5759 C CA . GLU A 1 729 ? -22.669 -23.431 -17.815 1.00 44.88 729 GLU A CA 1
ATOM 5760 C C . GLU A 1 729 ? -23.690 -22.755 -16.896 1.00 44.88 729 GLU A C 1
ATOM 5762 O O . GLU A 1 729 ? -24.562 -23.444 -16.378 1.00 44.88 729 GLU A O 1
ATOM 5767 N N . GLU A 1 730 ? -23.637 -21.430 -16.763 1.00 48.88 730 GLU A N 1
ATOM 5768 C CA . GLU A 1 730 ? -24.844 -20.643 -16.518 1.00 48.88 730 GLU A CA 1
ATOM 5769 C C . GLU A 1 730 ? -24.886 -19.438 -17.462 1.00 48.88 730 GLU A C 1
ATOM 5771 O O . GLU A 1 730 ? -23.896 -18.745 -17.715 1.00 48.88 730 GLU A O 1
ATOM 5776 N N . ASP A 1 731 ? -26.074 -19.343 -18.039 1.00 47.03 731 ASP A N 1
ATOM 5777 C CA . ASP A 1 731 ? -26.639 -18.438 -19.024 1.00 47.03 731 ASP A CA 1
ATOM 5778 C C . ASP A 1 731 ? -27.113 -17.136 -18.335 1.00 47.03 731 ASP A C 1
ATOM 5780 O O . ASP A 1 731 ? -26.968 -16.989 -17.125 1.00 47.03 731 ASP A O 1
ATOM 5784 N N . GLU A 1 732 ? -27.739 -16.242 -19.105 1.00 45.28 732 GLU A N 1
ATOM 5785 C CA . GLU A 1 732 ? -28.276 -14.906 -18.766 1.00 45.28 732 GLU A CA 1
ATOM 5786 C C . GLU A 1 732 ? -27.282 -13.751 -19.017 1.00 45.28 732 GLU A C 1
ATOM 5788 O O . GLU A 1 732 ? -26.169 -13.706 -18.509 1.00 45.28 732 GLU A O 1
ATOM 5793 N N . GLY A 1 733 ? -27.584 -12.713 -19.792 1.00 36.69 733 GLY A N 1
ATOM 5794 C CA . GLY A 1 733 ? -28.834 -12.269 -20.390 1.00 36.69 733 GLY A CA 1
ATOM 5795 C C . GLY A 1 733 ? -28.717 -10.767 -20.692 1.00 36.69 733 GLY A C 1
ATOM 5796 O O . GLY A 1 733 ? -27.969 -10.043 -20.037 1.00 36.69 733 GLY A O 1
ATOM 5797 N N . ASP A 1 734 ? -29.473 -10.330 -21.693 1.00 38.03 734 ASP A N 1
ATOM 5798 C CA . ASP A 1 734 ? -29.896 -8.956 -21.982 1.00 38.03 734 ASP A CA 1
ATOM 5799 C C . ASP A 1 734 ? -28.922 -7.935 -22.605 1.00 38.03 734 ASP A C 1
ATOM 5801 O O . ASP A 1 734 ? -28.232 -7.125 -21.982 1.00 38.03 734 ASP A O 1
ATOM 5805 N N . GLU A 1 735 ? -29.038 -7.920 -23.935 1.00 46.25 735 GLU A N 1
ATOM 5806 C CA . GLU A 1 735 ? -28.976 -6.768 -24.828 1.00 46.25 735 GLU A CA 1
ATOM 5807 C C . GLU A 1 735 ? -29.740 -5.546 -24.291 1.00 46.25 735 GLU A C 1
ATOM 5809 O O . GLU A 1 735 ? -30.937 -5.626 -24.036 1.00 46.25 735 GLU A O 1
ATOM 5814 N N . LEU A 1 736 ? -29.106 -4.368 -24.283 1.00 41.59 736 LEU A N 1
ATOM 5815 C CA . LEU A 1 736 ? -29.814 -3.105 -24.512 1.00 41.59 736 LEU A CA 1
ATOM 5816 C C . LEU A 1 736 ? -28.948 -2.143 -25.338 1.00 41.59 736 LEU A C 1
ATOM 5818 O O . LEU A 1 736 ? -27.862 -1.717 -24.937 1.00 41.59 736 LEU A O 1
ATOM 5822 N N . GLU A 1 737 ? -29.472 -1.800 -26.514 1.00 46.94 737 GLU A N 1
ATOM 5823 C CA . GLU A 1 737 ? -29.022 -0.707 -27.375 1.00 46.94 737 GLU A CA 1
ATOM 5824 C C . GLU A 1 737 ? -28.994 0.646 -26.640 1.00 46.94 737 GLU A C 1
ATOM 5826 O O . GLU A 1 737 ? -29.766 0.872 -25.704 1.00 46.94 737 GLU A O 1
ATOM 5831 N N . PRO A 1 738 ? -28.248 1.634 -27.167 1.00 48.22 738 PRO A N 1
ATOM 5832 C CA . PRO A 1 738 ? -28.729 3.001 -27.089 1.00 48.22 738 PRO A CA 1
ATOM 5833 C C . PRO A 1 738 ? -28.944 3.619 -28.470 1.00 48.22 738 PRO A C 1
ATOM 5835 O O . PRO A 1 738 ? -28.046 3.795 -29.297 1.00 48.22 738 PRO A O 1
ATOM 5838 N N . THR A 1 739 ? -30.198 4.016 -28.625 1.00 37.28 739 THR A N 1
ATOM 5839 C CA . THR A 1 739 ? -30.810 4.852 -29.644 1.00 37.28 739 THR A CA 1
ATOM 5840 C C . THR A 1 739 ? -29.990 6.072 -30.053 1.00 37.28 739 THR A C 1
ATOM 5842 O O . THR A 1 739 ? -29.458 6.832 -29.243 1.00 37.28 739 THR A O 1
ATOM 5845 N N . THR A 1 740 ? -30.034 6.317 -31.355 1.00 38.78 740 THR A N 1
ATOM 5846 C CA . THR A 1 740 ? -29.630 7.527 -32.061 1.00 38.78 740 THR A CA 1
ATOM 5847 C C . THR A 1 740 ? -30.279 8.799 -31.504 1.00 38.78 740 THR A C 1
ATOM 5849 O O . THR A 1 740 ? -31.503 8.896 -31.459 1.00 38.78 740 THR A O 1
ATOM 5852 N N . THR A 1 741 ? -29.490 9.845 -31.250 1.00 35.72 741 THR A N 1
ATOM 5853 C CA . THR A 1 741 ? -29.975 11.233 -31.334 1.00 35.72 741 THR A CA 1
ATOM 5854 C C . THR A 1 741 ? -29.012 12.085 -32.155 1.00 35.72 741 THR A C 1
ATOM 5856 O O . THR A 1 741 ? -27.860 12.326 -31.805 1.00 35.72 741 THR A O 1
ATOM 5859 N N . LYS A 1 742 ? -29.524 12.515 -33.311 1.00 38.19 742 LYS A N 1
ATOM 5860 C CA . LYS A 1 742 ? -28.989 13.584 -34.152 1.00 38.19 742 LYS A CA 1
ATOM 5861 C C . LYS A 1 742 ? -29.139 14.916 -33.414 1.00 38.19 742 LYS A C 1
ATOM 5863 O O . LYS A 1 742 ? -30.253 15.270 -33.041 1.00 38.19 742 LYS A O 1
ATOM 5868 N N . ALA A 1 743 ? -28.073 15.705 -33.353 1.00 34.69 743 ALA A N 1
ATOM 5869 C CA . ALA A 1 743 ? -28.175 17.158 -33.298 1.00 34.69 743 ALA A CA 1
ATOM 5870 C C . ALA A 1 743 ? -27.074 17.768 -34.174 1.00 34.69 743 ALA A C 1
ATOM 5872 O O . ALA A 1 743 ? -25.880 17.645 -33.918 1.00 34.69 743 ALA A O 1
ATOM 5873 N N . SER A 1 744 ? -27.537 18.359 -35.268 1.00 34.75 744 SER A N 1
ATOM 5874 C CA . SER A 1 744 ? -26.815 19.214 -36.200 1.00 34.75 744 SER A CA 1
ATOM 5875 C C . SER A 1 744 ? -26.720 20.625 -35.621 1.00 34.75 744 SER A C 1
ATOM 5877 O O . SER A 1 744 ? -27.715 21.101 -35.077 1.00 34.75 744 SER A O 1
ATOM 5879 N N . THR A 1 745 ? -25.560 21.277 -35.762 1.00 34.78 745 THR A N 1
ATOM 5880 C CA . THR A 1 745 ? -25.355 22.694 -36.169 1.00 34.78 745 THR A CA 1
ATOM 5881 C C . THR A 1 745 ? -23.867 23.043 -35.969 1.00 34.78 745 THR A C 1
ATOM 5883 O O . THR A 1 745 ? -23.341 22.985 -34.869 1.00 34.78 745 THR A O 1
ATOM 5886 N N . ALA A 1 746 ? -23.062 23.113 -37.032 1.00 35.50 746 ALA A N 1
ATOM 5887 C CA . ALA A 1 746 ? -22.829 24.291 -37.875 1.00 35.50 746 ALA A CA 1
ATOM 5888 C C . ALA A 1 746 ? -22.066 25.427 -37.162 1.00 35.50 746 ALA A C 1
ATOM 5890 O O . ALA A 1 746 ? -22.674 26.271 -36.518 1.00 35.50 746 ALA A O 1
ATOM 5891 N N . ALA A 1 747 ? -20.747 25.496 -37.372 1.00 35.84 747 ALA A N 1
ATOM 5892 C CA . ALA A 1 747 ? -20.004 26.758 -37.423 1.00 35.84 747 ALA A CA 1
ATOM 5893 C C . ALA A 1 747 ? -18.684 26.566 -38.190 1.00 35.84 747 ALA A C 1
ATOM 5895 O O . ALA A 1 747 ? -17.761 25.882 -37.755 1.00 35.84 747 ALA A O 1
ATOM 5896 N N . SER A 1 748 ? -18.647 27.160 -39.379 1.00 37.44 748 SER A N 1
ATOM 5897 C CA . SER A 1 748 ? -17.500 27.294 -40.268 1.00 37.44 748 SER A CA 1
ATOM 5898 C C . SER A 1 748 ? -16.535 28.367 -39.765 1.00 37.44 748 SER A C 1
ATOM 5900 O O . SER A 1 748 ? -16.979 29.443 -39.373 1.00 37.44 748 SER A O 1
ATOM 5902 N N . GLY A 1 749 ? -15.228 28.143 -39.897 1.00 32.69 749 GLY A N 1
ATOM 5903 C CA . GLY A 1 749 ? -14.227 29.189 -39.687 1.00 32.69 749 GLY A CA 1
ATOM 5904 C C . GLY A 1 749 ? -12.822 28.733 -40.066 1.00 32.69 749 GLY A C 1
ATOM 5905 O O . GLY A 1 749 ? -12.085 28.217 -39.238 1.00 32.69 749 GLY A O 1
ATOM 5906 N N . LYS A 1 750 ? -12.466 28.902 -41.341 1.00 40.34 750 LYS A N 1
ATOM 5907 C CA . LYS A 1 750 ? -11.105 28.762 -41.895 1.00 40.34 750 LYS A CA 1
ATOM 5908 C C . LYS A 1 750 ? -10.466 30.175 -41.974 1.00 40.34 750 LYS A C 1
ATOM 5910 O O . LYS A 1 750 ? -11.186 31.156 -41.821 1.00 40.34 750 LYS A O 1
ATOM 5915 N N . PRO A 1 751 ? -9.196 30.319 -42.381 1.00 51.78 751 PRO A N 1
ATOM 5916 C CA . PRO A 1 751 ? -7.970 30.278 -41.582 1.00 51.78 751 PRO A CA 1
ATOM 5917 C C . PRO A 1 751 ? -7.307 31.673 -41.452 1.00 51.78 751 PRO A C 1
ATOM 5919 O O . PRO A 1 751 ? -7.582 32.569 -42.244 1.00 51.78 751 PRO A O 1
ATOM 5922 N N . SER A 1 752 ? -6.346 31.844 -40.537 1.00 35.94 752 SER A N 1
ATOM 5923 C CA . SER A 1 752 ? -5.420 32.989 -40.583 1.00 35.94 752 SER A CA 1
ATOM 5924 C C . SER A 1 752 ? -3.978 32.516 -40.494 1.00 35.94 752 SER A C 1
ATOM 5926 O O . SER A 1 752 ? -3.532 31.995 -39.476 1.00 35.94 752 SER A O 1
ATOM 5928 N N . ALA A 1 753 ? -3.253 32.746 -41.584 1.00 43.25 753 ALA A N 1
ATOM 5929 C CA . ALA A 1 753 ? -1.806 32.737 -41.636 1.00 43.25 753 ALA A CA 1
ATOM 5930 C C . ALA A 1 753 ? -1.229 33.809 -40.698 1.00 43.25 753 ALA A C 1
ATOM 5932 O O . ALA A 1 753 ? -1.769 34.913 -40.604 1.00 43.25 753 ALA A O 1
ATOM 5933 N N . LYS A 1 754 ? -0.087 33.522 -40.071 1.00 39.19 754 LYS A N 1
ATOM 5934 C CA . LYS A 1 754 ? 0.851 34.570 -39.670 1.00 39.19 754 LYS A CA 1
ATOM 5935 C C . LYS A 1 754 ? 2.280 34.063 -39.808 1.00 39.19 754 LYS A C 1
ATOM 5937 O O . LYS A 1 754 ? 2.716 33.164 -39.100 1.00 39.19 754 LYS A O 1
ATOM 5942 N N . ALA A 1 755 ? 2.957 34.644 -40.790 1.00 40.06 755 ALA A N 1
ATOM 5943 C CA . ALA A 1 755 ? 4.396 34.628 -40.961 1.00 40.06 755 ALA A CA 1
ATOM 5944 C C . ALA A 1 755 ? 5.074 35.552 -39.931 1.00 40.06 755 ALA A C 1
ATOM 5946 O O . ALA A 1 755 ? 4.460 36.505 -39.449 1.00 40.06 755 ALA A O 1
ATOM 5947 N N . GLY A 1 756 ? 6.352 35.291 -39.656 1.00 34.31 756 GLY A N 1
ATOM 5948 C CA . GLY A 1 756 ? 7.242 36.128 -38.843 1.00 34.31 756 GLY A CA 1
ATOM 5949 C C . GLY A 1 756 ? 8.306 35.253 -38.172 1.00 34.31 756 GLY A C 1
ATOM 5950 O O . GLY A 1 756 ? 8.044 34.705 -37.116 1.00 34.31 756 GLY A O 1
ATOM 5951 N N . ALA A 1 757 ? 9.365 34.835 -38.867 1.00 34.78 757 ALA A N 1
ATOM 5952 C CA . ALA A 1 757 ? 10.581 35.595 -39.182 1.00 34.78 757 ALA A CA 1
ATOM 5953 C C . ALA A 1 757 ? 11.635 35.567 -38.052 1.00 34.78 757 ALA A C 1
ATOM 5955 O O . ALA A 1 757 ? 11.401 36.035 -36.946 1.00 34.78 757 ALA A O 1
ATOM 5956 N N . THR A 1 758 ? 12.823 35.088 -38.451 1.00 37.34 758 THR A N 1
ATOM 5957 C CA . THR A 1 758 ? 14.178 35.490 -38.022 1.00 37.34 758 THR A CA 1
ATOM 5958 C C . THR A 1 758 ? 14.634 35.230 -36.584 1.00 37.34 758 THR A C 1
ATOM 5960 O O . THR A 1 758 ? 14.260 35.973 -35.690 1.00 37.34 758 THR A O 1
ATOM 5963 N N . THR A 1 759 ? 15.628 34.342 -36.434 1.00 36.81 759 THR A N 1
ATOM 5964 C CA . THR A 1 759 ? 17.002 34.723 -36.030 1.00 36.81 759 THR A CA 1
ATOM 5965 C C . THR A 1 759 ? 17.991 33.576 -36.272 1.00 36.81 759 THR A C 1
ATOM 5967 O O . THR A 1 759 ? 17.927 32.521 -35.657 1.00 36.81 759 THR A O 1
ATOM 5970 N N . ALA A 1 760 ? 18.940 33.813 -37.180 1.00 40.88 760 ALA A N 1
ATOM 5971 C CA . ALA A 1 760 ? 20.162 33.038 -37.360 1.00 40.88 760 ALA A CA 1
ATOM 5972 C C . ALA A 1 760 ? 21.342 34.019 -37.348 1.00 40.88 760 ALA A C 1
ATOM 5974 O O . ALA A 1 760 ? 21.370 34.933 -38.173 1.00 40.88 760 ALA A O 1
ATOM 5975 N N . LYS A 1 761 ? 22.265 33.840 -36.394 1.00 42.94 761 LYS A N 1
ATOM 5976 C CA . LYS A 1 761 ? 23.661 34.336 -36.296 1.00 42.94 761 LYS A CA 1
ATOM 5977 C C . LYS A 1 761 ? 24.050 34.274 -34.810 1.00 42.94 761 LYS A C 1
ATOM 5979 O O . LYS A 1 761 ? 23.230 34.635 -33.984 1.00 42.94 761 LYS A O 1
ATOM 5984 N N . LYS A 1 762 ? 25.255 33.927 -34.368 1.00 44.16 762 LYS A N 1
ATOM 5985 C CA . LYS A 1 762 ? 26.558 33.641 -34.985 1.00 44.16 762 LYS A CA 1
ATOM 5986 C C . LYS A 1 762 ? 27.439 33.198 -33.805 1.00 44.16 762 LYS A C 1
ATOM 5988 O O . LYS A 1 762 ? 27.406 33.893 -32.797 1.00 44.16 762 LYS A O 1
ATOM 5993 N N . ALA A 1 763 ? 28.247 32.156 -33.933 1.00 42.22 763 ALA A N 1
ATOM 5994 C CA . ALA A 1 763 ? 29.516 32.060 -33.211 1.00 42.22 763 ALA A CA 1
ATOM 5995 C C . ALA A 1 763 ? 30.363 30.991 -33.898 1.00 42.22 763 ALA A C 1
ATOM 5997 O O . ALA A 1 763 ? 29.991 29.824 -33.935 1.00 42.22 763 ALA A O 1
ATOM 5998 N N . ALA A 1 764 ? 31.440 31.455 -34.517 1.00 49.44 764 ALA A N 1
ATOM 5999 C CA . ALA A 1 764 ? 32.585 30.660 -34.896 1.00 49.44 764 ALA A CA 1
ATOM 6000 C C . ALA A 1 764 ? 33.726 31.176 -34.022 1.00 49.44 764 ALA A C 1
ATOM 6002 O O . ALA A 1 764 ? 33.982 32.384 -34.037 1.00 49.44 764 ALA A O 1
ATOM 6003 N N . GLU A 1 765 ? 34.335 30.263 -33.282 1.00 40.84 765 GLU A N 1
ATOM 6004 C CA . GLU A 1 765 ? 35.759 30.205 -32.966 1.00 40.84 765 GLU A CA 1
ATOM 6005 C C . GLU A 1 765 ? 36.131 28.724 -32.859 1.00 40.84 765 GLU A C 1
ATOM 6007 O O . GLU A 1 765 ? 35.286 27.966 -32.320 1.00 40.84 765 GLU A O 1
#

Foldseek 3Di:
DDDPDDDDDDDDDVVVVVVVVVVVVVVVVVVVVVVVVVVVVVVVVVVVVVVVVVVVVVVVVVVVVVVVVVVVLVVQLVVVVVVPDPSVVSVVVCCCVVVPDPPPPDPQDPVSVVVVVVVVVVVVVVVVVVVVVVVVVVVPDPDDDDDDDDDDDDDDDDDDDDDDDDDDDDDDDDDDDDDDDDDDPPVVVVVVVVVVVVVVVVVVVVVVVVVVVVVVVVVVVVVVVVVVVVVVVVVVVVVVVVVVVVVVVVVVVVVVVVVVVVVVVVVVVVVVVVVVVVVVVVVVVVVVVVVVVVVVVVVVVVVVVVVVVVVVVVVVVVVVVVVVVVVVVVVVVVVVVVVVVVVVVVVVVVVVVVVVVVVVVVVVVVVVVVVVVPPPDDDDDPDVVVVVVVVVVVVVVVVVVVVVVVVVVVVVVVVVVVVVVVVVVVVVVVVVVVVVVVVVVVVVVVVVVVVVVVVVVVVVVVVVVVVVVVVVVVVVVVVVVVVVVVVVVVVVVVVVVVVVVVVVVVVVVVVVVVVVVVVVVVVVVVVVVVVVVVVVVVVVVVVVVCVVVVVVVVVVVVVVVVLVVVVVVLVVVVVVLVVVVVVCVVDPDDDDPVVVVVSVVVVVVSVVVVVVSVVVVVVVVVVVVVVVVVVVVVVVVVVVVVVVVVVVVVVVVVVVVVVVVVVVVVVVPPDDDDDDDDDDDDDDDDDDDDDDDDDDDDDDDDDDDDDDDDDDDDDDDDDDDDDDDDDDDDDDDDDDDDDDDDDDDDDDDDDDDDDDDDDDDDDDD

Organism: NCBI:txid236787

Radius of gyration: 78.62 Å; chains: 1; bounding box: 195×93×257 Å